Protein 4YHC (pdb70)

Structure (mmCIF, N/CA/C/O backbone):
data_4YHC
#
_entry.id   4YHC
#
_cell.length_a   38.009
_cell.length_b   109.714
_cell.length_c   103.454
_cell.angle_alpha   90.00
_cell.angle_beta   100.46
_cell.angle_gamma   90.00
#
_symmetry.space_group_name_H-M   'P 1 21 1'
#
loop_
_entity.id
_entity.type
_entity.pdbx_description
1 polymer 'Sterol regulatory element-binding protein cleavage-activating protein'
2 non-polymer 'CITRIC ACID'
3 water water
#
loop_
_atom_site.group_PDB
_atom_site.id
_atom_site.type_symbol
_atom_site.label_atom_id
_atom_site.label_alt_id
_atom_site.label_comp_id
_atom_site.label_asym_id
_atom_site.label_entity_id
_atom_site.label_seq_id
_atom_site.pdbx_PDB_ins_code
_atom_site.Cartn_x
_atom_site.Cartn_y
_atom_site.Cartn_z
_atom_site.occupancy
_atom_site.B_iso_or_equiv
_atom_site.auth_seq_id
_atom_site.auth_comp_id
_atom_site.auth_asym_id
_atom_site.auth_atom_id
_atom_site.pdbx_PDB_model_num
ATOM 1 N N . GLY A 1 2 ? -1.374 5.043 121.301 1.00 47.91 567 GLY A N 1
ATOM 2 C CA . GLY A 1 2 ? -0.693 6.264 121.767 1.00 38.74 567 GLY A CA 1
ATOM 3 C C . GLY A 1 2 ? 0.772 6.359 121.389 1.00 36.09 567 GLY A C 1
ATOM 4 O O . GLY A 1 2 ? 1.428 5.384 120.996 1.00 42.48 567 GLY A O 1
ATOM 5 N N . TRP A 1 3 ? 1.283 7.569 121.545 1.00 32.76 568 TRP A N 1
ATOM 6 C CA . TRP A 1 3 ? 2.551 7.926 121.011 1.00 27.32 568 TRP A CA 1
ATOM 7 C C . TRP A 1 3 ? 3.667 7.679 121.980 1.00 32.14 568 TRP A C 1
ATOM 8 O O . TRP A 1 3 ? 4.823 7.970 121.636 1.00 29.95 568 TRP A O 1
ATOM 19 N N . SER A 1 4 ? 3.340 7.183 123.182 1.00 28.78 569 SER A N 1
ATOM 20 C CA . SER A 1 4 ? 4.342 6.941 124.250 1.00 23.33 569 SER A CA 1
ATOM 21 C C . SER A 1 4 ? 3.818 5.856 125.174 1.00 31.80 569 SER A C 1
ATOM 22 O O . SER A 1 4 ? 2.631 5.504 125.092 1.00 26.90 569 SER A O 1
ATOM 25 N N . ASP A 1 5 ? 4.652 5.367 126.099 1.00 28.99 570 ASP A N 1
ATOM 26 C CA . ASP A 1 5 ? 4.093 4.591 127.248 1.00 31.67 570 ASP A CA 1
ATOM 27 C C . ASP A 1 5 ? 3.303 5.503 128.147 1.00 33.14 570 ASP A C 1
ATOM 28 O O . ASP A 1 5 ? 2.132 5.202 128.476 1.00 32.21 570 ASP A O 1
ATOM 33 N N . HIS A 1 6 ? 3.898 6.635 128.495 1.00 30.58 571 HIS A N 1
ATOM 34 C CA . HIS A 1 6 ? 3.134 7.711 129.183 1.00 25.62 571 HIS A CA 1
ATOM 35 C C . HIS A 1 6 ? 3.762 9.052 128.951 1.00 27.14 571 HIS A C 1
ATOM 36 O O . HIS A 1 6 ? 4.953 9.157 128.685 1.00 29.16 571 HIS A O 1
ATOM 43 N N . ASP A 1 7 ? 2.951 10.075 129.131 1.00 22.93 572 ASP A N 1
ATOM 44 C CA . ASP A 1 7 ? 3.373 11.457 129.102 1.00 23.69 572 ASP A CA 1
ATOM 45 C C . ASP A 1 7 ? 3.349 12.030 130.501 1.00 26.87 572 ASP A C 1
ATOM 46 O O . ASP A 1 7 ? 2.454 11.708 131.295 1.00 29.18 572 ASP A O 1
ATOM 51 N N . GLU A 1 8 ? 4.310 12.883 130.809 1.00 22.29 573 GLU A N 1
ATOM 52 C CA . GLU A 1 8 ? 4.320 13.611 132.060 1.00 29.54 573 GLU A CA 1
ATOM 53 C C . GLU A 1 8 ? 4.294 15.121 131.864 1.00 27.63 573 GLU A C 1
ATOM 54 O O . GLU A 1 8 ? 4.990 15.632 130.996 1.00 26.75 573 GLU A O 1
ATOM 60 N N . LEU A 1 9 ? 3.434 15.825 132.622 1.00 21.50 574 LEU A N 1
ATOM 61 C CA . LEU A 1 9 ? 3.318 17.298 132.627 1.00 23.14 574 LEU A CA 1
ATOM 62 C C . LEU A 1 9 ? 3.224 17.779 134.074 1.00 29.00 574 LEU A C 1
ATOM 63 O O . LEU A 1 9 ? 2.857 17.000 134.954 1.00 26.02 574 LEU A O 1
ATOM 68 N N . SER A 1 10 ? 3.534 19.049 134.309 1.00 26.40 575 SER A N 1
ATOM 69 C CA . SER A 1 10 ? 3.237 19.656 135.570 1.00 35.88 575 SER A CA 1
ATOM 70 C C . SER A 1 10 ? 1.735 19.838 135.744 1.00 33.00 575 SER A C 1
ATOM 71 O O . SER A 1 10 ? 1.055 20.208 134.813 1.00 23.68 575 SER A O 1
ATOM 74 N N . THR A 1 11 ? 1.245 19.608 136.956 1.00 28.56 576 THR A N 1
ATOM 75 C CA . THR A 1 11 ? -0.114 19.963 137.304 1.00 26.68 576 THR A CA 1
ATOM 76 C C . THR A 1 11 ? -0.375 21.452 137.148 1.00 28.01 576 THR A C 1
ATOM 77 O O . THR A 1 11 ? 0.481 22.255 137.468 1.00 26.58 576 THR A O 1
ATOM 81 N N . ASP A 1 12 ? -1.535 21.825 136.582 1.00 24.18 577 ASP A N 1
ATOM 82 C CA . ASP A 1 12 ? -1.879 23.242 136.394 1.00 26.53 577 ASP A CA 1
ATOM 83 C C . ASP A 1 12 ? -2.058 23.918 137.771 1.00 31.24 577 ASP A C 1
ATOM 84 O O . ASP A 1 12 ? -2.604 23.317 138.674 1.00 31.47 577 ASP A O 1
ATOM 89 N N . THR A 1 13 ? -1.617 25.161 137.888 1.00 29.72 578 THR A N 1
ATOM 90 C CA . THR A 1 13 ? -1.790 25.923 139.107 1.00 39.01 578 THR A CA 1
ATOM 91 C C . THR A 1 13 ? -2.685 27.139 138.963 1.00 41.11 578 THR A C 1
ATOM 92 O O . THR A 1 13 ? -2.801 27.900 139.930 1.00 42.88 578 THR A O 1
ATOM 96 N N . THR A 1 14 ? -3.212 27.398 137.756 1.00 32.12 579 THR A N 1
ATOM 97 C CA . THR A 1 14 ? -4.148 28.543 137.499 1.00 39.50 579 THR A CA 1
ATOM 98 C C . THR A 1 14 ? -5.160 28.064 136.501 1.00 39.83 579 THR A C 1
ATOM 99 O O . THR A 1 14 ? -4.874 27.126 135.746 1.00 26.82 579 THR A O 1
ATOM 103 N N . LEU A 1 15 ? -6.348 28.652 136.555 1.00 41.75 580 LEU A N 1
ATOM 104 C CA . LEU A 1 15 ? -7.380 28.408 135.551 1.00 43.35 580 LEU A CA 1
ATOM 105 C C . LEU A 1 15 ? -6.841 28.701 134.172 1.00 30.56 580 LEU A C 1
ATOM 106 O O . LEU A 1 15 ? -7.090 27.922 133.272 1.00 33.03 580 LEU A O 1
ATOM 111 N N . HIS A 1 16 ? -6.054 29.753 134.027 1.00 26.10 581 HIS A N 1
ATOM 112 C CA . HIS A 1 16 ? -5.435 30.066 132.723 1.00 34.63 581 HIS A CA 1
ATOM 113 C C . HIS A 1 16 ? -4.606 28.932 132.160 1.00 35.53 581 HIS A C 1
ATOM 114 O O . HIS A 1 16 ? -4.727 28.616 130.963 1.00 35.32 581 HIS A O 1
ATOM 121 N N . GLU A 1 17 ? -3.808 28.287 133.016 1.00 29.34 582 GLU A N 1
ATOM 122 C CA . GLU A 1 17 ? -3.002 27.137 132.584 1.00 27.32 582 GLU A CA 1
ATOM 123 C C . GLU A 1 17 ? -3.841 25.978 132.242 1.00 26.46 582 GLU A C 1
ATOM 124 O O . GLU A 1 17 ? -3.545 25.241 131.335 1.00 26.99 582 GLU A O 1
ATOM 130 N N . GLU A 1 18 ? -4.897 25.788 133.019 1.00 24.93 583 GLU A N 1
ATOM 131 C CA . GLU A 1 18 ? -5.761 24.692 132.782 1.00 27.06 583 GLU A CA 1
ATOM 132 C C . GLU A 1 18 ? -6.394 24.700 131.372 1.00 23.43 583 GLU A C 1
ATOM 133 O O . GLU A 1 18 ? -6.589 23.661 130.763 1.00 26.06 583 GLU A O 1
ATOM 139 N N . LYS A 1 19 ? -6.770 25.873 130.898 1.00 23.03 584 LYS A N 1
ATOM 140 C CA . LYS A 1 19 ? -7.373 26.052 129.575 1.00 21.20 584 LYS A CA 1
ATOM 141 C C . LYS A 1 19 ? -6.408 25.828 128.404 1.00 22.55 584 LYS A C 1
ATOM 142 O O . LYS A 1 19 ? -6.834 25.644 127.273 1.00 19.81 584 LYS A O 1
ATOM 148 N N . PHE A 1 20 ? -5.110 25.884 128.667 1.00 18.86 585 PHE A N 1
ATOM 149 C CA . PHE A 1 20 ? -4.098 25.543 127.649 1.00 19.15 585 PHE A CA 1
ATOM 150 C C . PHE A 1 20 ? -3.907 24.034 127.540 1.00 20.93 585 PHE A C 1
ATOM 151 O O . PHE A 1 20 ? -3.424 23.343 128.470 1.00 21.67 585 PHE A O 1
ATOM 159 N N . ARG A 1 21 ? -4.287 23.463 126.407 1.00 17.56 586 ARG A N 1
ATOM 160 C CA . ARG A 1 21 ? -4.432 21.989 126.336 1.00 22.29 586 ARG A CA 1
ATOM 161 C C . ARG A 1 21 ? -3.693 21.410 125.161 1.00 22.56 586 ARG A C 1
ATOM 162 O O . ARG A 1 21 ? -3.692 21.993 124.046 1.00 22.56 586 ARG A O 1
ATOM 170 N N . ILE A 1 22 ? -3.173 20.211 125.355 1.00 21.37 587 ILE A N 1
ATOM 171 C CA . ILE A 1 22 ? -2.683 19.397 124.231 1.00 18.76 587 ILE A CA 1
ATOM 172 C C . ILE A 1 22 ? -3.189 18.020 124.385 1.00 19.34 587 ILE A C 1
ATOM 173 O O . ILE A 1 22 ? -3.152 17.492 125.486 1.00 25.18 587 ILE A O 1
ATOM 178 N N . GLU A 1 23 ? -3.705 17.423 123.322 1.00 20.14 588 GLU A N 1
ATOM 179 C CA . GLU A 1 23 ? -4.065 16.027 123.357 1.00 18.91 588 GLU A CA 1
ATOM 180 C C . GLU A 1 23 ? -3.794 15.382 121.988 1.00 20.02 588 GLU A C 1
ATOM 181 O O . GLU A 1 23 ? -4.053 16.011 120.962 1.00 21.51 588 GLU A O 1
ATOM 187 N N . PRO A 1 24 ? -3.409 14.082 121.975 1.00 22.42 589 PRO A N 1
ATOM 188 C CA . PRO A 1 24 ? -3.218 13.285 120.776 1.00 21.19 589 PRO A CA 1
ATOM 189 C C . PRO A 1 24 ? -4.555 12.969 120.175 1.00 27.73 589 PRO A C 1
ATOM 190 O O . PRO A 1 24 ? -5.485 12.725 120.889 1.00 27.39 589 PRO A O 1
ATOM 194 N N . VAL A 1 25 ? -4.670 12.957 118.867 1.00 24.00 590 VAL A N 1
ATOM 195 C CA . VAL A 1 25 ? -5.896 12.478 118.227 1.00 26.47 590 VAL A CA 1
ATOM 196 C C . VAL A 1 25 ? -5.787 10.966 118.336 1.00 32.29 590 VAL A C 1
ATOM 197 O O . VAL A 1 25 ? -4.721 10.441 118.123 1.00 27.46 590 VAL A O 1
ATOM 201 N N . PRO A 1 26 ? -6.861 10.279 118.715 1.00 28.45 591 PRO A N 1
ATOM 202 C CA . PRO A 1 26 ? -6.757 8.861 119.069 1.00 36.42 591 PRO A CA 1
ATOM 203 C C . PRO A 1 26 ? -6.448 7.897 117.932 1.00 43.53 591 PRO A C 1
ATOM 204 O O . PRO A 1 26 ? -6.139 6.752 118.224 1.00 57.40 591 PRO A O 1
ATOM 208 N N . VAL A 1 27 ? -6.494 8.340 116.684 1.00 35.44 592 VAL A N 1
ATOM 209 C CA . VAL A 1 27 ? -6.160 7.485 115.533 1.00 46.52 592 VAL A CA 1
ATOM 210 C C . VAL A 1 27 ? -4.838 7.906 114.915 1.00 48.72 592 VAL A C 1
ATOM 211 O O . VAL A 1 27 ? -4.435 9.057 115.066 1.00 56.36 592 VAL A O 1
ATOM 215 N N . HIS A 1 28 ? -4.125 6.971 114.289 1.00 34.69 593 HIS A N 1
ATOM 216 C CA . HIS A 1 28 ? -2.887 7.321 113.594 1.00 32.59 593 HIS A CA 1
ATOM 217 C C . HIS A 1 28 ? -2.578 6.453 112.379 1.00 30.04 593 HIS A C 1
ATOM 218 O O . HIS A 1 28 ? -3.253 5.510 112.103 1.00 33.61 593 HIS A O 1
ATOM 225 N N . HIS A 1 29 ? -1.546 6.829 111.655 1.00 27.81 594 HIS A N 1
ATOM 226 C CA . HIS A 1 29 ? -1.160 6.201 110.401 1.00 27.51 594 HIS A CA 1
ATOM 227 C C . HIS A 1 29 ? 0.046 5.304 110.709 1.00 28.48 594 HIS A C 1
ATOM 228 O O . HIS A 1 29 ? 0.672 5.463 111.757 1.00 29.18 594 HIS A O 1
ATOM 235 N N . GLN A 1 30 ? 0.373 4.416 109.784 1.00 28.87 595 GLN A N 1
ATOM 236 C CA . GLN A 1 30 ? 1.526 3.517 109.976 1.00 41.03 595 GLN A CA 1
ATOM 237 C C . GLN A 1 30 ? 2.787 4.136 109.510 1.00 40.38 595 GLN A C 1
ATOM 238 O O . GLN A 1 30 ? 3.819 3.758 110.007 1.00 46.30 595 GLN A O 1
ATOM 244 N N . LEU A 1 31 ? 2.719 5.067 108.551 1.00 29.57 596 LEU A N 1
ATOM 245 C CA . LEU A 1 31 ? 3.864 5.899 108.165 1.00 30.40 596 LEU A CA 1
ATOM 246 C C . LEU A 1 31 ? 3.643 7.409 108.491 1.00 34.97 596 LEU A C 1
ATOM 247 O O . LEU A 1 31 ? 2.566 7.797 108.849 1.00 30.68 596 LEU A O 1
ATOM 252 N N . ASP A 1 32 ? 4.659 8.243 108.323 1.00 27.53 597 ASP A N 1
ATOM 253 C CA . ASP A 1 32 ? 4.538 9.652 108.662 1.00 27.76 597 ASP A CA 1
ATOM 254 C C . ASP A 1 32 ? 3.416 10.320 107.873 1.00 28.69 597 ASP A C 1
ATOM 255 O O . ASP A 1 32 ? 3.136 9.963 106.685 1.00 29.34 597 ASP A O 1
ATOM 260 N N . ILE A 1 33 ? 2.775 11.287 108.523 1.00 21.37 598 ILE A N 1
ATOM 261 C CA . ILE A 1 33 ? 1.776 12.074 107.842 1.00 19.48 598 ILE A CA 1
ATOM 262 C C . ILE A 1 33 ? 2.447 13.067 106.898 1.00 21.67 598 ILE A C 1
ATOM 263 O O . ILE A 1 33 ? 3.325 13.850 107.277 1.00 26.62 598 ILE A O 1
ATOM 268 N N . LEU A 1 34 ? 1.947 13.085 105.683 1.00 22.95 599 LEU A N 1
ATOM 269 C CA . LEU A 1 34 ? 2.383 14.023 104.642 1.00 24.31 599 LEU A CA 1
ATOM 270 C C . LEU A 1 34 ? 1.533 15.277 104.601 1.00 27.44 599 LEU A C 1
ATOM 271 O O . LEU A 1 34 ? 2.031 16.369 104.394 1.00 33.13 599 LEU A O 1
ATOM 276 N N . LYS A 1 35 ? 0.222 15.118 104.716 1.00 23.91 600 LYS A N 1
ATOM 277 C CA . LYS A 1 35 ? -0.674 16.231 104.401 1.00 25.21 600 LYS A CA 1
ATOM 278 C C . LYS A 1 35 ? -1.885 16.196 105.309 1.00 24.39 600 LYS A C 1
ATOM 279 O O . LYS A 1 35 ? -2.447 15.154 105.516 1.00 19.62 600 LYS A O 1
ATOM 285 N N . ILE A 1 36 ? -2.317 17.378 105.780 1.00 20.87 601 ILE A N 1
ATOM 286 C CA . ILE A 1 36 ? -3.542 17.472 106.554 1.00 17.18 601 ILE A CA 1
ATOM 287 C C . ILE A 1 36 ? -4.472 18.556 105.976 1.00 21.24 601 ILE A C 1
ATOM 288 O O . ILE A 1 36 ? -4.022 19.492 105.290 1.00 20.76 601 ILE A O 1
ATOM 293 N N . ALA A 1 37 ? -5.773 18.431 106.242 1.00 17.61 602 ALA A N 1
ATOM 294 C CA . ALA A 1 37 ? -6.723 19.386 105.734 1.00 15.84 602 ALA A CA 1
ATOM 295 C C . ALA A 1 37 ? -7.938 19.458 106.644 1.00 15.89 602 ALA A C 1
ATOM 296 O O . ALA A 1 37 ? -8.194 18.563 107.410 1.00 18.83 602 ALA A O 1
ATOM 298 N N . VAL A 1 38 ? -8.670 20.560 106.559 1.00 16.09 603 VAL A N 1
ATOM 299 C CA . VAL A 1 38 ? -9.855 20.718 107.348 1.00 15.81 603 VAL A CA 1
ATOM 300 C C . VAL A 1 38 ? -10.923 21.395 106.542 1.00 17.70 603 VAL A C 1
ATOM 301 O O . VAL A 1 38 ? -10.647 22.218 105.672 1.00 19.79 603 VAL A O 1
ATOM 305 N N . SER A 1 39 ? -12.179 21.058 106.803 1.00 17.60 604 SER A N 1
ATOM 306 C CA . SER A 1 39 ? -13.230 21.657 106.030 1.00 18.53 604 SER A CA 1
ATOM 307 C C . SER A 1 39 ? -13.391 23.105 106.408 1.00 23.41 604 SER A C 1
ATOM 308 O O . SER A 1 39 ? -13.077 23.543 107.542 1.00 18.07 604 SER A O 1
ATOM 311 N N . GLU A 1 40 ? -13.969 23.832 105.475 1.00 21.38 605 GLU A N 1
ATOM 312 C CA . GLU A 1 40 ? -14.205 25.275 105.647 1.00 27.85 605 GLU A CA 1
ATOM 313 C C . GLU A 1 40 ? -15.027 25.623 106.856 1.00 25.75 605 GLU A C 1
ATOM 314 O O . GLU A 1 40 ? -14.858 26.681 107.360 1.00 29.08 605 GLU A O 1
ATOM 320 N N . ASN A 1 41 ? -15.940 24.751 107.272 1.00 22.00 606 ASN A N 1
ATOM 321 C CA . ASN A 1 41 ? -16.765 24.957 108.448 1.00 22.97 606 ASN A CA 1
ATOM 322 C C . ASN A 1 41 ? -16.090 24.412 109.674 1.00 22.06 606 ASN A C 1
ATOM 323 O O . ASN A 1 41 ? -16.647 24.485 110.721 1.00 23.04 606 ASN A O 1
ATOM 328 N N . TYR A 1 42 ? -14.844 23.952 109.550 1.00 20.02 607 TYR A N 1
ATOM 329 C CA . TYR A 1 42 ? -14.071 23.388 110.675 1.00 19.19 607 TYR A CA 1
ATOM 330 C C . TYR A 1 42 ? -14.699 22.160 111.309 1.00 25.53 607 TYR A C 1
ATOM 331 O O . TYR A 1 42 ? -14.391 21.805 112.413 1.00 23.06 607 TYR A O 1
ATOM 340 N N . LYS A 1 43 ? -15.547 21.449 110.583 1.00 18.44 608 LYS A N 1
ATOM 341 C CA . LYS A 1 43 ? -16.126 20.260 111.173 1.00 20.55 608 LYS A CA 1
ATOM 342 C C . LYS A 1 43 ? -15.291 19.010 110.983 1.00 19.10 608 LYS A C 1
ATOM 343 O O . LYS A 1 43 ? -15.241 18.133 111.889 1.00 18.80 608 LYS A O 1
ATOM 349 N N . THR A 1 44 ? -14.632 18.908 109.830 1.00 18.22 609 THR A N 1
ATOM 350 C CA . THR A 1 44 ? -14.063 17.644 109.399 1.00 20.52 609 THR A CA 1
ATOM 351 C C . THR A 1 44 ? -12.603 17.831 109.066 1.00 16.73 609 THR A C 1
ATOM 352 O O . THR A 1 44 ? -12.243 18.754 108.347 1.00 18.50 609 THR A O 1
ATOM 356 N N . PHE A 1 45 ? -11.789 16.930 109.600 1.00 18.64 610 PHE A N 1
ATOM 357 C CA . PHE A 1 45 ? -10.330 16.938 109.458 1.00 19.33 610 PHE A CA 1
ATOM 358 C C . PHE A 1 45 ? -9.936 15.698 108.680 1.00 18.81 610 PHE A C 1
ATOM 359 O O . PHE A 1 45 ? -10.520 14.624 108.900 1.00 22.38 610 PHE A O 1
ATOM 367 N N . ALA A 1 46 ? -8.939 15.832 107.805 1.00 20.77 611 ALA A N 1
ATOM 368 C CA . ALA A 1 46 ? -8.358 14.681 107.105 1.00 17.72 611 ALA A CA 1
ATOM 369 C C . ALA A 1 46 ? -6.838 14.680 107.170 1.00 18.77 611 ALA A C 1
ATOM 370 O O . ALA A 1 46 ? -6.205 15.746 107.035 1.00 17.73 611 ALA A O 1
ATOM 372 N N . SER A 1 47 ? -6.242 13.484 107.269 1.00 17.28 612 SER A N 1
ATOM 373 C CA . SER A 1 47 ? -4.820 13.327 107.225 1.00 20.39 612 SER A CA 1
ATOM 374 C C . SER A 1 47 ? -4.468 12.233 106.189 1.00 24.54 612 SER A C 1
ATOM 375 O O . SER A 1 47 ? -5.183 11.237 106.059 1.00 20.88 612 SER A O 1
ATOM 378 N N . VAL A 1 48 ? -3.360 12.461 105.490 1.00 19.86 613 VAL A N 1
ATOM 379 C CA . VAL A 1 48 ? -2.873 11.572 104.449 1.00 21.58 613 VAL A CA 1
ATOM 380 C C . VAL A 1 48 ? -1.427 11.182 104.715 1.00 18.07 613 VAL A C 1
ATOM 381 O O . VAL A 1 48 ? -0.588 12.042 104.950 1.00 21.97 613 VAL A O 1
ATOM 385 N N . GLY A 1 49 ? -1.172 9.892 104.784 1.00 20.81 614 GLY A N 1
ATOM 386 C CA . GLY A 1 49 ? 0.168 9.356 105.133 1.00 19.88 614 GLY A CA 1
ATOM 387 C C . GLY A 1 49 ? 1.022 9.371 103.904 1.00 26.62 614 GLY A C 1
ATOM 388 O O . GLY A 1 49 ? 0.497 9.471 102.775 1.00 25.34 614 GLY A O 1
ATOM 389 N N . LEU A 1 50 ? 2.324 9.217 104.103 1.00 28.30 615 LEU A N 1
ATOM 390 C CA . LEU A 1 50 ? 3.260 8.963 103.039 1.00 25.66 615 LEU A CA 1
ATOM 391 C C . LEU A 1 50 ? 2.932 7.754 102.184 1.00 32.41 615 LEU A C 1
ATOM 392 O O . LEU A 1 50 ? 3.342 7.742 101.036 1.00 33.75 615 LEU A O 1
ATOM 397 N N . ASP A 1 51 ? 2.283 6.750 102.763 1.00 25.66 616 ASP A N 1
ATOM 398 C CA . ASP A 1 51 ? 1.756 5.556 102.060 1.00 29.16 616 ASP A CA 1
ATOM 399 C C . ASP A 1 51 ? 0.350 5.680 101.399 1.00 28.44 616 ASP A C 1
ATOM 400 O O . ASP A 1 51 ? -0.272 4.664 101.074 1.00 30.79 616 ASP A O 1
ATOM 405 N N . ARG A 1 52 ? -0.149 6.921 101.265 1.00 24.20 617 ARG A N 1
ATOM 406 C CA . ARG A 1 52 ? -1.515 7.242 100.764 1.00 22.85 617 ARG A CA 1
ATOM 407 C C . ARG A 1 52 ? -2.677 6.923 101.734 1.00 24.74 617 ARG A C 1
ATOM 408 O O . ARG A 1 52 ? -3.823 7.161 101.399 1.00 26.55 617 ARG A O 1
ATOM 416 N N . SER A 1 53 ? -2.399 6.440 102.946 1.00 19.45 618 SER A N 1
ATOM 417 C CA . SER A 1 53 ? -3.474 6.091 103.880 1.00 22.94 618 SER A CA 1
ATOM 418 C C . SER A 1 53 ? -4.270 7.361 104.234 1.00 20.65 618 SER A C 1
ATOM 419 O O . SER A 1 53 ? -3.706 8.463 104.319 1.00 19.30 618 SER A O 1
ATOM 422 N N . LEU A 1 54 ? -5.545 7.185 104.477 1.00 22.31 619 LEU A N 1
ATOM 423 C CA . LEU A 1 54 ? -6.414 8.295 104.759 1.00 30.45 619 LEU A CA 1
ATOM 424 C C . LEU A 1 54 ? -7.198 8.073 106.032 1.00 22.84 619 LEU A C 1
ATOM 425 O O . LEU A 1 54 ? -7.839 7.055 106.206 1.00 24.61 619 LEU A O 1
ATOM 430 N N . VAL A 1 55 ? -7.260 9.103 106.839 1.00 18.56 620 VAL A N 1
ATOM 431 C CA . VAL A 1 55 ? -8.122 9.124 108.005 1.00 26.12 620 VAL A CA 1
ATOM 432 C C . VAL A 1 55 ? -8.957 10.412 107.938 1.00 21.48 620 VAL A C 1
ATOM 433 O O . VAL A 1 55 ? -8.397 11.557 107.796 1.00 17.89 620 VAL A O 1
ATOM 437 N N . VAL A 1 56 ? -10.269 10.252 107.986 1.00 20.51 621 VAL A N 1
ATOM 438 C CA . VAL A 1 56 ? -11.104 11.380 108.137 1.00 20.97 621 VAL A CA 1
ATOM 439 C C . VAL A 1 56 ? -11.829 11.341 109.511 1.00 26.64 621 VAL A C 1
ATOM 440 O O . VAL A 1 56 ? -12.355 10.302 109.954 1.00 21.89 621 VAL A O 1
ATOM 444 N N . TRP A 1 57 ? -11.759 12.500 110.171 1.00 20.27 622 TRP A N 1
ATOM 445 C CA . TRP A 1 57 ? -11.990 12.604 111.630 1.00 24.22 622 TRP A CA 1
ATOM 446 C C . TRP A 1 57 ? -12.951 13.728 111.857 1.00 21.63 622 TRP A C 1
ATOM 447 O O . TRP A 1 57 ? -12.755 14.798 111.331 1.00 21.30 622 TRP A O 1
ATOM 458 N N . ASP A 1 58 ? -13.998 13.479 112.656 1.00 25.61 623 ASP A N 1
ATOM 459 C CA . ASP A 1 58 ? -14.948 14.500 113.080 1.00 23.00 623 ASP A CA 1
ATOM 460 C C . ASP A 1 58 ? -14.414 15.207 114.337 1.00 18.32 623 ASP A C 1
ATOM 461 O O . ASP A 1 58 ? -14.283 14.636 115.401 1.00 19.37 623 ASP A O 1
ATOM 466 N N . LEU A 1 59 ? -14.083 16.455 114.203 1.00 18.62 624 LEU A N 1
ATOM 467 C CA . LEU A 1 59 ? -13.327 17.173 115.242 1.00 20.97 624 LEU A CA 1
ATOM 468 C C . LEU A 1 59 ? -14.184 17.350 116.527 1.00 28.21 624 LEU A C 1
ATOM 469 O O . LEU A 1 59 ? -13.698 17.180 117.616 1.00 29.19 624 LEU A O 1
ATOM 474 N N . ARG A 1 60 ? -15.435 17.761 116.360 1.00 25.54 625 ARG A N 1
ATOM 475 C CA . ARG A 1 60 ? -16.255 18.064 117.534 1.00 30.76 625 ARG A CA 1
ATOM 476 C C . ARG A 1 60 ? -16.792 16.799 118.184 1.00 31.87 625 ARG A C 1
ATOM 477 O O . ARG A 1 60 ? -16.928 16.767 119.398 1.00 34.25 625 ARG A O 1
ATOM 485 N N . GLN A 1 61 ? -16.999 15.733 117.401 1.00 29.02 626 GLN A N 1
ATOM 486 C CA . GLN A 1 61 ? -17.476 14.483 117.958 1.00 28.10 626 GLN A CA 1
ATOM 487 C C . GLN A 1 61 ? -16.394 13.564 118.384 1.00 31.52 626 GLN A C 1
ATOM 488 O O . GLN A 1 61 ? -16.684 12.514 118.954 1.00 31.29 626 GLN A O 1
ATOM 494 N N . TRP A 1 62 ? -15.131 13.897 118.118 1.00 23.90 627 TRP A N 1
ATOM 495 C CA . TRP A 1 62 ? -14.039 12.956 118.423 1.00 26.71 627 TRP A CA 1
ATOM 496 C C . TRP A 1 62 ? -14.240 11.542 117.915 1.00 29.97 627 TRP A C 1
ATOM 497 O O . TRP A 1 62 ? -13.964 10.555 118.642 1.00 30.33 627 TRP A O 1
ATOM 508 N N . CYS A 1 63 ? -14.594 11.419 116.634 1.00 28.43 628 CYS A N 1
ATOM 509 C CA . CYS A 1 63 ? -14.594 10.089 116.041 1.00 28.86 628 CYS A CA 1
ATOM 510 C C . CYS A 1 63 ? -14.237 10.044 114.589 1.00 29.62 628 CYS A C 1
ATOM 511 O O . CYS A 1 63 ? -14.306 11.045 113.854 1.00 27.73 628 CYS A O 1
ATOM 514 N N . THR A 1 64 ? -13.858 8.838 114.211 1.00 26.92 629 THR A N 1
ATOM 515 C CA . THR A 1 64 ? -13.471 8.505 112.902 1.00 30.83 629 THR A CA 1
ATOM 516 C C . THR A 1 64 ? -14.682 8.423 111.996 1.00 31.85 629 THR A C 1
ATOM 517 O O . THR A 1 64 ? -15.661 7.808 112.334 1.00 30.42 629 THR A O 1
ATOM 521 N N . LYS A 1 65 ? -14.582 9.014 110.820 1.00 27.45 630 LYS A N 1
ATOM 522 C CA . LYS A 1 65 ? -15.605 8.920 109.840 1.00 27.69 630 LYS A CA 1
ATOM 523 C C . LYS A 1 65 ? -15.206 7.923 108.751 1.00 36.49 630 LYS A C 1
ATOM 524 O O . LYS A 1 65 ? -16.043 7.223 108.226 1.00 33.96 630 LYS A O 1
ATOM 530 N N . LEU A 1 66 ? -13.936 7.870 108.380 1.00 35.02 631 LEU A N 1
ATOM 531 C CA . LEU A 1 66 ? -13.520 7.006 107.275 1.00 29.69 631 LEU A CA 1
ATOM 532 C C . LEU A 1 66 ? -12.061 6.783 107.517 1.00 32.04 631 LEU A C 1
ATOM 533 O O . LEU A 1 66 ? -11.329 7.724 107.843 1.00 24.88 631 LEU A O 1
ATOM 538 N N . VAL A 1 67 ? -11.631 5.539 107.403 1.00 25.17 632 VAL A N 1
ATOM 539 C CA . VAL A 1 67 ? -10.266 5.209 107.532 1.00 29.91 632 VAL A CA 1
ATOM 540 C C . VAL A 1 67 ? -9.984 4.332 106.348 1.00 35.25 632 VAL A C 1
ATOM 541 O O . VAL A 1 67 ? -10.728 3.351 106.121 1.00 32.82 632 VAL A O 1
ATOM 545 N N . LEU A 1 68 ? -8.984 4.707 105.556 1.00 25.49 633 LEU A N 1
ATOM 546 C CA . LEU A 1 68 ? -8.506 3.820 104.465 1.00 28.36 633 LEU A CA 1
ATOM 547 C C . LEU A 1 68 ? -7.041 3.586 104.582 1.00 31.39 633 LEU A C 1
ATOM 548 O O . LEU A 1 68 ? -6.248 4.517 104.557 1.00 29.10 633 LEU A O 1
ATOM 553 N N . SER A 1 69 ? -6.652 2.306 104.676 1.00 28.84 634 SER A N 1
ATOM 554 C CA . SER A 1 69 ? -5.252 1.937 104.654 1.00 26.58 634 SER A CA 1
ATOM 555 C C . SER A 1 69 ? -4.657 2.106 103.271 1.00 23.62 634 SER A C 1
ATOM 556 O O . SER A 1 69 ? -5.357 2.225 102.290 1.00 22.90 634 SER A O 1
ATOM 559 N N . LYS A 1 70 ? -3.340 2.064 103.196 1.00 27.11 635 LYS A N 1
ATOM 560 C CA . LYS A 1 70 ? -2.643 2.056 101.911 1.00 35.24 635 LYS A CA 1
ATOM 561 C C . LYS A 1 70 ? -3.196 1.056 100.870 1.00 31.50 635 LYS A C 1
ATOM 562 O O . LYS A 1 70 ? -3.288 1.362 99.697 1.00 34.03 635 LYS A O 1
ATOM 568 N N . GLU A 1 71 ? -3.589 -0.116 101.338 1.00 35.50 636 GLU A N 1
ATOM 569 C CA . GLU A 1 71 ? -4.104 -1.185 100.487 1.00 37.59 636 GLU A CA 1
ATOM 570 C C . GLU A 1 71 ? -5.575 -1.009 100.188 1.00 44.73 636 GLU A C 1
ATOM 571 O O . GLU A 1 71 ? -6.172 -1.864 99.532 1.00 43.93 636 GLU A O 1
ATOM 577 N N . GLN A 1 72 ? -6.175 0.080 100.676 1.00 42.73 637 GLN A N 1
ATOM 578 C CA . GLN A 1 72 ? -7.543 0.391 100.337 1.00 34.63 637 GLN A CA 1
ATOM 579 C C . GLN A 1 72 ? -7.630 1.693 99.512 1.00 35.59 637 GLN A C 1
ATOM 580 O O . GLN A 1 72 ? -8.733 2.286 99.371 1.00 30.33 637 GLN A O 1
ATOM 586 N N . MET A 1 73 ? -6.489 2.096 98.945 1.00 28.97 638 MET A N 1
ATOM 587 C CA . MET A 1 73 ? -6.341 3.395 98.279 1.00 29.80 638 MET A CA 1
ATOM 588 C C . MET A 1 73 ? -5.736 3.197 96.903 1.00 31.72 638 MET A C 1
ATOM 589 O O . MET A 1 73 ? -5.002 2.267 96.721 1.00 28.36 638 MET A O 1
ATOM 594 N N . PRO A 1 74 ? -5.979 4.127 95.970 1.00 33.02 639 PRO A N 1
ATOM 595 C CA . PRO A 1 74 ? -5.235 4.094 94.710 1.00 32.82 639 PRO A CA 1
ATOM 596 C C . PRO A 1 74 ? -3.734 4.185 94.923 1.00 31.54 639 PRO A C 1
ATOM 597 O O . PRO A 1 74 ? -3.291 4.649 95.940 1.00 29.56 639 PRO A O 1
ATOM 601 N N . ARG A 1 75 ? -2.952 3.732 93.956 1.00 33.30 640 ARG A N 1
ATOM 602 C CA . ARG A 1 75 ? -1.518 3.662 94.141 1.00 40.15 640 ARG A CA 1
ATOM 603 C C . ARG A 1 75 ? -0.890 5.012 93.890 1.00 34.05 640 ARG A C 1
ATOM 604 O O . ARG A 1 75 ? 0.282 5.200 94.181 1.00 39.49 640 ARG A O 1
ATOM 612 N N . THR A 1 76 ? -1.683 5.954 93.376 1.00 26.12 641 THR A N 1
ATOM 613 C CA . THR A 1 76 ? -1.264 7.333 93.230 1.00 24.63 641 THR A CA 1
ATOM 614 C C . THR A 1 76 ? -2.287 8.237 93.893 1.00 27.30 641 THR A C 1
ATOM 615 O O . THR A 1 76 ? -3.511 7.970 93.859 1.00 30.47 641 THR A O 1
ATOM 619 N N . LEU A 1 77 ? -1.815 9.351 94.449 1.00 26.30 642 LEU A N 1
ATOM 620 C CA . LEU A 1 77 ? -2.754 10.310 95.069 1.00 25.06 642 LEU A CA 1
ATOM 621 C C . LEU A 1 77 ? -2.144 11.652 94.832 1.00 33.17 642 LEU A C 1
ATOM 622 O O . LEU A 1 77 ? -1.110 11.961 95.413 1.00 32.26 642 LEU A O 1
ATOM 627 N N . LYS A 1 78 ? -2.754 12.433 93.939 1.00 25.78 643 LYS A N 1
ATOM 628 C CA . LYS A 1 78 ? -2.248 13.726 93.631 1.00 26.86 643 LYS A CA 1
ATOM 629 C C . LYS A 1 78 ? -2.936 14.843 94.455 1.00 26.09 643 LYS A C 1
ATOM 630 O O . LYS A 1 78 ? -2.375 15.906 94.572 1.00 27.57 643 LYS A O 1
ATOM 636 N N . ALA A 1 79 ? -4.185 14.666 94.893 1.00 21.88 644 ALA A N 1
ATOM 637 C CA . ALA A 1 79 ? -4.851 15.764 95.650 1.00 22.97 644 ALA A CA 1
ATOM 638 C C . ALA A 1 79 ? -6.015 15.227 96.434 1.00 19.65 644 ALA A C 1
ATOM 639 O O . ALA A 1 79 ? -6.568 14.173 96.114 1.00 19.99 644 ALA A O 1
ATOM 641 N N . ILE A 1 80 ? -6.321 15.965 97.495 1.00 20.65 645 ILE A N 1
ATOM 642 C CA . ILE A 1 80 ? -7.483 15.739 98.317 1.00 23.84 645 ILE A CA 1
ATOM 643 C C . ILE A 1 80 ? -8.178 17.040 98.593 1.00 19.07 645 ILE A C 1
ATOM 644 O O . ILE A 1 80 ? -7.530 18.063 98.649 1.00 16.28 645 ILE A O 1
ATOM 649 N N . ALA A 1 81 ? -9.494 17.015 98.751 1.00 17.09 646 ALA A N 1
ATOM 650 C CA . ALA A 1 81 ? -10.196 18.214 99.146 1.00 19.25 646 ALA A CA 1
ATOM 651 C C . ALA A 1 81 ? -11.530 17.865 99.736 1.00 23.24 646 ALA A C 1
ATOM 652 O O . ALA A 1 81 ? -12.073 16.770 99.485 1.00 25.91 646 ALA A O 1
ATOM 654 N N . LEU A 1 82 ? -11.996 18.717 100.642 1.00 17.02 647 LEU A N 1
ATOM 655 C CA . LEU A 1 82 ? -13.277 18.526 101.295 1.00 19.09 647 LEU A CA 1
ATOM 656 C C . LEU A 1 82 ? -14.221 19.548 100.858 1.00 21.29 647 LEU A C 1
ATOM 657 O O . LEU A 1 82 ? -13.807 20.695 100.596 1.00 22.92 647 LEU A O 1
ATOM 662 N N . ASP A 1 83 ? -15.506 19.208 100.829 1.00 22.65 648 ASP A N 1
ATOM 663 C CA . ASP A 1 83 ? -16.470 20.246 100.551 1.00 27.57 648 ASP A CA 1
ATOM 664 C C . ASP A 1 83 ? -16.530 21.192 101.793 1.00 19.58 648 ASP A C 1
ATOM 665 O O . ASP A 1 83 ? -16.093 20.817 102.900 1.00 18.07 648 ASP A O 1
ATOM 670 N N . PRO A 1 84 ? -17.071 22.390 101.608 1.00 21.38 649 PRO A N 1
ATOM 671 C CA . PRO A 1 84 ? -17.051 23.343 102.690 1.00 21.72 649 PRO A CA 1
ATOM 672 C C . PRO A 1 84 ? -17.817 22.954 103.920 1.00 20.18 649 PRO A C 1
ATOM 673 O O . PRO A 1 84 ? -17.476 23.419 104.970 1.00 23.44 649 PRO A O 1
ATOM 677 N N . GLN A 1 85 ? -18.744 21.998 103.827 1.00 23.18 650 GLN A N 1
ATOM 678 C CA . GLN A 1 85 ? -19.498 21.523 104.996 1.00 23.69 650 GLN A CA 1
ATOM 679 C C . GLN A 1 85 ? -18.913 20.302 105.629 1.00 23.61 650 GLN A C 1
ATOM 680 O O . GLN A 1 85 ? -19.353 19.882 106.715 1.00 23.61 650 GLN A O 1
ATOM 686 N N . GLY A 1 86 ? -17.881 19.736 105.023 1.00 22.65 651 GLY A N 1
ATOM 687 C CA . GLY A 1 86 ? -17.248 18.573 105.627 1.00 21.28 651 GLY A CA 1
ATOM 688 C C . GLY A 1 86 ? -17.970 17.246 105.532 1.00 21.47 651 GLY A C 1
ATOM 689 O O . GLY A 1 86 ? -17.775 16.361 106.381 1.00 20.25 651 GLY A O 1
ATOM 690 N N . ASN A 1 87 ? -18.835 17.115 104.533 1.00 21.07 652 ASN A N 1
ATOM 691 C CA . ASN A 1 87 ? -19.611 15.883 104.335 1.00 26.13 652 ASN A CA 1
ATOM 692 C C . ASN A 1 87 ? -19.098 14.995 103.235 1.00 24.88 652 ASN A C 1
ATOM 693 O O . ASN A 1 87 ? -19.400 13.787 103.226 1.00 28.28 652 ASN A O 1
ATOM 698 N N . TYR A 1 88 ? -18.360 15.587 102.299 1.00 20.90 653 TYR A N 1
ATOM 699 C CA . TYR A 1 88 ? -17.790 14.865 101.173 1.00 23.33 653 TYR A CA 1
ATOM 700 C C . TYR A 1 88 ? -16.273 15.117 101.053 1.00 24.76 653 TYR A C 1
ATOM 701 O O . TYR A 1 88 ? -15.763 16.203 101.391 1.00 18.88 653 TYR A O 1
ATOM 710 N N . VAL A 1 89 ? -15.562 14.121 100.588 1.00 20.36 654 VAL A N 1
ATOM 711 C CA . VAL A 1 89 ? -14.145 14.260 100.255 1.00 19.53 654 VAL A CA 1
ATOM 712 C C . VAL A 1 89 ? -13.960 13.864 98.794 1.00 24.43 654 VAL A C 1
ATOM 713 O O . VAL A 1 89 ? -14.625 12.872 98.317 1.00 21.01 654 VAL A O 1
ATOM 717 N N . SER A 1 90 ? -13.114 14.625 98.085 1.00 20.06 655 SER A N 1
ATOM 718 C CA . SER A 1 90 ? -12.676 14.290 96.727 1.00 20.29 655 SER A CA 1
ATOM 719 C C . SER A 1 90 ? -11.253 13.902 96.750 1.00 23.55 655 SER A C 1
ATOM 720 O O . SER A 1 90 ? -10.431 14.679 97.214 1.00 19.17 655 SER A O 1
ATOM 723 N N . LEU A 1 91 ? -10.962 12.703 96.261 1.00 21.53 656 LEU A N 1
ATOM 724 C CA . LEU A 1 91 ? -9.599 12.192 96.162 1.00 22.91 656 LEU A CA 1
ATOM 725 C C . LEU A 1 91 ? -9.237 12.081 94.664 1.00 22.17 656 LEU A C 1
ATOM 726 O O . LEU A 1 91 ? -10.030 11.585 93.876 1.00 23.72 656 LEU A O 1
ATOM 731 N N . PHE A 1 92 ? -8.050 12.521 94.291 1.00 18.64 657 PHE A N 1
ATOM 732 C CA . PHE A 1 92 ? -7.606 12.448 92.920 1.00 22.15 657 PHE A CA 1
ATOM 733 C C . PHE A 1 92 ? -6.358 11.612 92.850 1.00 24.61 657 PHE A C 1
ATOM 734 O O . PHE A 1 92 ? -5.336 11.932 93.498 1.00 24.28 657 PHE A O 1
ATOM 742 N N . SER A 1 93 ? -6.423 10.532 92.078 1.00 25.82 658 SER A N 1
ATOM 743 C CA . SER A 1 93 ? -5.208 9.809 91.680 1.00 23.21 658 SER A CA 1
ATOM 744 C C . SER A 1 93 ? -4.672 10.431 90.388 1.00 30.13 658 SER A C 1
ATOM 745 O O . SER A 1 93 ? -5.161 11.498 89.965 1.00 26.09 658 SER A O 1
ATOM 748 N N . LYS A 1 94 ? -3.670 9.805 89.744 1.00 25.23 659 LYS A N 1
ATOM 749 C CA . LYS A 1 94 ? -3.157 10.337 88.505 1.00 31.55 659 LYS A CA 1
ATOM 750 C C . LYS A 1 94 ? -4.205 10.372 87.374 1.00 32.56 659 LYS A C 1
ATOM 751 O O . LYS A 1 94 ? -4.149 11.263 86.533 1.00 30.27 659 LYS A O 1
ATOM 757 N N . ASP A 1 95 ? -5.157 9.440 87.371 1.00 24.47 660 ASP A N 1
ATOM 758 C CA . ASP A 1 95 ? -6.164 9.388 86.312 1.00 33.96 660 ASP A CA 1
ATOM 759 C C . ASP A 1 95 ? -7.603 9.309 86.766 1.00 38.45 660 ASP A C 1
ATOM 760 O O . ASP A 1 95 ? -8.503 9.287 85.923 1.00 32.62 660 ASP A O 1
ATOM 765 N N . THR A 1 96 ? -7.851 9.292 88.077 1.00 30.33 661 THR A N 1
ATOM 766 C CA . THR A 1 96 ? -9.237 9.090 88.555 1.00 30.24 661 THR A CA 1
ATOM 767 C C . THR A 1 96 ? -9.590 9.983 89.726 1.00 32.62 661 THR A C 1
ATOM 768 O O . THR A 1 96 ? -8.755 10.209 90.627 1.00 26.46 661 THR A O 1
ATOM 772 N N . LEU A 1 97 ? -10.823 10.477 89.729 1.00 25.96 662 LEU A N 1
ATOM 773 C CA . LEU A 1 97 ? -11.352 11.143 90.887 1.00 27.10 662 LEU A CA 1
ATOM 774 C C . LEU A 1 97 ? -12.434 10.304 91.540 1.00 32.17 662 LEU A C 1
ATOM 775 O O . LEU A 1 97 ? -13.235 9.587 90.868 1.00 25.15 662 LEU A O 1
ATOM 780 N N . PHE A 1 98 ? -12.429 10.368 92.859 1.00 17.64 663 PHE A N 1
ATOM 781 C CA . PHE A 1 98 ? -13.320 9.608 93.676 1.00 19.98 663 PHE A CA 1
ATOM 782 C C . PHE A 1 98 ? -14.004 10.540 94.638 1.00 23.47 663 PHE A C 1
ATOM 783 O O . PHE A 1 98 ? -13.348 11.290 95.342 1.00 26.48 663 PHE A O 1
ATOM 791 N N . ILE A 1 99 ? -15.316 10.468 94.751 1.00 24.02 664 ILE A N 1
ATOM 792 C CA . ILE A 1 99 ? -16.095 11.327 95.634 1.00 26.12 664 ILE A CA 1
ATOM 793 C C . ILE A 1 99 ? -16.734 10.444 96.680 1.00 27.07 664 ILE A C 1
ATOM 794 O O . ILE A 1 99 ? -17.596 9.581 96.327 1.00 24.43 664 ILE A O 1
ATOM 799 N N . LEU A 1 100 ? -16.313 10.640 97.931 1.00 20.71 665 LEU A N 1
ATOM 800 C CA . LEU A 1 100 ? -16.839 9.899 99.062 1.00 24.17 665 LEU A CA 1
ATOM 801 C C . LEU A 1 100 ? -17.700 10.697 99.989 1.00 27.58 665 LEU A C 1
ATOM 802 O O . LEU A 1 100 ? -17.397 11.847 100.365 1.00 20.51 665 LEU A O 1
ATOM 807 N N . ASN A 1 101 ? -18.727 10.037 100.441 1.00 24.02 666 ASN A N 1
ATOM 808 C CA . ASN A 1 101 ? -19.599 10.572 101.437 1.00 25.85 666 ASN A CA 1
ATOM 809 C C . ASN A 1 101 ? -18.938 10.212 102.744 1.00 28.71 666 ASN A C 1
ATOM 810 O O . ASN A 1 101 ? -18.671 9.022 103.003 1.00 29.95 666 ASN A O 1
ATOM 815 N N . VAL A 1 102 ? -18.617 11.204 103.589 1.00 28.50 667 VAL A N 1
ATOM 816 C CA . VAL A 1 102 ? -17.936 10.831 104.848 1.00 28.77 667 VAL A CA 1
ATOM 817 C C . VAL A 1 102 ? -18.922 10.757 106.016 1.00 34.82 667 VAL A C 1
ATOM 818 O O . VAL A 1 102 ? -18.615 10.090 106.985 1.00 36.29 667 VAL A O 1
ATOM 822 N N . GLU A 1 103 ? -20.098 11.371 105.868 1.00 33.49 668 GLU A N 1
ATOM 823 C CA . GLU A 1 103 ? -21.128 11.398 106.900 1.00 38.06 668 GLU A CA 1
ATOM 824 C C . GLU A 1 103 ? -21.797 10.046 106.959 1.00 42.19 668 GLU A C 1
ATOM 825 O O . GLU A 1 103 ? -21.894 9.456 108.010 1.00 47.06 668 GLU A O 1
ATOM 831 N N . SER A 1 104 ? -22.197 9.503 105.820 1.00 45.12 669 SER A N 1
ATOM 832 C CA . SER A 1 104 ? -22.602 8.080 105.749 1.00 53.86 669 SER A CA 1
ATOM 833 C C . SER A 1 104 ? -21.686 7.330 104.786 1.00 49.06 669 SER A C 1
ATOM 834 O O . SER A 1 104 ? -21.954 7.313 103.563 1.00 50.80 669 SER A O 1
ATOM 837 N N . PRO A 1 105 ? -20.607 6.719 105.307 1.00 44.07 670 PRO A N 1
ATOM 838 C CA . PRO A 1 105 ? -19.505 6.412 104.401 1.00 41.91 670 PRO A CA 1
ATOM 839 C C . PRO A 1 105 ? -19.886 5.570 103.178 1.00 41.45 670 PRO A C 1
ATOM 840 O O . PRO A 1 105 ? -20.420 4.470 103.313 1.00 41.57 670 PRO A O 1
ATOM 844 N N . SER A 1 106 ? -19.598 6.098 102.004 1.00 34.83 671 SER A N 1
ATOM 845 C CA . SER A 1 106 ? -19.686 5.347 100.757 1.00 36.13 671 SER A CA 1
ATOM 846 C C . SER A 1 106 ? -19.054 6.117 99.603 1.00 33.12 671 SER A C 1
ATOM 847 O O . SER A 1 106 ? -18.890 7.352 99.677 1.00 28.84 671 SER A O 1
ATOM 850 N N . LEU A 1 107 ? -18.762 5.377 98.537 1.00 28.89 672 LEU A N 1
ATOM 851 C CA . LEU A 1 107 ? -18.240 5.908 97.313 1.00 30.20 672 LEU A CA 1
ATOM 852 C C . LEU A 1 107 ? -19.421 6.329 96.518 1.00 31.69 672 LEU A C 1
ATOM 853 O O . LEU A 1 107 ? -20.271 5.516 96.207 1.00 34.01 672 LEU A O 1
ATOM 858 N N . MET A 1 108 ? -19.498 7.597 96.194 1.00 27.99 673 MET A N 1
ATOM 859 C CA . MET A 1 108 ? -20.650 8.134 95.510 1.00 32.79 673 MET A CA 1
ATOM 860 C C . MET A 1 108 ? -20.360 8.114 94.022 1.00 37.71 673 MET A C 1
ATOM 861 O O . MET A 1 108 ? -21.256 7.986 93.194 1.00 33.22 673 MET A O 1
ATOM 866 N N . LEU A 1 109 ? -19.106 8.303 93.662 1.00 30.27 674 LEU A N 1
ATOM 867 C CA . LEU A 1 109 ? -18.803 8.514 92.255 1.00 27.26 674 LEU A CA 1
ATOM 868 C C . LEU A 1 109 ? -17.335 8.294 92.016 1.00 31.47 674 LEU A C 1
ATOM 869 O O . LEU A 1 109 ? -16.476 8.548 92.901 1.00 31.51 674 LEU A O 1
ATOM 874 N N . GLN A 1 110 ? -17.061 7.771 90.833 1.00 25.14 675 GLN A N 1
ATOM 875 C CA . GLN A 1 110 ? -15.717 7.608 90.326 1.00 26.37 675 GLN A CA 1
ATOM 876 C C . GLN A 1 110 ? -15.710 8.072 88.887 1.00 31.18 675 GLN A C 1
ATOM 877 O O . GLN A 1 110 ? -16.604 7.714 88.148 1.00 34.91 675 GLN A O 1
ATOM 883 N N . HIS A 1 111 ? -14.682 8.820 88.475 1.00 30.17 676 HIS A N 1
ATOM 884 C CA . HIS A 1 111 ? -14.669 9.492 87.177 1.00 28.93 676 HIS A CA 1
ATOM 885 C C . HIS A 1 111 ? -13.260 9.659 86.689 1.00 35.95 676 HIS A C 1
ATOM 886 O O . HIS A 1 111 ? -12.411 10.161 87.445 1.00 34.70 676 HIS A O 1
ATOM 893 N N . SER A 1 112 ? -12.989 9.279 85.424 1.00 29.63 677 SER A N 1
ATOM 894 C CA . SER A 1 112 ? -11.616 9.345 84.954 1.00 35.93 677 SER A CA 1
ATOM 895 C C . SER A 1 112 ? -11.309 10.697 84.298 1.00 37.94 677 SER A C 1
ATOM 896 O O . SER A 1 112 ? -12.200 11.326 83.769 1.00 30.58 677 SER A O 1
ATOM 899 N N . TYR A 1 113 ? -10.075 11.189 84.425 1.00 36.46 678 TYR A N 1
ATOM 900 C CA . TYR A 1 113 ? -9.830 12.605 84.151 1.00 44.28 678 TYR A CA 1
ATOM 901 C C . TYR A 1 113 ? -8.425 12.732 83.624 1.00 52.42 678 TYR A C 1
ATOM 902 O O . TYR A 1 113 ? -7.551 11.938 83.999 1.00 53.02 678 TYR A O 1
ATOM 911 N N . HIS A 1 114 ? -8.220 13.696 82.721 1.00 54.53 679 HIS A N 1
ATOM 912 C CA . HIS A 1 114 ? -6.882 13.977 82.161 1.00 56.92 679 HIS A CA 1
ATOM 913 C C . HIS A 1 114 ? -6.088 14.898 83.130 1.00 52.11 679 HIS A C 1
ATOM 914 O O . HIS A 1 114 ? -6.611 15.873 83.680 1.00 47.71 679 HIS A O 1
ATOM 921 N N . SER A 1 115 ? -4.851 14.492 83.382 1.00 54.35 680 SER A N 1
ATOM 922 C CA . SER A 1 115 ? -3.856 15.214 84.166 1.00 58.78 680 SER A CA 1
ATOM 923 C C . SER A 1 115 ? -2.596 15.100 83.358 1.00 57.37 680 SER A C 1
ATOM 924 O O . SER A 1 115 ? -2.358 14.058 82.789 1.00 54.86 680 SER A O 1
ATOM 927 N N . LYS A 1 116 ? -1.742 16.109 83.367 1.00 65.34 681 LYS A N 1
ATOM 928 C CA . LYS A 1 116 ? -0.548 16.071 82.533 1.00 73.01 681 LYS A CA 1
ATOM 929 C C . LYS A 1 116 ? 0.719 15.724 83.342 1.00 84.98 681 LYS A C 1
ATOM 930 O O . LYS A 1 116 ? 1.728 16.412 83.174 1.00 90.54 681 LYS A O 1
ATOM 936 N N . PRO A 1 117 ? 0.697 14.647 84.187 1.00 91.68 682 PRO A N 1
ATOM 937 C CA . PRO A 1 117 ? 1.821 14.388 85.119 1.00 89.19 682 PRO A CA 1
ATOM 938 C C . PRO A 1 117 ? 3.166 14.497 84.435 1.00 83.44 682 PRO A C 1
ATOM 939 O O . PRO A 1 117 ? 3.285 13.951 83.348 1.00 85.99 682 PRO A O 1
ATOM 943 N N . ASN A 1 118 ? 4.177 15.148 85.019 1.00 84.01 683 ASN A N 1
ATOM 944 C CA . ASN A 1 118 ? 4.219 15.606 86.423 1.00 86.40 683 ASN A CA 1
ATOM 945 C C . ASN A 1 118 ? 3.525 16.971 86.664 1.00 91.66 683 ASN A C 1
ATOM 946 O O . ASN A 1 118 ? 4.188 17.985 86.916 1.00 96.26 683 ASN A O 1
ATOM 951 N N . SER A 1 119 ? 2.196 16.979 86.597 1.00 80.29 684 SER A N 1
ATOM 952 C CA . SER A 1 119 ? 1.388 18.136 86.897 1.00 70.41 684 SER A CA 1
ATOM 953 C C . SER A 1 119 ? 1.048 18.050 88.369 1.00 52.80 684 SER A C 1
ATOM 954 O O . SER A 1 119 ? 0.717 16.982 88.883 1.00 45.00 684 SER A O 1
ATOM 957 N N . LYS A 1 120 ? 1.203 19.175 89.038 1.00 46.36 685 LYS A N 1
ATOM 958 C CA . LYS A 1 120 ? 0.789 19.354 90.398 1.00 41.30 685 LYS A CA 1
ATOM 959 C C . LYS A 1 120 ? -0.664 19.886 90.373 1.00 37.03 685 LYS A C 1
ATOM 960 O O . LYS A 1 120 ? -0.978 20.775 89.613 1.00 33.94 685 LYS A O 1
ATOM 966 N N . LEU A 1 121 ? -1.521 19.326 91.213 1.00 28.47 686 LEU A N 1
ATOM 967 C CA . LEU A 1 121 ? -2.920 19.748 91.291 1.00 32.70 686 LEU A CA 1
ATOM 968 C C . LEU A 1 121 ? -3.269 20.525 92.543 1.00 32.49 686 LEU A C 1
ATOM 969 O O . LEU A 1 121 ? -2.809 20.187 93.629 1.00 33.46 686 LEU A O 1
ATOM 974 N N . ASN A 1 122 ? -4.139 21.507 92.390 1.00 26.95 687 ASN A N 1
ATOM 975 C CA . ASN A 1 122 ? -4.881 22.040 93.516 1.00 27.20 687 ASN A CA 1
ATOM 976 C C . ASN A 1 122 ? -6.352 21.863 93.210 1.00 30.54 687 ASN A C 1
ATOM 977 O O . ASN A 1 122 ? -6.735 22.151 92.080 1.00 31.70 687 ASN A O 1
ATOM 982 N N . VAL A 1 123 ? -7.160 21.343 94.166 1.00 20.89 688 VAL A N 1
ATOM 983 C CA . VAL A 1 123 ? -8.583 21.117 93.959 1.00 15.79 688 VAL A CA 1
ATOM 984 C C . VAL A 1 123 ? -9.460 21.827 94.959 1.00 21.73 688 VAL A C 1
ATOM 985 O O . VAL A 1 123 ? -9.122 21.825 96.097 1.00 23.43 688 VAL A O 1
ATOM 989 N N . PHE A 1 124 ? -10.579 22.419 94.545 1.00 22.72 689 PHE A N 1
ATOM 990 C CA . PHE A 1 124 ? -11.434 23.214 95.432 1.00 27.89 689 PHE A CA 1
ATOM 991 C C . PHE A 1 124 ? -12.838 22.879 95.095 1.00 27.01 689 PHE A C 1
ATOM 992 O O . PHE A 1 124 ? -13.151 22.791 93.936 1.00 28.10 689 PHE A O 1
ATOM 1000 N N . TRP A 1 125 ? -13.679 22.748 96.101 1.00 21.84 690 TRP A N 1
ATOM 1001 C CA . TRP A 1 125 ? -15.131 22.684 95.947 1.00 19.12 690 TRP A CA 1
ATOM 1002 C C . TRP A 1 125 ? -15.763 24.068 96.097 1.00 29.75 690 TRP A C 1
ATOM 1003 O O . TRP A 1 125 ? -15.432 24.815 97.038 1.00 24.61 690 TRP A O 1
ATOM 1014 N N . MET A 1 126 ? -16.698 24.407 95.227 1.00 24.09 691 MET A N 1
ATOM 1015 C CA . MET A 1 126 ? -17.419 25.641 95.421 1.00 28.53 691 MET A CA 1
ATOM 1016 C C . MET A 1 126 ? -18.929 25.384 95.304 1.00 31.29 691 MET A C 1
ATOM 1017 O O . MET A 1 126 ? -19.354 24.625 94.466 1.00 33.64 691 MET A O 1
ATOM 1022 N N . PRO A 1 127 ? -19.719 26.047 96.123 1.00 31.47 692 PRO A N 1
ATOM 1023 C CA . PRO A 1 127 ? -21.168 25.801 96.103 1.00 35.85 692 PRO A CA 1
ATOM 1024 C C . PRO A 1 127 ? -21.729 26.240 94.774 1.00 36.60 692 PRO A C 1
ATOM 1025 O O . PRO A 1 127 ? -21.316 27.257 94.287 1.00 40.71 692 PRO A O 1
ATOM 1029 N N . GLY A 1 128 ? -22.553 25.411 94.135 1.00 35.22 693 GLY A N 1
ATOM 1030 C CA . GLY A 1 128 ? -23.297 25.826 92.948 1.00 44.49 693 GLY A CA 1
ATOM 1031 C C . GLY A 1 128 ? -24.713 26.223 93.327 1.00 52.96 693 GLY A C 1
ATOM 1032 O O . GLY A 1 128 ? -24.928 27.030 94.215 1.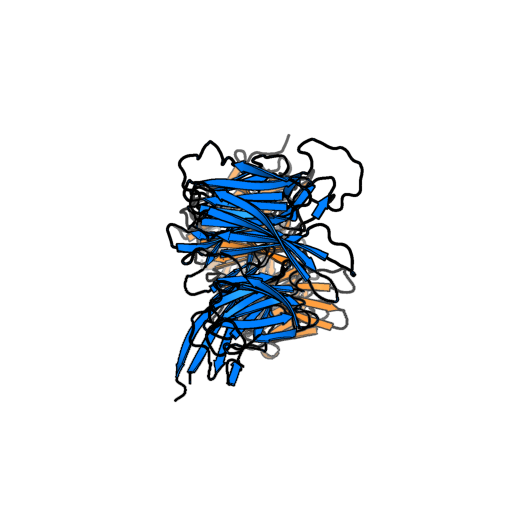00 56.60 693 GLY A O 1
ATOM 1033 N N . THR A 1 129 ? -25.682 25.577 92.702 1.00 64.41 694 THR A N 1
ATOM 1034 C CA . THR A 1 129 ? -27.101 25.868 92.930 1.00 74.78 694 THR A CA 1
ATOM 1035 C C . THR A 1 129 ? -27.790 24.853 93.894 1.00 116.00 694 THR A C 1
ATOM 1036 O O . THR A 1 129 ? -28.861 24.317 93.595 1.00 118.27 694 THR A O 1
ATOM 1040 N N . HIS A 1 130 ? -27.188 24.612 95.059 1.00 115.09 695 HIS A N 1
ATOM 1041 C CA . HIS A 1 130 ? -27.711 23.592 96.005 1.00 116.27 695 HIS A CA 1
ATOM 1042 C C . HIS A 1 130 ? -29.060 24.018 96.619 1.00 119.13 695 HIS A C 1
ATOM 1043 O O . HIS A 1 130 ? -29.622 25.042 96.222 1.00 124.09 695 HIS A O 1
ATOM 1050 N N . LYS A 1 131 ? -29.586 23.185 97.522 1.00 111.64 696 LYS A N 1
ATOM 1051 C CA . LYS A 1 131 ? -30.786 23.449 98.346 1.00 105.41 696 LYS A CA 1
ATOM 1052 C C . LYS A 1 131 ? -31.809 22.339 98.085 1.00 101.13 696 LYS A C 1
ATOM 1053 O O . LYS A 1 131 ? -32.295 22.221 96.963 1.00 101.32 696 LYS A O 1
ATOM 1055 N N . ASP A 1 132 ? -32.136 21.523 99.089 1.00 95.69 697 ASP A N 1
ATOM 1056 C CA . ASP A 1 132 ? -31.644 21.672 100.462 1.00 92.24 697 ASP A CA 1
ATOM 1057 C C . ASP A 1 132 ? -30.986 20.393 100.993 1.00 94.94 697 ASP A C 1
ATOM 1058 O O . ASP A 1 132 ? -29.815 20.124 100.692 1.00 96.69 697 ASP A O 1
ATOM 1060 N N . ASP A 1 133 ? -31.731 19.624 101.793 1.00 95.75 698 ASP A N 1
ATOM 1061 C CA . ASP A 1 133 ? -31.263 18.336 102.300 1.00 87.20 698 ASP A CA 1
ATOM 1062 C C . ASP A 1 133 ? -31.416 17.283 101.189 1.00 80.73 698 ASP A C 1
ATOM 1063 O O . ASP A 1 133 ? -30.881 16.183 101.313 1.00 83.66 698 ASP A O 1
ATOM 1068 N N . GLU A 1 134 ? -32.152 17.618 100.121 1.00 69.44 699 GLU A N 1
ATOM 1069 C CA . GLU A 1 134 ? -32.488 16.663 99.045 1.00 71.06 699 GLU A CA 1
ATOM 1070 C C . GLU A 1 134 ? -31.372 16.421 98.041 1.00 72.38 699 GLU A C 1
ATOM 1071 O O . GLU A 1 134 ? -30.970 15.279 97.794 1.00 78.14 699 GLU A O 1
ATOM 1077 N N . TRP A 1 135 ? -30.891 17.498 97.444 1.00 62.61 700 TRP A N 1
ATOM 1078 C CA . TRP A 1 135 ? -29.839 17.405 96.450 1.00 63.66 700 TRP A CA 1
ATOM 1079 C C . TRP A 1 135 ? -28.933 18.618 96.613 1.00 47.62 700 TRP A C 1
ATOM 1080 O O . TRP A 1 135 ? -29.336 19.651 97.149 1.00 43.96 700 TRP A O 1
ATOM 1091 N N . LYS A 1 136 ? -27.703 18.475 96.168 1.00 37.24 701 LYS A N 1
ATOM 1092 C CA . LYS A 1 136 ? -26.754 19.584 96.181 1.00 37.41 701 LYS A CA 1
ATOM 1093 C C . LYS A 1 136 ? -25.996 19.649 94.866 1.00 38.93 701 LYS A C 1
ATOM 1094 O O . LYS A 1 136 ? -25.587 18.616 94.302 1.00 40.40 701 LYS A O 1
ATOM 1100 N N . ASN A 1 137 ? -25.725 20.863 94.435 1.00 33.23 702 ASN A N 1
ATOM 1101 C CA . ASN A 1 137 ? -24.851 21.095 93.323 1.00 33.09 702 ASN A CA 1
ATOM 1102 C C . ASN A 1 137 ? -23.561 21.798 93.733 1.00 29.28 702 ASN A C 1
ATOM 1103 O O . ASN A 1 137 ? -23.594 22.651 94.606 1.00 24.68 702 ASN A O 1
ATOM 1108 N N . PHE A 1 138 ? -22.444 21.411 93.131 1.00 28.34 703 PHE A N 1
ATOM 1109 C CA . PHE A 1 138 ? -21.139 21.990 93.422 1.00 29.47 703 PHE A CA 1
ATOM 1110 C C . PHE A 1 138 ? -20.428 22.228 92.126 1.00 31.52 703 PHE A C 1
ATOM 1111 O O . PHE A 1 138 ? -20.685 21.541 91.149 1.00 29.94 703 PHE A O 1
ATOM 1119 N N . GLU A 1 139 ? -19.496 23.183 92.146 1.00 30.81 704 GLU A N 1
ATOM 1120 C CA . GLU A 1 139 ? -18.420 23.211 91.178 1.00 34.58 704 GLU A CA 1
ATOM 1121 C C . GLU A 1 139 ? -17.116 22.721 91.769 1.00 28.92 704 GLU A C 1
ATOM 1122 O O . GLU A 1 139 ? -16.707 23.168 92.834 1.00 30.82 704 GLU A O 1
ATOM 1128 N N . LEU A 1 140 ? -16.498 21.752 91.103 1.00 22.75 705 LEU A N 1
ATOM 1129 C CA . LEU A 1 140 ? -15.267 21.158 91.542 1.00 27.88 705 LEU A CA 1
ATOM 1130 C C . LEU A 1 140 ? -14.206 21.675 90.613 1.00 30.11 705 LEU A C 1
ATOM 1131 O O . LEU A 1 140 ? -14.231 21.363 89.390 1.00 27.94 705 LEU A O 1
ATOM 1136 N N . VAL A 1 141 ? -13.260 22.428 91.155 1.00 22.84 706 VAL A N 1
ATOM 1137 C CA . VAL A 1 141 ? -12.259 23.080 90.329 1.00 18.61 706 VAL A CA 1
ATOM 1138 C C . VAL A 1 141 ? -10.922 22.391 90.497 1.00 27.22 706 VAL A C 1
ATOM 1139 O O . VAL A 1 141 ? -10.428 22.154 91.616 1.00 23.15 706 VAL A O 1
ATOM 1143 N N . VAL A 1 142 ? -10.298 22.095 89.375 1.00 21.38 707 VAL A N 1
ATOM 1144 C CA . VAL A 1 142 ? -9.025 21.446 89.350 1.00 27.12 707 VAL A CA 1
ATOM 1145 C C . VAL A 1 142 ? -8.038 22.340 88.668 1.00 29.14 707 VAL A C 1
ATOM 1146 O O . VAL A 1 142 ? -8.205 22.684 87.485 1.00 27.94 707 VAL A O 1
ATOM 1150 N N . VAL A 1 143 ? -7.018 22.738 89.405 1.00 21.44 708 VAL A N 1
ATOM 1151 C CA . VAL A 1 143 ? -6.025 23.656 88.914 1.00 20.78 708 VAL A CA 1
ATOM 1152 C C . VAL A 1 143 ? -4.703 22.938 88.763 1.00 30.34 708 VAL A C 1
ATOM 1153 O O . VAL A 1 143 ? -4.204 22.297 89.709 1.00 28.69 708 VAL A O 1
ATOM 1157 N N . GLU A 1 144 ? -4.102 23.092 87.581 1.00 26.23 709 GLU A N 1
ATOM 1158 C CA . GLU A 1 144 ? -2.815 22.473 87.285 1.00 31.40 709 GLU A CA 1
ATOM 1159 C C . GLU A 1 144 ? -1.711 23.486 87.251 1.00 26.80 709 GLU A C 1
ATOM 1160 O O . GLU A 1 144 ? -1.874 24.597 86.788 1.00 26.15 709 GLU A O 1
ATOM 1166 N N . SER A 1 145 ? -0.569 23.113 87.773 1.00 28.58 710 SER A N 1
ATOM 1167 C CA . SER A 1 145 ? 0.562 24.060 87.752 1.00 36.71 710 SER A CA 1
ATOM 1168 C C . SER A 1 145 ? 0.938 24.500 86.338 1.00 37.39 710 SER A C 1
ATOM 1169 O O . SER A 1 145 ? 1.520 25.562 86.152 1.00 36.12 710 SER A O 1
ATOM 1172 N N . SER A 1 146 ? 0.537 23.680 85.366 1.00 39.89 711 SER A N 1
ATOM 1173 C CA . SER A 1 146 ? 0.696 23.944 83.941 1.00 44.26 711 SER A CA 1
ATOM 1174 C C . SER A 1 146 ? -0.034 25.214 83.491 1.00 43.37 711 SER A C 1
ATOM 1175 O O . SER A 1 146 ? 0.333 25.801 82.496 1.00 39.91 711 SER A O 1
ATOM 1178 N N . GLY A 1 147 ? -1.054 25.648 84.218 1.00 36.95 712 GLY A N 1
ATOM 1179 C CA . GLY A 1 147 ? -1.822 26.802 83.798 1.00 33.45 712 GLY A CA 1
ATOM 1180 C C . GLY A 1 147 ? -3.199 26.442 83.317 1.00 36.77 712 GLY A C 1
ATOM 1181 O O . GLY A 1 147 ? -3.972 27.306 82.979 1.00 41.75 712 GLY A O 1
ATOM 1182 N N . GLU A 1 148 ? -3.506 25.160 83.349 1.00 37.20 713 GLU A N 1
ATOM 1183 C CA . GLU A 1 148 ? -4.818 24.610 82.999 1.00 42.71 713 GLU A CA 1
ATOM 1184 C C . GLU A 1 148 ? -5.773 24.648 84.206 1.00 36.70 713 GLU A C 1
ATOM 1185 O O . GLU A 1 148 ? -5.390 24.262 85.295 1.00 30.80 713 GLU A O 1
ATOM 1191 N N . ILE A 1 149 ? -6.991 25.140 84.012 1.00 35.08 714 ILE A N 1
ATOM 1192 C CA . ILE A 1 149 ? -8.017 25.097 85.022 1.00 35.38 714 ILE A CA 1
ATOM 1193 C C . ILE A 1 149 ? -9.249 24.446 84.438 1.00 34.20 714 ILE A C 1
ATOM 1194 O O . ILE A 1 149 ? -9.837 24.977 83.470 1.00 34.33 714 ILE A O 1
ATOM 1199 N N . GLN A 1 150 ? -9.690 23.361 85.088 1.00 31.56 715 GLN A N 1
ATOM 1200 C CA . GLN A 1 150 ? -10.902 22.635 84.727 1.00 29.18 715 GLN A CA 1
ATOM 1201 C C . GLN A 1 150 ? -11.977 22.803 85.768 1.00 35.40 715 GLN A C 1
ATOM 1202 O O . GLN A 1 150 ? -11.735 22.727 87.004 1.00 27.50 715 GLN A O 1
ATOM 1208 N N . VAL A 1 151 ? -13.196 23.011 85.299 1.00 29.95 716 VAL A N 1
ATOM 1209 C CA . VAL A 1 151 ? -14.323 23.075 86.232 1.00 31.66 716 VAL A CA 1
ATOM 1210 C C . VAL A 1 151 ? -15.437 22.126 85.904 1.00 34.13 716 VAL A C 1
ATOM 1211 O O . VAL A 1 151 ? -15.911 22.063 84.780 1.00 32.85 716 VAL A O 1
ATOM 1215 N N . PHE A 1 152 ? -15.750 21.315 86.916 1.00 29.51 717 PHE A N 1
ATOM 1216 C CA . PHE A 1 152 ? -16.669 20.222 86.813 1.00 28.36 717 PHE A CA 1
ATOM 1217 C C . PHE A 1 152 ? -17.915 20.585 87.549 1.00 33.18 717 PHE A C 1
ATOM 1218 O O . PHE A 1 152 ? -17.878 21.193 88.603 1.00 29.36 717 PHE A O 1
ATOM 1226 N N . SER A 1 153 ? -19.051 20.250 86.964 1.00 34.21 718 SER A N 1
ATOM 1227 C CA . SER A 1 153 ? -20.318 20.393 87.682 1.00 33.02 718 SER A CA 1
ATOM 1228 C C . SER A 1 153 ? -20.611 19.045 88.294 1.00 30.41 718 SER A C 1
ATOM 1229 O O . SER A 1 153 ? -20.575 18.004 87.613 1.00 23.71 718 SER A O 1
ATOM 1232 N N . LEU A 1 154 ? -20.847 19.082 89.598 1.00 28.08 719 LEU A N 1
ATOM 1233 C CA . LEU A 1 154 ? -21.042 17.887 90.388 1.00 31.26 719 LEU A CA 1
ATOM 1234 C C . LEU A 1 154 ? -22.388 17.999 91.040 1.00 28.68 719 LEU A C 1
ATOM 1235 O O . LEU A 1 154 ? -22.625 18.943 91.790 1.00 34.44 719 LEU A O 1
ATOM 1240 N N . THR A 1 155 ? -23.264 17.043 90.772 1.00 25.12 720 THR A N 1
ATOM 1241 C CA . THR A 1 155 ? -24.533 16.978 91.489 1.00 29.06 720 THR A CA 1
ATOM 1242 C C . THR A 1 155 ? -24.565 15.771 92.383 1.00 36.02 720 THR A C 1
ATOM 1243 O O . THR A 1 155 ? -24.242 14.662 91.968 1.00 35.08 720 THR A O 1
ATOM 1247 N N . ILE A 1 156 ? -25.002 15.972 93.614 1.00 32.74 721 ILE A N 1
ATOM 1248 C CA . ILE A 1 156 ? -25.042 14.917 94.576 1.00 32.84 721 ILE A CA 1
ATOM 1249 C C . ILE A 1 156 ? -26.453 14.736 95.075 1.00 36.36 721 ILE A C 1
ATOM 1250 O O . ILE A 1 156 ? -27.141 15.707 95.396 1.00 41.71 721 ILE A O 1
ATOM 1255 N N . GLU A 1 157 ? -26.869 13.469 95.122 1.00 38.72 722 GLU A N 1
ATOM 1256 C CA . GLU A 1 157 ? -28.165 13.098 95.655 1.00 46.61 722 GLU A CA 1
ATOM 1257 C C . GLU A 1 157 ? -28.021 12.030 96.726 1.00 51.83 722 GLU A C 1
ATOM 1258 O O . GLU A 1 157 ? -26.932 11.638 97.093 1.00 57.95 722 GLU A O 1
ATOM 1264 N N . ILE A 1 158 ? -29.140 11.578 97.259 1.00 57.61 723 ILE A N 1
ATOM 1265 C CA . ILE A 1 158 ? -29.126 10.505 98.243 1.00 65.62 723 ILE A CA 1
ATOM 1266 C C . ILE A 1 158 ? -28.536 9.243 97.585 1.00 69.65 723 ILE A C 1
ATOM 1267 O O . ILE A 1 158 ? -27.583 8.636 98.078 1.00 61.52 723 ILE A O 1
ATOM 1272 N N . GLU A 1 159 ? -29.105 8.896 96.437 1.00 83.80 724 GLU A N 1
ATOM 1273 C CA . GLU A 1 159 ? -28.720 7.706 95.678 1.00 95.39 724 GLU A CA 1
ATOM 1274 C C . GLU A 1 159 ? -27.238 7.769 95.320 1.00 96.60 724 GLU A C 1
ATOM 1275 O O . GLU A 1 159 ? -26.439 7.004 95.852 1.00 105.53 724 GLU A O 1
ATOM 1281 N N . GLY A 1 160 ? -26.869 8.715 94.460 1.00 82.22 725 GLY A N 1
ATOM 1282 C CA . GLY A 1 160 ? -25.486 8.868 94.029 1.00 68.75 725 GLY A CA 1
ATOM 1283 C C . GLY A 1 160 ? -25.182 10.263 93.521 1.00 55.46 725 GLY A C 1
ATOM 1284 O O . GLY A 1 160 ? -25.674 11.256 94.055 1.00 53.79 725 GLY A O 1
ATOM 1285 N N . ALA A 1 161 ? -24.367 10.332 92.478 1.00 51.41 726 ALA A N 1
ATOM 1286 C CA . ALA A 1 161 ? -23.926 11.602 91.934 1.00 42.05 726 ALA A CA 1
ATOM 1287 C C . ALA A 1 161 ? -23.627 11.505 90.441 1.00 35.95 726 ALA A C 1
ATOM 1288 O O . ALA A 1 161 ? -23.481 10.418 89.912 1.00 33.68 726 ALA A O 1
ATOM 1290 N N . ASP A 1 162 ? -23.548 12.664 89.796 1.00 31.34 727 ASP A N 1
ATOM 1291 C CA . ASP A 1 162 ? -23.166 12.820 88.397 1.00 35.85 727 ASP A CA 1
ATOM 1292 C C . ASP A 1 162 ? -22.158 13.938 88.340 1.00 33.15 727 ASP A C 1
ATOM 1293 O O . ASP A 1 162 ? -22.191 14.865 89.202 1.00 34.23 727 ASP A O 1
ATOM 1298 N N . ILE A 1 163 ? -21.292 13.870 87.336 1.00 26.25 728 ILE A N 1
ATOM 1299 C CA . ILE A 1 163 ? -20.323 14.886 87.109 1.00 27.14 728 ILE A CA 1
ATOM 1300 C C . ILE A 1 163 ? -20.171 15.227 85.609 1.00 30.98 728 ILE A C 1
ATOM 1301 O O . ILE A 1 163 ? -20.417 14.416 84.795 1.00 33.10 728 ILE A O 1
ATOM 1306 N N . ALA A 1 164 ? -19.818 16.457 85.269 1.00 29.76 729 ALA A N 1
ATOM 1307 C CA . ALA A 1 164 ? -19.534 16.856 83.878 1.00 36.17 729 ALA A CA 1
ATOM 1308 C C . ALA A 1 164 ? -18.514 17.971 83.867 1.00 37.17 729 ALA A C 1
ATOM 1309 O O . ALA A 1 164 ? -18.664 18.906 84.636 1.00 36.09 729 ALA A O 1
ATOM 1311 N N . LEU A 1 165 ? -17.490 17.840 83.019 1.00 34.61 730 LEU A N 1
ATOM 1312 C CA . LEU A 1 165 ? -16.535 18.913 82.708 1.00 30.42 730 LEU A CA 1
ATOM 1313 C C . LEU A 1 165 ? -17.268 20.004 82.011 1.00 36.68 730 LEU A C 1
ATOM 1314 O O . LEU A 1 165 ? -17.800 19.776 80.954 1.00 39.45 730 LEU A O 1
ATOM 1319 N N . VAL A 1 166 ? -17.410 21.167 82.622 1.00 37.52 731 VAL A N 1
ATOM 1320 C CA . VAL A 1 166 ? -18.223 22.214 82.016 1.00 37.30 731 VAL A CA 1
ATOM 1321 C C . VAL A 1 166 ? -17.350 23.333 81.443 1.00 44.69 731 VAL A C 1
ATOM 1322 O O . VAL A 1 166 ? -17.709 23.926 80.461 1.00 49.28 731 VAL A O 1
ATOM 1326 N N . GLU A 1 167 ? -16.194 23.619 82.030 1.00 44.82 732 GLU A N 1
ATOM 1327 C CA . GLU A 1 167 ? -15.373 24.722 81.553 1.00 35.07 732 GLU A CA 1
ATOM 1328 C C . GLU A 1 167 ? -13.966 24.275 81.607 1.00 39.70 732 GLU A C 1
ATOM 1329 O O . GLU A 1 167 ? -13.629 23.372 82.383 1.00 36.91 732 GLU A O 1
ATOM 1335 N N . LYS A 1 168 ? -13.135 24.903 80.786 1.00 37.48 733 LYS A N 1
ATOM 1336 C CA . LYS A 1 168 ? -11.721 24.648 80.804 1.00 42.20 733 LYS A CA 1
ATOM 1337 C C . LYS A 1 168 ? -11.007 25.901 80.428 1.00 45.97 733 LYS A C 1
ATOM 1338 O O . LYS A 1 168 ? -11.367 26.515 79.451 1.00 40.71 733 LYS A O 1
ATOM 1344 N N . PHE A 1 169 ? -9.997 26.304 81.175 1.00 40.38 734 PHE A N 1
ATOM 1345 C CA . PHE A 1 169 ? -9.296 27.528 80.834 1.00 33.31 734 PHE A CA 1
ATOM 1346 C C . PHE A 1 169 ? -7.828 27.231 80.793 1.00 37.99 734 PHE A C 1
ATOM 1347 O O . PHE A 1 169 ? -7.350 26.256 81.372 1.00 41.53 734 PHE A O 1
ATOM 1355 N N . GLN A 1 170 ? -7.094 28.106 80.127 1.00 40.45 735 GLN A N 1
ATOM 1356 C CA . GLN A 1 170 ? -5.682 27.954 80.011 1.00 40.67 735 GLN A CA 1
ATOM 1357 C C . GLN A 1 170 ? -5.071 29.317 80.259 1.00 43.97 735 GLN A C 1
ATOM 1358 O O . GLN A 1 170 ? -5.454 30.305 79.654 1.00 39.96 735 GLN A O 1
ATOM 1364 N N . LEU A 1 171 ? -4.114 29.354 81.164 1.00 37.58 736 LEU A N 1
ATOM 1365 C CA . LEU A 1 171 ? -3.391 30.561 81.449 1.00 36.84 736 LEU A CA 1
ATOM 1366 C C . LEU A 1 171 ? -2.104 30.561 80.616 1.00 38.78 736 LEU A C 1
ATOM 1367 O O . LEU A 1 171 ? -1.562 29.519 80.304 1.00 39.87 736 LEU A O 1
ATOM 1372 N N . SER A 1 172 ? -1.592 31.750 80.368 1.00 38.89 737 SER A N 1
ATOM 1373 C CA . SER A 1 172 ? -0.415 31.971 79.550 1.00 48.34 737 SER A CA 1
ATOM 1374 C C . SER A 1 172 ? 0.882 31.706 80.283 1.00 50.62 737 SER A C 1
ATOM 1375 O O . SER A 1 172 ? 1.941 31.795 79.673 1.00 50.63 737 SER A O 1
ATOM 1378 N N . SER A 1 173 ? 0.825 31.414 81.578 1.00 48.01 738 SER A N 1
ATOM 1379 C CA . SER A 1 173 ? 2.029 31.083 82.320 1.00 44.85 738 SER A CA 1
ATOM 1380 C C . SER A 1 173 ? 1.803 29.953 83.366 1.00 49.54 738 SER A C 1
ATOM 1381 O O . SER A 1 173 ? 0.673 29.636 83.718 1.00 44.85 738 SER A O 1
ATOM 1384 N N . PRO A 1 174 ? 2.880 29.341 83.871 1.00 48.71 739 PRO A N 1
ATOM 1385 C CA . PRO A 1 174 ? 2.653 28.374 84.940 1.00 46.81 739 PRO A CA 1
ATOM 1386 C C . PRO A 1 174 ? 2.175 29.023 86.258 1.00 39.13 739 PRO A C 1
ATOM 1387 O O . PRO A 1 174 ? 2.547 30.138 86.592 1.00 41.99 739 PRO A O 1
ATOM 1391 N N . ILE A 1 175 ? 1.350 28.278 86.981 1.00 38.89 740 ILE A N 1
ATOM 1392 C CA . ILE A 1 175 ? 0.687 28.761 88.170 1.00 30.26 740 ILE A CA 1
ATOM 1393 C C . ILE A 1 175 ? 1.514 28.452 89.384 1.00 31.19 740 ILE A C 1
ATOM 1394 O O . ILE A 1 175 ? 1.740 27.327 89.695 1.00 37.90 740 ILE A O 1
ATOM 1399 N N . ILE A 1 176 ? 1.944 29.472 90.091 1.00 35.25 741 ILE A N 1
ATOM 1400 C CA . ILE A 1 176 ? 2.646 29.309 91.383 1.00 34.72 741 ILE A CA 1
ATOM 1401 C C . ILE A 1 176 ? 1.653 28.936 92.523 1.00 39.45 741 ILE A C 1
ATOM 1402 O O . ILE A 1 176 ? 1.975 28.169 93.408 1.00 36.78 741 ILE A O 1
ATOM 1407 N N . LYS A 1 177 ? 0.442 29.484 92.493 1.00 30.39 742 LYS A N 1
ATOM 1408 C CA . LYS A 1 177 ? -0.464 29.397 93.638 1.00 26.87 742 LYS A CA 1
ATOM 1409 C C . LYS A 1 177 ? -1.868 29.735 93.165 1.00 22.05 742 LYS A C 1
ATOM 1410 O O . LYS A 1 177 ? -2.051 30.724 92.457 1.00 20.88 742 LYS A O 1
ATOM 1416 N N . SER A 1 178 ? -2.840 28.916 93.524 1.00 21.44 743 SER A N 1
ATOM 1417 C CA . SER A 1 178 ? -4.223 29.220 93.205 1.00 22.55 743 SER A CA 1
ATOM 1418 C C . SER A 1 178 ? -5.017 29.131 94.475 1.00 23.01 743 SER A C 1
ATOM 1419 O O . SER A 1 178 ? -4.706 28.342 95.322 1.00 18.81 743 SER A O 1
ATOM 1422 N N . ILE A 1 179 ? -6.049 29.959 94.574 1.00 23.51 744 ILE A N 1
ATOM 1423 C CA . ILE A 1 179 ? -6.982 29.926 95.665 1.00 21.75 744 ILE A CA 1
ATOM 1424 C C . ILE A 1 179 ? -8.402 30.144 95.197 1.00 25.75 744 ILE A C 1
ATOM 1425 O O . ILE A 1 179 ? -8.681 30.713 94.090 1.00 22.27 744 ILE A O 1
ATOM 1430 N N . SER A 1 180 ? -9.308 29.654 96.013 1.00 18.54 745 SER A N 1
ATOM 1431 C CA . SER A 1 180 ? -10.751 29.850 95.765 1.00 20.04 745 SER A CA 1
ATOM 1432 C C . SER A 1 180 ? -11.276 30.957 96.644 1.00 27.01 745 SER A C 1
ATOM 1433 O O . SER A 1 180 ? -10.896 31.056 97.795 1.00 24.56 745 SER A O 1
ATOM 1436 N N . ILE A 1 181 ? -12.143 31.798 96.109 1.00 18.65 746 ILE A N 1
ATOM 1437 C CA . ILE A 1 181 ? -12.893 32.734 96.897 1.00 20.52 746 ILE A CA 1
ATOM 1438 C C . ILE A 1 181 ? -14.404 32.589 96.622 1.00 24.86 746 ILE A C 1
ATOM 1439 O O . ILE A 1 181 ? -14.889 33.007 95.563 1.00 25.91 746 ILE A O 1
ATOM 1444 N N . VAL A 1 182 ? -15.103 32.004 97.576 1.00 20.69 747 VAL A N 1
ATOM 1445 C CA . VAL A 1 182 ? -16.558 31.765 97.535 1.00 19.84 747 VAL A CA 1
ATOM 1446 C C . VAL A 1 182 ? -17.093 32.971 98.247 1.00 24.36 747 VAL A C 1
ATOM 1447 O O . VAL A 1 182 ? -17.081 33.035 99.441 1.00 21.62 747 VAL A O 1
ATOM 1451 N N . SER A 1 183 ? -17.452 33.995 97.514 1.00 18.24 748 SER A N 1
ATOM 1452 C CA . SER A 1 183 ? -17.740 35.258 98.161 1.00 20.25 748 SER A CA 1
ATOM 1453 C C . SER A 1 183 ? -19.264 35.460 98.189 1.00 23.42 748 SER A C 1
ATOM 1454 O O . SER A 1 183 ? -19.942 34.722 97.540 1.00 24.50 748 SER A O 1
ATOM 1457 N N . PRO A 1 184 ? -19.777 36.498 98.887 1.00 25.05 749 PRO A N 1
ATOM 1458 C CA . PRO A 1 184 ? -21.237 36.740 98.793 1.00 24.47 749 PRO A CA 1
ATOM 1459 C C . PRO A 1 184 ? -21.710 37.204 97.404 1.00 31.63 749 PRO A C 1
ATOM 1460 O O . PRO A 1 184 ? -22.877 37.055 97.061 1.00 37.11 749 PRO A O 1
ATOM 1464 N N . THR A 1 185 ? -20.796 37.660 96.562 1.00 26.94 750 THR A N 1
ATOM 1465 C CA . THR A 1 185 ? -21.151 38.211 95.259 1.00 28.33 750 THR A CA 1
ATOM 1466 C C . THR A 1 185 ? -20.926 37.164 94.185 1.00 31.44 750 THR A C 1
ATOM 1467 O O . THR A 1 185 ? -21.714 37.062 93.253 1.00 33.30 750 THR A O 1
ATOM 1471 N N . ALA A 1 186 ? -19.870 36.377 94.295 1.00 25.13 751 ALA A N 1
ATOM 1472 C CA . ALA A 1 186 ? -19.520 35.426 93.223 1.00 22.08 751 ALA A CA 1
ATOM 1473 C C . ALA A 1 186 ? -18.563 34.339 93.682 1.00 24.38 751 ALA A C 1
ATOM 1474 O O . ALA A 1 186 ? -17.888 34.480 94.723 1.00 24.61 751 ALA A O 1
ATOM 1476 N N . ASN A 1 187 ? -18.541 33.226 92.945 1.00 18.21 752 ASN A N 1
ATOM 1477 C CA . ASN A 1 187 ? -17.468 32.260 93.040 1.00 21.93 752 ASN A CA 1
ATOM 1478 C C . ASN A 1 187 ? -16.314 32.723 92.214 1.00 24.16 752 ASN A C 1
ATOM 1479 O O . ASN A 1 187 ? -16.503 33.162 91.112 1.00 26.77 752 ASN A O 1
ATOM 1484 N N . ARG A 1 188 ? -15.121 32.697 92.790 1.00 21.33 753 ARG A N 1
ATOM 1485 C CA . ARG A 1 188 ? -13.935 33.210 92.121 1.00 19.21 753 ARG A CA 1
ATOM 1486 C C . ARG A 1 188 ? -12.789 32.263 92.278 1.00 22.46 753 ARG A C 1
ATOM 1487 O O . ARG A 1 188 ? -12.689 31.574 93.283 1.00 19.46 753 ARG A O 1
ATOM 1495 N N . ILE A 1 189 ? -11.964 32.142 91.242 1.00 21.75 754 ILE A N 1
ATOM 1496 C CA . ILE A 1 189 ? -10.706 31.407 91.327 1.00 21.39 754 ILE A CA 1
ATOM 1497 C C . ILE A 1 189 ? -9.581 32.344 90.961 1.00 23.15 754 ILE A C 1
ATOM 1498 O O . ILE A 1 189 ? -9.576 32.917 89.837 1.00 23.73 754 ILE A O 1
ATOM 1503 N N . ALA A 1 190 ? -8.602 32.466 91.851 1.00 19.07 755 ALA A N 1
ATOM 1504 C CA . ALA A 1 190 ? -7.511 33.442 91.672 1.00 20.30 755 ALA A CA 1
ATOM 1505 C C . ALA A 1 190 ? -6.217 32.674 91.554 1.00 26.53 755 ALA A C 1
ATOM 1506 O O . ALA A 1 190 ? -5.997 31.747 92.337 1.00 19.54 755 ALA A O 1
ATOM 1508 N N . SER A 1 191 ? -5.360 33.069 90.593 1.00 23.80 756 SER A N 1
ATOM 1509 C CA . SER A 1 191 ? -4.112 32.376 90.319 1.00 23.89 756 SER A CA 1
ATOM 1510 C C . SER A 1 191 ? -2.935 33.344 90.159 1.00 24.64 756 SER A C 1
ATOM 1511 O O . SER A 1 191 ? -2.985 34.309 89.446 1.00 24.64 756 SER A O 1
ATOM 1514 N N . LEU A 1 192 ? -1.881 33.088 90.873 1.00 23.72 757 LEU A N 1
ATOM 1515 C CA . LEU A 1 192 ? -0.663 33.874 90.755 1.00 25.58 757 LEU A CA 1
ATOM 1516 C C . LEU A 1 192 ? 0.204 33.077 89.822 1.00 29.18 757 LEU A C 1
ATOM 1517 O O . LEU A 1 192 ? 0.464 31.883 90.084 1.00 24.10 757 LEU A O 1
ATOM 1522 N N . THR A 1 193 ? 0.580 33.679 88.685 1.00 28.55 758 THR A N 1
ATOM 1523 C CA . THR A 1 193 ? 1.441 32.973 87.705 1.00 29.49 758 THR A CA 1
ATOM 1524 C C . THR A 1 193 ? 2.881 33.466 87.768 1.00 31.68 758 THR A C 1
ATOM 1525 O O . THR A 1 193 ? 3.149 34.515 88.338 1.00 29.60 758 THR A O 1
ATOM 1529 N N . GLU A 1 194 ? 3.786 32.669 87.219 1.00 41.31 759 GLU A N 1
ATOM 1530 C CA . GLU A 1 194 ? 5.225 33.041 87.095 1.00 50.30 759 GLU A CA 1
ATOM 1531 C C . GLU A 1 194 ? 5.502 34.393 86.440 1.00 47.53 759 GLU A C 1
ATOM 1532 O O . GLU A 1 194 ? 6.532 34.983 86.688 1.00 46.56 759 GLU A O 1
ATOM 1538 N N . SER A 1 195 ? 4.563 34.875 85.638 1.00 46.88 760 SER A N 1
ATOM 1539 C CA . SER A 1 195 ? 4.587 36.218 85.081 1.00 48.96 760 SER A CA 1
ATOM 1540 C C . SER A 1 195 ? 4.459 37.315 86.083 1.00 48.14 760 SER A C 1
ATOM 1541 O O . SER A 1 195 ? 4.618 38.472 85.717 1.00 50.80 760 SER A O 1
ATOM 1544 N N . GLY A 1 196 ? 4.057 36.994 87.312 1.00 39.03 761 GLY A N 1
ATOM 1545 C CA . GLY A 1 196 ? 3.774 38.035 88.274 1.00 40.01 761 GLY A CA 1
ATOM 1546 C C . GLY A 1 196 ? 2.361 38.573 88.232 1.00 45.45 761 GLY A C 1
ATOM 1547 O O . GLY A 1 196 ? 1.987 39.386 89.082 1.00 47.16 761 GLY A O 1
ATOM 1548 N N . GLU A 1 197 ? 1.547 38.099 87.296 1.00 40.43 762 GLU A N 1
ATOM 1549 C CA . GLU A 1 197 ? 0.137 38.525 87.235 1.00 41.36 762 GLU A CA 1
ATOM 1550 C C . GLU A 1 197 ? -0.733 37.692 88.184 1.00 31.83 762 GLU A C 1
ATOM 1551 O O . GLU A 1 197 ? -0.497 36.506 88.411 1.00 28.10 762 GLU A O 1
ATOM 1557 N N . VAL A 1 198 ? -1.758 38.308 88.730 1.00 32.46 763 VAL A N 1
ATOM 1558 C CA . VAL A 1 198 ? -2.815 37.515 89.328 1.00 34.61 763 VAL A CA 1
ATOM 1559 C C . VAL A 1 198 ? -4.060 37.625 88.443 1.00 29.45 763 VAL A C 1
ATOM 1560 O O . VAL A 1 198 ? -4.546 38.713 88.150 1.00 27.71 763 VAL A O 1
ATOM 1564 N N . THR A 1 199 ? -4.513 36.468 87.972 1.00 27.12 764 THR A N 1
ATOM 1565 C CA . THR A 1 199 ? -5.712 36.378 87.175 1.00 26.05 764 THR A CA 1
ATOM 1566 C C . THR A 1 199 ? -6.844 35.832 88.056 1.00 23.12 764 THR A C 1
ATOM 1567 O O . THR A 1 199 ? -6.714 34.782 88.709 1.00 22.75 764 THR A O 1
ATOM 1571 N N . VAL A 1 200 ? -7.954 36.515 88.036 1.00 24.60 765 VAL A N 1
ATOM 1572 C CA . VAL A 1 200 ? -9.106 36.086 88.754 1.00 26.83 765 VAL A CA 1
ATOM 1573 C C . VAL A 1 200 ? -10.203 35.723 87.738 1.00 23.40 765 VAL A C 1
ATOM 1574 O O . VAL A 1 200 ? -10.711 36.588 87.050 1.00 25.35 765 VAL A O 1
ATOM 1578 N N . TYR A 1 201 ? -10.604 34.464 87.717 1.00 19.76 766 TYR A N 1
ATOM 1579 C CA . TYR A 1 201 ? -11.853 34.055 87.014 1.00 26.16 766 TYR A CA 1
ATOM 1580 C C . TYR A 1 201 ? -13.065 34.100 87.939 1.00 26.00 766 TYR A C 1
ATOM 1581 O O . TYR A 1 201 ? -13.103 33.398 88.966 1.00 26.51 766 TYR A O 1
AT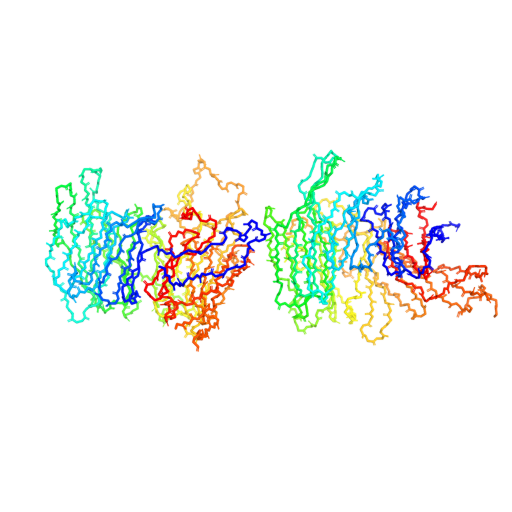OM 1590 N N . SER A 1 202 ? -14.038 34.925 87.593 1.00 25.20 767 SER A N 1
ATOM 1591 C CA . SER A 1 202 ? -15.260 35.088 88.388 1.00 27.55 767 SER A CA 1
ATOM 1592 C C . SER A 1 202 ? -16.517 34.698 87.632 1.00 33.85 767 SER A C 1
ATOM 1593 O O . SER A 1 202 ? -16.670 35.012 86.440 1.00 34.66 767 SER A O 1
ATOM 1596 N N . LYS A 1 203 ? -17.425 34.062 88.365 1.00 30.95 768 LYS A N 1
ATOM 1597 C CA . LYS A 1 203 ? -18.661 33.563 87.826 1.00 36.44 768 LYS A CA 1
ATOM 1598 C C . LYS A 1 203 ? -19.770 34.571 88.059 1.00 48.53 768 LYS A C 1
ATOM 1599 O O . LYS A 1 203 ? -20.129 34.866 89.201 1.00 55.72 768 LYS A O 1
ATOM 1605 N N . LYS A 1 204 ? -20.324 35.107 86.981 1.00 56.62 769 LYS A N 1
ATOM 1606 C CA . LYS A 1 204 ? -21.609 35.820 87.084 1.00 67.56 769 LYS A CA 1
ATOM 1607 C C . LYS A 1 204 ? -22.677 35.124 86.244 1.00 65.90 769 LYS A C 1
ATOM 1608 O O . LYS A 1 204 ? -22.536 34.971 85.016 1.00 65.74 769 LYS A O 1
ATOM 1614 N N . GLY A 1 205 ? -23.720 34.660 86.930 1.00 61.31 770 GLY A N 1
ATOM 1615 C CA . GLY A 1 205 ? -24.742 33.851 86.305 1.00 60.12 770 GLY A CA 1
ATOM 1616 C C . GLY A 1 205 ? -24.096 32.612 85.711 1.00 59.18 770 GLY A C 1
ATOM 1617 O O . GLY A 1 205 ? -23.367 31.923 86.386 1.00 53.50 770 GLY A O 1
ATOM 1618 N N . PRO A 1 206 ? -24.350 32.326 84.429 1.00 66.93 771 PRO A N 1
ATOM 1619 C CA . PRO A 1 206 ? -23.828 31.078 83.883 1.00 65.65 771 PRO A CA 1
ATOM 1620 C C . PRO A 1 206 ? -22.398 31.191 83.404 1.00 62.36 771 PRO A C 1
ATOM 1621 O O . PRO A 1 206 ? -21.836 30.177 83.045 1.00 65.37 771 PRO A O 1
ATOM 1625 N N . VAL A 1 207 ? -21.836 32.406 83.400 1.00 54.80 772 VAL A N 1
ATOM 1626 C CA . VAL A 1 207 ? -20.573 32.710 82.692 1.00 53.66 772 VAL A CA 1
ATOM 1627 C C . VAL A 1 207 ? -19.377 33.124 83.576 1.00 48.48 772 VAL A C 1
ATOM 1628 O O . VAL A 1 207 ? -19.447 34.104 84.342 1.00 46.49 772 VAL A O 1
ATOM 1632 N N . TRP A 1 208 ? -18.273 32.410 83.410 1.00 41.90 773 TRP A N 1
ATOM 1633 C CA . TRP A 1 208 ? -17.004 32.822 83.957 1.00 43.37 773 TRP A CA 1
ATOM 1634 C C . TRP A 1 208 ? -16.302 33.899 83.104 1.00 50.79 773 TRP A C 1
ATOM 1635 O O . TRP A 1 208 ? -16.279 33.766 81.882 1.00 64.43 773 TRP A O 1
ATOM 1646 N N . SER A 1 209 ? -15.756 34.949 83.735 1.00 31.23 774 SER A N 1
ATOM 1647 C CA . SER A 1 209 ? -14.883 35.897 83.062 1.00 36.40 774 SER A CA 1
ATOM 1648 C C . SER A 1 209 ? -13.630 36.231 83.880 1.00 40.14 774 SER A C 1
ATOM 1649 O O . SER A 1 209 ? -13.665 36.332 85.141 1.00 29.15 774 SER A O 1
ATOM 1652 N N . PRO A 1 210 ? -12.524 36.426 83.161 1.00 43.57 775 PRO A N 1
ATOM 1653 C CA . PRO A 1 210 ? -11.217 36.672 83.761 1.00 40.75 775 PRO A CA 1
ATOM 1654 C C . PRO A 1 210 ? -10.973 38.142 83.934 1.00 42.29 775 PRO A C 1
ATOM 1655 O O . PRO A 1 210 ? -11.460 38.953 83.167 1.00 39.15 775 PRO A O 1
ATOM 1659 N N . LYS A 1 211 ? -10.206 38.484 84.942 1.00 35.68 776 LYS A N 1
ATOM 1660 C CA . LYS A 1 211 ? -9.630 39.786 85.020 1.00 35.46 776 LYS A CA 1
ATOM 1661 C C . LYS A 1 211 ? -8.234 39.648 85.544 1.00 37.98 776 LYS A C 1
ATOM 1662 O O . LYS A 1 211 ? -7.945 38.718 86.291 1.00 39.69 776 LYS A O 1
ATOM 1668 N N . ILE A 1 212 ? -7.381 40.595 85.195 1.00 31.27 777 ILE A N 1
ATOM 1669 C CA . ILE A 1 212 ? -6.038 40.625 85.738 1.00 33.06 777 ILE A CA 1
ATOM 1670 C C . ILE A 1 212 ? -6.045 41.731 86.744 1.00 34.25 777 ILE A C 1
ATOM 1671 O O . ILE A 1 212 ? -6.391 42.866 86.391 1.00 33.69 777 ILE A O 1
ATOM 1676 N N . LEU A 1 213 ? -5.611 41.423 87.963 1.00 26.38 778 LEU A N 1
ATOM 1677 C CA . LEU A 1 213 ? -5.550 42.404 89.035 1.00 38.85 778 LEU A CA 1
ATOM 1678 C C . LEU A 1 213 ? -4.331 43.297 88.949 1.00 42.01 778 LEU A C 1
ATOM 1679 O O . LEU A 1 213 ? -3.322 42.872 88.468 1.00 44.55 778 LEU A O 1
ATOM 1684 N N . SER A 1 214 ? -4.423 44.511 89.482 1.00 44.97 779 SER A N 1
ATOM 1685 C CA . SER A 1 214 ? -3.255 45.413 89.576 1.00 52.82 779 SER A CA 1
ATOM 1686 C C . SER A 1 214 ? -2.732 45.515 91.008 1.00 48.64 779 SER A C 1
ATOM 1687 O O . SER A 1 214 ? -3.483 45.905 91.909 1.00 52.09 779 SER A O 1
ATOM 1690 N N . GLN A 1 215 ? -1.461 45.188 91.239 1.00 42.32 780 GLN A N 1
ATOM 1691 C CA . GLN A 1 215 ? -0.797 45.639 92.484 1.00 37.95 780 GLN A CA 1
ATOM 1692 C C . GLN A 1 215 ? -0.643 47.171 92.584 1.00 32.73 780 GLN A C 1
ATOM 1693 O O . GLN A 1 215 ? -0.835 47.891 91.617 1.00 39.27 780 GLN A O 1
ATOM 1699 N N . ASN A 1 216 ? -0.223 47.626 93.759 1.00 30.94 781 ASN A N 1
ATOM 1700 C CA . ASN A 1 216 ? 0.078 49.013 94.023 1.00 33.16 781 ASN A CA 1
ATOM 1701 C C . ASN A 1 216 ? 1.104 49.499 92.961 1.00 35.47 781 ASN A C 1
ATOM 1702 O O . ASN A 1 216 ? 2.178 48.928 92.783 1.00 38.71 781 ASN A O 1
ATOM 1707 N N . LYS A 1 217 ? 0.691 50.449 92.154 1.00 35.14 782 LYS A N 1
ATOM 1708 C CA . LYS A 1 217 ? 1.499 50.971 91.055 1.00 36.29 782 LYS A CA 1
ATOM 1709 C C . LYS A 1 217 ? 2.854 51.565 91.481 1.00 38.74 782 LYS A C 1
ATOM 1710 O O . LYS A 1 217 ? 3.735 51.670 90.662 1.00 44.92 782 LYS A O 1
ATOM 1716 N N . ASN A 1 218 ? 3.023 51.933 92.759 1.00 39.57 783 ASN A N 1
ATOM 1717 C CA . ASN A 1 218 ? 4.316 52.380 93.268 1.00 40.65 783 ASN A CA 1
ATOM 1718 C C . ASN A 1 218 ? 5.341 51.312 93.342 1.00 38.97 783 ASN A C 1
ATOM 1719 O O . ASN A 1 218 ? 6.451 51.627 93.678 1.00 38.85 783 ASN A O 1
ATOM 1724 N N . TYR A 1 219 ? 4.978 50.047 93.108 1.00 36.46 784 TYR A N 1
ATOM 1725 C CA . TYR A 1 219 ? 5.841 48.907 93.440 1.00 33.84 784 TYR A CA 1
ATOM 1726 C C . TYR A 1 219 ? 5.832 47.847 92.351 1.00 35.14 784 TYR A C 1
ATOM 1727 O O . TYR A 1 219 ? 5.961 46.669 92.631 1.00 32.66 784 TYR A O 1
ATOM 1736 N N . LEU A 1 220 ? 5.704 48.293 91.103 1.00 38.45 785 LEU A N 1
ATOM 1737 C CA . LEU A 1 220 ? 5.535 47.402 89.934 1.00 46.22 785 LEU A CA 1
ATOM 1738 C C . LEU A 1 220 ? 6.712 46.458 89.624 1.00 45.47 785 LEU A C 1
ATOM 1739 O O . LEU A 1 220 ? 6.500 45.412 89.011 1.00 47.52 785 LEU A O 1
ATOM 1744 N N . THR A 1 221 ? 7.923 46.796 90.067 1.00 40.23 786 THR A N 1
ATOM 1745 C CA . THR A 1 221 ? 9.074 45.917 89.813 1.00 49.74 786 THR A CA 1
ATOM 1746 C C . THR A 1 221 ? 9.269 44.803 90.853 1.00 45.11 786 THR A C 1
ATOM 1747 O O . THR A 1 221 ? 10.116 43.912 90.664 1.00 36.59 786 THR A O 1
ATOM 1751 N N . GLU A 1 222 ? 8.520 44.861 91.951 1.00 40.69 787 GLU A N 1
ATOM 1752 C CA . GLU A 1 222 ? 8.678 43.853 92.983 1.00 32.68 787 GLU A CA 1
ATOM 1753 C C . GLU A 1 222 ? 8.169 42.526 92.451 1.00 31.17 787 GLU A C 1
ATOM 1754 O O . GLU A 1 222 ? 7.262 42.461 91.654 1.00 32.47 787 GLU A O 1
ATOM 1760 N N . THR A 1 223 ? 8.891 41.487 92.790 1.00 27.95 788 THR A N 1
ATOM 1761 C CA . THR A 1 223 ? 8.404 40.126 92.645 1.00 31.78 788 THR A CA 1
ATOM 1762 C C . THR A 1 223 ? 7.136 39.859 93.555 1.00 26.20 788 THR A C 1
ATOM 1763 O O . THR A 1 223 ? 7.152 40.140 94.756 1.00 25.06 788 THR A O 1
ATOM 1767 N N . LYS A 1 224 ? 6.119 39.305 92.949 1.00 22.49 789 LYS A N 1
ATOM 1768 C CA . LYS A 1 224 ? 4.876 38.821 93.638 1.00 25.63 789 LYS A CA 1
ATOM 1769 C C . LYS A 1 224 ? 5.175 37.466 94.270 1.00 26.79 789 LYS A C 1
ATOM 1770 O O . LYS A 1 224 ? 5.741 36.575 93.647 1.00 27.12 789 LYS A O 1
ATOM 1776 N N . LYS A 1 225 ? 4.819 37.307 95.526 1.00 22.98 790 LYS A N 1
ATOM 1777 C CA . LYS A 1 225 ? 5.262 36.141 96.297 1.00 19.89 790 LYS A CA 1
ATOM 1778 C C . LYS A 1 225 ? 4.101 35.212 96.698 1.00 24.91 790 LYS A C 1
ATOM 1779 O O . LYS A 1 225 ? 4.318 34.006 96.936 1.00 24.94 790 LYS A O 1
ATOM 1785 N N . ASP A 1 226 ? 2.887 35.760 96.820 1.00 16.27 791 ASP A N 1
ATOM 1786 C CA . ASP A 1 226 ? 1.780 34.927 97.302 1.00 15.97 791 ASP A CA 1
ATOM 1787 C C . ASP A 1 226 ? 0.462 35.693 97.159 1.00 18.37 791 ASP A C 1
ATOM 1788 O O . ASP A 1 226 ? 0.406 36.914 97.002 1.00 16.66 791 ASP A O 1
ATOM 1793 N N . ILE A 1 227 ? -0.591 34.922 97.219 1.00 18.16 792 ILE A N 1
ATOM 1794 C CA . ILE A 1 227 ? -1.957 35.454 97.299 1.00 17.55 792 ILE A CA 1
ATOM 1795 C C . ILE A 1 227 ? -2.720 34.693 98.351 1.00 23.40 792 ILE A C 1
ATOM 1796 O O . ILE A 1 227 ? -2.489 33.487 98.561 1.00 18.85 792 ILE A O 1
ATOM 1801 N N . TYR A 1 228 ? -3.654 35.376 99.038 1.00 18.33 793 TYR A N 1
ATOM 1802 C CA . TYR A 1 228 ? -4.415 34.695 100.093 1.00 18.91 793 TYR A CA 1
ATOM 1803 C C . TYR A 1 228 ? -5.761 35.404 100.136 1.00 20.03 793 TYR A C 1
ATOM 1804 O O . TYR A 1 228 ? -5.819 36.624 99.977 1.00 20.28 793 TYR A O 1
ATOM 1813 N N . GLY A 1 229 ? -6.829 34.664 100.310 1.00 15.13 794 GLY A N 1
ATOM 1814 C CA . GLY A 1 229 ? -8.202 35.269 100.240 1.00 19.88 794 GLY A CA 1
ATOM 1815 C C . GLY A 1 229 ? -8.958 35.213 101.561 1.00 21.49 794 GLY A C 1
ATOM 1816 O O . GLY A 1 229 ? -8.738 34.309 102.359 1.00 20.86 794 GLY A O 1
ATOM 1817 N N . ILE A 1 230 ? -9.777 36.206 101.850 1.00 17.69 795 ILE A N 1
ATOM 1818 C CA . ILE A 1 230 ? -10.812 36.085 102.940 1.00 20.16 795 ILE A CA 1
ATOM 1819 C C . ILE A 1 230 ? -12.117 36.154 102.155 1.00 19.47 795 ILE A C 1
ATOM 1820 O O . ILE A 1 230 ? -12.570 37.232 101.732 1.00 18.56 795 ILE A O 1
ATOM 1825 N N . ALA A 1 231 ? -12.693 34.991 101.956 1.00 18.01 796 ALA A N 1
ATOM 1826 C CA . ALA A 1 231 ? -13.725 34.835 100.984 1.00 23.32 796 ALA A CA 1
ATOM 1827 C C . ALA A 1 231 ? -14.982 35.630 101.396 1.00 21.81 796 ALA A C 1
ATOM 1828 O O . ALA A 1 231 ? -15.572 36.352 100.570 1.00 18.54 796 ALA A O 1
ATOM 1830 N N . MET A 1 232 ? -15.334 35.591 102.649 1.00 17.69 797 MET A N 1
ATOM 1831 C CA . MET A 1 232 ? -16.600 36.269 103.035 1.00 25.48 797 MET A CA 1
ATOM 1832 C C . MET A 1 232 ? -16.548 37.809 102.955 1.00 24.49 797 MET A C 1
ATOM 1833 O O . MET A 1 232 ? -17.604 38.439 102.969 1.00 18.82 797 MET A O 1
ATOM 1838 N N . ALA A 1 233 ? -15.329 38.380 102.949 1.00 17.44 798 ALA A N 1
ATOM 1839 C CA . ALA A 1 233 ? -15.107 39.818 102.837 1.00 17.95 798 ALA A CA 1
ATOM 1840 C C . ALA A 1 233 ? -14.921 40.205 101.379 1.00 20.56 798 ALA A C 1
ATOM 1841 O O . ALA A 1 233 ? -14.852 41.374 101.063 1.00 23.33 798 ALA A O 1
ATOM 1843 N N . ASP A 1 234 ? -14.767 39.214 100.494 1.00 17.98 799 ASP A N 1
ATOM 1844 C CA . ASP A 1 234 ? -14.446 39.383 99.071 1.00 22.92 799 ASP A CA 1
ATOM 1845 C C . ASP A 1 234 ? -13.076 40.192 98.920 1.00 17.48 799 ASP A C 1
ATOM 1846 O O . ASP A 1 234 ? -12.958 41.153 98.177 1.00 19.72 799 ASP A O 1
ATOM 1851 N N . ILE A 1 235 ? -12.082 39.727 99.631 1.00 16.18 800 ILE A N 1
ATOM 1852 C CA . ILE A 1 235 ? -10.795 40.370 99.673 1.00 17.87 800 ILE A CA 1
ATOM 1853 C C . ILE A 1 235 ? -9.726 39.375 99.278 1.00 20.63 800 ILE A C 1
ATOM 1854 O O . ILE A 1 235 ? -9.781 38.222 99.725 1.00 20.46 800 ILE A O 1
ATOM 1859 N N . LEU A 1 236 ? -8.775 39.850 98.483 1.00 16.01 801 LEU A N 1
ATOM 1860 C CA . LEU A 1 236 ? -7.558 39.140 98.178 1.00 18.88 801 LEU A CA 1
ATOM 1861 C C . LEU A 1 236 ? -6.350 39.921 98.650 1.00 21.09 801 LEU A C 1
ATOM 1862 O O . LEU A 1 236 ? -6.285 41.177 98.428 1.00 18.48 801 LEU A O 1
ATOM 1867 N N . PHE A 1 237 ? -5.406 39.212 99.286 1.00 16.83 802 PHE A N 1
ATOM 1868 C CA . PHE A 1 237 ? -4.151 39.815 99.765 1.00 19.14 802 PHE A CA 1
ATOM 1869 C C . PHE A 1 237 ? -3.077 39.363 98.745 1.00 24.59 802 PHE A C 1
ATOM 1870 O O . PHE A 1 237 ? -2.960 38.164 98.445 1.00 21.70 802 PHE A O 1
ATOM 1878 N N . LEU A 1 238 ? -2.323 40.307 98.172 1.00 19.16 803 LEU A N 1
ATOM 1879 C CA . LEU A 1 238 ? -1.233 40.059 97.227 1.00 16.24 803 LEU A CA 1
ATOM 1880 C C . LEU A 1 238 ? 0.090 40.448 97.935 1.00 18.88 803 LEU A C 1
ATOM 1881 O O . LEU A 1 238 ? 0.299 41.578 98.216 1.00 17.52 803 LEU A O 1
ATOM 1886 N N . ALA A 1 239 ? 0.921 39.486 98.267 1.00 16.18 804 ALA A N 1
ATOM 1887 C CA . ALA A 1 239 ? 2.156 39.680 98.950 1.00 16.24 804 ALA A CA 1
ATOM 1888 C C . ALA A 1 239 ? 3.258 39.852 97.907 1.00 25.41 804 ALA A C 1
ATOM 1889 O O . ALA A 1 239 ? 3.278 39.176 96.909 1.00 18.28 804 ALA A O 1
ATOM 1891 N N . ARG A 1 240 ? 4.123 40.818 98.143 1.00 22.56 805 ARG A N 1
ATOM 1892 C CA . ARG A 1 240 ? 5.233 41.138 97.206 1.00 20.06 805 ARG A CA 1
ATOM 1893 C C . ARG A 1 240 ? 6.424 41.333 98.158 1.00 20.31 805 ARG A C 1
ATOM 1894 O O . ARG A 1 240 ? 6.492 40.619 99.210 1.00 25.74 805 ARG A O 1
ATOM 1902 N N . ASP A 1 241 ? 7.396 42.171 97.814 1.00 28.36 806 ASP A N 1
ATOM 1903 C CA . ASP A 1 241 ? 8.668 42.181 98.583 1.00 27.23 806 ASP A CA 1
ATOM 1904 C C . ASP A 1 241 ? 8.793 43.276 99.607 1.00 26.73 806 ASP A C 1
ATOM 1905 O O . ASP A 1 241 ? 9.616 43.169 100.476 1.00 23.76 806 ASP A O 1
ATOM 1910 N N . SER A 1 242 ? 8.033 44.365 99.500 1.00 20.88 807 SER A N 1
ATOM 1911 C CA . SER A 1 242 ? 7.993 45.385 100.569 1.00 19.06 807 SER A CA 1
ATOM 1912 C C . SER A 1 242 ? 6.604 45.566 101.155 1.00 22.35 807 SER A C 1
ATOM 1913 O O . SER A 1 242 ? 6.314 46.540 101.884 1.00 23.78 807 SER A O 1
ATOM 1916 N N . GLY A 1 243 ? 5.737 44.590 100.922 1.00 20.98 808 GLY A N 1
ATOM 1917 C CA . GLY A 1 243 ? 4.417 44.614 101.570 1.00 21.01 808 GLY A CA 1
ATOM 1918 C C . GLY A 1 243 ? 3.339 43.731 100.972 1.00 29.21 808 GLY A C 1
ATOM 1919 O O . GLY A 1 243 ? 3.625 42.822 100.188 1.00 16.69 808 GLY A O 1
ATOM 1920 N N . VAL A 1 244 ? 2.100 43.990 101.412 1.00 16.52 809 VAL A N 1
ATOM 1921 C CA . VAL A 1 244 ? 0.974 43.238 100.957 1.00 16.35 809 VAL A CA 1
ATOM 1922 C C . VAL A 1 244 ? -0.130 44.205 100.589 1.00 18.76 809 VAL A C 1
ATOM 1923 O O . VAL A 1 244 ? -0.507 45.031 101.413 1.00 17.74 809 VAL A O 1
ATOM 1927 N N . ASP A 1 245 ? -0.660 44.054 99.370 1.00 17.33 810 ASP A N 1
ATOM 1928 C CA . ASP A 1 245 ? -1.818 44.844 98.916 1.00 18.90 810 ASP A CA 1
ATOM 1929 C C . ASP A 1 245 ? -3.130 44.089 99.162 1.00 24.97 810 ASP A C 1
ATOM 1930 O O . ASP A 1 245 ? -3.242 42.869 98.800 1.00 18.46 810 ASP A O 1
ATOM 1935 N N . MET A 1 246 ? -4.073 44.811 99.802 1.00 19.63 811 MET A N 1
ATOM 1936 C CA . MET A 1 246 ? -5.346 44.263 100.234 1.00 18.44 811 MET A CA 1
ATOM 1937 C C . MET A 1 246 ? -6.377 44.826 99.249 1.00 23.24 811 MET A C 1
ATOM 1938 O O . MET A 1 246 ? -6.546 46.029 99.166 1.00 18.55 811 MET A O 1
ATOM 1943 N N . ILE A 1 247 ? -6.968 43.946 98.436 1.00 21.35 812 ILE A N 1
ATOM 1944 C CA . ILE A 1 247 ? -7.760 44.341 97.306 1.00 24.98 812 ILE A CA 1
ATOM 1945 C C . ILE A 1 247 ? -9.232 43.886 97.465 1.00 24.61 812 ILE A C 1
ATOM 1946 O O . ILE A 1 247 ? -9.502 42.746 97.860 1.00 20.17 812 ILE A O 1
ATOM 1951 N N . ASP A 1 248 ? -10.159 44.806 97.231 1.00 24.63 813 ASP A N 1
ATOM 1952 C CA . ASP A 1 248 ? -11.623 44.521 97.193 1.00 21.02 813 ASP A CA 1
ATOM 1953 C C . ASP A 1 248 ? -11.977 43.943 95.848 1.00 23.41 813 ASP A C 1
ATOM 1954 O O . ASP A 1 248 ? -11.907 44.602 94.793 1.00 20.81 813 ASP A O 1
ATOM 1959 N N . LEU A 1 249 ? -12.360 42.694 95.831 1.00 17.26 814 LEU A N 1
ATOM 1960 C CA . LEU A 1 249 ? -12.609 42.062 94.541 1.00 21.22 814 LEU A CA 1
ATOM 1961 C C . LEU A 1 249 ? -14.028 42.388 94.006 1.00 24.37 814 LEU A C 1
ATOM 1962 O O . LEU A 1 249 ? -14.337 42.106 92.883 1.00 22.35 814 LEU A O 1
ATOM 1967 N N . LYS A 1 250 ? -14.913 42.864 94.868 1.00 24.46 815 LYS A N 1
ATOM 1968 C CA . LYS A 1 250 ? -16.290 43.151 94.428 1.00 21.39 815 LYS A CA 1
ATOM 1969 C C . LYS A 1 250 ? -16.290 44.416 93.571 1.00 28.14 815 LYS A C 1
ATOM 1970 O O . LYS A 1 250 ? -16.664 44.393 92.387 1.00 24.80 815 LYS A O 1
ATOM 1976 N N . ASN A 1 251 ? -15.793 45.496 94.157 1.00 26.89 816 ASN A N 1
ATOM 1977 C CA . ASN A 1 251 ? -15.712 46.794 93.459 1.00 33.02 816 ASN A CA 1
ATOM 1978 C C . ASN A 1 251 ? -14.337 47.079 92.807 1.00 31.10 816 ASN A C 1
ATOM 1979 O O . ASN A 1 251 ? -14.115 48.150 92.349 1.00 27.99 816 ASN A O 1
ATOM 1984 N N A ASP A 1 252 ? -13.472 46.068 92.706 0.50 31.46 817 ASP A N 1
ATOM 1985 N N B ASP A 1 252 ? -13.440 46.104 92.902 0.50 31.33 817 ASP A N 1
ATOM 1986 C CA A ASP A 1 252 ? -12.084 46.180 92.164 0.50 35.89 817 ASP A CA 1
ATOM 1987 C CA B ASP A 1 252 ? -12.153 46.169 92.220 0.50 34.19 817 ASP A CA 1
ATOM 1988 C C A ASP A 1 252 ? -11.358 47.465 92.613 0.50 40.00 817 ASP A C 1
ATOM 1989 C C B ASP A 1 252 ? -11.365 47.415 92.619 0.50 39.15 817 ASP A C 1
ATOM 1990 O O A ASP A 1 252 ? -11.241 48.424 91.851 0.50 39.77 817 ASP A O 1
ATOM 1991 O O B ASP A 1 252 ? -11.285 48.374 91.855 0.50 39.81 817 ASP A O 1
ATOM 2000 N N . GLU A 1 253 ? -10.650 47.325 93.736 1.00 34.71 818 GLU A N 1
ATOM 2001 C CA . GLU A 1 253 ? -10.216 48.533 94.405 1.00 28.60 818 GLU A CA 1
ATOM 2002 C C . GLU A 1 253 ? -9.148 48.190 95.426 1.00 29.42 818 GLU A C 1
ATOM 2003 O O . GLU A 1 253 ? -9.352 47.337 96.284 1.00 21.56 818 GLU A O 1
ATOM 2009 N N . LEU A 1 254 ? -8.005 48.856 95.326 1.00 25.63 819 LEU A N 1
ATOM 2010 C CA . LEU A 1 254 ? -6.971 48.686 96.286 1.00 22.13 819 LEU A CA 1
ATOM 2011 C C . LEU A 1 254 ? -7.392 49.338 97.578 1.00 27.78 819 LEU A C 1
ATOM 2012 O O . LEU A 1 254 ? -7.626 50.526 97.632 1.00 27.88 819 LEU A O 1
ATOM 2017 N N . LEU A 1 255 ? -7.463 48.598 98.676 1.00 18.31 820 LEU A N 1
ATOM 2018 C CA . LEU A 1 255 ? -7.920 49.194 99.915 1.00 21.08 820 LEU A CA 1
ATOM 2019 C C . LEU A 1 255 ? -6.814 49.703 100.850 1.00 28.78 820 LEU A C 1
ATOM 2020 O O . LEU A 1 255 ? -7.008 50.659 101.604 1.00 22.82 820 LEU A O 1
ATOM 2025 N N . HIS A 1 256 ? -5.686 48.954 100.910 1.00 26.56 821 HIS A N 1
ATOM 2026 C CA . HIS A 1 256 ? -4.532 49.366 101.692 1.00 21.25 821 HIS A CA 1
ATOM 2027 C C . HIS A 1 256 ? -3.329 48.561 101.270 1.00 23.16 821 HIS A C 1
ATOM 2028 O O . HIS A 1 256 ? -3.500 47.431 100.807 1.00 17.06 821 HIS A O 1
ATOM 2035 N N . SER A 1 257 ? -2.135 49.132 101.490 1.00 18.28 822 SER A N 1
ATOM 2036 C CA . SER A 1 257 ? -0.872 48.437 101.349 1.00 22.79 822 SER A CA 1
ATOM 2037 C C . SER A 1 257 ? -0.255 48.424 102.682 1.00 17.08 822 SER A C 1
ATOM 2038 O O . SER A 1 257 ? -0.097 49.470 103.315 1.00 20.10 822 SER A O 1
ATOM 2041 N N . PHE A 1 258 ? -0.032 47.226 103.189 1.00 16.74 823 PHE A N 1
ATOM 2042 C CA . PHE A 1 258 ? 0.629 47.044 104.459 1.00 17.45 823 PHE A CA 1
ATOM 2043 C C . PHE A 1 258 ? 2.125 47.026 104.138 1.00 21.95 823 PHE A C 1
ATOM 2044 O O . PHE A 1 258 ? 2.488 46.578 103.094 1.00 19.58 823 PHE A O 1
ATOM 2052 N N . THR A 1 259 ? 2.971 47.487 105.057 1.00 19.59 824 THR A N 1
ATOM 2053 C CA . THR A 1 259 ? 4.425 47.467 104.844 1.00 21.71 824 THR A CA 1
ATOM 2054 C C . THR A 1 259 ? 5.022 46.274 105.552 1.00 21.87 824 THR A C 1
ATOM 2055 O O . THR A 1 259 ? 4.798 46.112 106.742 1.00 24.12 824 THR A O 1
ATOM 2059 N N . LEU A 1 260 ? 5.695 45.410 104.783 1.00 22.40 825 LEU A N 1
ATOM 2060 C CA . LEU A 1 260 ? 6.296 44.175 105.288 1.00 22.16 825 LEU A CA 1
ATOM 2061 C C . LEU A 1 260 ? 7.693 43.997 104.734 1.00 19.19 825 LEU A C 1
ATOM 2062 O O . LEU A 1 260 ? 8.040 44.545 103.697 1.00 21.89 825 LEU A O 1
ATOM 2067 N N . PRO A 1 261 ? 8.464 43.155 105.367 1.00 25.41 826 PRO A N 1
ATOM 2068 C CA . PRO A 1 261 ? 9.730 42.744 104.754 1.00 18.36 826 PRO A CA 1
ATOM 2069 C C . PRO A 1 261 ? 9.481 41.710 103.698 1.00 18.24 826 PRO A C 1
ATOM 2070 O O . PRO A 1 261 ? 8.303 41.298 103.480 1.00 23.01 826 PRO A O 1
ATOM 2074 N N . PRO A 1 262 ? 10.552 41.317 102.997 1.00 18.67 827 PRO A N 1
ATOM 2075 C CA . PRO A 1 262 ? 10.449 40.427 101.916 1.00 18.67 827 PRO A CA 1
ATOM 2076 C C . PRO A 1 262 ? 9.904 39.095 102.391 1.00 24.56 827 PRO A C 1
ATOM 2077 O O . PRO A 1 262 ? 10.317 38.609 103.421 1.00 23.46 827 PRO A O 1
ATOM 2081 N N . ILE A 1 263 ? 9.020 38.518 101.603 1.00 21.16 828 ILE A N 1
ATOM 2082 C CA . ILE A 1 263 ? 8.227 37.332 102.008 1.00 20.55 828 ILE A CA 1
ATOM 2083 C C . ILE A 1 263 ? 8.652 36.194 101.125 1.00 23.99 828 ILE A C 1
ATOM 2084 O O . ILE A 1 263 ? 8.816 36.333 99.923 1.00 27.44 828 ILE A O 1
ATOM 2089 N N . LYS A 1 264 ? 8.879 35.050 101.713 1.00 22.68 829 LYS A N 1
ATOM 2090 C CA . LYS A 1 264 ? 9.183 33.862 100.957 1.00 18.70 829 LYS A CA 1
ATOM 2091 C C . LYS A 1 264 ? 8.023 33.333 100.184 1.00 16.66 829 LYS A C 1
ATOM 2092 O O . LYS A 1 264 ? 6.919 33.284 100.683 1.00 17.03 829 LYS A O 1
ATOM 2098 N N . VAL A 1 265 ? 8.243 32.991 98.923 1.00 20.96 830 VAL A N 1
ATOM 2099 C CA . VAL A 1 265 ? 7.199 32.554 98.083 1.00 17.41 830 VAL A CA 1
ATOM 2100 C C . VAL A 1 265 ? 6.340 31.425 98.730 1.00 21.73 830 VAL A C 1
ATOM 2101 O O . VAL A 1 265 ? 6.806 30.548 99.422 1.00 23.21 830 VAL A O 1
ATOM 2105 N N . ASN A 1 266 ? 5.045 31.555 98.588 1.00 18.90 831 ASN A N 1
ATOM 2106 C CA . ASN A 1 266 ? 4.093 30.595 99.123 1.00 18.41 831 ASN A CA 1
ATOM 2107 C C . ASN A 1 266 ? 4.084 30.359 100.593 1.00 23.62 831 ASN A C 1
ATOM 2108 O O . ASN A 1 266 ? 3.789 29.256 101.051 1.00 20.94 831 ASN A O 1
ATOM 2113 N N . THR A 1 267 ? 4.460 31.337 101.384 1.00 15.78 832 THR A N 1
ATOM 2114 C CA . THR A 1 267 ? 4.445 31.084 102.827 1.00 15.65 832 THR A CA 1
ATOM 2115 C C . THR A 1 267 ? 3.522 31.985 103.629 1.00 17.51 832 THR A C 1
ATOM 2116 O O . THR A 1 267 ? 3.607 31.943 104.843 1.00 16.99 832 THR A O 1
ATOM 2120 N N . PHE A 1 268 ? 2.692 32.770 102.954 1.00 19.86 833 PHE A N 1
ATOM 2121 C CA . PHE A 1 268 ? 1.898 33.808 103.526 1.00 16.18 833 PHE A CA 1
ATOM 2122 C C . PHE A 1 268 ? 0.444 33.355 103.851 1.00 17.25 833 PHE A C 1
ATOM 2123 O O . PHE A 1 268 ? -0.223 32.776 103.013 1.00 19.42 833 PHE A O 1
ATOM 2131 N N . SER A 1 269 ? -0.050 33.670 105.028 1.00 14.92 834 SER A N 1
ATOM 2132 C CA . SER A 1 269 ? -1.474 33.486 105.301 1.00 19.05 834 SER A CA 1
ATOM 2133 C C . SER A 1 269 ? -1.986 34.625 106.166 1.00 16.65 834 SER A C 1
ATOM 2134 O O . SER A 1 269 ? -1.179 35.452 106.706 1.00 14.81 834 SER A O 1
ATOM 2137 N N . VAL A 1 270 ? -3.325 34.695 106.272 1.00 14.74 835 VAL A N 1
ATOM 2138 C CA . VAL A 1 270 ? -3.971 35.780 107.005 1.00 17.59 835 VAL A CA 1
ATOM 2139 C C . VAL A 1 270 ? -5.028 35.237 107.900 1.00 20.05 835 VAL A C 1
ATOM 2140 O O . VAL A 1 270 ? -5.755 34.369 107.497 1.00 14.97 835 VAL A O 1
ATOM 2144 N N . GLY A 1 271 ? -5.162 35.749 109.085 1.00 14.71 836 GLY A N 1
ATOM 2145 C CA . GLY A 1 271 ? -6.437 35.485 109.831 1.00 16.75 836 GLY A CA 1
ATOM 2146 C C . GLY A 1 271 ? -6.988 36.812 110.330 1.00 18.26 836 GLY A C 1
ATOM 2147 O O . GLY A 1 271 ? -6.204 37.747 110.584 1.00 15.37 836 GLY A O 1
ATOM 2148 N N . VAL A 1 272 ? -8.306 36.922 110.432 1.00 16.03 837 VAL A N 1
ATOM 2149 C CA . VAL A 1 272 ? -8.969 38.084 111.022 1.00 15.10 837 VAL A CA 1
ATOM 2150 C C . VAL A 1 272 ? -9.957 37.654 112.142 1.00 17.12 837 VAL A C 1
ATOM 2151 O O . VAL A 1 272 ? -10.520 36.523 112.145 1.00 16.27 837 VAL A O 1
ATOM 2155 N N . SER A 1 273 ? -10.129 38.528 113.130 1.00 15.31 838 SER A N 1
ATOM 2156 C CA . SER A 1 273 ? -10.884 38.209 114.311 1.00 15.45 838 SER A CA 1
ATOM 2157 C C . SER A 1 273 ? -12.227 38.896 114.412 1.00 18.23 838 SER A C 1
ATOM 2158 O O . SER A 1 273 ? -12.420 39.996 113.915 1.00 15.86 838 SER A O 1
ATOM 2161 N N . ASN A 1 274 ? -13.195 38.187 115.009 1.00 15.89 839 ASN A N 1
ATOM 2162 C CA . ASN A 1 274 ? -14.498 38.785 115.319 1.00 18.44 839 ASN A CA 1
ATOM 2163 C C . ASN A 1 274 ? -15.169 39.390 114.119 1.00 20.63 839 ASN A C 1
ATOM 2164 O O . ASN A 1 274 ? -15.611 40.510 114.213 1.00 23.72 839 ASN A O 1
ATOM 2169 N N . SER A 1 275 ? -15.187 38.660 113.004 1.00 16.24 840 SER A N 1
ATOM 2170 C CA . SER A 1 275 ? -15.706 39.146 111.750 1.00 16.36 840 SER A CA 1
ATOM 2171 C C . SER A 1 275 ? -17.249 39.440 111.987 1.00 25.49 840 SER A C 1
ATOM 2172 O O . SER A 1 275 ? -17.923 38.670 112.657 1.00 17.48 840 SER A O 1
ATOM 2175 N N . ARG A 1 276 ? -17.739 40.600 111.599 1.00 18.79 841 ARG A N 1
ATOM 2176 C CA . ARG A 1 276 ? -19.204 40.831 111.593 1.00 19.50 841 ARG A CA 1
ATOM 2177 C C . ARG A 1 276 ? -19.483 41.798 110.460 1.00 23.99 841 ARG A C 1
ATOM 2178 O O . ARG A 1 276 ? -18.554 42.514 109.983 1.00 21.04 841 ARG A O 1
ATOM 2186 N N . PHE A 1 277 ? -20.723 41.789 109.956 1.00 18.04 842 PHE A N 1
ATOM 2187 C CA . PHE A 1 277 ? -21.058 42.600 108.818 1.00 19.04 842 PHE A CA 1
ATOM 2188 C C . PHE A 1 277 ? -22.193 43.494 109.286 1.00 24.86 842 PHE A C 1
ATOM 2189 O O . PHE A 1 277 ? -23.227 42.975 109.799 1.00 20.60 842 PHE A O 1
ATOM 2197 N N . VAL A 1 278 ? -21.959 44.804 109.242 1.00 24.82 843 VAL A N 1
ATOM 2198 C CA . VAL A 1 278 ? -22.889 45.760 109.828 1.00 25.34 843 VAL A CA 1
ATOM 2199 C C . VAL A 1 278 ? -23.000 46.941 108.849 1.00 27.65 843 VAL A C 1
ATOM 2200 O O . VAL A 1 278 ? -21.972 47.582 108.425 1.00 22.13 843 VAL A O 1
ATOM 2204 N N . ASN A 1 279 ? -24.242 47.163 108.422 1.00 24.55 844 ASN A N 1
ATOM 2205 C CA . ASN A 1 279 ? -24.555 48.222 107.468 1.00 31.85 844 ASN A CA 1
ATOM 2206 C C . ASN A 1 279 ? -23.595 48.301 106.334 1.00 28.34 844 ASN A C 1
ATOM 2207 O O . ASN A 1 279 ? -23.024 49.382 106.061 1.00 24.80 844 ASN A O 1
ATOM 2212 N N . GLY A 1 280 ? -23.411 47.190 105.637 1.00 22.76 845 GLY A N 1
ATOM 2213 C CA . GLY A 1 280 ? -22.595 47.196 104.420 1.00 19.92 845 GLY A CA 1
ATOM 2214 C C . GLY A 1 280 ? -21.091 47.128 104.656 1.00 19.39 845 GLY A C 1
ATOM 2215 O O . GLY A 1 280 ? -20.336 47.033 103.730 1.00 21.24 845 GLY A O 1
ATOM 2216 N N . GLN A 1 281 ? -20.700 47.019 105.903 1.00 19.18 846 GLN A N 1
ATOM 2217 C CA . GLN A 1 281 ? -19.284 47.019 106.328 1.00 18.73 846 GLN A CA 1
ATOM 2218 C C . GLN A 1 281 ? -18.849 45.676 106.864 1.00 20.79 846 GLN A C 1
ATOM 2219 O O . GLN A 1 281 ? -19.424 45.180 107.851 1.00 23.77 846 GLN A O 1
ATOM 2225 N N . PHE A 1 282 ? -17.807 45.110 106.274 1.00 18.95 847 PHE A N 1
ATOM 2226 C CA . PHE A 1 282 ? -17.172 43.947 106.855 1.00 18.45 847 PHE A CA 1
ATOM 2227 C C . PHE A 1 282 ? -16.204 44.409 107.926 1.00 21.93 847 PHE A C 1
ATOM 2228 O O . PHE A 1 282 ? -15.138 45.040 107.644 1.00 17.86 847 PHE A O 1
ATOM 2236 N N . ARG A 1 283 ? -16.537 44.128 109.167 1.00 17.26 848 ARG A N 1
ATOM 2237 C CA . ARG A 1 283 ? -15.745 44.624 110.292 1.00 20.50 848 ARG A CA 1
ATOM 2238 C C . ARG A 1 283 ? -15.018 43.494 110.997 1.00 22.37 848 ARG A C 1
ATOM 2239 O O . ARG A 1 283 ? -15.544 42.380 111.054 1.00 18.49 848 ARG A O 1
ATOM 2247 N N . VAL A 1 284 ? -13.782 43.774 111.426 1.00 18.06 849 VAL A N 1
ATOM 2248 C CA . VAL A 1 284 ? -12.963 42.870 112.228 1.00 16.25 849 VAL A CA 1
ATOM 2249 C C . VAL A 1 284 ? -12.324 43.583 113.372 1.00 18.83 849 VAL A C 1
ATOM 2250 O O . VAL A 1 284 ? -12.127 44.808 113.324 1.00 16.40 849 VAL A O 1
ATOM 2254 N N . SER A 1 285 ? -12.008 42.857 114.436 1.00 18.45 850 SER A N 1
ATOM 2255 C CA . SER A 1 285 ? -11.354 43.474 115.561 1.00 20.25 850 SER A CA 1
ATOM 2256 C C . SER A 1 285 ? -9.822 43.528 115.368 1.00 25.04 850 SER A C 1
ATOM 2257 O O . SER A 1 285 ? -9.175 44.321 116.048 1.00 20.44 850 SER A O 1
ATOM 2260 N N . SER A 1 286 ? -9.280 42.696 114.483 1.00 15.63 851 SER A N 1
ATOM 2261 C CA . SER A 1 286 ? -7.787 42.553 114.286 1.00 18.29 851 SER A CA 1
ATOM 2262 C C . SER A 1 286 ? -7.456 41.812 113.033 1.00 20.21 851 SER A C 1
ATOM 2263 O O . SER A 1 286 ? -8.340 41.116 112.491 1.00 16.06 851 SER A O 1
ATOM 2266 N N . ILE A 1 287 ? -6.227 42.009 112.524 1.00 15.21 852 ILE A N 1
ATOM 2267 C CA . ILE A 1 287 ? -5.763 41.272 111.351 1.00 15.11 852 ILE A CA 1
ATOM 2268 C C . ILE A 1 287 ? -4.408 40.726 111.737 1.00 18.39 852 ILE A C 1
ATOM 2269 O O . ILE A 1 287 ? -3.583 41.477 112.316 1.00 18.27 852 ILE A O 1
ATOM 2274 N N . SER A 1 288 ? -4.120 39.494 111.336 1.00 16.63 853 SER A N 1
ATOM 2275 C CA . SER A 1 288 ? -2.824 38.835 111.622 1.00 16.56 853 SER A CA 1
ATOM 2276 C C . SER A 1 288 ? -2.324 38.242 110.347 1.00 20.01 853 SER A C 1
ATOM 2277 O O . SER A 1 288 ? -3.112 37.589 109.568 1.00 14.76 853 SER A O 1
ATOM 2280 N N . PHE A 1 289 ? -1.017 38.426 110.121 1.00 14.82 854 PHE A N 1
ATOM 2281 C CA . PHE A 1 289 ? -0.311 37.826 108.964 1.00 14.86 854 PHE A CA 1
ATOM 2282 C C . PHE A 1 289 ? 0.709 36.850 109.517 1.00 16.28 854 PHE A C 1
ATOM 2283 O O . PHE A 1 289 ? 1.324 37.136 110.567 1.00 16.72 854 PHE A O 1
ATOM 2291 N N . CYS A 1 290 ? 0.930 35.768 108.792 1.00 14.86 855 CYS A N 1
ATOM 2292 C CA . CYS A 1 290 ? 1.979 34.809 109.052 1.00 14.92 855 CYS A CA 1
ATOM 2293 C C . CYS A 1 290 ? 2.737 34.638 107.777 1.00 15.05 855 CYS A C 1
ATOM 2294 O O . CYS A 1 290 ? 2.162 34.472 106.724 1.00 16.49 855 CYS A O 1
ATOM 2297 N N . PHE A 1 291 ? 4.051 34.635 107.878 1.00 15.21 856 PHE A N 1
ATOM 2298 C CA . PHE A 1 291 ? 4.938 34.403 106.698 1.00 20.74 856 PHE A CA 1
ATOM 2299 C C . PHE A 1 291 ? 6.356 33.979 107.126 1.00 16.19 856 PHE A C 1
ATOM 2300 O O . PHE A 1 291 ? 6.698 34.042 108.310 1.00 15.65 856 PHE A O 1
ATOM 2308 N N . THR A 1 292 ? 7.102 33.459 106.162 1.00 17.53 857 THR A N 1
ATOM 2309 C CA . THR A 1 292 ? 8.532 33.212 106.300 1.00 18.68 857 THR A CA 1
ATOM 2310 C C . THR A 1 292 ? 9.291 34.307 105.636 1.00 16.35 857 THR A C 1
ATOM 2311 O O . THR A 1 292 ? 9.040 34.699 104.504 1.00 16.40 857 THR A O 1
ATOM 2315 N N . HIS A 1 293 ? 10.145 34.893 106.428 1.00 16.48 858 HIS A N 1
ATOM 2316 C CA . HIS A 1 293 ? 10.925 36.041 106.040 1.00 16.73 858 HIS A CA 1
ATOM 2317 C C . HIS A 1 293 ? 11.924 35.537 104.984 1.00 20.16 858 HIS A C 1
ATOM 2318 O O . HIS A 1 293 ? 12.657 34.532 105.218 1.00 21.93 858 HIS A O 1
ATOM 2325 N N . ALA A 1 294 ? 11.906 36.140 103.816 1.00 18.00 859 ALA A N 1
ATOM 2326 C CA . ALA A 1 294 ? 12.784 35.757 102.737 1.00 18.22 859 ALA A CA 1
ATOM 2327 C C . ALA A 1 294 ? 14.280 35.986 102.986 1.00 20.65 859 ALA A C 1
ATOM 2328 O O . ALA A 1 294 ? 15.099 35.367 102.338 1.00 25.28 859 ALA A O 1
ATOM 2330 N N . VAL A 1 295 ? 14.651 36.803 103.943 1.00 21.37 860 VAL A N 1
ATOM 2331 C CA . VAL A 1 295 ? 16.038 37.080 104.250 1.00 18.53 860 VAL A CA 1
ATOM 2332 C C . VAL A 1 295 ? 16.517 36.132 105.313 1.00 23.05 860 VAL A C 1
ATOM 2333 O O . VAL A 1 295 ? 17.430 35.366 105.077 1.00 18.90 860 VAL A O 1
ATOM 2337 N N . THR A 1 296 ? 15.880 36.140 106.463 1.00 22.37 861 THR A N 1
ATOM 2338 C CA . THR A 1 296 ? 16.347 35.304 107.616 1.00 23.49 861 THR A CA 1
ATOM 2339 C C . THR A 1 296 ? 15.763 33.886 107.665 1.00 22.21 861 THR A C 1
ATOM 2340 O O . THR A 1 296 ? 16.151 33.090 108.495 1.00 21.45 861 THR A O 1
ATOM 2344 N N . GLU A 1 297 ? 14.829 33.590 106.761 1.00 21.88 862 GLU A N 1
ATOM 2345 C CA . GLU A 1 297 ? 14.089 32.365 106.800 1.00 26.73 862 GLU A CA 1
ATOM 2346 C C . GLU A 1 297 ? 13.444 32.062 108.150 1.00 19.49 862 GLU A C 1
ATOM 2347 O O . GLU A 1 297 ? 13.157 30.924 108.418 1.00 26.06 862 GLU A O 1
ATOM 2353 N N . LYS A 1 298 ? 13.172 33.065 108.952 1.00 19.16 863 LYS A N 1
ATOM 2354 C CA . LYS A 1 298 ? 12.437 32.905 110.219 1.00 16.86 863 LYS A CA 1
ATOM 2355 C C . LYS A 1 298 ? 10.918 33.022 109.956 1.00 21.34 863 LYS A C 1
ATOM 2356 O O . LYS A 1 298 ? 10.484 33.761 109.111 1.00 19.21 863 LYS A O 1
ATOM 2362 N N . VAL A 1 299 ? 10.120 32.335 110.758 1.00 18.82 864 VAL A N 1
ATOM 2363 C CA . VAL A 1 299 ? 8.637 32.531 110.694 1.00 20.37 864 VAL A CA 1
ATOM 2364 C C . VAL A 1 299 ? 8.246 33.724 111.573 1.00 17.87 864 VAL A C 1
ATOM 2365 O O . VAL A 1 299 ? 8.594 33.832 112.723 1.00 20.68 864 VAL A O 1
ATOM 2369 N N . LEU A 1 300 ? 7.492 34.615 110.988 1.00 15.62 865 LEU A N 1
ATOM 2370 C CA . LEU A 1 300 ? 7.024 35.809 111.642 1.00 15.50 865 LEU A CA 1
ATOM 2371 C C . LEU A 1 300 ? 5.474 35.960 111.658 1.00 15.26 865 LEU A C 1
ATOM 2372 O O . LEU A 1 300 ? 4.800 35.573 110.747 1.00 15.19 865 LEU A O 1
ATOM 2377 N N . TYR A 1 301 ? 4.987 36.573 112.717 1.00 16.25 866 TYR A N 1
ATOM 2378 C CA . TYR A 1 301 ? 3.553 36.878 112.918 1.00 19.36 866 TYR A CA 1
ATOM 2379 C C . TYR A 1 301 ? 3.409 38.351 113.184 1.00 18.39 866 TYR A C 1
ATOM 2380 O O . TYR A 1 301 ? 4.041 38.891 114.087 1.00 20.20 866 TYR A O 1
ATOM 2389 N N . TYR A 1 302 ? 2.703 39.034 112.284 1.00 15.00 867 TYR A N 1
ATOM 2390 C CA . TYR A 1 302 ? 2.386 40.422 112.462 1.00 19.69 867 TYR A CA 1
ATOM 2391 C C . TYR A 1 302 ? 0.910 40.501 112.822 1.00 23.87 867 TYR A C 1
ATOM 2392 O O . TYR A 1 302 ? 0.049 39.895 112.107 1.00 17.87 867 TYR A O 1
ATOM 2401 N N . TYR A 1 303 ? 0.645 41.151 113.924 1.00 15.22 868 TYR A N 1
ATOM 2402 C CA . TYR A 1 303 ? -0.690 41.357 114.473 1.00 14.95 868 TYR A CA 1
ATOM 2403 C C . TYR A 1 303 ? -1.009 42.854 114.496 1.00 23.20 868 TYR A C 1
ATOM 2404 O O . TYR A 1 303 ? -0.219 43.694 115.063 1.00 19.55 868 TYR A O 1
ATOM 2413 N N . TYR A 1 304 ? -2.134 43.212 113.886 1.00 18.70 869 TYR A N 1
ATOM 2414 C CA . TYR A 1 304 ? -2.592 44.594 113.838 1.00 18.71 869 TYR A CA 1
ATOM 2415 C C . TYR A 1 304 ? -3.911 44.751 114.581 1.00 29.45 869 TYR A C 1
ATOM 2416 O O . TYR A 1 304 ? -4.865 44.024 114.318 1.00 20.86 869 TYR A O 1
ATOM 2425 N N . GLY A 1 305 ? -3.969 45.707 115.499 1.00 24.69 870 GLY A N 1
ATOM 2426 C CA . GLY A 1 305 ? -5.216 46.019 116.171 1.00 40.85 870 GLY A CA 1
ATOM 2427 C C . GLY A 1 305 ? -5.123 46.294 117.656 1.00 52.67 870 GLY A C 1
ATOM 2428 O O . GLY A 1 305 ? -4.194 45.855 118.330 1.00 57.69 870 GLY A O 1
ATOM 2429 N N . ASN A 1 306 ? -6.108 47.026 118.163 1.00 65.81 871 ASN A N 1
ATOM 2430 C CA . ASN A 1 306 ? -6.233 47.279 119.590 1.00 76.37 871 ASN A CA 1
ATOM 2431 C C . ASN A 1 306 ? -7.089 46.198 120.236 1.00 92.96 871 ASN A C 1
ATOM 2432 O O . ASN A 1 306 ? -7.247 46.164 121.454 1.00 98.24 871 ASN A O 1
ATOM 2437 N N . GLU A 1 307 ? -7.638 45.319 119.399 1.00 102.42 872 GLU A N 1
ATOM 2438 C CA . GLU A 1 307 ? -8.423 44.169 119.849 1.00 111.00 872 GLU A CA 1
ATOM 2439 C C . GLU A 1 307 ? -9.903 44.482 120.072 1.00 119.40 872 GLU A C 1
ATOM 2440 O O . GLU A 1 307 ? -10.317 45.642 120.051 1.00 121.40 872 GLU A O 1
ATOM 2446 N N . SER A 1 308 ? -10.684 43.424 120.281 1.00 124.78 873 SER A N 1
ATOM 2447 C CA . SER A 1 308 ? -12.134 43.504 120.449 1.00 125.62 873 SER A CA 1
ATOM 2448 C C . SER A 1 308 ? -12.586 44.661 121.337 1.00 131.29 873 SER A C 1
ATOM 2449 O O . SER A 1 308 ? -12.728 45.793 120.875 1.00 135.60 873 SER A O 1
ATOM 2452 N N . ASN A 1 309 ? -12.831 44.369 122.609 1.00 131.33 874 ASN A N 1
ATOM 2453 C CA . ASN A 1 309 ? -13.252 45.400 123.543 1.00 129.12 874 ASN A CA 1
ATOM 2454 C C . ASN A 1 309 ? -12.355 46.624 123.421 1.00 124.33 874 ASN A C 1
ATOM 2455 O O . ASN A 1 309 ? -11.374 46.763 124.152 1.00 132.38 874 ASN A O 1
ATOM 2460 N N . GLU A 1 310 ? -12.694 47.504 122.487 1.00 103.49 875 GLU A N 1
ATOM 2461 C CA . GLU A 1 310 ? -11.893 48.691 122.229 1.00 81.88 875 GLU A CA 1
ATOM 2462 C C . GLU A 1 310 ? -12.305 49.345 120.920 1.00 66.21 875 GLU A C 1
ATOM 2463 O O . GLU A 1 310 ? -12.878 50.432 120.909 1.00 68.95 875 GLU A O 1
ATOM 2469 N N . SER A 1 311 ? -12.002 48.673 119.815 1.00 43.54 876 SER A N 1
ATOM 2470 C CA . SER A 1 311 ? -12.238 49.231 118.495 1.00 41.89 876 SER A CA 1
ATOM 2471 C C . SER A 1 311 ? -12.330 48.144 117.431 1.00 32.26 876 SER A C 1
ATOM 2472 O O . SER A 1 311 ? -12.243 46.957 117.735 1.00 25.86 876 SER A O 1
ATOM 2475 N N . TYR A 1 312 ? -12.503 48.564 116.183 1.00 24.89 877 TYR A N 1
ATOM 2476 C CA . TYR A 1 312 ? -12.562 47.637 115.064 1.00 28.20 877 TYR A CA 1
ATOM 2477 C C . TYR A 1 312 ? -12.067 48.293 113.833 1.00 23.81 877 TYR A C 1
ATOM 2478 O O . TYR A 1 312 ? -11.902 49.490 113.786 1.00 26.73 877 TYR A O 1
ATOM 2487 N N . ILE A 1 313 ? -11.920 47.506 112.795 1.00 18.88 878 ILE A N 1
ATOM 2488 C CA . ILE A 1 313 ? -11.409 47.942 111.531 1.00 16.89 878 ILE A CA 1
ATOM 2489 C C . ILE A 1 313 ? -12.410 47.567 110.539 1.00 21.09 878 ILE A C 1
ATOM 2490 O O . ILE A 1 313 ? -12.907 46.394 110.568 1.00 22.36 878 ILE A O 1
ATOM 2495 N N . ILE A 1 314 ? -12.684 48.461 109.592 1.00 17.32 879 ILE A N 1
ATOM 2496 C CA . ILE A 1 314 ? -13.496 48.151 108.477 1.00 20.33 879 ILE A CA 1
ATOM 2497 C C . ILE A 1 314 ? -12.592 47.671 107.363 1.00 28.99 879 ILE A C 1
ATOM 2498 O O . ILE A 1 314 ? -11.885 48.490 106.791 1.00 19.92 879 ILE A O 1
ATOM 2503 N N . LEU A 1 315 ? -12.641 46.344 107.052 1.00 24.24 880 LEU A N 1
ATOM 2504 C CA . LEU A 1 315 ? -11.861 45.729 106.008 1.00 22.51 880 LEU A CA 1
ATOM 2505 C C . LEU A 1 315 ? -12.413 45.914 104.651 1.00 23.19 880 LEU A C 1
ATOM 2506 O O . LEU A 1 315 ? -11.674 45.918 103.708 1.00 24.82 880 LEU A O 1
ATOM 2511 N N . ASN A 1 316 ? -13.720 45.959 104.486 1.00 17.24 881 ASN A N 1
ATOM 2512 C CA . ASN A 1 316 ? -14.244 46.133 103.170 1.00 19.78 881 ASN A CA 1
ATOM 2513 C C . ASN A 1 316 ? -15.708 46.620 103.278 1.00 23.32 881 ASN A C 1
ATOM 2514 O O . ASN A 1 316 ? -16.271 46.606 104.368 1.00 19.70 881 ASN A O 1
ATOM 2519 N N . LYS A 1 317 ? -16.252 47.120 102.182 1.00 18.25 882 LYS A N 1
ATOM 2520 C CA . LYS A 1 317 ? -17.633 47.622 102.207 1.00 20.20 882 LYS A CA 1
ATOM 2521 C C . LYS A 1 317 ? -18.300 47.122 100.970 1.00 24.85 882 LYS A C 1
ATOM 2522 O O . LYS A 1 317 ? -17.664 47.066 99.934 1.00 26.80 882 LYS A O 1
ATOM 2528 N N . TRP A 1 318 ? -19.593 46.814 101.081 1.00 19.12 883 TRP A N 1
ATOM 2529 C CA . TRP A 1 318 ? -20.392 46.401 99.981 1.00 19.34 883 TRP A CA 1
ATOM 2530 C C . TRP A 1 318 ? -20.378 47.448 98.843 1.00 28.53 883 TRP A C 1
ATOM 2531 O O . TRP A 1 318 ? -20.212 47.102 97.649 1.00 24.78 883 TRP A O 1
ATOM 2542 N N . ASP A 1 319 ? -20.493 48.708 99.265 1.00 23.30 884 ASP A N 1
ATOM 2543 C CA . ASP A 1 319 ? -20.583 49.894 98.446 1.00 28.48 884 ASP A CA 1
ATOM 2544 C C . ASP A 1 319 ? -19.583 50.837 99.047 1.00 30.56 884 ASP A C 1
ATOM 2545 O O . ASP A 1 319 ? -19.600 51.055 100.262 1.00 30.92 884 ASP A O 1
ATOM 2550 N N . GLN A 1 320 ? -18.751 51.412 98.197 1.00 48.69 885 GLN A N 1
ATOM 2551 C CA . GLN A 1 320 ? -17.633 52.254 98.641 1.00 62.61 885 GLN A CA 1
ATOM 2552 C C . GLN A 1 320 ? -18.122 53.697 98.588 1.00 69.08 885 GLN A C 1
ATOM 2553 O O . GLN A 1 320 ? -17.495 54.560 97.998 1.00 77.46 885 GLN A O 1
ATOM 2559 N N . GLN A 1 321 ? -19.265 53.923 99.233 1.00 66.96 886 GLN A N 1
ATOM 2560 C CA . GLN A 1 321 ? -19.974 55.185 99.243 1.00 63.27 886 GLN A CA 1
ATOM 2561 C C . GLN A 1 321 ? -20.429 55.368 100.683 1.00 59.08 886 GLN A C 1
ATOM 2562 O O . GLN A 1 321 ? -20.373 54.419 101.470 1.00 56.50 886 GLN A O 1
ATOM 2568 N N . PRO A 1 322 ? -20.852 56.582 101.052 1.00 52.65 887 PRO A N 1
ATOM 2569 C CA . PRO A 1 322 ? -21.389 56.792 102.409 1.00 42.58 887 PRO A CA 1
ATOM 2570 C C . PRO A 1 322 ? -22.845 56.311 102.524 1.00 45.97 887 PRO A C 1
ATOM 2571 O O . PRO A 1 322 ? -23.512 56.163 101.518 1.00 43.80 887 PRO A O 1
ATOM 2575 N N . ASN A 1 323 ? -23.320 56.058 103.747 1.00 57.61 888 ASN A N 1
ATOM 2576 C CA . ASN A 1 323 ? -24.646 55.475 103.976 1.00 60.55 888 ASN A CA 1
ATOM 2577 C C . ASN A 1 323 ? -25.196 55.752 105.386 1.00 58.70 888 ASN A C 1
ATOM 2578 O O . ASN A 1 323 ? -24.704 55.192 106.366 1.00 65.47 888 ASN A O 1
ATOM 2583 N N . LEU A 1 324 ? -26.257 56.558 105.471 1.00 51.06 889 LEU A N 1
ATOM 2584 C CA . LEU A 1 324 ? -26.794 57.010 106.755 1.00 45.10 889 LEU A CA 1
ATOM 2585 C C . LEU A 1 324 ? -27.965 56.157 107.229 1.00 47.15 889 LEU A C 1
ATOM 2586 O O . LEU A 1 324 ? -28.822 56.612 107.997 1.00 47.03 889 LEU A O 1
ATOM 2591 N N . VAL A 1 325 ? -27.970 54.903 106.793 1.00 57.57 890 VAL A N 1
ATOM 2592 C CA . VAL A 1 325 ? -28.932 53.924 107.276 1.00 65.63 890 VAL A CA 1
ATOM 2593 C C . VAL A 1 325 ? -28.947 54.045 108.782 1.00 61.64 890 VAL A C 1
ATOM 2594 O O . VAL A 1 325 ? -27.892 54.103 109.421 1.00 63.84 890 VAL A O 1
ATOM 2598 N N . ASP A 1 326 ? -30.143 54.130 109.324 1.00 53.61 891 ASP A N 1
ATOM 2599 C CA . ASP A 1 326 ? -30.347 54.141 110.736 1.00 60.60 891 ASP A CA 1
ATOM 2600 C C . ASP A 1 326 ? -30.778 52.686 111.133 1.00 70.31 891 ASP A C 1
ATOM 2601 O O . ASP A 1 326 ? -31.965 52.399 111.258 1.00 75.29 891 ASP A O 1
ATOM 2606 N N . VAL A 1 327 ? -29.825 51.766 111.286 1.00 60.14 892 VAL A N 1
ATOM 2607 C CA . VAL A 1 327 ? -30.162 50.387 111.720 1.00 60.74 892 VAL A CA 1
ATOM 2608 C C . VAL A 1 327 ? -29.327 49.996 112.915 1.00 54.73 892 VAL A C 1
ATOM 2609 O O . VAL A 1 327 ? -28.492 50.773 113.395 1.00 52.36 892 VAL A O 1
ATOM 2613 N N . HIS A 1 328 ? -29.578 48.797 113.427 1.00 52.07 893 HIS A N 1
ATOM 2614 C CA . HIS A 1 328 ? -28.934 48.408 114.636 1.00 55.64 893 HIS A CA 1
ATOM 2615 C C . HIS A 1 328 ? -27.423 48.295 114.402 1.00 50.14 893 HIS A C 1
ATOM 2616 O O . HIS A 1 328 ? -26.981 47.643 113.457 1.00 58.01 893 HIS A O 1
ATOM 2623 N N . ASP A 1 329 ? -26.650 48.972 115.245 1.00 44.67 894 ASP A N 1
ATOM 2624 C CA . ASP A 1 329 ? -25.201 48.888 115.180 1.00 44.78 894 ASP A CA 1
ATOM 2625 C C . ASP A 1 329 ? -24.646 48.386 116.498 1.00 42.41 894 ASP A C 1
ATOM 2626 O O . ASP A 1 329 ? -24.469 49.162 117.439 1.00 38.06 894 ASP A O 1
ATOM 2631 N N . PRO A 1 330 ? -24.359 47.073 116.560 1.00 41.50 895 PRO A N 1
ATOM 2632 C CA . PRO A 1 330 ? -23.774 46.473 117.758 1.00 38.47 895 PRO A CA 1
ATOM 2633 C C . PRO A 1 330 ? -22.405 47.040 118.211 1.00 33.96 895 PRO A C 1
ATOM 2634 O O . PRO A 1 330 ? -22.009 46.734 119.294 1.00 39.69 895 PRO A O 1
ATOM 2638 N N . ASP A 1 331 ? -21.698 47.828 117.393 1.00 31.70 896 ASP A N 1
ATOM 2639 C CA . ASP A 1 331 ? -20.361 48.360 117.739 1.00 35.16 896 ASP A CA 1
ATOM 2640 C C . ASP A 1 331 ? -20.374 49.870 118.099 1.00 54.12 896 ASP A C 1
ATOM 2641 O O . ASP A 1 331 ? -19.352 50.583 117.983 1.00 53.68 896 ASP A O 1
ATOM 2646 N N . ASN A 1 332 ? -21.524 50.359 118.528 1.00 52.98 897 ASN A N 1
ATOM 2647 C CA . ASN A 1 332 ? -21.661 51.769 118.916 1.00 63.46 897 ASN A CA 1
ATOM 2648 C C . ASN A 1 332 ? -20.588 52.203 119.930 1.00 63.88 897 ASN A C 1
ATOM 2649 O O . ASN A 1 332 ? -19.725 53.026 119.598 1.00 66.63 897 ASN A O 1
ATOM 2654 N N . SER A 1 333 ? -20.589 51.592 121.119 1.00 61.71 898 SER A N 1
ATOM 2655 C CA . SER A 1 333 ? -19.563 51.849 122.147 1.00 63.69 898 SER A CA 1
ATOM 2656 C C . SER A 1 333 ? -18.099 51.634 121.743 1.00 64.19 898 SER A C 1
ATOM 2657 O O . SER A 1 333 ? -17.211 51.701 122.619 1.00 62.99 898 SER A O 1
ATOM 2660 N N . LEU A 1 334 ? -17.845 51.430 120.439 1.00 63.73 899 LEU A N 1
ATOM 2661 C CA . LEU A 1 334 ? -16.479 51.187 119.915 1.00 59.52 899 LEU A CA 1
ATOM 2662 C C . LEU A 1 334 ? -15.963 52.185 118.877 1.00 54.81 899 LEU A C 1
ATOM 2663 O O . LEU A 1 334 ? -16.708 52.712 118.050 1.00 55.95 899 LEU A O 1
ATOM 2668 N N . ALA A 1 335 ? -14.645 52.341 118.874 1.00 50.04 900 ALA A N 1
ATOM 2669 C CA . ALA A 1 335 ? -13.958 53.223 117.934 1.00 53.48 900 ALA A CA 1
ATOM 2670 C C . ALA A 1 335 ? -13.620 52.517 116.612 1.00 41.97 900 ALA A C 1
ATOM 2671 O O . ALA A 1 335 ? -13.037 51.490 116.622 1.00 37.16 900 ALA A O 1
ATOM 2673 N N . SER A 1 336 ? -14.043 53.085 115.505 1.00 37.98 901 SER A N 1
ATOM 2674 C CA . SER A 1 336 ? -13.612 52.699 114.168 1.00 34.64 901 SER A CA 1
ATOM 2675 C C . SER A 1 336 ? -12.203 53.200 113.843 1.00 37.40 901 SER A C 1
ATOM 2676 O O . SER A 1 336 ? -11.964 54.382 113.890 1.00 38.40 901 SER A O 1
ATOM 2679 N N . LEU A 1 337 ? -11.265 52.322 113.531 1.00 39.68 902 LEU A N 1
ATOM 2680 C CA . LEU A 1 337 ? -9.871 52.752 113.244 1.00 38.17 902 LEU A CA 1
ATOM 2681 C C . LEU A 1 337 ? -9.573 52.851 111.774 1.00 41.45 902 LEU A C 1
ATOM 2682 O O . LEU A 1 337 ? -10.070 52.053 110.987 1.00 37.76 902 LEU A O 1
ATOM 2687 N N . THR A 1 338 ? -8.748 53.832 111.399 1.00 35.64 903 THR A N 1
ATOM 2688 C CA . THR A 1 338 ? -8.173 53.872 110.062 1.00 33.94 903 THR A CA 1
ATOM 2689 C C . THR A 1 338 ? -7.037 52.885 109.951 1.00 28.83 903 THR A C 1
ATOM 2690 O O . THR A 1 338 ? -6.462 52.468 110.962 1.00 25.88 903 THR A O 1
ATOM 2694 N N . PHE A 1 339 ? -6.698 52.558 108.716 1.00 27.56 904 PHE A N 1
ATOM 2695 C CA . PHE A 1 339 ? -5.625 51.626 108.447 1.00 34.22 904 PHE A CA 1
ATOM 2696 C C . PHE A 1 339 ? -4.341 52.180 108.993 1.00 36.87 904 PHE A C 1
ATOM 2697 O O . PHE A 1 339 ? -3.603 51.466 109.675 1.00 43.66 904 PHE A O 1
ATOM 2705 N N . ASP A 1 340 ? -4.116 53.475 108.824 1.00 38.73 905 ASP A N 1
ATOM 2706 C CA . ASP A 1 340 ? -2.819 54.057 109.287 1.00 43.59 905 ASP A CA 1
ATOM 2707 C C . ASP A 1 340 ? -2.607 54.126 110.786 1.00 43.43 905 ASP A C 1
ATOM 2708 O O . ASP A 1 340 ? -1.454 54.129 111.206 1.00 45.08 905 ASP A O 1
ATOM 2713 N N . GLU A 1 341 ? -3.675 54.142 111.589 1.00 43.70 906 GLU A N 1
ATOM 2714 C CA . GLU A 1 341 ? -3.520 54.123 113.046 1.00 46.79 906 GLU A CA 1
ATOM 2715 C C . GLU A 1 341 ? -3.600 52.752 113.711 1.00 48.75 906 GLU A C 1
ATOM 2716 O O . GLU A 1 341 ? -3.826 52.652 114.923 1.00 50.68 906 GLU A O 1
ATOM 2722 N N . LEU A 1 342 ? -3.422 51.694 112.920 1.00 43.06 907 LEU A N 1
ATOM 2723 C CA . LEU A 1 342 ? -3.335 50.336 113.474 1.00 43.82 907 LEU A CA 1
ATOM 2724 C C . LEU A 1 342 ? -2.011 50.131 114.184 1.00 42.97 907 LEU A C 1
ATOM 2725 O O . LEU A 1 342 ? -0.995 50.508 113.655 1.00 36.02 907 LEU A O 1
ATOM 2730 N N . GLN A 1 343 ? -2.031 49.503 115.350 1.00 46.03 908 GLN A N 1
ATOM 2731 C CA . GLN A 1 343 ? -0.772 49.128 116.020 1.00 58.54 908 GLN A CA 1
ATOM 2732 C C . GLN A 1 343 ? -0.296 47.723 115.580 1.00 47.51 908 GLN A C 1
ATOM 2733 O O . GLN A 1 343 ? -1.071 46.813 115.508 1.00 48.97 908 GLN A O 1
ATOM 2739 N N . GLU A 1 344 ? 0.988 47.577 115.333 1.00 36.81 909 GLU A N 1
ATOM 2740 C CA . GLU A 1 344 ? 1.597 46.414 114.747 1.00 41.72 909 GLU A CA 1
ATOM 2741 C C . GLU A 1 344 ? 2.505 45.779 115.779 1.00 39.79 909 GLU A C 1
ATOM 2742 O O . GLU A 1 344 ? 3.333 46.457 116.376 1.00 36.45 909 GLU A O 1
ATOM 2748 N N . ASN A 1 345 ? 2.291 44.496 116.029 1.00 26.95 910 ASN A N 1
ATOM 2749 C CA . ASN A 1 345 ? 3.034 43.750 117.013 1.00 28.41 910 ASN A CA 1
ATOM 2750 C C . ASN A 1 345 ? 3.591 42.530 116.265 1.00 28.98 910 ASN A C 1
ATOM 2751 O O . ASN A 1 345 ? 2.863 41.918 115.504 1.00 23.51 910 ASN A O 1
ATOM 2756 N N . ILE A 1 346 ? 4.864 42.223 116.473 1.00 22.15 911 ILE A N 1
ATOM 2757 C CA . ILE A 1 346 ? 5.581 41.263 115.693 1.00 25.51 911 ILE A CA 1
ATOM 2758 C C . ILE A 1 346 ? 6.115 40.198 116.623 1.00 29.90 911 ILE A C 1
ATOM 2759 O O . ILE A 1 346 ? 6.709 40.472 117.653 1.00 26.09 911 ILE A O 1
ATOM 2764 N N . HIS A 1 347 ? 5.901 38.956 116.265 1.00 23.67 912 HIS A N 1
ATOM 2765 C CA . HIS A 1 347 ? 6.403 37.860 117.055 1.00 18.91 912 HIS A CA 1
ATOM 2766 C C . HIS A 1 347 ? 7.168 36.979 116.080 1.00 25.08 912 HIS A C 1
ATOM 2767 O O . HIS A 1 347 ? 6.586 36.478 115.073 1.00 22.51 912 HIS A O 1
ATOM 2774 N N . GLU A 1 348 ? 8.442 36.748 116.398 1.00 20.44 913 GLU A N 1
ATOM 2775 C CA . GLU A 1 348 ? 9.312 35.927 115.591 1.00 16.93 913 GLU A CA 1
ATOM 2776 C C . GLU A 1 348 ? 9.507 34.607 116.278 1.00 17.62 913 GLU A C 1
ATOM 2777 O O . GLU A 1 348 ? 9.739 34.587 117.449 1.00 20.68 913 GLU A O 1
ATOM 2783 N N . VAL A 1 349 ? 9.437 33.515 115.550 1.00 18.43 914 VAL A N 1
ATOM 2784 C CA . VAL A 1 349 ? 9.588 32.198 116.119 1.00 22.23 914 VAL A CA 1
ATOM 2785 C C . VAL A 1 349 ? 10.982 31.585 115.782 1.00 33.86 914 VAL A C 1
ATOM 2786 O O . VAL A 1 349 ? 11.421 31.616 114.610 1.00 29.60 914 VAL A O 1
ATOM 2790 N N . GLU A 1 350 ? 11.576 30.912 116.759 1.00 40.34 915 GLU A N 1
ATOM 2791 C CA . GLU A 1 350 ? 12.832 30.144 116.567 1.00 40.19 915 GLU A CA 1
ATOM 2792 C C . GLU A 1 350 ? 12.609 28.937 115.669 1.00 35.18 915 GLU A C 1
ATOM 2793 O O . GLU A 1 350 ? 11.542 28.314 115.660 1.00 33.93 915 GLU A O 1
ATOM 2799 N N . ASP A 1 351 ? 13.613 28.652 114.867 1.00 34.95 916 ASP A N 1
ATOM 2800 C CA . ASP A 1 351 ? 13.541 27.593 113.878 1.00 44.63 916 ASP A CA 1
ATOM 2801 C C . ASP A 1 351 ? 13.160 26.240 114.482 1.00 44.82 916 ASP A C 1
ATOM 2802 O O . ASP A 1 351 ? 12.468 25.419 113.854 1.00 40.06 916 ASP A O 1
ATOM 2807 N N . ALA A 1 352 ? 13.586 26.031 115.727 1.00 40.01 917 ALA A N 1
ATOM 2808 C CA . ALA A 1 352 ? 13.374 24.770 116.382 1.00 39.03 917 ALA A CA 1
ATOM 2809 C C . ALA A 1 352 ? 11.869 24.473 116.468 1.00 35.29 917 ALA A C 1
ATOM 2810 O O . ALA A 1 352 ? 11.510 23.299 116.467 1.00 34.97 917 ALA A O 1
ATOM 2812 N N . SER A 1 353 ? 11.006 25.498 116.546 1.00 23.63 918 SER A N 1
ATOM 2813 C CA . SER A 1 353 ? 9.559 25.249 116.706 1.00 26.27 918 SER A CA 1
ATOM 2814 C C . SER A 1 353 ? 8.826 25.061 115.408 1.00 25.15 918 SER A C 1
ATOM 2815 O O . SER A 1 353 ? 8.967 25.811 114.508 1.00 26.34 918 SER A O 1
ATOM 2818 N N . GLU A 1 354 ? 7.867 24.162 115.398 1.00 21.29 919 GLU A N 1
ATOM 2819 C CA . GLU A 1 354 ? 6.847 24.226 114.426 1.00 19.48 919 GLU A CA 1
ATOM 2820 C C . GLU A 1 354 ? 5.760 25.102 115.054 1.00 23.96 919 GLU A C 1
ATOM 2821 O O . GLU A 1 354 ? 5.249 24.781 116.143 1.00 27.14 919 GLU A O 1
ATOM 2827 N N . SER A 1 355 ? 5.300 26.114 114.336 1.00 16.67 920 SER A N 1
ATOM 2828 C CA . SER A 1 355 ? 4.248 26.971 114.850 1.00 15.74 920 SER A CA 1
ATOM 2829 C C . SER A 1 355 ? 3.137 27.214 113.856 1.00 15.52 920 SER A C 1
ATOM 2830 O O . SER A 1 355 ? 3.348 27.110 112.664 1.00 15.52 920 SER A O 1
ATOM 2833 N N . VAL A 1 356 ? 1.981 27.643 114.348 1.00 15.37 921 VAL A N 1
ATOM 2834 C CA . VAL A 1 356 ? 0.853 27.891 113.521 1.00 16.75 921 VAL A CA 1
ATOM 2835 C C . VAL A 1 356 ? -0.155 28.752 114.297 1.00 19.05 921 VAL A C 1
ATOM 2836 O O . VAL A 1 356 ? -0.339 28.599 115.501 1.00 15.35 921 VAL A O 1
ATOM 2840 N N . MET A 1 357 ? -0.770 29.695 113.617 1.00 14.93 922 MET A N 1
ATOM 2841 C CA . MET A 1 357 ? -1.811 30.517 114.268 1.00 14.87 922 MET A CA 1
ATOM 2842 C C . MET A 1 357 ? -3.219 29.954 114.113 1.00 14.89 922 MET A C 1
ATOM 2843 O O . MET A 1 357 ? -3.535 29.263 113.135 1.00 14.89 922 MET A O 1
ATOM 2848 N N . SER A 1 358 ? -4.048 30.281 115.058 1.00 14.93 923 SER A N 1
ATOM 2849 C CA . SER A 1 358 ? -5.446 29.937 114.992 1.00 16.36 923 SER A CA 1
ATOM 2850 C C . SER A 1 358 ? -6.153 30.592 113.820 1.00 17.40 923 SER A C 1
ATOM 2851 O O . SER A 1 358 ? -5.626 31.549 113.211 1.00 14.80 923 SER A O 1
ATOM 2854 N N . SER A 1 359 ? -7.372 30.105 113.490 1.00 14.99 924 SER A N 1
ATOM 2855 C CA . SER A 1 359 ? -7.980 30.561 112.234 1.00 17.23 924 SER A CA 1
ATOM 2856 C C . SER A 1 359 ? -8.360 32.042 112.228 1.00 16.35 924 SER A C 1
ATOM 2857 O O . SER A 1 359 ? -8.476 32.656 111.151 1.00 17.69 924 SER A O 1
ATOM 2860 N N . ASP A 1 360 ? -8.559 32.649 113.399 1.00 16.49 925 ASP A N 1
ATOM 2861 C CA . ASP A 1 360 ? -8.769 34.103 113.453 1.00 17.78 925 ASP A CA 1
ATOM 2862 C C . ASP A 1 360 ? -7.485 34.948 113.721 1.00 17.15 925 ASP A C 1
ATOM 2863 O O . ASP A 1 360 ? -7.575 36.127 113.840 1.00 15.75 925 ASP A O 1
ATOM 2868 N N . GLY A 1 361 ? -6.334 34.326 113.740 1.00 14.80 926 GLY A N 1
ATOM 2869 C CA . GLY A 1 361 ? -5.078 34.990 113.995 1.00 15.55 926 GLY A CA 1
ATOM 2870 C C . GLY A 1 361 ? -4.827 35.450 115.429 1.00 20.40 926 GLY A C 1
ATOM 2871 O O . GLY A 1 361 ? -3.889 36.196 115.698 1.00 18.54 926 GLY A O 1
ATOM 2872 N N . LEU A 1 362 ? -5.702 35.113 116.350 1.00 16.28 927 LEU A N 1
ATOM 2873 C CA . LEU A 1 362 ? -5.560 35.619 117.703 1.00 20.55 927 LEU A CA 1
ATOM 2874 C C . LEU A 1 362 ? -4.546 34.855 118.590 1.00 20.02 927 LEU A C 1
ATOM 2875 O O . LEU A 1 362 ? -4.026 35.431 119.553 1.00 21.33 927 LEU A O 1
ATOM 2880 N N . TYR A 1 363 ? -4.326 33.574 118.315 1.00 16.33 928 TYR A N 1
ATOM 2881 C CA . TYR A 1 363 ? -3.371 32.784 119.063 1.00 15.05 928 TYR A CA 1
ATOM 2882 C C . TYR A 1 363 ? -2.337 32.127 118.132 1.00 22.68 928 TYR A C 1
ATOM 2883 O O . TYR A 1 363 ? -2.668 31.674 116.967 1.00 24.73 928 TYR A O 1
ATOM 2892 N N . ILE A 1 364 ? -1.097 32.076 118.613 1.00 15.45 929 ILE A N 1
ATOM 2893 C CA . ILE A 1 364 ? -0.068 31.260 117.976 1.00 16.94 929 ILE A CA 1
ATOM 2894 C C . ILE A 1 364 ? 0.230 30.066 118.894 1.00 19.50 929 ILE A C 1
ATOM 2895 O O . ILE A 1 364 ? 0.385 30.232 120.101 1.00 15.57 929 ILE A O 1
ATOM 2900 N N . PHE A 1 365 ? 0.369 28.886 118.319 1.00 18.20 930 PHE A N 1
ATOM 2901 C CA . PHE A 1 365 ? 0.747 27.704 119.074 1.00 17.32 930 PHE A CA 1
ATOM 2902 C C . PHE A 1 365 ? 1.946 27.098 118.450 1.00 18.61 930 PHE A C 1
ATOM 2903 O O . PHE A 1 365 ? 2.135 27.158 117.232 1.00 18.18 930 PHE A O 1
ATOM 2911 N N . GLY A 1 366 ? 2.727 26.422 119.268 1.00 15.98 931 GLY A N 1
ATOM 2912 C CA . GLY A 1 366 ? 3.885 25.771 118.761 1.00 16.17 931 GLY A CA 1
ATOM 2913 C C . GLY A 1 366 ? 4.362 24.611 119.568 1.00 22.19 931 GLY A C 1
ATOM 2914 O O . GLY A 1 366 ? 3.985 24.485 120.726 1.00 16.63 931 GLY A O 1
ATOM 2915 N N . MET A 1 367 ? 5.249 23.778 118.964 1.00 18.67 932 MET A N 1
ATOM 2916 C CA . MET A 1 367 ? 5.866 22.661 119.642 1.00 20.79 932 MET A CA 1
ATOM 2917 C C . MET A 1 367 ? 7.340 22.525 119.204 1.00 23.82 932 MET A C 1
ATOM 2918 O O . MET A 1 367 ? 7.635 22.621 118.009 1.00 18.53 932 MET A O 1
ATOM 2923 N N . ARG A 1 368 ? 8.226 22.235 120.141 1.00 21.02 933 ARG A N 1
ATOM 2924 C CA . ARG A 1 368 ? 9.658 21.874 119.826 1.00 25.04 933 ARG A CA 1
ATOM 2925 C C . ARG A 1 368 ? 10.138 20.736 120.698 1.00 21.69 933 ARG A C 1
ATOM 2926 O O . ARG A 1 368 ? 9.760 20.673 121.883 1.00 22.17 933 ARG A O 1
ATOM 2934 N N . ARG A 1 369 ? 10.915 19.838 120.110 1.00 18.96 934 ARG A N 1
ATOM 2935 C CA . ARG A 1 369 ? 11.524 18.775 120.890 1.00 28.80 934 ARG A CA 1
ATOM 2936 C C . ARG A 1 369 ? 12.790 19.376 121.514 1.00 32.39 934 ARG A C 1
ATOM 2937 O O . ARG A 1 369 ? 13.662 19.700 120.789 1.00 35.42 934 ARG A O 1
ATOM 2945 N N . LYS A 1 370 ? 12.828 19.583 122.837 1.00 27.45 935 LYS A N 1
ATOM 2946 C CA . LYS A 1 370 ? 14.025 20.027 123.570 1.00 33.85 935 LYS A CA 1
ATOM 2947 C C . LYS A 1 370 ? 15.119 18.977 123.669 1.00 37.47 935 LYS A C 1
ATOM 2948 O O . LYS A 1 370 ? 16.268 19.308 123.545 1.00 41.10 935 LYS A O 1
ATOM 2954 N N . SER A 1 371 ? 14.763 17.714 123.887 1.00 38.06 936 SER A N 1
ATOM 2955 C CA . SER A 1 371 ? 15.767 16.688 124.177 1.00 43.10 936 SER A CA 1
ATOM 2956 C C . SER A 1 371 ? 15.227 15.276 124.060 1.00 45.42 936 SER A C 1
ATOM 2957 O O . SER A 1 371 ? 14.017 15.032 124.120 1.00 37.54 936 SER A O 1
ATOM 2960 N N . SER A 1 372 ? 16.139 14.331 123.919 1.00 36.65 937 SER A N 1
ATOM 2961 C CA . SER A 1 372 ? 15.767 12.941 123.981 1.00 53.68 937 SER A CA 1
ATOM 2962 C C . SER A 1 372 ? 16.877 12.092 124.564 1.00 56.78 937 SER A C 1
ATOM 2963 O O . SER A 1 372 ? 18.046 12.488 124.537 1.00 51.20 937 SER A O 1
ATOM 2966 N N . SER A 1 373 ? 16.492 10.944 125.115 1.00 63.17 938 SER A N 1
ATOM 2967 C CA . SER A 1 373 ? 17.445 10.063 125.808 1.00 63.59 938 SER A CA 1
ATOM 2968 C C . SER A 1 373 ? 16.977 8.634 125.812 1.00 61.14 938 SER A C 1
ATOM 2969 O O . SER A 1 373 ? 15.775 8.344 125.994 1.00 50.90 938 SER A O 1
ATOM 2972 N N . GLY A 1 374 ? 17.945 7.742 125.611 1.00 72.52 939 GLY A N 1
ATOM 2973 C CA . GLY A 1 374 ? 17.703 6.292 125.513 1.00 74.28 939 GLY A CA 1
ATOM 2974 C C . GLY A 1 374 ? 17.356 5.739 126.881 1.00 73.77 939 GLY A C 1
ATOM 2975 O O . GLY A 1 374 ? 17.823 6.245 127.914 1.00 72.65 939 GLY A O 1
ATOM 2976 N N . ILE A 1 375 ? 16.506 4.723 126.890 1.00 75.36 940 ILE A N 1
ATOM 2977 C CA . ILE A 1 375 ? 16.046 4.105 128.129 1.00 76.88 940 ILE A CA 1
ATOM 2978 C C . ILE A 1 375 ? 16.897 2.865 128.465 1.00 75.83 940 ILE A C 1
ATOM 2979 O O . ILE A 1 375 ? 17.105 2.555 129.654 1.00 76.19 940 ILE A O 1
ATOM 2984 N N . SER A 1 376 ? 17.386 2.170 127.426 1.00 71.91 941 SER A N 1
ATOM 2985 C CA . SER A 1 376 ? 18.281 1.017 127.603 1.00 74.84 941 SER A CA 1
ATOM 2986 C C . SER A 1 376 ? 19.614 1.471 128.187 1.00 77.52 941 SER A C 1
ATOM 2987 O O . SER A 1 376 ? 20.579 0.713 128.208 1.00 83.46 941 SER A O 1
ATOM 2989 N N . GLY A 1 405 ? 13.980 2.116 123.083 1.00 57.91 991 GLY A N 1
ATOM 2990 C CA . GLY A 1 405 ? 13.048 3.236 123.017 1.00 56.50 991 GLY A CA 1
ATOM 2991 C C . GLY A 1 405 ? 13.659 4.467 123.650 1.00 54.61 991 GLY A C 1
ATOM 2992 O O . GLY A 1 405 ? 14.721 4.390 124.263 1.00 60.52 991 GLY A O 1
ATOM 2993 N N . GLU A 1 406 ? 13.010 5.617 123.510 1.00 54.22 992 GLU A N 1
ATOM 2994 C CA . GLU A 1 406 ? 13.571 6.831 124.076 1.00 49.28 992 GLU A CA 1
ATOM 2995 C C . GLU A 1 406 ? 12.550 7.767 124.700 1.00 39.51 992 GLU A C 1
ATOM 2996 O O . GLU A 1 406 ? 11.365 7.796 124.334 1.00 43.75 992 GLU A O 1
ATOM 3002 N N . THR A 1 407 ? 13.080 8.553 125.621 1.00 28.43 993 THR A N 1
ATOM 3003 C CA . THR A 1 407 ? 12.355 9.516 126.381 1.00 33.38 993 THR A CA 1
ATOM 3004 C C . THR A 1 407 ? 12.677 10.894 125.765 1.00 34.58 993 THR A C 1
ATOM 3005 O O . THR A 1 407 ? 13.830 11.181 125.474 1.00 29.31 993 THR A O 1
ATOM 3009 N N . GLN A 1 408 ? 11.640 11.697 125.522 1.00 27.46 994 GLN A N 1
ATOM 3010 C CA . GLN A 1 408 ? 11.781 12.994 124.892 1.00 29.06 994 GLN A CA 1
ATOM 3011 C C . GLN A 1 408 ? 11.117 14.049 125.725 1.00 32.05 994 GLN A C 1
ATOM 3012 O O . GLN A 1 408 ? 10.057 13.812 126.321 1.00 30.85 994 GLN A O 1
ATOM 3018 N N . VAL A 1 409 ? 11.702 15.226 125.780 1.00 21.54 995 VAL A N 1
ATOM 3019 C CA . VAL A 1 409 ? 11.082 16.320 126.430 1.00 21.10 995 VAL A CA 1
ATOM 3020 C C . VAL A 1 409 ? 10.680 17.270 125.313 1.00 30.15 995 VAL A C 1
ATOM 3021 O O . VAL A 1 409 ? 11.549 17.631 124.483 1.00 25.15 995 VAL A O 1
ATOM 3025 N N . TRP A 1 410 ? 9.408 17.666 125.307 1.00 22.90 996 TRP A N 1
ATOM 3026 C CA . TRP A 1 410 ? 8.875 18.684 124.333 1.00 21.86 996 TRP A CA 1
ATOM 3027 C C . TRP A 1 410 ? 8.452 19.928 125.054 1.00 25.54 996 TRP A C 1
ATOM 3028 O O . TRP A 1 410 ? 8.121 19.897 126.290 1.00 27.17 996 TRP A O 1
ATOM 3039 N N . GLU A 1 411 ? 8.518 21.064 124.372 1.00 18.65 997 GLU A N 1
ATOM 3040 C CA . GLU A 1 411 ? 7.944 22.265 124.879 1.00 22.73 997 GLU A CA 1
ATOM 3041 C C . GLU A 1 411 ? 6.720 22.546 123.959 1.00 17.88 997 GLU A C 1
ATOM 3042 O O . GLU A 1 411 ? 6.834 22.508 122.727 1.00 23.52 997 GLU A O 1
ATOM 3048 N N . VAL A 1 412 ? 5.557 22.656 124.581 1.00 22.17 998 VAL A N 1
ATOM 3049 C CA . VAL A 1 412 ? 4.297 23.095 123.939 1.00 19.20 998 VAL A CA 1
ATOM 3050 C C . VAL A 1 412 ? 4.006 24.489 124.364 1.00 21.17 998 VAL A C 1
ATOM 3051 O O . VAL A 1 412 ? 3.978 24.801 125.574 1.00 21.46 998 VAL A O 1
ATOM 3055 N N . TRP A 1 413 ? 3.798 25.393 123.423 1.00 17.13 999 TRP A N 1
ATOM 3056 C CA . TRP A 1 413 ? 3.621 26.764 123.848 1.00 16.55 999 TRP A CA 1
ATOM 3057 C C . TRP A 1 413 ? 2.527 27.493 123.102 1.00 25.74 999 TRP A C 1
ATOM 3058 O O . TRP A 1 413 ? 2.105 27.084 122.022 1.00 16.13 999 TRP A O 1
ATOM 3069 N N . MET A 1 414 ? 2.113 28.620 123.676 1.00 19.17 1000 MET A N 1
ATOM 3070 C CA . MET A 1 414 ? 1.140 29.472 123.040 1.00 18.87 1000 MET A CA 1
ATOM 3071 C C . MET A 1 414 ? 1.467 30.891 123.245 1.00 21.08 1000 MET A C 1
ATOM 3072 O O . MET A 1 414 ? 2.115 31.245 124.209 1.00 22.86 1000 MET A O 1
ATOM 3077 N N . TYR A 1 415 ? 1.011 31.724 122.332 1.00 19.71 1001 TYR A N 1
ATOM 3078 C CA . TYR A 1 415 ? 1.119 33.141 122.444 1.00 16.96 1001 TYR A CA 1
ATOM 3079 C C . TYR A 1 415 ? -0.250 33.768 122.111 1.00 25.99 1001 TYR A C 1
ATOM 3080 O O . TYR A 1 415 ? -0.810 33.542 121.016 1.00 15.41 1001 TYR A O 1
ATOM 3089 N N . SER A 1 416 ? -0.777 34.569 123.046 1.00 21.43 1002 SER A N 1
ATOM 3090 C CA . SER A 1 416 ? -2.017 35.300 122.828 1.00 22.46 1002 SER A CA 1
ATOM 3091 C C . SER A 1 416 ? -1.648 36.659 122.276 1.00 31.30 1002 SER A C 1
ATOM 3092 O O . SER A 1 416 ? -1.054 37.483 123.017 1.00 24.30 1002 SER A O 1
ATOM 3095 N N . GLN A 1 417 ? -1.939 36.888 120.981 1.00 28.09 1003 GLN A N 1
ATOM 3096 C CA . GLN A 1 417 ? -1.465 38.072 120.306 1.00 27.48 1003 GLN A CA 1
ATOM 3097 C C . GLN A 1 417 ? -2.122 39.319 120.870 1.00 38.45 1003 GLN A C 1
ATOM 3098 O O . GLN A 1 417 ? -1.504 40.392 120.808 1.00 42.56 1003 GLN A O 1
ATOM 3104 N N . SER A 1 418 ? -3.335 39.219 121.407 1.00 29.66 1004 SER A N 1
ATOM 3105 C CA . SER A 1 418 ? -4.007 40.438 121.837 1.00 37.51 1004 SER A CA 1
ATOM 3106 C C . SER A 1 418 ? -3.640 40.827 123.284 1.00 44.29 1004 SER A C 1
ATOM 3107 O O . SER A 1 418 ? -3.595 41.990 123.602 1.00 50.16 1004 SER A O 1
ATOM 3110 N N . GLU A 1 419 ? -3.383 39.877 124.160 1.00 41.19 1005 GLU A N 1
ATOM 3111 C CA . GLU A 1 419 ? -2.950 40.214 125.496 1.00 42.22 1005 GLU A CA 1
ATOM 3112 C C . GLU A 1 419 ? -1.437 40.252 125.646 1.00 40.16 1005 GLU A C 1
ATOM 3113 O O . GLU A 1 419 ? -0.968 40.581 126.731 1.00 40.38 1005 GLU A O 1
ATOM 3119 N N . LYS A 1 420 ? -0.699 39.857 124.598 1.00 34.57 1006 LYS A N 1
ATOM 3120 C CA . LYS A 1 420 ? 0.782 39.783 124.593 1.00 34.41 1006 LYS A CA 1
ATOM 3121 C C . LYS A 1 420 ? 1.361 38.844 125.646 1.00 35.40 1006 LYS A C 1
ATOM 3122 O O . LYS A 1 420 ? 2.343 39.144 126.322 1.00 34.74 1006 LYS A O 1
ATOM 3128 N N . LYS A 1 421 ? 0.748 37.683 125.744 1.00 26.86 1007 LYS A N 1
ATOM 3129 C CA . LYS A 1 421 ? 1.019 36.758 126.798 1.00 27.50 1007 LYS A CA 1
ATOM 3130 C C . LYS A 1 421 ? 1.471 35.432 126.213 1.00 30.68 1007 LYS A C 1
ATOM 3131 O O . LYS A 1 421 ? 0.773 34.854 125.384 1.00 27.32 1007 LYS A O 1
ATOM 3137 N N . HIS A 1 422 ? 2.634 34.976 126.654 1.00 24.09 1008 HIS A N 1
ATOM 3138 C CA . HIS A 1 422 ? 3.185 33.703 126.298 1.00 28.42 1008 HIS A CA 1
ATOM 3139 C C . HIS A 1 422 ? 2.948 32.694 127.424 1.00 34.34 1008 HIS A C 1
ATOM 3140 O O . HIS A 1 422 ? 2.913 33.083 128.581 1.00 32.10 1008 HIS A O 1
ATOM 3147 N N . ARG A 1 423 ? 2.728 31.418 127.088 1.00 26.30 1009 ARG A N 1
ATOM 3148 C CA . ARG A 1 423 ? 2.648 30.335 128.095 1.00 23.81 1009 ARG A CA 1
ATOM 3149 C C . ARG A 1 423 ? 3.311 29.103 127.527 1.00 22.64 1009 ARG A C 1
ATOM 3150 O O . ARG A 1 423 ? 3.157 28.821 126.338 1.00 20.50 1009 ARG A O 1
ATOM 3158 N N . SER A 1 424 ? 3.977 28.313 128.350 1.00 18.82 1010 SER A N 1
ATOM 3159 C CA . SER A 1 424 ? 4.593 27.108 127.862 1.00 26.74 1010 SER A CA 1
ATOM 3160 C C . SER A 1 424 ? 4.413 25.996 128.851 1.00 28.07 1010 SER A C 1
ATOM 3161 O O . SER A 1 424 ? 4.211 26.247 130.013 1.00 26.11 1010 SER A O 1
ATOM 3164 N N . LYS A 1 425 ? 4.367 24.769 128.342 1.00 20.16 1011 LYS A N 1
ATOM 3165 C CA . LYS A 1 425 ? 4.258 23.583 129.138 1.00 21.41 1011 LYS A CA 1
ATOM 3166 C C . LYS A 1 425 ? 5.336 22.638 128.622 1.00 26.00 1011 LYS A C 1
ATOM 3167 O O . LYS A 1 425 ? 5.594 22.521 127.401 1.00 27.57 1011 LYS A O 1
ATOM 3173 N N . SER A 1 426 ? 6.007 22.013 129.573 1.00 20.28 1012 SER A N 1
ATOM 3174 C CA . SER A 1 426 ? 6.995 20.976 129.308 1.00 26.15 1012 SER A CA 1
ATOM 3175 C C . SER A 1 426 ? 6.270 19.610 129.250 1.00 22.49 1012 SER A C 1
ATOM 3176 O O . SER A 1 426 ? 5.443 19.289 130.121 1.00 26.24 1012 SER A O 1
ATOM 3179 N N . LEU A 1 427 ? 6.543 18.820 128.226 1.00 20.81 1013 LEU A N 1
ATOM 3180 C CA . LEU A 1 427 ? 5.815 17.580 127.997 1.00 20.58 1013 LEU A CA 1
ATOM 3181 C C . LEU A 1 427 ? 6.858 16.517 127.848 1.00 27.90 1013 LEU A C 1
ATOM 3182 O O . LEU A 1 427 ? 7.608 16.500 126.845 1.00 28.92 1013 LEU A O 1
ATOM 3187 N N . LYS A 1 428 ? 6.944 15.618 128.830 1.00 26.52 1014 LYS A N 1
ATOM 3188 C CA . LYS A 1 428 ? 7.912 14.521 128.746 1.00 22.16 1014 LYS A CA 1
ATOM 3189 C C . LYS A 1 428 ? 7.230 13.253 128.288 1.00 26.91 1014 LYS A C 1
ATOM 3190 O O . LYS A 1 428 ? 6.252 12.840 128.899 1.00 27.12 1014 LYS A O 1
ATOM 3196 N N . MET A 1 429 ? 7.759 12.623 127.250 1.00 22.03 1015 MET A N 1
ATOM 3197 C CA . MET A 1 429 ? 7.184 11.410 126.668 1.00 25.40 1015 MET A CA 1
ATOM 3198 C C . MET A 1 429 ? 8.138 10.237 126.933 1.00 31.43 1015 MET A C 1
ATOM 3199 O O . MET A 1 429 ? 9.300 10.221 126.431 1.00 30.85 1015 MET A O 1
ATOM 3204 N N . TYR A 1 430 ? 7.651 9.290 127.727 1.00 26.85 1016 TYR A N 1
ATOM 3205 C CA . TYR A 1 430 ? 8.454 8.136 128.137 1.00 28.75 1016 TYR A CA 1
ATOM 3206 C C . TYR A 1 430 ? 8.252 7.035 127.139 1.00 26.45 1016 TYR A C 1
ATOM 3207 O O . TYR A 1 430 ? 7.146 6.651 126.877 1.00 29.89 1016 TYR A O 1
ATOM 3216 N N . ASN A 1 431 ? 9.328 6.567 126.546 1.00 29.46 1017 ASN A N 1
ATOM 3217 C CA . ASN A 1 431 ? 9.238 5.611 125.446 1.00 37.68 1017 ASN A CA 1
ATOM 3218 C C . ASN A 1 431 ? 8.430 6.115 124.214 1.00 34.79 1017 ASN A C 1
ATOM 3219 O O . ASN A 1 431 ? 7.529 5.416 123.654 1.00 34.86 1017 ASN A O 1
ATOM 3224 N N . SER A 1 432 ? 8.734 7.356 123.856 1.00 28.50 1018 SER A N 1
ATOM 3225 C CA . SER A 1 432 ? 8.091 7.985 122.701 1.00 29.45 1018 SER A CA 1
ATOM 3226 C C . SER A 1 432 ? 8.220 7.154 121.425 1.00 34.01 1018 SER A C 1
ATOM 3227 O O . SER A 1 432 ? 9.282 6.680 121.083 1.00 31.12 1018 SER A O 1
ATOM 3230 N N . LEU A 1 433 ? 7.137 7.024 120.681 1.00 31.38 1019 LEU A N 1
ATOM 3231 C CA . LEU A 1 433 ? 7.229 6.507 119.314 1.00 25.93 1019 LEU A CA 1
ATOM 3232 C C . LEU A 1 433 ? 7.372 7.608 118.221 1.00 35.29 1019 LEU A C 1
ATOM 3233 O O . LEU A 1 433 ? 7.165 7.359 117.041 1.00 36.03 1019 LEU A O 1
ATOM 3238 N N . ILE A 1 434 ? 7.710 8.822 118.590 1.00 28.59 1020 ILE A N 1
ATOM 3239 C CA . ILE A 1 434 ? 7.819 9.884 117.600 1.00 30.93 1020 ILE A CA 1
ATOM 3240 C C . ILE A 1 434 ? 9.260 10.113 117.221 1.00 32.63 1020 ILE A C 1
ATOM 3241 O O . ILE A 1 434 ? 10.041 10.508 118.029 1.00 33.22 1020 ILE A O 1
ATOM 3246 N N . ILE A 1 435 ? 9.622 9.911 115.960 1.00 43.30 1021 ILE A N 1
ATOM 3247 C CA . ILE A 1 435 ? 11.030 10.232 115.559 1.00 49.73 1021 ILE A CA 1
ATOM 3248 C C . ILE A 1 435 ? 11.151 11.461 114.622 1.00 50.70 1021 ILE A C 1
ATOM 3249 O O . ILE A 1 435 ? 12.237 11.973 114.390 1.00 58.40 1021 ILE A O 1
ATOM 3254 N N . ALA A 1 436 ? 10.028 12.010 114.198 1.00 38.22 1022 ALA A N 1
ATOM 3255 C CA . ALA A 1 436 ? 10.046 13.130 113.292 1.00 29.73 1022 ALA A CA 1
ATOM 3256 C C . ALA A 1 436 ? 10.146 14.474 114.020 1.00 30.49 1022 ALA A C 1
ATOM 3257 O O . ALA A 1 436 ? 9.796 14.628 115.198 1.00 28.99 1022 ALA A O 1
ATOM 3259 N N . ASP A 1 437 ? 10.617 15.471 113.303 1.00 29.49 1023 ASP A N 1
ATOM 3260 C CA . ASP A 1 437 ? 10.437 16.845 113.720 1.00 28.24 1023 ASP A CA 1
ATOM 3261 C C . ASP A 1 437 ? 8.935 17.175 113.491 1.00 22.12 1023 ASP A C 1
ATOM 3262 O O . ASP A 1 437 ? 8.335 16.627 112.617 1.00 26.63 1023 ASP A O 1
ATOM 3267 N N . PRO A 1 438 ? 8.370 18.092 114.263 1.00 21.54 1024 PRO A N 1
ATOM 3268 C CA . PRO A 1 438 ? 6.943 18.436 114.167 1.00 20.98 1024 PRO A CA 1
ATOM 3269 C C . PRO A 1 438 ? 6.609 19.143 112.891 1.00 21.20 1024 PRO A C 1
ATOM 3270 O O . PRO A 1 438 ? 7.460 19.762 112.338 1.00 22.14 1024 PRO A O 1
ATOM 3274 N N . GLY A 1 439 ? 5.390 18.994 112.411 1.00 21.46 1025 GLY A N 1
ATOM 3275 C CA . GLY A 1 439 ? 4.960 19.670 111.208 1.00 19.61 1025 GLY A CA 1
ATOM 3276 C C . GLY A 1 439 ? 4.541 18.649 110.191 1.00 24.80 1025 GLY A C 1
ATOM 3277 O O . GLY A 1 439 ? 5.010 17.544 110.215 1.00 18.27 1025 GLY A O 1
ATOM 3278 N N . PRO A 1 440 ? 3.644 18.994 109.286 1.00 20.83 1026 PRO A N 1
ATOM 3279 C CA . PRO A 1 440 ? 3.085 20.278 109.052 1.00 20.24 1026 PRO A CA 1
ATOM 3280 C C . PRO A 1 440 ? 1.970 20.612 110.076 1.00 21.47 1026 PRO A C 1
ATOM 3281 O O . PRO A 1 440 ? 1.719 19.853 111.020 1.00 19.41 1026 PRO A O 1
ATOM 3285 N N . SER A 1 441 ? 1.337 21.764 109.929 1.00 16.01 1027 SER A N 1
ATOM 3286 C CA . SER A 1 441 ? 0.395 22.171 110.944 1.00 20.79 1027 SER A CA 1
ATOM 3287 C C . SER A 1 441 ? -0.702 22.978 110.356 1.00 15.63 1027 SER A C 1
ATOM 3288 O O . SER A 1 441 ? -0.519 23.529 109.295 1.00 19.6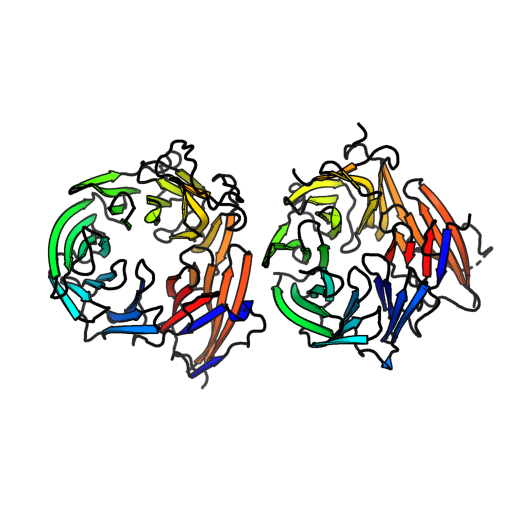8 1027 SER A O 1
ATOM 3291 N N . LEU A 1 442 ? -1.878 22.964 110.981 1.00 18.79 1028 LEU A N 1
ATOM 3292 C CA . LEU A 1 442 ? -3.066 23.643 110.439 1.00 22.50 1028 LEU A CA 1
ATOM 3293 C C . LEU A 1 442 ? -4.022 24.107 111.556 1.00 19.19 1028 LEU A C 1
ATOM 3294 O O . LEU A 1 442 ? -4.232 23.393 112.557 1.00 15.56 1028 LEU A O 1
ATOM 3299 N N . ALA A 1 443 ? -4.600 25.283 111.392 1.00 15.21 1029 ALA A N 1
ATOM 3300 C CA . ALA A 1 443 ? -5.594 25.744 112.319 1.00 15.53 1029 ALA A CA 1
ATOM 3301 C C . ALA A 1 443 ? -6.834 24.878 112.181 1.00 19.41 1029 ALA A C 1
ATOM 3302 O O . ALA A 1 443 ? -7.240 24.575 111.044 1.00 15.55 1029 ALA A O 1
ATOM 3304 N N . VAL A 1 444 ? -7.462 24.574 113.316 1.00 15.53 1030 VAL A N 1
ATOM 3305 C CA . VAL A 1 444 ? -8.675 23.838 113.334 1.00 20.78 1030 VAL A CA 1
ATOM 3306 C C . VAL A 1 444 ? -9.875 24.567 113.916 1.00 20.29 1030 VAL A C 1
ATOM 3307 O O . VAL A 1 444 ? -10.989 24.087 113.842 1.00 20.32 1030 VAL A O 1
ATOM 3311 N N . SER A 1 445 ? -9.650 25.747 114.467 1.00 19.66 1031 SER A N 1
ATOM 3312 C CA . SER A 1 445 ? -10.673 26.608 114.943 1.00 21.30 1031 SER A CA 1
ATOM 3313 C C . SER A 1 445 ? -9.975 27.929 115.349 1.00 16.74 1031 SER A C 1
ATOM 3314 O O . SER A 1 445 ? -8.742 28.028 115.276 1.00 15.50 1031 SER A O 1
ATOM 3317 N N . ASP A 1 446 ? -10.780 28.901 115.771 1.00 16.13 1032 ASP A N 1
ATOM 3318 C CA . ASP A 1 446 ? -10.290 30.152 116.324 1.00 17.30 1032 ASP A CA 1
ATOM 3319 C C . ASP A 1 446 ? -9.414 29.992 117.619 1.00 18.56 1032 ASP A C 1
ATOM 3320 O O . ASP A 1 446 ? -8.741 30.939 118.036 1.00 18.11 1032 ASP A O 1
ATOM 3325 N N . ARG A 1 447 ? -9.453 28.838 118.258 1.00 15.73 1033 ARG A N 1
ATOM 3326 C CA . ARG A 1 447 ? -8.640 28.601 119.434 1.00 17.86 1033 ARG A CA 1
ATOM 3327 C C . ARG A 1 447 ? -7.895 27.277 119.434 1.00 17.40 1033 ARG A C 1
ATOM 3328 O O . ARG A 1 447 ? -7.473 26.784 120.486 1.00 18.37 1033 ARG A O 1
ATOM 3336 N N . CYS A 1 448 ? -7.789 26.632 118.299 1.00 16.30 1034 CYS A N 1
ATOM 3337 C CA . CYS A 1 448 ? -7.202 25.299 118.277 1.00 15.96 1034 CYS A CA 1
ATOM 3338 C C . CYS A 1 448 ? -6.508 25.013 116.957 1.00 15.79 1034 CYS A C 1
ATOM 3339 O O . CYS A 1 448 ? -6.917 25.503 115.886 1.00 15.77 1034 CYS A O 1
ATOM 3342 N N . VAL A 1 449 ? -5.438 24.245 117.061 1.00 15.88 1035 VAL A N 1
ATOM 3343 C CA . VAL A 1 449 ? -4.578 23.886 115.989 1.00 15.80 1035 VAL A CA 1
ATOM 3344 C C . VAL A 1 449 ? -4.285 22.397 116.034 1.00 18.00 1035 VAL A C 1
ATOM 3345 O O . VAL A 1 449 ? -4.365 21.752 117.086 1.00 16.32 1035 VAL A O 1
ATOM 3349 N N . ALA A 1 450 ? -3.985 21.850 114.875 1.00 16.04 1036 ALA A N 1
ATOM 3350 C CA . ALA A 1 450 ? -3.442 20.506 114.731 1.00 20.13 1036 ALA A CA 1
ATOM 3351 C C . ALA A 1 450 ? -1.975 20.585 114.283 1.00 19.68 1036 ALA A C 1
ATOM 3352 O O . ALA A 1 450 ? -1.644 21.306 113.308 1.00 17.71 1036 ALA A O 1
ATOM 3354 N N . ILE A 1 451 ? -1.123 19.841 114.985 1.00 16.57 1037 ILE A N 1
ATOM 3355 C CA . ILE A 1 451 ? 0.311 19.783 114.712 1.00 20.52 1037 ILE A CA 1
ATOM 3356 C C . ILE A 1 451 ? 0.656 18.295 114.493 1.00 22.55 1037 ILE A C 1
ATOM 3357 O O . ILE A 1 451 ? 0.478 17.486 115.369 1.00 18.74 1037 ILE A O 1
ATOM 3362 N N . VAL A 1 452 ? 1.209 17.970 113.325 1.00 19.52 1038 VAL A N 1
ATOM 3363 C CA . VAL A 1 452 ? 1.641 16.599 113.030 1.00 19.62 1038 VAL A CA 1
ATOM 3364 C C . VAL A 1 452 ? 2.928 16.280 113.796 1.00 21.29 1038 VAL A C 1
ATOM 3365 O O . VAL A 1 452 ? 3.880 17.074 113.838 1.00 23.57 1038 VAL A O 1
ATOM 3369 N N . LEU A 1 453 ? 2.950 15.101 114.381 1.00 20.68 1039 LEU A N 1
ATOM 3370 C CA . LEU A 1 453 ? 4.133 14.579 115.092 1.00 23.23 1039 LEU A CA 1
ATOM 3371 C C . LEU A 1 453 ? 4.444 13.235 114.492 1.00 24.08 1039 LEU A C 1
ATOM 3372 O O . LEU A 1 453 ? 3.935 12.207 114.965 1.00 20.82 1039 LEU A O 1
ATOM 3377 N N . GLY A 1 454 ? 5.170 13.221 113.367 1.00 21.89 1040 GLY A N 1
ATOM 3378 C CA . GLY A 1 454 ? 5.347 11.938 112.660 1.00 19.47 1040 GLY A CA 1
ATOM 3379 C C . GLY A 1 454 ? 4.105 11.293 112.095 1.00 22.32 1040 GLY A C 1
ATOM 3380 O O . GLY A 1 454 ? 3.511 11.798 111.141 1.00 22.24 1040 GLY A O 1
ATOM 3381 N N . ASN A 1 455 ? 3.675 10.185 112.679 1.00 21.90 1041 ASN A N 1
ATOM 3382 C CA . ASN A 1 455 ? 2.461 9.557 112.225 1.00 22.44 1041 ASN A CA 1
ATOM 3383 C C . ASN A 1 455 ? 1.281 9.815 113.126 1.00 22.87 1041 ASN A C 1
ATOM 3384 O O . ASN A 1 455 ? 0.265 9.218 112.948 1.00 19.70 1041 ASN A O 1
ATOM 3389 N N . TYR A 1 456 ? 1.424 10.744 114.068 1.00 20.71 1042 TYR A N 1
ATOM 3390 C CA . TYR A 1 456 ? 0.352 11.133 114.959 1.00 22.52 1042 TYR A CA 1
ATOM 3391 C C . TYR A 1 456 ? -0.013 12.575 114.692 1.00 22.56 1042 TYR A C 1
ATOM 3392 O O . TYR A 1 456 ? 0.771 13.295 114.097 1.00 19.70 1042 TYR A O 1
ATOM 3401 N N . VAL A 1 457 ? -1.165 12.987 115.200 1.00 21.26 1043 VAL A N 1
ATOM 3402 C CA . VAL A 1 457 ? -1.485 14.382 115.310 1.00 19.91 1043 VAL A CA 1
ATOM 3403 C C . VAL A 1 457 ? -1.870 14.822 116.737 1.00 18.97 1043 VAL A C 1
ATOM 3404 O O . VAL A 1 457 ? -2.618 14.133 117.408 1.00 19.75 1043 VAL A O 1
ATOM 3408 N N . 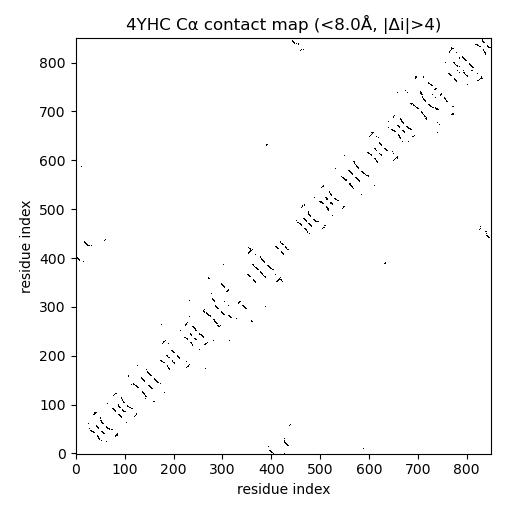ALA A 1 458 ? -1.340 15.975 117.112 1.00 17.86 1044 ALA A N 1
ATOM 3409 C CA . ALA A 1 458 ? -1.654 16.610 118.366 1.00 22.70 1044 ALA A CA 1
ATOM 3410 C C . ALA A 1 458 ? -2.521 17.784 118.069 1.00 19.82 1044 ALA A C 1
ATOM 3411 O O . ALA A 1 458 ? -2.181 18.575 117.198 1.00 17.10 1044 ALA A O 1
ATOM 3413 N N . LEU A 1 459 ? -3.538 17.930 118.887 1.00 17.50 1045 LEU A N 1
ATOM 3414 C CA . LEU A 1 459 ? -4.365 19.112 118.966 1.00 18.32 1045 LEU A CA 1
ATOM 3415 C C . LEU A 1 459 ? -3.907 19.921 120.157 1.00 19.32 1045 LEU A C 1
ATOM 3416 O O . LEU A 1 459 ? -3.746 19.377 121.289 1.00 17.66 1045 LEU A O 1
ATOM 3421 N N . VAL A 1 460 ? -3.726 21.210 119.917 1.00 16.84 1046 VAL A N 1
ATOM 3422 C CA . VAL A 1 460 ? -3.253 22.175 120.917 1.00 16.77 1046 VAL A CA 1
ATOM 3423 C C . VAL A 1 460 ? -4.123 23.384 120.828 1.00 17.64 1046 VAL A C 1
ATOM 3424 O O . VAL A 1 460 ? -4.298 23.965 119.733 1.00 16.24 1046 VAL A O 1
ATOM 3428 N N . GLY A 1 461 ? -4.682 23.776 121.965 1.00 16.63 1047 GLY A N 1
ATOM 3429 C CA . GLY A 1 461 ? -5.626 24.884 122.016 1.00 19.87 1047 GLY A CA 1
ATOM 3430 C C . GLY A 1 461 ? -5.744 25.615 123.328 1.00 21.48 1047 GLY A C 1
ATOM 3431 O O . GLY A 1 461 ? -5.195 25.189 124.340 1.00 17.37 1047 GLY A O 1
ATOM 3432 N N . TYR A 1 462 ? -6.449 26.710 123.281 1.00 16.43 1048 TYR A N 1
ATOM 3433 C CA . TYR A 1 462 ? -6.706 27.558 124.443 1.00 19.80 1048 TYR A CA 1
ATOM 3434 C C . TYR A 1 462 ? -8.181 27.839 124.648 1.00 16.68 1048 TYR A C 1
ATOM 3435 O O . TYR A 1 462 ? -8.871 28.490 123.833 1.00 21.53 1048 TYR A O 1
ATOM 3444 N N . GLY A 1 463 ? -8.679 27.345 125.750 1.00 19.52 1049 GLY A N 1
ATOM 3445 C CA . GLY A 1 463 ? -10.083 27.473 126.028 1.00 26.08 1049 GLY A CA 1
ATOM 3446 C C . GLY A 1 463 ? -11.006 26.929 124.941 1.00 30.07 1049 GLY A C 1
ATOM 3447 O O . GLY A 1 463 ? -12.062 27.521 124.656 1.00 22.73 1049 GLY A O 1
ATOM 3448 N N . SER A 1 464 ? -10.583 25.862 124.295 1.00 26.50 1050 SER A N 1
ATOM 3449 C CA . SER A 1 464 ? -11.265 25.369 123.081 1.00 26.71 1050 SER A CA 1
ATOM 3450 C C . SER A 1 464 ? -12.362 24.367 123.428 1.00 25.74 1050 SER A C 1
ATOM 3451 O O . SER A 1 464 ? -12.141 23.469 124.210 1.00 25.37 1050 SER A O 1
ATOM 3454 N N . GLU A 1 465 ? -13.508 24.481 122.766 1.00 29.19 1051 GLU A N 1
ATOM 3455 C CA . GLU A 1 465 ? -14.601 23.491 122.949 1.00 26.84 1051 GLU A CA 1
ATOM 3456 C C . GLU A 1 465 ? -14.283 22.146 122.306 1.00 29.50 1051 GLU A C 1
ATOM 3457 O O . GLU A 1 465 ? -15.033 21.180 122.463 1.00 29.99 1051 GLU A O 1
ATOM 3463 N N . ILE A 1 466 ? -13.211 22.089 121.519 1.00 20.28 1052 ILE A N 1
ATOM 3464 C CA . ILE A 1 466 ? -12.784 20.854 120.961 1.00 21.63 1052 ILE A CA 1
ATOM 3465 C C . ILE A 1 466 ? -12.410 19.859 122.076 1.00 28.19 1052 ILE A C 1
ATOM 3466 O O . ILE A 1 466 ? -12.542 18.657 121.897 1.00 31.64 1052 ILE A O 1
ATOM 3471 N N . PHE A 1 467 ? -11.945 20.319 123.216 1.00 23.91 1053 PHE A N 1
ATOM 3472 C CA . PHE A 1 467 ? -11.562 19.366 124.252 1.00 32.97 1053 PHE A CA 1
ATOM 3473 C C . PHE A 1 467 ? -12.720 18.963 125.198 1.00 47.11 1053 PHE A C 1
ATOM 3474 O O . PHE A 1 467 ? -13.604 19.788 125.471 1.00 44.84 1053 PHE A O 1
ATOM 3482 N N . ARG A 1 468 ? -12.788 17.690 125.612 1.00 62.28 1054 ARG A N 1
ATOM 3483 C CA . ARG A 1 468 ? -12.134 16.523 124.940 1.00 65.69 1054 ARG A CA 1
ATOM 3484 C C . ARG A 1 468 ? -12.927 15.233 125.209 1.00 77.87 1054 ARG A C 1
ATOM 3485 O O . ARG A 1 468 ? -12.338 14.136 125.280 1.00 82.58 1054 ARG A O 1
ATOM 3487 N N . GLU B 1 17 ? 6.073 78.072 166.325 1.00 105.58 582 GLU B N 1
ATOM 3488 C CA . GLU B 1 17 ? 5.916 77.481 167.688 1.00 106.47 582 GLU B CA 1
ATOM 3489 C C . GLU B 1 17 ? 6.534 76.073 167.725 1.00 105.22 582 GLU B C 1
ATOM 3490 O O . GLU B 1 17 ? 7.512 75.799 167.011 1.00 107.15 582 GLU B O 1
ATOM 3496 N N . GLU B 1 18 ? 5.991 75.196 168.569 1.00 97.73 583 GLU B N 1
ATOM 3497 C CA . GLU B 1 18 ? 6.296 73.774 168.496 1.00 94.73 583 GLU B CA 1
ATOM 3498 C C . GLU B 1 18 ? 5.456 73.107 167.367 1.00 59.52 583 GLU B C 1
ATOM 3499 O O . GLU B 1 18 ? 4.772 72.119 167.592 1.00 61.49 583 GLU B O 1
ATOM 3505 N N . LYS B 1 19 ? 5.493 73.692 166.163 1.00 51.82 584 LYS B N 1
ATOM 3506 C CA . LYS B 1 19 ? 5.004 73.042 164.933 1.00 45.10 584 LYS B CA 1
ATOM 3507 C C . LYS B 1 19 ? 6.035 72.018 164.423 1.00 37.37 584 LYS B C 1
ATOM 3508 O O . LYS B 1 19 ? 5.653 70.956 163.924 1.00 33.00 584 LYS B O 1
ATOM 3514 N N . PHE B 1 20 ? 7.318 72.311 164.614 1.00 26.84 585 PHE B N 1
ATOM 3515 C CA . PHE B 1 20 ? 8.390 71.347 164.322 1.00 30.66 585 PHE B CA 1
ATOM 3516 C C . PHE B 1 20 ? 8.545 70.423 165.466 1.00 29.76 585 PHE B C 1
ATOM 3517 O O . PHE B 1 20 ? 9.004 70.818 166.544 1.00 29.17 585 PHE B O 1
ATOM 3525 N N . ARG B 1 21 ? 8.132 69.180 165.257 1.00 28.11 586 ARG B N 1
ATOM 3526 C CA . ARG B 1 21 ? 8.020 68.219 166.346 1.00 28.45 586 ARG B CA 1
ATOM 3527 C C . ARG B 1 21 ? 8.689 66.894 166.049 1.00 32.27 586 ARG B C 1
ATOM 3528 O O . ARG B 1 21 ? 8.678 66.417 164.891 1.00 25.82 586 ARG B O 1
ATOM 3536 N N . ILE B 1 22 ? 9.185 66.248 167.096 1.00 26.15 587 ILE B N 1
ATOM 3537 C CA . ILE B 1 22 ? 9.658 64.869 166.990 1.00 31.20 587 ILE B CA 1
ATOM 3538 C C . ILE B 1 22 ? 9.126 64.032 168.150 1.00 30.81 587 ILE B C 1
ATOM 3539 O O . ILE B 1 22 ? 9.137 64.487 169.307 1.00 28.49 587 ILE B O 1
ATOM 3544 N N . GLU B 1 23 ? 8.632 62.838 167.824 1.00 29.35 588 GLU B N 1
ATOM 3545 C CA . GLU B 1 23 ? 7.971 61.987 168.779 1.00 31.42 588 GLU B CA 1
ATOM 3546 C C . GLU B 1 23 ? 8.314 60.571 168.486 1.00 29.23 588 GLU B C 1
ATOM 3547 O O . GLU B 1 23 ? 7.966 60.080 167.426 1.00 29.06 588 GLU B O 1
ATOM 3553 N N . PRO B 1 24 ? 8.972 59.886 169.450 1.00 32.74 589 PRO B N 1
ATOM 3554 C CA . PRO B 1 24 ? 9.241 58.453 169.356 1.00 29.20 589 PRO B CA 1
ATOM 3555 C C . PRO B 1 24 ? 7.954 57.687 169.396 1.00 31.18 589 PRO B C 1
ATOM 3556 O O . PRO B 1 24 ? 7.023 58.118 170.031 1.00 26.63 589 PRO B O 1
ATOM 3560 N N . VAL B 1 25 ? 7.884 56.599 168.635 1.00 33.13 590 VAL B N 1
ATOM 3561 C CA . VAL B 1 25 ? 6.816 55.647 168.764 1.00 32.08 590 VAL B CA 1
ATOM 3562 C C . VAL B 1 25 ? 7.163 54.917 170.031 1.00 33.87 590 VAL B C 1
ATOM 3563 O O . VAL B 1 25 ? 8.268 54.404 170.145 1.00 38.08 590 VAL B O 1
ATOM 3567 N N . PRO B 1 26 ? 6.252 54.965 171.018 1.00 37.42 591 PRO B N 1
ATOM 3568 C CA . PRO B 1 26 ? 6.547 54.554 172.399 1.00 37.77 591 PRO B CA 1
ATOM 3569 C C . PRO B 1 26 ? 6.664 53.060 172.587 1.00 43.69 591 PRO B C 1
ATOM 3570 O O . PRO B 1 26 ? 6.952 52.608 173.684 1.00 50.19 591 PRO B O 1
ATOM 3574 N N . VAL B 1 27 ? 6.429 52.292 171.532 1.00 46.50 592 VAL B N 1
ATOM 3575 C CA . VAL B 1 27 ? 6.620 50.860 171.584 1.00 47.82 592 VAL B CA 1
ATOM 3576 C C . VAL B 1 27 ? 7.773 50.527 170.678 1.00 46.72 592 VAL B C 1
ATOM 3577 O O . VAL B 1 27 ? 7.764 50.884 169.520 1.00 51.61 592 VAL B O 1
ATOM 3581 N N . HIS B 1 28 ? 8.790 49.883 171.216 1.00 48.11 593 HIS B N 1
ATOM 3582 C CA . HIS B 1 28 ? 9.975 49.570 170.432 1.00 52.04 593 HIS B CA 1
ATOM 3583 C C . HIS B 1 28 ? 10.286 48.081 170.429 1.00 47.29 593 HIS B C 1
ATOM 3584 O O . HIS B 1 28 ? 9.618 47.307 171.097 1.00 53.57 593 HIS B O 1
ATOM 3591 N N . HIS B 1 29 ? 11.285 47.690 169.651 1.00 35.17 594 HIS B N 1
ATOM 3592 C CA . HIS B 1 29 ? 11.685 46.290 169.522 1.00 44.06 594 HIS B CA 1
ATOM 3593 C C . HIS B 1 29 ? 12.865 45.987 170.448 1.00 46.93 594 HIS B C 1
ATOM 3594 O O . HIS B 1 29 ? 13.571 46.894 170.840 1.00 44.43 594 HIS B O 1
ATOM 3601 N N . GLN B 1 30 ? 13.085 44.712 170.761 1.00 55.01 595 GLN B N 1
ATOM 3602 C CA . GLN B 1 30 ? 14.270 44.277 171.546 1.00 58.39 595 GLN B CA 1
ATOM 3603 C C . GLN B 1 30 ? 15.557 44.460 170.792 1.00 56.82 595 GLN B C 1
ATOM 3604 O O . GLN B 1 30 ? 16.590 44.658 171.422 1.00 54.55 595 GLN B O 1
ATOM 3610 N N . LEU B 1 31 ? 15.491 44.395 169.456 1.00 58.86 596 LEU B N 1
ATOM 3611 C CA . LEU B 1 31 ? 16.673 44.535 168.582 1.00 59.68 596 LEU B CA 1
ATOM 3612 C C . LEU B 1 31 ? 16.386 45.525 167.434 1.00 56.49 596 LEU B C 1
ATOM 3613 O O . LEU B 1 31 ? 15.247 45.909 167.208 1.00 55.15 596 LEU B O 1
ATOM 3618 N N . ASP B 1 32 ? 17.412 45.912 166.701 1.00 48.85 597 ASP B N 1
ATOM 3619 C CA . ASP B 1 32 ? 17.239 46.823 165.572 1.00 48.28 597 ASP B CA 1
ATOM 3620 C C . ASP B 1 32 ? 16.155 46.459 164.575 1.00 45.54 597 ASP B C 1
ATOM 3621 O O . ASP B 1 32 ? 15.844 45.280 164.302 1.00 38.50 597 ASP B O 1
ATOM 3626 N N . ILE B 1 33 ? 15.540 47.525 164.083 1.00 46.87 598 ILE B N 1
ATOM 3627 C CA . ILE B 1 33 ? 14.478 47.420 163.133 1.00 37.78 598 ILE B CA 1
ATOM 3628 C C . ILE B 1 33 ? 15.057 47.075 161.755 1.00 45.33 598 ILE B C 1
ATOM 3629 O O . ILE B 1 33 ? 16.064 47.623 161.325 1.00 53.13 598 ILE B O 1
ATOM 3634 N N . LEU B 1 34 ? 14.403 46.149 161.086 1.00 50.88 599 LEU B N 1
ATOM 3635 C CA . LEU B 1 34 ? 14.830 45.703 159.786 1.00 62.17 599 LEU B CA 1
ATOM 3636 C C . LEU B 1 34 ? 14.014 46.468 158.784 1.00 58.75 599 LEU B C 1
ATOM 3637 O O . LEU B 1 34 ? 14.559 47.243 158.008 1.00 57.57 599 LEU B O 1
ATOM 3642 N N . LYS B 1 35 ? 12.698 46.268 158.830 1.00 52.68 600 LYS B N 1
ATOM 3643 C CA . LYS B 1 35 ? 11.822 46.877 157.850 1.00 50.44 600 LYS B CA 1
ATOM 3644 C C . LYS B 1 35 ? 10.666 47.682 158.433 1.00 48.12 600 LYS B C 1
ATOM 3645 O O . LYS B 1 35 ? 10.173 47.394 159.511 1.00 45.31 600 LYS B O 1
ATOM 3651 N N . ILE B 1 36 ? 10.274 48.724 157.706 1.00 43.90 601 ILE B N 1
ATOM 3652 C CA . ILE B 1 36 ? 9.085 49.480 158.022 1.00 40.22 601 ILE B CA 1
ATOM 3653 C C . ILE B 1 36 ? 8.152 49.626 156.823 1.00 45.88 601 ILE B C 1
ATOM 3654 O O . ILE B 1 36 ? 8.593 49.605 155.647 1.00 44.93 601 ILE B O 1
ATOM 3659 N N . ALA B 1 37 ? 6.861 49.755 157.142 1.00 35.40 602 ALA B N 1
ATOM 3660 C CA . ALA B 1 37 ? 5.862 50.042 156.164 1.00 38.41 602 ALA B CA 1
ATOM 3661 C C . ALA B 1 37 ? 4.783 50.967 156.755 1.00 39.95 602 ALA B C 1
ATOM 3662 O O . ALA B 1 37 ? 4.535 50.982 157.975 1.00 41.03 602 ALA B O 1
ATOM 3664 N N . VAL B 1 38 ? 4.148 51.700 155.864 1.00 32.81 603 VAL B N 1
ATOM 3665 C CA . VAL B 1 38 ? 2.985 52.490 156.196 1.00 35.21 603 VAL B CA 1
ATOM 3666 C C . VAL B 1 38 ? 1.914 52.295 155.115 1.00 31.52 603 VAL B C 1
ATOM 3667 O O . VAL B 1 38 ? 2.225 52.149 153.953 1.00 31.04 603 VAL B O 1
ATOM 3671 N N . SER B 1 39 ? 0.659 52.298 155.522 1.00 30.07 604 SER B N 1
ATOM 3672 C CA . SER B 1 39 ? -0.411 52.152 154.568 1.00 33.91 604 SER B CA 1
ATOM 3673 C C . SER B 1 39 ? -0.546 53.427 153.762 1.00 36.09 604 SER B C 1
ATOM 3674 O O . SER B 1 39 ? -0.164 54.492 154.224 1.00 36.69 604 SER B O 1
ATOM 3677 N N . GLU B 1 40 ? -1.077 53.280 152.554 1.00 40.44 605 GLU B N 1
ATOM 3678 C CA . GLU B 1 40 ? -1.273 54.360 151.564 1.00 46.69 605 GLU B CA 1
ATOM 3679 C C . GLU B 1 40 ? -2.047 55.583 152.122 1.00 52.81 605 GLU B C 1
ATOM 3680 O O . GLU B 1 40 ? -1.730 56.736 151.783 1.00 49.52 605 GLU B O 1
ATOM 3686 N N . ASN B 1 41 ? -3.032 55.326 152.989 1.00 49.59 606 ASN B N 1
ATOM 3687 C CA . ASN B 1 41 ? -3.831 56.378 153.623 1.00 50.15 606 ASN B CA 1
ATOM 3688 C C . ASN B 1 41 ? -3.218 56.885 154.929 1.00 49.74 606 ASN B C 1
ATOM 3689 O O . ASN B 1 41 ? -3.868 57.517 155.757 1.00 44.08 606 ASN B O 1
ATOM 3694 N N . TYR B 1 42 ? -1.970 56.529 155.165 1.00 50.03 607 TYR B N 1
ATOM 3695 C CA . TYR B 1 42 ? -1.253 57.075 156.304 1.00 48.62 607 TYR B CA 1
ATOM 3696 C C . TYR B 1 42 ? -1.855 56.745 157.657 1.00 43.47 607 TYR B C 1
ATOM 3697 O O . TYR B 1 42 ? -1.471 57.319 158.678 1.00 46.51 607 TYR B O 1
ATOM 3706 N N . LYS B 1 43 ? -2.775 55.783 157.712 1.00 39.60 608 LYS B N 1
ATOM 3707 C CA . LYS B 1 43 ? -3.384 55.425 159.015 1.00 37.39 608 LYS B CA 1
ATOM 3708 C C . LYS B 1 43 ? -2.575 54.413 159.849 1.00 34.43 608 LYS B C 1
ATOM 3709 O O . LYS B 1 43 ? -2.612 54.401 161.070 1.00 33.06 608 LYS B O 1
ATOM 3715 N N . THR B 1 44 ? -1.888 53.504 159.180 1.00 39.35 609 THR B N 1
ATOM 3716 C CA . THR B 1 44 ? -1.298 52.397 159.900 1.00 39.71 609 THR B CA 1
ATOM 3717 C C . THR B 1 44 ? 0.186 52.314 159.560 1.00 30.14 609 THR B C 1
ATOM 3718 O O . THR B 1 44 ? 0.557 52.475 158.418 1.00 27.11 609 THR B O 1
ATOM 3722 N N . PHE B 1 45 ? 0.996 52.055 160.573 1.00 30.77 610 PHE B N 1
ATOM 3723 C CA . PHE B 1 45 ? 2.449 51.931 160.422 1.00 36.92 610 PHE B CA 1
ATOM 3724 C C . PHE B 1 45 ? 2.870 50.590 161.045 1.00 38.42 610 PHE B C 1
ATOM 3725 O O . PHE B 1 45 ? 2.270 50.113 162.046 1.00 35.34 610 PHE B O 1
ATOM 3733 N N . ALA B 1 46 ? 3.874 49.969 160.430 1.00 32.33 611 ALA B N 1
ATOM 3734 C CA . ALA B 1 46 ? 4.336 48.645 160.872 1.00 34.10 611 ALA B CA 1
ATOM 3735 C C . ALA B 1 46 ? 5.852 48.618 160.772 1.00 34.27 611 ALA B C 1
ATOM 3736 O O . ALA B 1 46 ? 6.411 49.253 159.885 1.00 38.75 611 ALA B O 1
ATOM 3738 N N . SER B 1 47 ? 6.514 48.000 161.753 1.00 32.73 612 SER B N 1
ATOM 3739 C CA . SER B 1 47 ? 7.962 47.881 161.803 1.00 30.84 612 SER B CA 1
ATOM 3740 C C . SER B 1 47 ? 8.291 46.432 162.132 1.00 43.18 612 SER B C 1
ATOM 3741 O O . SER B 1 47 ? 7.540 45.785 162.832 1.00 36.03 612 SER B O 1
ATOM 3744 N N . VAL B 1 48 ? 9.421 45.928 161.641 1.00 44.70 613 VAL B N 1
ATOM 3745 C CA . VAL B 1 48 ? 9.791 44.550 161.899 1.00 43.63 613 VAL B CA 1
ATOM 3746 C C . VAL B 1 48 ? 11.212 44.544 162.425 1.00 41.70 613 VAL B C 1
ATOM 3747 O O . VAL B 1 48 ? 12.088 45.163 161.816 1.00 41.92 613 VAL B O 1
ATOM 3751 N N . GLY B 1 49 ? 11.428 43.900 163.581 1.00 39.67 614 GLY B N 1
ATOM 3752 C CA . GLY B 1 49 ? 12.772 43.898 164.203 1.00 50.25 614 GLY B CA 1
ATOM 3753 C C . GLY B 1 49 ? 13.640 42.725 163.731 1.00 59.49 614 GLY B C 1
ATOM 3754 O O . GLY B 1 49 ? 13.100 41.691 163.355 1.00 61.34 614 GLY B O 1
ATOM 3755 N N . LEU B 1 50 ? 14.965 42.881 163.736 1.00 63.14 615 LEU B N 1
ATOM 3756 C CA . LEU B 1 50 ? 15.894 41.736 163.528 1.00 67.05 615 LEU B CA 1
ATOM 3757 C C . LEU B 1 50 ? 15.538 40.530 164.417 1.00 70.48 615 LEU B C 1
ATOM 3758 O O . LEU B 1 50 ? 15.645 39.378 164.006 1.00 69.90 615 LEU B O 1
ATOM 3763 N N . ASP B 1 51 ? 15.080 40.815 165.631 1.00 78.12 616 ASP B N 1
ATOM 3764 C CA . ASP B 1 51 ? 14.594 39.795 166.547 1.00 88.14 616 ASP B CA 1
ATOM 3765 C C . ASP B 1 51 ? 13.174 39.280 166.209 1.00 98.61 616 ASP B C 1
ATOM 3766 O O . ASP B 1 51 ? 12.487 38.752 167.092 1.00 104.42 616 ASP B O 1
ATOM 3771 N N . ARG B 1 52 ? 12.731 39.445 164.957 1.00 104.06 617 ARG B N 1
ATOM 3772 C CA . ARG B 1 52 ? 11.485 38.840 164.451 1.00 108.21 617 ARG B CA 1
ATOM 3773 C C . ARG B 1 52 ? 10.178 39.306 165.118 1.00 105.02 617 ARG B C 1
ATOM 3774 O O . ARG B 1 52 ? 9.164 38.627 164.998 1.00 112.45 617 ARG B O 1
ATOM 3782 N N . SER B 1 53 ? 10.173 40.445 165.807 1.00 84.71 618 SER B N 1
ATOM 3783 C CA . SER B 1 53 ? 8.924 40.959 166.379 1.00 63.32 618 SER B CA 1
ATOM 3784 C C . SER B 1 53 ? 8.279 41.963 165.435 1.00 53.35 618 SER B C 1
ATOM 3785 O O . SER B 1 53 ? 8.951 42.640 164.662 1.00 48.86 618 SER B O 1
ATOM 3788 N N . LEU B 1 54 ? 6.963 42.062 165.534 1.00 48.94 619 LEU B N 1
ATOM 3789 C CA . LEU B 1 54 ? 6.200 42.949 164.698 1.00 46.17 619 LEU B CA 1
ATOM 3790 C C . LEU B 1 54 ? 5.470 43.913 165.598 1.00 46.41 619 LEU B C 1
ATOM 3791 O O . LEU B 1 54 ? 4.965 43.534 166.648 1.00 48.45 619 LEU B O 1
ATOM 3796 N N . VAL B 1 55 ? 5.408 45.164 165.194 1.00 45.35 620 VAL B N 1
ATOM 3797 C CA . VAL B 1 55 ? 4.610 46.138 165.923 1.00 47.12 620 VAL B CA 1
ATOM 3798 C C . VAL B 1 55 ? 3.793 46.872 164.877 1.00 45.04 620 VAL B C 1
ATOM 3799 O O . VAL B 1 55 ? 4.387 47.465 163.964 1.00 42.10 620 VAL B O 1
ATOM 3803 N N . VAL B 1 56 ? 2.466 46.860 164.970 1.00 40.42 621 VAL B N 1
A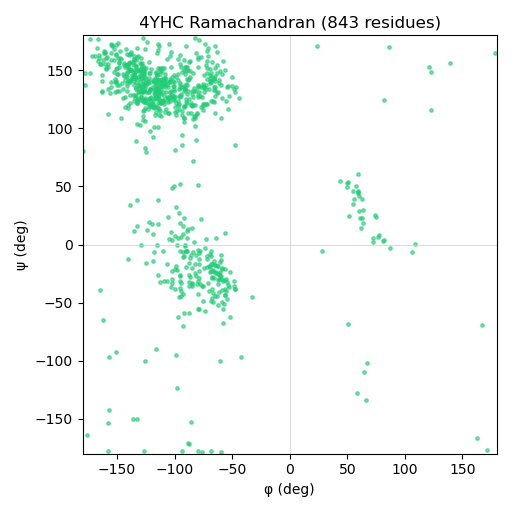TOM 3804 C CA . VAL B 1 56 ? 1.712 47.778 164.122 1.00 36.73 621 VAL B CA 1
ATOM 3805 C C . VAL B 1 56 ? 1.008 48.784 164.967 1.00 38.61 621 VAL B C 1
ATOM 3806 O O . VAL B 1 56 ? 0.406 48.459 166.014 1.00 46.02 621 VAL B O 1
ATOM 3810 N N . TRP B 1 57 ? 1.068 50.013 164.479 1.00 37.07 622 TRP B N 1
ATOM 3811 C CA . TRP B 1 57 ? 0.771 51.203 165.273 1.00 36.24 622 TRP B CA 1
ATOM 3812 C C . TRP B 1 57 ? -0.250 52.035 164.535 1.00 33.74 622 TRP B C 1
ATOM 3813 O O . TRP B 1 57 ? -0.211 52.131 163.313 1.00 37.25 622 TRP B O 1
ATOM 3824 N N . ASP B 1 58 ? -1.229 52.558 165.261 1.00 37.11 623 ASP B N 1
ATOM 3825 C CA . ASP B 1 58 ? -2.191 53.460 164.664 1.00 41.86 623 ASP B CA 1
ATOM 3826 C C . ASP B 1 58 ? -1.671 54.896 164.741 1.00 42.84 623 ASP B C 1
ATOM 3827 O O . ASP B 1 58 ? -1.588 55.465 165.819 1.00 39.89 623 ASP B O 1
ATOM 3832 N N . LEU B 1 59 ? -1.369 55.488 163.595 1.00 49.11 624 LEU B N 1
ATOM 3833 C CA . LEU B 1 59 ? -0.858 56.847 163.554 1.00 44.72 624 LEU B CA 1
ATOM 3834 C C . LEU B 1 59 ? -1.918 57.881 164.015 1.00 70.03 624 LEU B C 1
ATOM 3835 O O . LEU B 1 59 ? -1.567 59.001 164.386 1.00 69.18 624 LEU B O 1
ATOM 3840 N N . ARG B 1 60 ? -3.203 57.529 163.948 1.00 67.85 625 ARG B N 1
ATOM 3841 C CA . ARG B 1 60 ? -4.280 58.499 164.234 1.00 67.49 625 ARG B CA 1
ATOM 3842 C C . ARG B 1 60 ? -4.769 58.386 165.670 1.00 58.34 625 ARG B C 1
ATOM 3843 O O . ARG B 1 60 ? -4.924 59.374 166.363 1.00 59.52 625 ARG B O 1
ATOM 3851 N N . GLN B 1 61 ? -4.975 57.168 166.129 1.00 48.74 626 GLN B N 1
ATOM 3852 C CA . GLN B 1 61 ? -5.362 56.927 167.513 1.00 51.04 626 GLN B CA 1
ATOM 3853 C C . GLN B 1 61 ? -4.148 57.008 168.438 1.00 50.00 626 GLN B C 1
ATOM 3854 O O . GLN B 1 61 ? -4.305 57.218 169.614 1.00 48.01 626 GLN B O 1
ATOM 3860 N N . TRP B 1 62 ? -2.941 56.813 167.901 1.00 48.50 627 TRP B N 1
ATOM 3861 C CA . TRP B 1 62 ? -1.727 56.787 168.702 1.00 43.62 627 TRP B CA 1
ATOM 3862 C C . TRP B 1 62 ? -1.740 55.716 169.762 1.00 43.56 627 TRP B C 1
ATOM 3863 O O . TRP B 1 62 ? -1.625 55.992 170.959 1.00 48.69 627 TRP B O 1
ATOM 3874 N N . CYS B 1 63 ? -1.855 54.466 169.315 1.00 41.78 628 CYS B N 1
ATOM 3875 C CA . CYS B 1 63 ? -1.867 53.335 170.221 1.00 46.46 628 CYS B CA 1
ATOM 3876 C C . CYS B 1 63 ? -1.506 52.162 169.361 1.00 43.55 628 CYS B C 1
ATOM 3877 O O . CYS B 1 63 ? -1.654 52.264 168.165 1.00 45.92 628 CYS B O 1
ATOM 3880 N N . THR B 1 64 ? -1.050 51.069 169.955 1.00 45.66 629 THR B N 1
ATOM 3881 C CA . THR B 1 64 ? -0.689 49.884 169.183 1.00 47.54 629 THR B CA 1
ATOM 3882 C C . THR B 1 64 ? -1.933 49.193 168.727 1.00 45.64 629 THR B C 1
ATOM 3883 O O . THR B 1 64 ? -2.936 49.206 169.418 1.00 47.97 629 THR B O 1
ATOM 3887 N N . LYS B 1 65 ? -1.872 48.602 167.545 1.00 47.71 630 LYS B N 1
ATOM 3888 C CA . LYS B 1 65 ? -2.944 47.752 167.056 1.00 49.33 630 LYS B CA 1
ATOM 3889 C C . LYS B 1 65 ? -2.571 46.286 167.208 1.00 54.17 630 LYS B C 1
ATOM 3890 O O . LYS B 1 65 ? -3.436 45.437 167.441 1.00 57.43 630 LYS B O 1
ATOM 3896 N N . LEU B 1 66 ? -1.285 45.976 167.076 1.00 52.44 631 LEU B N 1
ATOM 3897 C CA . LEU B 1 66 ? -0.858 44.602 167.049 1.00 51.46 631 LEU B CA 1
ATOM 3898 C C . LEU B 1 66 ? 0.583 44.548 167.472 1.00 52.90 631 LEU B C 1
ATOM 3899 O O . LEU B 1 66 ? 1.403 45.320 166.972 1.00 60.06 631 LEU B O 1
ATOM 3904 N N . VAL B 1 67 ? 0.892 43.669 168.416 1.00 45.32 632 VAL B N 1
ATOM 3905 C CA . VAL B 1 67 ? 2.280 43.369 168.766 1.00 45.60 632 VAL B CA 1
ATOM 3906 C C . VAL B 1 67 ? 2.448 41.859 168.749 1.00 50.29 632 VAL B C 1
ATOM 3907 O O . VAL B 1 67 ? 1.640 41.161 169.323 1.00 58.40 632 VAL B O 1
ATOM 3911 N N . LEU B 1 68 ? 3.453 41.371 168.012 1.00 49.82 633 LEU B N 1
ATOM 3912 C CA . LEU B 1 68 ? 3.824 39.960 167.968 1.00 50.70 633 LEU B CA 1
ATOM 3913 C C . LEU B 1 68 ? 5.298 39.843 168.258 1.00 57.33 633 LEU B C 1
ATOM 3914 O O . LEU B 1 68 ? 6.086 40.560 167.648 1.00 59.27 633 LEU B O 1
ATOM 3919 N N . SER B 1 69 ? 5.673 38.929 169.159 1.00 61.59 634 SER B N 1
ATOM 3920 C CA . SER B 1 69 ? 7.086 38.776 169.583 1.00 71.40 634 SER B CA 1
ATOM 3921 C C . SER B 1 69 ? 7.805 37.690 168.801 1.00 78.36 634 SER B C 1
ATOM 3922 O O . SER B 1 69 ? 7.163 36.853 168.182 1.00 79.77 634 SER B O 1
ATOM 3925 N N . LYS B 1 70 ? 9.138 37.705 168.848 1.00 85.36 635 LYS B N 1
ATOM 3926 C CA . LYS B 1 70 ? 9.991 36.697 168.178 1.00 88.21 635 LYS B CA 1
ATOM 3927 C C . LYS B 1 70 ? 9.344 35.319 168.132 1.00 86.27 635 LYS B C 1
ATOM 3928 O O . LYS B 1 70 ? 9.347 34.646 167.093 1.00 85.12 635 LYS B O 1
ATOM 3934 N N . GLU B 1 71 ? 8.785 34.918 169.270 1.00 77.86 636 GLU B N 1
ATOM 3935 C CA . GLU B 1 71 ? 8.090 33.649 169.400 1.00 75.10 636 GLU B CA 1
ATOM 3936 C C . GLU B 1 71 ? 6.949 33.557 168.402 1.00 72.31 636 GLU B C 1
ATOM 3937 O O . GLU B 1 71 ? 6.924 32.636 167.591 1.00 72.28 636 GLU B O 1
ATOM 3943 N N . GLN B 1 72 ? 6.044 34.544 168.428 1.00 74.74 637 GLN B N 1
ATOM 3944 C CA . GLN B 1 72 ? 4.753 34.496 167.685 1.00 71.79 637 GLN B CA 1
ATOM 3945 C C . GLN B 1 72 ? 4.838 34.667 166.147 1.00 69.55 637 GLN B C 1
ATOM 3946 O O . GLN B 1 72 ? 3.809 34.706 165.469 1.00 72.42 637 GLN B O 1
ATOM 3952 N N . MET B 1 73 ? 6.047 34.738 165.608 1.00 67.11 638 MET B N 1
ATOM 3953 C CA . MET B 1 73 ? 6.290 35.104 164.212 1.00 68.15 638 MET B CA 1
ATOM 3954 C C . MET B 1 73 ? 7.054 34.017 163.473 1.00 60.53 638 MET B C 1
ATOM 3955 O O . MET B 1 73 ? 7.801 33.255 164.082 1.00 59.87 638 MET B O 1
ATOM 3960 N N . PRO B 1 74 ? 6.930 33.995 162.145 1.00 53.80 639 PRO B N 1
ATOM 3961 C CA . PRO B 1 74 ? 7.798 33.119 161.398 1.00 53.99 639 PRO B CA 1
ATOM 3962 C C . PRO B 1 74 ? 9.219 33.429 161.721 1.00 60.98 639 PRO B C 1
ATOM 3963 O O . PRO B 1 74 ? 9.550 34.574 162.052 1.00 58.52 639 PRO B O 1
ATOM 3967 N N . ARG B 1 75 ? 10.053 32.405 161.643 1.00 69.03 640 ARG B N 1
ATOM 3968 C CA . ARG B 1 75 ? 11.471 32.567 161.866 1.00 82.12 640 ARG B CA 1
ATOM 3969 C C . ARG B 1 75 ? 12.127 33.253 160.667 1.00 80.32 640 ARG B C 1
ATOM 3970 O O . ARG B 1 75 ? 13.201 33.818 160.811 1.00 82.42 640 ARG B O 1
ATOM 3978 N N . THR B 1 76 ? 11.477 33.221 159.500 1.00 71.37 641 THR B N 1
ATOM 3979 C CA . THR B 1 76 ? 11.966 33.930 158.322 1.00 66.15 641 THR B CA 1
ATOM 3980 C C . THR B 1 76 ? 10.947 35.015 157.915 1.00 58.12 641 THR B C 1
ATOM 3981 O O . THR B 1 76 ? 9.748 34.862 158.126 1.00 58.18 641 THR B O 1
ATOM 3985 N N . LEU B 1 77 ? 11.448 36.122 157.377 1.00 52.59 642 LEU B N 1
ATOM 3986 C CA . LEU B 1 77 ? 10.621 37.211 156.897 1.00 49.92 642 LEU B CA 1
ATOM 3987 C C . LEU B 1 77 ? 11.202 37.783 155.597 1.00 50.60 642 LEU B C 1
ATOM 3988 O O . LEU B 1 77 ? 12.301 38.299 155.592 1.00 54.10 642 LEU B O 1
ATOM 3993 N N . LYS B 1 78 ? 10.439 37.676 154.506 1.00 37.49 643 LYS B N 1
ATOM 3994 C CA . LYS B 1 78 ? 10.807 38.188 153.181 1.00 35.92 643 LYS B CA 1
ATOM 3995 C C . LYS B 1 78 ? 10.129 39.499 152.803 1.00 36.56 643 LYS B C 1
ATOM 3996 O O . LYS B 1 78 ? 10.647 40.246 152.015 1.00 35.36 643 LYS B O 1
ATOM 4002 N N . ALA B 1 79 ? 8.926 39.745 153.301 1.00 37.96 644 ALA B N 1
ATOM 4003 C CA . ALA B 1 79 ? 8.179 40.939 152.886 1.00 33.59 644 ALA B CA 1
ATOM 4004 C C . ALA B 1 79 ? 7.049 41.187 153.834 1.00 35.06 644 ALA B C 1
ATOM 4005 O O . ALA B 1 79 ? 6.531 40.264 154.476 1.00 31.52 644 ALA B O 1
ATOM 4007 N N . ILE B 1 80 ? 6.646 42.450 153.877 1.00 32.72 645 ILE B N 1
ATOM 4008 C CA . ILE B 1 80 ? 5.471 42.873 154.597 1.00 39.67 645 ILE B CA 1
ATOM 4009 C C . ILE B 1 80 ? 4.788 44.001 153.828 1.00 39.60 645 ILE B C 1
ATOM 4010 O O . ILE B 1 80 ? 5.451 44.812 153.199 1.00 35.08 645 ILE B O 1
ATOM 4015 N N . ALA B 1 81 ? 3.466 44.057 153.868 1.00 35.49 646 ALA B N 1
ATOM 4016 C CA . ALA B 1 81 ? 2.779 45.148 153.208 1.00 32.39 646 ALA B CA 1
ATOM 4017 C C . ALA B 1 81 ? 1.429 45.268 153.848 1.00 39.50 646 ALA B C 1
ATOM 4018 O O . ALA B 1 81 ? 0.947 44.306 154.468 1.00 39.51 646 ALA B O 1
ATOM 4020 N N . LEU B 1 82 ? 0.874 46.464 153.751 1.00 38.86 647 LEU B N 1
ATOM 4021 C CA . LEU B 1 82 ? -0.462 46.804 154.236 1.00 37.09 647 LEU B CA 1
ATOM 4022 C C . LEU B 1 82 ? -1.357 47.112 153.049 1.00 31.64 647 LEU B C 1
ATOM 4023 O O . LEU B 1 82 ? -0.903 47.657 152.027 1.00 34.92 647 LEU B O 1
ATOM 4028 N N . ASP B 1 83 ? -2.631 46.768 153.176 1.00 32.95 648 ASP B N 1
ATOM 4029 C CA . ASP B 1 83 ? -3.614 47.248 152.226 1.00 39.00 648 ASP B CA 1
ATOM 4030 C C . ASP B 1 83 ? -3.692 48.797 152.312 1.00 32.78 648 ASP B C 1
ATOM 4031 O O . ASP B 1 83 ? -3.410 49.404 153.330 1.00 36.01 648 ASP B O 1
ATOM 4036 N N . PRO B 1 84 ? -4.109 49.421 151.240 1.00 43.61 649 PRO B N 1
ATOM 4037 C CA . PRO B 1 84 ? -4.187 50.871 151.227 1.00 43.11 649 PRO B CA 1
ATOM 4038 C C . PRO B 1 84 ? -4.895 51.513 152.460 1.00 41.46 649 PRO B C 1
ATOM 4039 O O . PRO B 1 84 ? -4.514 52.617 152.852 1.00 41.72 649 PRO B O 1
ATOM 4043 N N . GLN B 1 85 ? -5.882 50.835 153.062 1.00 36.28 650 GLN B N 1
ATOM 4044 C CA . GLN B 1 85 ? -6.646 51.418 154.171 1.00 43.15 650 GLN B CA 1
ATOM 4045 C C . GLN B 1 85 ? -5.990 51.197 155.518 1.00 41.32 650 GLN B C 1
ATOM 4046 O O . GLN B 1 85 ? -6.437 51.732 156.517 1.00 36.51 650 GLN B O 1
ATOM 4052 N N . GLY B 1 86 ? -4.987 50.333 155.575 1.00 38.36 651 GLY B N 1
ATOM 4053 C CA . GLY B 1 86 ? -4.334 50.060 156.835 1.00 33.24 651 GLY B CA 1
ATOM 4054 C C . GLY B 1 86 ? -5.114 49.203 157.817 1.00 37.91 651 GLY B C 1
ATOM 4055 O O . GLY B 1 86 ? -4.856 49.257 159.044 1.00 36.60 651 GLY B O 1
ATOM 4056 N N . ASN B 1 87 ? -6.019 48.365 157.300 1.00 39.53 652 ASN B N 1
ATOM 4057 C CA . ASN B 1 87 ? -6.706 47.375 158.138 1.00 42.95 652 ASN B CA 1
ATOM 4058 C C . ASN B 1 87 ? -6.078 45.960 158.157 1.00 42.58 652 ASN B C 1
ATOM 4059 O O . ASN B 1 87 ? -6.265 45.185 159.127 1.00 39.98 652 ASN B O 1
ATOM 4064 N N . TYR B 1 88 ? -5.376 45.612 157.068 1.00 39.40 653 TYR B N 1
ATOM 4065 C CA . TYR B 1 88 ? -4.736 44.308 156.911 1.00 38.73 653 TYR B CA 1
ATOM 4066 C C . TYR B 1 88 ? -3.228 44.383 156.581 1.00 39.41 653 TYR B C 1
ATOM 4067 O O . TYR B 1 88 ? -2.766 45.263 155.864 1.00 38.36 653 TYR B O 1
ATOM 4076 N N . VAL B 1 89 ? -2.472 43.428 157.128 1.00 39.44 654 VAL B N 1
ATOM 4077 C CA . VAL B 1 89 ? -1.060 43.233 156.836 1.00 33.96 654 VAL B CA 1
ATOM 4078 C C . VAL B 1 89 ? -0.912 41.868 156.200 1.00 36.35 654 VAL B C 1
ATOM 4079 O O . VAL B 1 89 ? -1.571 40.908 156.615 1.00 37.29 654 VAL B O 1
ATOM 4083 N N . SER B 1 90 ? -0.073 41.789 155.174 1.00 31.71 655 SER B N 1
ATOM 4084 C CA . SER B 1 90 ? 0.353 40.529 154.597 1.00 32.59 655 SER B CA 1
ATOM 4085 C C . SER B 1 90 ? 1.801 40.358 154.955 1.00 33.58 655 SER B C 1
ATOM 4086 O O . SER B 1 90 ? 2.624 41.234 154.656 1.00 34.47 655 SER B O 1
ATOM 4089 N N . LEU B 1 91 ? 2.109 39.236 155.592 1.00 31.55 656 LEU B N 1
ATOM 4090 C CA . LEU B 1 91 ? 3.444 38.876 155.994 1.00 34.93 656 LEU B CA 1
ATOM 4091 C C . LEU B 1 91 ? 3.935 37.684 155.205 1.00 38.68 656 LEU B C 1
ATOM 4092 O O . LEU B 1 91 ? 3.264 36.648 155.160 1.00 36.07 656 LEU B O 1
ATOM 4097 N N . PHE B 1 92 ? 5.133 37.800 154.652 1.00 33.94 657 PHE B N 1
ATOM 4098 C CA . PHE B 1 92 ? 5.690 36.749 153.832 1.00 40.04 657 PHE B CA 1
ATOM 4099 C C . PHE B 1 92 ? 6.938 36.222 154.465 1.00 44.47 657 PHE B C 1
ATOM 4100 O O . PHE B 1 92 ? 7.894 36.976 154.646 1.00 35.43 657 PHE B O 1
ATOM 4108 N N . SER B 1 93 ? 6.893 34.930 154.819 1.00 48.85 658 SER B N 1
ATOM 4109 C CA . SER B 1 93 ? 8.076 34.172 155.221 1.00 44.85 658 SER B CA 1
ATOM 4110 C C . SER B 1 93 ? 8.767 33.570 153.992 1.00 39.63 658 SER B C 1
ATOM 4111 O O . SER B 1 93 ? 8.416 33.855 152.863 1.00 37.07 658 SER B O 1
ATOM 4114 N N . LYS B 1 94 ? 9.757 32.718 154.207 1.00 39.28 659 LYS B N 1
ATOM 4115 C CA . LYS B 1 94 ? 10.438 32.072 153.098 1.00 43.35 659 LYS B CA 1
ATOM 4116 C C . LYS B 1 94 ? 9.458 31.183 152.297 1.00 44.82 659 LYS B C 1
ATOM 4117 O O . LYS B 1 94 ? 9.668 30.969 151.116 1.00 46.00 659 LYS B O 1
ATOM 4123 N N . ASP B 1 95 ? 8.381 30.717 152.942 1.00 43.83 660 ASP B N 1
ATOM 4124 C CA . ASP B 1 95 ? 7.466 29.698 152.371 1.00 48.42 660 ASP B CA 1
ATOM 4125 C C . ASP B 1 95 ? 5.958 29.886 152.630 1.00 44.48 660 ASP B C 1
ATOM 4126 O O . ASP B 1 95 ? 5.129 29.202 152.009 1.00 45.51 660 ASP B O 1
ATOM 4131 N N . THR B 1 96 ? 5.589 30.778 153.541 1.00 40.96 661 THR B N 1
ATOM 4132 C CA . THR B 1 96 ? 4.171 31.027 153.835 1.00 46.43 661 THR B CA 1
ATOM 4133 C C . THR B 1 96 ? 3.772 32.530 153.821 1.00 41.65 661 THR B C 1
ATOM 4134 O O . THR B 1 96 ? 4.527 33.407 154.253 1.00 38.35 661 THR B O 1
ATOM 4138 N N . LEU B 1 97 ? 2.546 32.789 153.390 1.00 38.66 662 LEU B N 1
ATOM 4139 C CA . LEU B 1 97 ? 1.998 34.101 153.508 1.00 42.84 662 LEU B CA 1
ATOM 4140 C C . LEU B 1 97 ? 0.870 34.133 154.516 1.00 43.13 662 LEU B C 1
ATOM 4141 O O . LEU B 1 97 ? 0.054 33.209 154.596 1.00 43.00 662 LEU B O 1
ATOM 4146 N N . PHE B 1 98 ? 0.824 35.221 155.286 1.00 33.81 663 PHE B N 1
ATOM 4147 C CA . PHE B 1 98 ? -0.101 35.329 156.367 1.00 38.71 663 PHE B CA 1
ATOM 4148 C C . PHE B 1 98 ? -0.828 36.628 156.169 1.00 44.32 663 PHE B C 1
ATOM 4149 O O . PHE B 1 98 ? -0.183 37.667 155.934 1.00 41.32 663 PHE B O 1
ATOM 4157 N N . ILE B 1 99 ? -2.157 36.572 156.257 1.00 43.54 664 ILE B N 1
ATOM 4158 C CA . ILE B 1 99 ? -2.967 37.765 156.174 1.00 45.48 664 ILE B CA 1
ATOM 4159 C C . ILE B 1 99 ? -3.541 37.965 157.552 1.00 43.02 664 ILE B C 1
ATOM 4160 O O . ILE B 1 99 ? -4.195 37.052 158.088 1.00 40.49 664 ILE B O 1
ATOM 4165 N N . LEU B 1 100 ? -3.255 39.142 158.118 1.00 39.11 665 LEU B N 1
ATOM 4166 C CA . LEU B 1 100 ? -3.751 39.559 159.420 1.00 40.47 665 LEU B CA 1
ATOM 4167 C C . LEU B 1 100 ? -4.685 40.747 159.298 1.00 40.50 665 LEU B C 1
ATOM 4168 O O . LEU B 1 100 ? -4.412 41.715 158.589 1.00 37.83 665 LEU B O 1
ATOM 4173 N N . ASN B 1 101 ? -5.822 40.637 159.973 1.00 37.37 666 ASN B N 1
ATOM 4174 C CA . ASN B 1 101 ? -6.670 41.754 160.239 1.00 40.70 666 ASN B CA 1
ATOM 4175 C C . ASN B 1 101 ? -6.051 42.474 161.425 1.00 46.53 666 ASN B C 1
ATOM 4176 O O . ASN B 1 101 ? -5.759 41.889 162.467 1.00 47.22 666 ASN B O 1
ATOM 4181 N N . VAL B 1 102 ? -5.829 43.760 161.235 1.00 42.09 667 VAL B N 1
ATOM 4182 C CA . VAL B 1 102 ? -5.110 44.574 162.184 1.00 45.37 667 VAL B CA 1
ATOM 4183 C C . VAL B 1 102 ? -6.102 45.496 162.917 1.00 54.32 667 VAL B C 1
ATOM 4184 O O . VAL B 1 102 ? -5.798 46.008 163.993 1.00 63.95 667 VAL B O 1
ATOM 4188 N N . GLU B 1 103 ? -7.301 45.653 162.357 1.00 56.82 668 GLU B N 1
ATOM 4189 C CA . GLU B 1 103 ? -8.399 46.407 162.981 1.00 59.22 668 GLU B CA 1
ATOM 4190 C C . GLU B 1 103 ? -9.025 45.596 164.090 1.00 64.12 668 GLU B C 1
ATOM 4191 O O . GLU B 1 103 ? -9.431 46.143 165.105 1.00 62.92 668 GLU B O 1
ATOM 4197 N N . SER B 1 104 ? -9.096 44.281 163.899 1.00 69.61 669 SER B N 1
ATOM 4198 C CA . SER B 1 104 ? -9.577 43.351 164.932 1.00 72.48 669 SER B CA 1
ATOM 4199 C C . SER B 1 104 ? -8.622 42.211 164.997 1.00 68.34 669 SER B C 1
ATOM 4200 O O . SER B 1 104 ? -8.813 41.217 164.311 1.00 66.99 669 SER B O 1
ATOM 4203 N N . PRO B 1 105 ? -7.590 42.336 165.838 1.00 65.29 670 PRO B N 1
ATOM 4204 C CA . PRO B 1 105 ? -6.454 41.445 165.670 1.00 65.10 670 PRO B CA 1
ATOM 4205 C C . PRO B 1 105 ? -6.907 40.013 165.425 1.00 69.59 670 PRO B C 1
ATOM 4206 O O . PRO B 1 105 ? -7.731 39.492 166.168 1.00 72.15 670 PRO B O 1
ATOM 4210 N N . SER B 1 106 ? -6.415 39.426 164.341 1.00 67.27 671 SER B N 1
ATOM 4211 C CA . SER B 1 106 ? -6.606 38.010 164.048 1.00 66.85 671 SER B CA 1
ATOM 4212 C C . SER B 1 106 ? -5.862 37.632 162.758 1.00 57.27 671 SER B C 1
ATOM 4213 O O . SER B 1 106 ? -5.686 38.462 161.848 1.00 50.43 671 SER B O 1
ATOM 4216 N N . LEU B 1 107 ? -5.395 36.388 162.728 1.00 47.19 672 LEU B N 1
ATOM 4217 C CA . LEU B 1 107 ? -4.853 35.777 161.537 1.00 46.89 672 LEU B CA 1
ATOM 4218 C C . LEU B 1 107 ? -6.075 35.454 160.686 1.00 50.43 672 LEU B C 1
ATOM 4219 O O . LEU B 1 107 ? -6.932 34.722 161.135 1.00 54.43 672 LEU B O 1
ATOM 4224 N N . MET B 1 108 ? -6.194 36.019 159.489 1.00 49.80 673 MET B N 1
ATOM 4225 C CA . MET B 1 108 ? -7.332 35.716 158.635 1.00 48.74 673 MET B CA 1
ATOM 4226 C C . MET B 1 108 ? -7.044 34.477 157.796 1.00 54.58 673 MET B C 1
ATOM 4227 O O . MET B 1 108 ? -7.972 33.781 157.404 1.00 54.62 673 MET B O 1
ATOM 4232 N N . LEU B 1 109 ? -5.767 34.210 157.501 1.00 50.25 674 LEU B N 1
ATOM 4233 C CA . LEU B 1 109 ? -5.446 33.312 156.398 1.00 52.65 674 LEU B CA 1
ATOM 4234 C C . LEU B 1 109 ? -3.963 33.028 156.345 1.00 54.69 674 LEU B C 1
ATOM 4235 O O . LEU B 1 109 ? -3.145 33.895 156.675 1.00 51.74 674 LEU B O 1
ATOM 4240 N N . GLN B 1 110 ? -3.639 31.815 155.911 1.00 48.30 675 GLN B N 1
ATOM 4241 C CA . GLN B 1 110 ? -2.267 31.327 155.853 1.00 52.17 675 GLN B CA 1
ATOM 4242 C C . GLN B 1 110 ? -2.159 30.431 154.595 1.00 54.90 675 GLN B C 1
ATOM 4243 O O . GLN B 1 110 ? -2.974 29.546 154.390 1.00 59.92 675 GLN B O 1
ATOM 4249 N N . HIS B 1 111 ? -1.202 30.709 153.723 1.00 45.81 676 HIS B N 1
ATOM 4250 C CA . HIS B 1 111 ? -1.116 30.022 152.459 1.00 44.06 676 HIS B CA 1
ATOM 4251 C C . HIS B 1 111 ? 0.337 29.890 152.019 1.00 49.33 676 HIS B C 1
ATOM 4252 O O . HIS B 1 111 ? 1.117 30.834 152.151 1.00 45.87 676 HIS B O 1
ATOM 4259 N N . SER B 1 112 ? 0.675 28.695 151.514 1.00 50.03 677 SER B N 1
ATOM 4260 C CA . SER B 1 112 ? 1.988 28.363 150.972 1.00 48.80 677 SER B CA 1
ATOM 4261 C C . SER B 1 112 ? 2.216 29.182 149.760 1.00 47.95 677 SER B C 1
ATOM 4262 O O . SER B 1 112 ? 1.302 29.364 148.991 1.00 52.30 677 SER B O 1
ATOM 4265 N N . TYR B 1 113 ? 3.435 29.600 149.506 1.00 46.99 678 TYR B N 1
ATOM 4266 C CA . TYR B 1 113 ? 3.690 30.245 148.222 1.00 43.64 678 TYR B CA 1
ATOM 4267 C C . TYR B 1 113 ? 5.116 29.932 147.652 1.00 53.09 678 TYR B C 1
ATOM 4268 O O . TYR B 1 113 ? 6.132 29.998 148.363 1.00 56.47 678 TYR B O 1
ATOM 4277 N N . HIS B 1 114 ? 5.159 29.599 146.360 1.00 55.69 679 HIS B N 1
ATOM 4278 C CA . HIS B 1 114 ? 6.404 29.304 145.655 1.00 63.82 679 HIS B CA 1
ATOM 4279 C C . HIS B 1 114 ? 7.162 30.611 145.366 1.00 65.40 679 HIS B C 1
ATOM 4280 O O . HIS B 1 114 ? 6.671 31.502 144.646 1.00 56.82 679 HIS B O 1
ATOM 4287 N N . SER B 1 115 ? 8.333 30.713 145.988 1.00 65.54 680 SER B N 1
ATOM 4288 C CA . SER B 1 115 ? 9.323 31.762 145.731 1.00 65.16 680 SER B CA 1
ATOM 4289 C C . SER B 1 115 ? 10.507 31.014 145.120 1.00 67.74 680 SER B C 1
ATOM 4290 O O . SER B 1 115 ? 10.488 29.792 145.089 1.00 70.48 680 SER B O 1
ATOM 4293 N N . LYS B 1 116 ? 11.520 31.702 144.603 1.00 71.65 681 LYS B N 1
ATOM 4294 C CA . LYS B 1 116 ? 12.714 30.989 144.158 1.00 79.04 681 LYS B CA 1
ATOM 4295 C C . LYS B 1 116 ? 13.904 31.370 145.027 1.00 88.64 681 LYS B C 1
ATOM 4296 O O . LYS B 1 116 ? 15.020 31.438 144.519 1.00 93.57 681 LYS B O 1
ATOM 4302 N N . PRO B 1 117 ? 13.695 31.553 146.354 1.00 98.99 682 PRO B N 1
ATOM 4303 C CA . PRO B 1 117 ? 14.818 32.058 147.154 1.00 103.82 682 PRO B CA 1
ATOM 4304 C C . PRO B 1 117 ? 16.070 31.245 146.847 1.00 100.93 682 PRO B C 1
ATOM 4305 O O . PRO B 1 117 ? 15.968 30.022 146.799 1.00 97.96 682 PRO B O 1
ATOM 4309 N N . ASN B 1 118 ? 17.223 31.874 146.630 1.00 99.46 683 ASN B N 1
ATOM 4310 C CA . ASN B 1 118 ? 17.438 33.302 146.813 1.00 98.12 683 ASN B CA 1
ATOM 4311 C C . ASN B 1 118 ? 16.631 34.139 145.815 1.00 93.21 683 ASN B C 1
ATOM 4312 O O . ASN B 1 118 ? 16.636 33.824 144.621 1.00 94.71 683 ASN B O 1
ATOM 4317 N N . SER B 1 119 ? 15.947 35.181 146.318 1.00 78.18 684 SER B N 1
ATOM 4318 C CA . SER B 1 119 ? 15.018 36.035 145.542 1.00 66.62 684 SER B CA 1
ATOM 4319 C C . SER B 1 119 ? 14.460 37.157 146.435 1.00 60.35 684 SER B C 1
ATOM 4320 O O . SER B 1 119 ? 14.119 36.911 147.574 1.00 57.17 684 SER B O 1
ATOM 4323 N N . LYS B 1 120 ? 14.375 38.387 145.944 1.00 59.15 685 LYS B N 1
ATOM 4324 C CA . LYS B 1 120 ? 13.800 39.476 146.757 1.00 58.18 685 LYS B CA 1
ATOM 4325 C C . LYS B 1 120 ? 12.374 39.747 146.320 1.00 50.47 685 LYS B C 1
ATOM 4326 O O . LYS B 1 120 ? 12.074 39.672 145.135 1.00 43.23 685 LYS B O 1
ATOM 4332 N N . LEU B 1 121 ? 11.509 40.014 147.303 1.00 45.37 686 LEU B N 1
ATOM 4333 C CA . LEU B 1 121 ? 10.074 40.155 147.085 1.00 42.30 686 LEU B CA 1
ATOM 4334 C C . LEU B 1 121 ? 9.577 41.547 147.279 1.00 40.05 686 LEU B C 1
ATOM 4335 O O . LEU B 1 121 ? 9.895 42.176 148.243 1.00 39.14 686 LEU B O 1
ATOM 4340 N N . ASN B 1 122 ? 8.682 41.959 146.413 1.00 35.29 687 ASN B N 1
ATOM 4341 C CA . ASN B 1 122 ? 7.940 43.165 146.584 1.00 37.05 687 ASN B CA 1
ATOM 4342 C C . ASN B 1 122 ? 6.438 42.825 146.510 1.00 37.02 687 ASN B C 1
ATOM 4343 O O . ASN B 1 122 ? 6.006 42.105 145.607 1.00 36.23 687 ASN B O 1
ATOM 4348 N N . VAL B 1 123 ? 5.644 43.298 147.455 1.00 33.22 688 VAL B N 1
ATOM 4349 C CA . VAL B 1 123 ? 4.263 42.847 147.525 1.00 35.10 688 VAL B CA 1
ATOM 4350 C C . VAL B 1 123 ? 3.367 44.063 147.528 1.00 35.38 688 VAL B C 1
ATOM 4351 O O . VAL B 1 123 ? 3.618 45.020 148.288 1.00 32.37 688 VAL B O 1
ATOM 4355 N N . PHE B 1 124 ? 2.334 44.022 146.708 1.00 24.66 689 PHE B N 1
ATOM 4356 C CA . PHE B 1 124 ? 1.453 45.170 146.546 1.00 32.03 689 PHE B CA 1
ATOM 4357 C C . PHE B 1 124 ? 0.024 44.714 146.676 1.00 36.17 689 PHE B C 1
ATOM 4358 O O . PHE B 1 124 ? -0.394 43.715 146.040 1.00 34.91 689 PHE B O 1
ATOM 4366 N N . TRP B 1 125 ? -0.754 45.482 147.436 1.00 30.37 690 TRP B N 1
ATOM 4367 C CA . TRP B 1 125 ? -2.179 45.216 147.547 1.00 29.43 690 TRP B CA 1
ATOM 4368 C C . TRP B 1 125 ? -2.871 46.109 146.550 1.00 34.23 690 TRP B C 1
ATOM 4369 O O . TRP B 1 125 ? -2.756 47.323 146.629 1.00 36.85 690 TRP B O 1
ATOM 4380 N N . MET B 1 126 ? -3.602 45.520 145.620 1.00 29.79 691 MET B N 1
ATOM 4381 C CA . MET B 1 126 ? -4.358 46.300 144.661 1.00 32.14 691 MET B CA 1
ATOM 4382 C C . MET B 1 126 ? -5.859 46.054 144.772 1.00 43.75 691 MET B C 1
ATOM 4383 O O . MET B 1 126 ? -6.270 44.898 144.803 1.00 41.24 691 MET B O 1
ATOM 4388 N N . PRO B 1 127 ? -6.653 47.146 144.850 1.00 46.25 692 PRO B N 1
ATOM 4389 C CA . PRO B 1 127 ? -8.124 47.118 144.992 1.00 50.47 692 PRO B CA 1
ATOM 4390 C C . PRO B 1 127 ? -8.779 46.402 143.848 1.00 60.21 692 PRO B C 1
ATOM 4391 O O . PRO B 1 127 ? -8.790 46.922 142.741 1.00 55.78 692 PRO B O 1
ATOM 4395 N N . GLY B 1 128 ? -9.306 45.207 144.117 1.00 70.28 693 GLY B N 1
ATOM 4396 C CA . GLY B 1 128 ? -9.970 44.393 143.101 1.00 76.89 693 GLY B CA 1
ATOM 4397 C C . GLY B 1 128 ? -11.427 44.810 142.991 1.00 78.56 693 GLY B C 1
ATOM 4398 O O . GLY B 1 128 ? -11.779 45.958 143.288 1.00 71.78 693 GLY B O 1
ATOM 4399 N N . THR B 1 129 ? -12.286 43.883 142.575 1.00 90.08 694 THR B N 1
ATOM 4400 C CA . THR B 1 129 ? -13.715 44.198 142.437 1.00 101.90 694 THR B CA 1
ATOM 4401 C C . THR B 1 129 ? -14.447 44.097 143.791 1.00 105.20 694 THR B C 1
ATOM 4402 O O . THR B 1 129 ? -14.745 43.000 144.275 1.00 104.06 694 THR B O 1
ATOM 4406 N N . HIS B 1 130 ? -14.711 45.252 144.402 1.00 106.70 695 HIS B N 1
ATOM 4407 C CA . HIS B 1 130 ? -15.305 45.292 145.734 1.00 110.66 695 HIS B CA 1
ATOM 4408 C C . HIS B 1 130 ? -16.391 46.373 145.879 1.00 111.42 695 HIS B C 1
ATOM 4409 O O . HIS B 1 130 ? -16.426 47.349 145.123 1.00 109.95 695 HIS B O 1
ATOM 4416 N N . LYS B 1 131 ? -17.274 46.170 146.857 1.00 112.35 696 LYS B N 1
ATOM 4417 C CA . LYS B 1 131 ? -18.413 47.056 147.125 1.00 112.56 696 LYS B CA 1
ATOM 4418 C C . LYS B 1 131 ? -19.232 46.542 148.340 1.00 122.49 696 LYS B C 1
ATOM 4419 O O . LYS B 1 131 ? -20.249 45.862 148.170 1.00 122.46 696 LYS B O 1
ATOM 4421 N N . ASP B 1 132 ? -18.787 46.823 149.564 1.00 120.03 697 ASP B N 1
ATOM 4422 C CA . ASP B 1 132 ? -17.508 47.474 149.842 1.00 118.60 697 ASP B CA 1
ATOM 4423 C C . ASP B 1 132 ? -17.154 47.219 151.296 1.00 124.93 697 ASP B C 1
ATOM 4424 O O . ASP B 1 132 ? -16.179 46.529 151.606 1.00 129.49 697 ASP B O 1
ATOM 4426 N N . ASP B 1 133 ? -17.974 47.773 152.185 1.00 124.86 698 ASP B N 1
ATOM 4427 C CA . ASP B 1 133 ? -17.735 47.676 153.617 1.00 121.64 698 ASP B CA 1
ATOM 4428 C C . ASP B 1 133 ? -17.839 46.210 154.039 1.00 117.15 698 ASP B C 1
ATOM 4429 O O . ASP B 1 133 ? -16.979 45.698 154.761 1.00 117.49 698 ASP B O 1
ATOM 4434 N N . GLU B 1 134 ? -18.870 45.541 153.525 1.00 113.46 699 GLU B N 1
ATOM 4435 C CA . GLU B 1 134 ? -19.281 44.224 154.001 1.00 109.64 699 GLU B CA 1
ATOM 4436 C C . GLU B 1 134 ? -18.415 43.096 153.450 1.00 107.21 699 GLU B C 1
ATOM 4437 O O . GLU B 1 134 ? -18.214 42.079 154.119 1.00 108.97 699 GLU B O 1
ATOM 4443 N N . TRP B 1 135 ? -17.909 43.277 152.232 1.00 96.08 700 TRP B N 1
ATOM 4444 C CA . TRP B 1 135 ? -16.999 42.315 151.620 1.00 89.58 700 TRP B CA 1
ATOM 4445 C C . TRP B 1 135 ? -15.920 43.036 150.784 1.00 77.50 700 TRP B C 1
ATOM 4446 O O . TRP B 1 135 ? -16.195 44.031 150.104 1.00 78.08 700 TRP B O 1
ATOM 4457 N N . LYS B 1 136 ? -14.692 42.535 150.830 1.00 67.87 701 LYS B N 1
ATOM 4458 C CA . LYS B 1 136 ? -13.602 43.167 150.095 1.00 57.90 701 LYS B CA 1
ATOM 4459 C C . LYS B 1 136 ? -12.846 42.169 149.236 1.00 46.00 701 LYS B C 1
ATOM 4460 O O . LYS B 1 136 ? -12.465 41.100 149.685 1.00 41.85 701 LYS B O 1
ATOM 4466 N N . ASN B 1 137 ? -12.600 42.548 147.997 1.00 43.50 702 ASN B N 1
ATOM 4467 C CA . ASN B 1 137 ? -11.748 41.758 147.110 1.00 46.77 702 ASN B CA 1
ATOM 4468 C C . ASN B 1 137 ? -10.462 42.551 146.741 1.00 41.54 702 ASN B C 1
ATOM 4469 O O . ASN B 1 137 ? -10.508 43.749 146.464 1.00 41.11 702 ASN B O 1
ATOM 4474 N N . PHE B 1 138 ? -9.322 41.884 146.785 1.00 39.90 703 PHE B N 1
ATOM 4475 C CA . PHE B 1 138 ? -8.044 42.513 146.443 1.00 37.78 703 PHE B CA 1
ATOM 4476 C C . PHE B 1 138 ? -7.323 41.640 145.467 1.00 43.66 703 PHE B C 1
ATOM 4477 O O . PHE B 1 138 ? -7.501 40.416 145.486 1.00 42.57 703 PHE B O 1
ATOM 4485 N N . GLU B 1 139 ? -6.428 42.228 144.682 1.00 41.73 704 GLU B N 1
ATOM 4486 C CA . GLU B 1 139 ? -5.392 41.420 144.072 1.00 42.22 704 GLU B CA 1
ATOM 4487 C C . GLU B 1 139 ? -4.091 41.701 144.837 1.00 43.45 704 GLU B C 1
ATOM 4488 O O . GLU B 1 139 ? -3.724 42.853 145.053 1.00 41.81 704 GLU B O 1
ATOM 4494 N N . LEU B 1 140 ? -3.461 40.629 145.325 1.00 32.92 705 LEU B N 1
ATOM 4495 C CA . LEU B 1 140 ? -2.176 40.687 145.985 1.00 31.23 705 LEU B CA 1
ATOM 4496 C C . LEU B 1 140 ? -1.124 40.300 144.962 1.00 32.73 705 LEU B C 1
ATOM 4497 O O . LEU B 1 140 ? -1.032 39.132 144.555 1.00 34.04 705 LEU B O 1
ATOM 4502 N N . VAL B 1 141 ? -0.306 41.260 144.580 1.00 29.32 706 VAL B N 1
ATOM 4503 C CA . VAL B 1 141 ? 0.681 41.078 143.552 1.00 30.21 706 VAL B CA 1
ATOM 4504 C C . VAL B 1 141 ? 2.030 40.887 144.211 1.00 33.12 706 VAL B C 1
ATOM 4505 O O . VAL B 1 141 ? 2.427 41.693 145.017 1.00 36.24 706 VAL B O 1
ATOM 4509 N N . VAL B 1 142 ? 2.712 39.807 143.897 1.00 25.56 707 VAL B N 1
ATOM 4510 C CA . VAL B 1 142 ? 4.046 39.523 144.457 1.00 26.86 707 VAL B CA 1
ATOM 4511 C C . VAL B 1 142 ? 5.047 39.560 143.310 1.00 36.59 707 VAL B C 1
ATOM 4512 O O . VAL B 1 142 ? 4.883 38.813 142.333 1.00 35.65 707 VAL B O 1
ATOM 4516 N N . VAL B 1 143 ? 6.055 40.431 143.393 1.00 30.06 708 VAL B N 1
ATOM 4517 C CA . VAL B 1 143 ? 7.051 40.533 142.341 1.00 25.41 708 VAL B CA 1
ATOM 4518 C C . VAL B 1 143 ? 8.383 40.068 142.882 1.00 32.86 708 VAL B C 1
ATOM 4519 O O . VAL B 1 143 ? 8.841 40.559 143.913 1.00 36.85 708 VAL B O 1
ATOM 4523 N N . GLU B 1 144 ? 8.993 39.116 142.188 1.00 31.39 709 GLU B N 1
ATOM 4524 C CA . GLU B 1 144 ? 10.279 38.540 142.581 1.00 35.16 709 GLU B CA 1
ATOM 4525 C C . GLU B 1 144 ? 11.394 39.123 141.742 1.00 30.86 709 GLU B C 1
ATOM 4526 O O . GLU B 1 144 ? 11.207 39.397 140.550 1.00 30.89 709 GLU B O 1
ATOM 4532 N N . SER B 1 145 ? 12.558 39.307 142.363 1.00 33.04 710 SER B N 1
ATOM 4533 C CA . SER B 1 145 ? 13.750 39.824 141.665 1.00 38.42 710 SER B CA 1
ATOM 4534 C C . SER B 1 145 ? 14.201 38.898 140.514 1.00 40.89 710 SER B C 1
ATOM 4535 O O . SER B 1 145 ? 14.752 39.362 139.551 1.00 39.52 710 SER B O 1
ATOM 4538 N N . SER B 1 146 ? 13.858 37.611 140.607 1.00 43.71 711 SER B N 1
ATOM 4539 C CA . SER B 1 146 ? 13.974 36.632 139.513 1.00 47.44 711 SER B CA 1
ATOM 4540 C C . SER B 1 146 ? 13.228 37.029 138.222 1.00 47.03 711 SER B C 1
ATOM 4541 O O . SER B 1 146 ? 13.542 36.556 137.145 1.00 55.76 711 SER B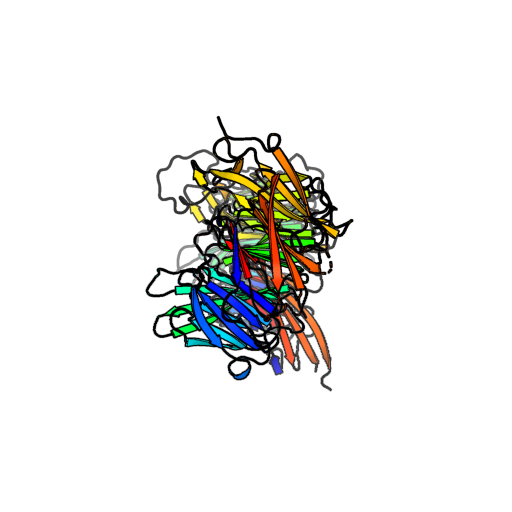 O 1
ATOM 4544 N N . GLY B 1 147 ? 12.257 37.917 138.305 1.00 39.09 712 GLY B N 1
ATOM 4545 C CA . GLY B 1 147 ? 11.536 38.329 137.103 1.00 34.13 712 GLY B CA 1
ATOM 4546 C C . GLY B 1 147 ? 10.149 37.724 137.081 1.00 38.46 712 GLY B C 1
ATOM 4547 O O . GLY B 1 147 ? 9.360 38.084 136.249 1.00 38.33 712 GLY B O 1
ATOM 4548 N N . GLU B 1 148 ? 9.856 36.839 138.035 1.00 37.13 713 GLU B N 1
ATOM 4549 C CA . GLU B 1 148 ? 8.519 36.274 138.224 1.00 43.69 713 GLU B CA 1
ATOM 4550 C C . GLU B 1 148 ? 7.570 37.203 138.975 1.00 34.91 713 GLU B C 1
ATOM 4551 O O . GLU B 1 148 ? 7.934 37.795 139.976 1.00 33.69 713 GLU B O 1
ATOM 4557 N N . ILE B 1 149 ? 6.335 37.277 138.495 1.00 31.76 714 ILE B N 1
ATOM 4558 C CA . ILE B 1 149 ? 5.273 38.066 139.125 1.00 35.94 714 ILE B CA 1
ATOM 4559 C C . ILE B 1 149 ? 4.103 37.141 139.364 1.00 39.34 714 ILE B C 1
ATOM 4560 O O . ILE B 1 149 ? 3.652 36.507 138.410 1.00 43.71 714 ILE B O 1
ATOM 4565 N N . GLN B 1 150 ? 3.601 37.048 140.597 1.00 28.44 715 GLN B N 1
ATOM 4566 C CA . GLN B 1 150 ? 2.385 36.288 140.808 1.00 33.31 715 GLN B CA 1
ATOM 4567 C C . GLN B 1 150 ? 1.269 37.193 141.227 1.00 34.40 715 GLN B C 1
ATOM 4568 O O . GLN B 1 150 ? 1.465 38.125 141.996 1.00 34.74 715 GLN B O 1
ATOM 4574 N N . VAL B 1 151 ? 0.074 36.925 140.731 1.00 29.34 716 VAL B N 1
ATOM 4575 C CA . VAL B 1 151 ? -1.108 37.643 141.234 1.00 29.34 716 VAL B CA 1
ATOM 4576 C C . VAL B 1 151 ? -2.121 36.702 141.866 1.00 34.37 716 VAL B C 1
ATOM 4577 O O . VAL B 1 151 ? -2.594 35.705 141.269 1.00 32.82 716 VAL B O 1
ATOM 4581 N N . PHE B 1 152 ? -2.409 37.010 143.116 1.00 34.31 717 PHE B N 1
ATOM 4582 C CA . PHE B 1 152 ? -3.343 36.264 143.914 1.00 36.76 717 PHE B CA 1
ATOM 4583 C C . PHE B 1 152 ? -4.631 37.076 143.997 1.00 38.53 717 PHE B C 1
ATOM 4584 O O . PHE B 1 152 ? -4.615 38.306 144.120 1.00 34.85 717 PHE B O 1
ATOM 4592 N N . SER B 1 153 ? -5.738 36.380 143.918 1.00 36.56 718 SER B N 1
ATOM 4593 C CA . SER B 1 153 ? -7.048 36.982 144.174 1.00 41.79 718 SER B CA 1
ATOM 4594 C C . SER B 1 153 ? -7.422 36.660 145.631 1.00 40.45 718 SER B C 1
ATOM 4595 O O . SER B 1 153 ? -7.433 35.507 146.054 1.00 37.59 718 SER B O 1
ATOM 4598 N N . LEU B 1 154 ? -7.680 37.706 146.405 1.00 37.49 719 LEU B N 1
ATOM 4599 C CA . LEU B 1 154 ? -7.818 37.584 147.841 1.00 40.10 719 LEU B CA 1
ATOM 4600 C C . LEU B 1 154 ? -9.152 38.189 148.191 1.00 45.00 719 LEU B C 1
ATOM 4601 O O . LEU B 1 154 ? -9.419 39.354 147.876 1.00 40.05 719 LEU B O 1
ATOM 4606 N N . THR B 1 155 ? -9.981 37.391 148.865 1.00 53.05 720 THR B N 1
ATOM 4607 C CA . THR B 1 155 ? -11.352 37.812 149.246 1.00 47.76 720 THR B CA 1
ATOM 4608 C C . THR B 1 155 ? -11.514 37.847 150.763 1.00 41.47 720 THR B C 1
ATOM 4609 O O . THR B 1 155 ? -11.178 36.904 151.463 1.00 37.30 720 THR B O 1
ATOM 4613 N N . ILE B 1 156 ? -11.960 38.982 151.279 1.00 39.50 721 ILE B N 1
ATOM 4614 C CA . ILE B 1 156 ? -12.043 39.120 152.741 1.00 48.66 721 ILE B CA 1
ATOM 4615 C C . ILE B 1 156 ? -13.483 39.430 153.142 1.00 53.50 721 ILE B C 1
ATOM 4616 O O . ILE B 1 156 ? -14.097 40.339 152.582 1.00 55.46 721 ILE B O 1
ATOM 4621 N N . GLU B 1 157 ? -14.024 38.618 154.051 1.00 64.14 722 GLU B N 1
ATOM 4622 C CA . GLU B 1 157 ? -15.340 38.856 154.649 1.00 76.07 722 GLU B CA 1
ATOM 4623 C C . GLU B 1 157 ? -15.141 38.850 156.153 1.00 84.07 722 GLU B C 1
ATOM 4624 O O . GLU B 1 157 ? -14.080 38.457 156.633 1.00 88.54 722 GLU B O 1
ATOM 4630 N N . ILE B 1 158 ? -16.156 39.281 156.897 1.00 84.10 723 ILE B N 1
ATOM 4631 C CA . ILE B 1 158 ? -16.058 39.368 158.367 1.00 81.54 723 ILE B CA 1
ATOM 4632 C C . ILE B 1 158 ? -15.639 38.023 158.979 1.00 83.65 723 ILE B C 1
ATOM 4633 O O . ILE B 1 158 ? -14.750 37.961 159.822 1.00 75.41 723 ILE B O 1
ATOM 4638 N N . GLU B 1 159 ? -16.302 36.960 158.527 1.00 95.77 724 GLU B N 1
ATOM 4639 C CA . GLU B 1 159 ? -16.051 35.580 158.971 1.00 99.31 724 GLU B CA 1
ATOM 4640 C C . GLU B 1 159 ? -14.611 35.162 158.701 1.00 89.99 724 GLU B C 1
ATOM 4641 O O . GLU B 1 159 ? -13.932 34.613 159.578 1.00 94.10 724 GLU B O 1
ATOM 4647 N N . GLY B 1 160 ? -14.152 35.401 157.474 1.00 75.59 725 GLY B N 1
ATOM 4648 C CA . GLY B 1 160 ? -12.770 35.083 157.119 1.00 70.27 725 GLY B CA 1
ATOM 4649 C C . GLY B 1 160 ? -12.334 35.492 155.724 1.00 62.91 725 GLY B C 1
ATOM 4650 O O . GLY B 1 160 ? 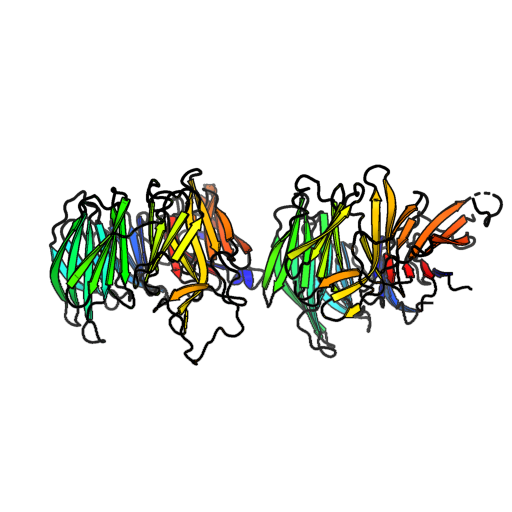-12.995 36.298 155.060 1.00 58.82 725 GLY B O 1
ATOM 4651 N N . ALA B 1 161 ? -11.217 34.904 155.296 1.00 59.74 726 ALA B N 1
ATOM 4652 C CA . ALA B 1 161 ? -10.583 35.186 154.010 1.00 60.12 726 ALA B CA 1
ATOM 4653 C C . ALA B 1 161 ? -10.307 33.930 153.171 1.00 52.05 726 ALA B C 1
ATOM 4654 O O . ALA B 1 161 ? -10.054 32.877 153.721 1.00 50.28 726 ALA B O 1
ATOM 4656 N N . ASP B 1 162 ? -10.326 34.084 151.838 1.00 47.72 727 ASP B N 1
ATOM 4657 C CA . ASP B 1 162 ? -9.911 33.038 150.881 1.00 47.02 727 ASP B CA 1
ATOM 4658 C C . ASP B 1 162 ? -8.901 33.647 149.897 1.00 43.08 727 ASP B C 1
ATOM 4659 O O . ASP B 1 162 ? -8.983 34.832 149.589 1.00 39.69 727 ASP B O 1
ATOM 4664 N N . ILE B 1 163 ? -8.011 32.819 149.365 1.00 36.26 728 ILE B N 1
ATOM 4665 C CA . ILE B 1 163 ? -7.038 33.281 148.416 1.00 43.28 728 ILE B CA 1
ATOM 4666 C C . ILE B 1 163 ? -6.799 32.254 147.314 1.00 41.57 728 ILE B C 1
ATOM 4667 O O . ILE B 1 163 ? -6.917 31.074 147.549 1.00 48.27 728 ILE B O 1
ATOM 4672 N N . ALA B 1 164 ? -6.480 32.706 146.110 1.00 36.72 729 ALA B N 1
ATOM 4673 C CA . ALA B 1 164 ? -6.085 31.783 145.046 1.00 38.38 729 ALA B CA 1
ATOM 4674 C C . ALA B 1 164 ? -5.144 32.412 144.042 1.00 38.19 729 ALA B C 1
ATOM 4675 O O . ALA B 1 164 ? -5.284 33.577 143.696 1.00 41.95 729 ALA B O 1
ATOM 4677 N N . LEU B 1 165 ? -4.177 31.637 143.568 1.00 34.31 730 LEU B N 1
ATOM 4678 C CA . LEU B 1 165 ? -3.300 32.081 142.500 1.00 36.01 730 LEU B CA 1
ATOM 4679 C C . LEU B 1 165 ? -4.140 32.254 141.228 1.00 44.75 730 LEU B C 1
ATOM 4680 O O . LEU B 1 165 ? -4.771 31.302 140.788 1.00 45.58 730 LEU B O 1
ATOM 4685 N N . VAL B 1 166 ? -4.153 33.433 140.616 1.00 39.14 731 VAL B N 1
ATOM 4686 C CA . VAL B 1 166 ? -4.902 33.579 139.358 1.00 33.94 731 VAL B CA 1
ATOM 4687 C C . VAL B 1 166 ? -3.990 33.733 138.166 1.00 36.64 731 VAL B C 1
ATOM 4688 O O . VAL B 1 166 ? -4.354 33.305 137.091 1.00 38.95 731 VAL B O 1
ATOM 4692 N N . GLU B 1 167 ? -2.812 34.334 138.345 1.00 37.35 732 GLU B N 1
ATOM 4693 C CA . GLU B 1 167 ? -1.912 34.633 137.206 1.00 37.16 732 GLU B CA 1
ATOM 4694 C C . GLU B 1 167 ? -0.454 34.628 137.616 1.00 37.91 732 GLU B C 1
ATOM 4695 O O . GLU B 1 167 ? -0.128 34.928 138.775 1.00 35.78 732 GLU B O 1
ATOM 4701 N N . LYS B 1 168 ? 0.415 34.296 136.660 1.00 41.08 733 LYS B N 1
ATOM 4702 C CA . LYS B 1 168 ? 1.879 34.460 136.827 1.00 48.19 733 LYS B CA 1
ATOM 4703 C C . LYS B 1 168 ? 2.552 34.931 135.530 1.00 45.83 733 LYS B C 1
ATOM 4704 O O . LYS B 1 168 ? 2.268 34.428 134.451 1.00 46.34 733 LYS B O 1
ATOM 4710 N N . PHE B 1 169 ? 3.393 35.938 135.631 1.00 40.68 734 PHE B N 1
ATOM 4711 C CA . PHE B 1 169 ? 4.154 36.376 134.492 1.00 39.52 734 PHE B CA 1
ATOM 4712 C C . PHE B 1 169 ? 5.607 36.095 134.791 1.00 40.62 734 PHE B C 1
ATOM 4713 O O . PHE B 1 169 ? 5.975 35.783 135.930 1.00 40.30 734 PHE B O 1
ATOM 4721 N N . GLN B 1 170 ? 6.414 36.197 133.737 1.00 34.19 735 GLN B N 1
ATOM 4722 C CA . GLN B 1 170 ? 7.848 36.048 133.831 1.00 41.01 735 GLN B CA 1
ATOM 4723 C C . GLN B 1 170 ? 8.406 37.085 132.904 1.00 47.18 735 GLN B C 1
ATOM 4724 O O . GLN B 1 170 ? 8.124 37.059 131.723 1.00 51.84 735 GLN B O 1
ATOM 4730 N N . LEU B 1 171 ? 9.190 38.010 133.418 1.00 45.66 736 LEU B N 1
ATOM 4731 C CA . LEU B 1 171 ? 9.882 38.927 132.532 1.00 46.01 736 LEU B CA 1
ATOM 4732 C C . LEU B 1 171 ? 11.117 38.234 131.952 1.00 49.65 736 LEU B C 1
ATOM 4733 O O . LEU B 1 171 ? 11.579 37.220 132.491 1.00 52.34 736 LEU B O 1
ATOM 4738 N N . SER B 1 172 ? 11.632 38.791 130.857 1.00 53.54 737 SER B N 1
ATOM 4739 C CA . SER B 1 172 ? 12.835 38.254 130.162 1.00 63.54 737 SER B CA 1
ATOM 4740 C C . SER B 1 172 ? 14.136 38.406 130.958 1.00 57.31 737 SER B C 1
ATOM 4741 O O . SER B 1 172 ? 15.172 37.922 130.517 1.00 48.24 737 SER B O 1
ATOM 4744 N N . SER B 1 173 ? 14.062 39.088 132.109 1.00 54.92 738 SER B N 1
ATOM 4745 C CA . SER B 1 173 ? 15.222 39.618 132.792 1.00 54.20 738 SER B CA 1
ATOM 4746 C C . SER B 1 173 ? 14.918 39.847 134.290 1.00 52.25 738 SER B C 1
ATOM 4747 O O . SER B 1 173 ? 13.764 40.050 134.661 1.00 53.09 738 SER B O 1
ATOM 4750 N N . PRO B 1 174 ? 15.943 39.786 135.162 1.00 47.25 739 PRO B N 1
ATOM 4751 C CA . PRO B 1 174 ? 15.622 40.032 136.564 1.00 48.19 739 PRO B CA 1
ATOM 4752 C C . PRO B 1 174 ? 15.192 41.481 136.799 1.00 43.47 739 PRO B C 1
ATOM 4753 O O . PRO B 1 174 ? 15.527 42.386 136.025 1.00 33.70 739 PRO B O 1
ATOM 4757 N N . ILE B 1 175 ? 14.458 41.673 137.878 1.00 38.55 740 ILE B N 1
ATOM 4758 C CA . ILE B 1 175 ? 13.816 42.932 138.133 1.00 37.51 740 ILE B CA 1
ATOM 4759 C C . ILE B 1 175 ? 14.607 43.662 139.219 1.00 37.78 740 ILE B C 1
ATOM 4760 O O . ILE B 1 175 ? 14.810 43.132 140.319 1.00 32.89 740 ILE B O 1
ATOM 4765 N N . ILE B 1 176 ? 15.027 44.872 138.851 1.00 37.22 741 ILE B N 1
ATOM 4766 C CA . ILE B 1 176 ? 15.702 45.830 139.709 1.00 45.24 741 ILE B CA 1
ATOM 4767 C C . ILE B 1 176 ? 14.746 46.604 140.627 1.00 39.47 741 ILE B C 1
ATOM 4768 O O . ILE B 1 176 ? 15.087 46.852 141.762 1.00 39.71 741 ILE B O 1
ATOM 4773 N N . LYS B 1 177 ? 13.600 47.035 140.093 1.00 33.38 742 LYS B N 1
ATOM 4774 C CA . LYS B 1 177 ? 12.666 47.868 140.822 1.00 30.14 742 LYS B CA 1
ATOM 4775 C C . LYS B 1 177 ? 11.281 47.580 140.256 1.00 23.00 742 LYS B C 1
ATOM 4776 O O . LYS B 1 177 ? 11.072 47.536 139.018 1.00 19.42 742 LYS B O 1
ATOM 4782 N N . SER B 1 178 ? 10.311 47.513 141.148 1.00 24.39 743 SER B N 1
ATOM 4783 C CA . SER B 1 178 ? 8.906 47.428 140.698 1.00 24.50 743 SER B CA 1
ATOM 4784 C C . SER B 1 178 ? 8.094 48.381 141.532 1.00 25.50 743 SER B C 1
ATOM 4785 O O . SER B 1 178 ? 8.438 48.648 142.684 1.00 23.85 743 SER B O 1
ATOM 4788 N N . ILE B 1 179 ? 7.070 48.959 140.932 1.00 19.94 744 ILE B N 1
ATOM 4789 C CA . ILE B 1 179 ? 6.155 49.824 141.648 1.00 25.61 744 ILE B CA 1
ATOM 4790 C C . ILE B 1 179 ? 4.693 49.501 141.238 1.00 26.52 744 ILE B C 1
ATOM 4791 O O . ILE B 1 179 ? 4.432 48.920 140.141 1.00 22.01 744 ILE B O 1
ATOM 4796 N N . SER B 1 180 ? 3.767 49.851 142.130 1.00 23.48 745 SER B N 1
ATOM 4797 C CA . SER B 1 180 ? 2.357 49.699 141.834 1.00 28.16 745 SER B CA 1
ATOM 4798 C C . SER B 1 180 ? 1.779 51.026 141.531 1.00 32.42 745 SER B C 1
ATOM 4799 O O . SER B 1 180 ? 2.111 52.029 142.154 1.00 27.61 745 SER B O 1
ATOM 4802 N N . ILE B 1 181 ? 0.869 51.038 140.585 1.00 26.83 746 ILE B N 1
ATOM 4803 C CA . ILE B 1 181 ? 0.187 52.256 140.204 1.00 31.98 746 ILE B CA 1
ATOM 4804 C C . ILE B 1 181 ? -1.324 51.908 140.153 1.00 25.90 746 ILE B C 1
ATOM 4805 O O . ILE B 1 181 ? -1.805 51.267 139.221 1.00 31.15 746 ILE B O 1
ATOM 4810 N N . VAL B 1 182 ? -2.028 52.338 141.167 1.00 27.44 747 VAL B N 1
ATOM 4811 C CA . VAL B 1 182 ? -3.482 52.170 141.272 1.00 27.27 747 VAL B CA 1
ATOM 4812 C C . VAL B 1 182 ? -4.144 53.418 140.713 1.00 35.00 747 VAL B C 1
ATOM 4813 O O . VAL B 1 182 ? -4.443 54.374 141.442 1.00 28.91 747 VAL B O 1
ATOM 4817 N N . SER B 1 183 ? -4.347 53.449 139.409 1.00 29.97 748 SER B N 1
ATOM 4818 C CA . SER B 1 183 ? -4.804 54.704 138.794 1.00 29.66 748 SER B CA 1
ATOM 4819 C C . SER B 1 183 ? -6.325 54.798 138.761 1.00 30.89 748 SER B C 1
ATOM 4820 O O . SER B 1 183 ? -7.018 53.803 139.008 1.00 35.11 748 SER B O 1
ATOM 4823 N N . PRO B 1 184 ? -6.842 55.969 138.398 1.00 30.74 749 PRO B N 1
ATOM 4824 C CA . PRO B 1 184 ? -8.286 56.124 138.287 1.00 35.29 749 PRO B CA 1
ATOM 4825 C C . PRO B 1 184 ? -8.841 55.241 137.174 1.00 36.70 749 PRO B C 1
ATOM 4826 O O . PRO B 1 184 ? -9.980 54.848 137.244 1.00 38.89 749 PRO B O 1
ATOM 4830 N N . THR B 1 185 ? -7.979 54.911 136.210 1.00 34.46 750 THR B N 1
ATOM 4831 C CA . THR B 1 185 ? -8.270 54.101 135.038 1.00 36.35 750 THR B CA 1
ATOM 4832 C C . THR B 1 185 ? -7.939 52.618 135.207 1.00 37.35 750 THR B C 1
ATOM 4833 O O . THR B 1 185 ? -8.655 51.762 134.735 1.00 39.65 750 THR B O 1
ATOM 4837 N N . ALA B 1 186 ? -6.839 52.284 135.844 1.00 33.63 751 ALA B N 1
ATOM 4838 C CA . ALA B 1 186 ? -6.472 50.893 135.892 1.00 29.12 751 ALA B CA 1
ATOM 4839 C C . ALA B 1 186 ? -5.542 50.610 137.035 1.00 28.85 751 ALA B C 1
ATOM 4840 O O . ALA B 1 186 ? -4.938 51.512 137.597 1.00 26.49 751 ALA B O 1
ATOM 4842 N N . ASN B 1 187 ? -5.456 49.344 137.389 1.00 24.79 752 ASN B N 1
ATOM 4843 C CA . ASN B 1 187 ? -4.412 48.849 138.226 1.00 27.12 752 ASN B CA 1
ATOM 4844 C C . ASN B 1 187 ? -3.193 48.570 137.344 1.00 28.25 752 ASN B C 1
ATOM 4845 O O . ASN B 1 187 ? -3.340 47.963 136.262 1.00 32.22 752 ASN B O 1
ATOM 4850 N N . ARG B 1 188 ? -2.013 48.993 137.777 1.00 24.12 753 ARG B N 1
ATOM 4851 C CA . ARG B 1 188 ? -0.809 48.760 136.994 1.00 21.95 753 ARG B CA 1
ATOM 4852 C C . ARG B 1 188 ? 0.367 48.350 137.862 1.00 23.07 753 ARG B C 1
ATOM 4853 O O . ARG B 1 188 ? 0.465 48.744 139.019 1.00 24.86 753 ARG B O 1
ATOM 4861 N N . ILE B 1 189 ? 1.261 47.558 137.284 1.00 21.15 754 ILE B N 1
ATOM 4862 C CA . ILE B 1 189 ? 2.477 47.158 137.946 1.00 19.08 754 ILE B CA 1
ATOM 4863 C C . ILE B 1 189 ? 3.563 47.440 136.920 1.00 27.14 754 ILE B C 1
ATOM 4864 O O . ILE B 1 189 ? 3.527 46.893 135.793 1.00 24.20 754 ILE B O 1
ATOM 4869 N N . ALA B 1 190 ? 4.555 48.239 137.303 1.00 23.12 755 ALA B N 1
ATOM 4870 C CA . ALA B 1 190 ? 5.595 48.638 136.390 1.00 20.29 755 ALA B CA 1
ATOM 4871 C C . ALA B 1 190 ? 6.883 48.112 136.937 1.00 22.69 755 ALA B C 1
ATOM 4872 O O . ALA B 1 190 ? 7.107 48.105 138.186 1.00 21.50 755 ALA B O 1
ATOM 4874 N N . SER B 1 191 ? 7.746 47.632 136.049 1.00 20.18 756 SER B N 1
ATOM 4875 C CA . SER B 1 191 ? 9.002 46.994 136.465 1.00 21.16 756 SER B CA 1
ATOM 4876 C C . SER B 1 191 ? 10.176 47.465 135.575 1.00 23.28 756 SER B C 1
ATOM 4877 O O . SER B 1 191 ? 10.019 47.623 134.363 1.00 24.11 756 SER B O 1
ATOM 4880 N N . LEU B 1 192 ? 11.323 47.627 136.202 1.00 22.47 757 LEU B N 1
ATOM 4881 C CA . LEU B 1 192 ? 12.584 47.984 135.573 1.00 26.70 757 LEU B CA 1
ATOM 4882 C C . LEU B 1 192 ? 13.466 46.786 135.696 1.00 30.35 757 LEU B C 1
ATOM 4883 O O . LEU B 1 192 ? 13.700 46.314 136.796 1.00 23.30 757 LEU B O 1
ATOM 4888 N N . THR B 1 193 ? 13.937 46.257 134.562 1.00 34.10 758 THR B N 1
ATOM 4889 C CA . THR B 1 193 ? 14.730 45.010 134.603 1.00 31.90 758 THR B CA 1
ATOM 4890 C C . THR B 1 193 ? 16.200 45.318 134.355 1.00 37.99 758 THR B C 1
ATOM 4891 O O . THR B 1 193 ? 16.544 46.381 133.782 1.00 35.85 758 THR B O 1
ATOM 4895 N N . GLU B 1 194 ? 17.069 44.392 134.765 1.00 41.69 759 GLU B N 1
ATOM 4896 C CA . GLU B 1 194 ? 18.516 44.489 134.437 1.00 44.53 759 GLU B CA 1
ATOM 4897 C C . GLU B 1 194 ? 18.791 44.803 132.977 1.00 44.27 759 GLU B C 1
ATOM 4898 O O . GLU B 1 194 ? 19.723 45.561 132.651 1.00 48.20 759 GLU B O 1
ATOM 4904 N N . SER B 1 195 ? 17.998 44.217 132.086 1.00 39.70 760 SER B N 1
ATOM 4905 C CA . SER B 1 195 ? 18.097 44.522 130.655 1.00 43.47 760 SER B CA 1
ATOM 4906 C C . SER B 1 195 ? 17.766 45.972 130.234 1.00 45.73 760 SER B C 1
ATOM 4907 O O . SER B 1 195 ? 17.690 46.266 129.042 1.00 50.60 760 SER B O 1
ATOM 4910 N N . GLY B 1 196 ? 17.530 46.881 131.175 1.00 47.40 761 GLY B N 1
ATOM 4911 C CA . GLY B 1 196 ? 17.214 48.274 130.818 1.00 38.50 761 GLY B CA 1
ATOM 4912 C C . GLY B 1 196 ? 15.791 48.492 130.337 1.00 46.97 761 GLY B C 1
ATOM 4913 O O . GLY B 1 196 ? 15.475 49.566 129.889 1.00 46.84 761 GLY B O 1
ATOM 4914 N N . GLU B 1 197 ? 14.911 47.500 130.431 1.00 47.16 762 GLU B N 1
ATOM 4915 C CA . GLU B 1 197 ? 13.515 47.672 130.006 1.00 57.71 762 GLU B CA 1
ATOM 4916 C C . GLU B 1 197 ? 12.523 48.011 131.175 1.00 28.31 762 GLU B C 1
ATOM 4917 O O . GLU B 1 197 ? 12.694 47.540 132.292 1.00 29.76 762 GLU B O 1
ATOM 4923 N N . VAL B 1 198 ? 11.521 48.814 130.844 1.00 25.38 763 VAL B N 1
ATOM 4924 C CA . VAL B 1 198 ? 10.392 49.106 131.683 1.00 30.76 763 VAL B CA 1
ATOM 4925 C C . VAL B 1 198 ? 9.116 48.529 131.077 1.00 29.91 763 VAL B C 1
ATOM 4926 O O . VAL B 1 198 ? 8.597 49.044 130.102 1.00 29.54 763 VAL B O 1
ATOM 4930 N N . THR B 1 199 ? 8.596 47.519 131.757 1.00 23.64 764 THR B N 1
ATOM 4931 C CA . THR B 1 199 ? 7.357 46.875 131.428 1.00 22.51 764 THR B CA 1
ATOM 4932 C C . THR B 1 199 ? 6.285 47.235 132.379 1.00 25.49 764 THR B C 1
ATOM 4933 O O . THR B 1 199 ? 6.443 47.113 133.612 1.00 28.78 764 THR B O 1
ATOM 4937 N N . VAL B 1 200 ? 5.222 47.734 131.816 1.00 20.50 765 VAL B N 1
ATOM 4938 C CA . VAL B 1 200 ? 4.038 47.985 132.565 1.00 22.15 765 VAL B CA 1
ATOM 4939 C C . VAL B 1 200 ? 2.966 46.920 132.246 1.00 30.57 765 VAL B C 1
ATOM 4940 O O . VAL B 1 200 ? 2.438 46.898 131.116 1.00 27.13 765 VAL B O 1
ATOM 4944 N N . TYR B 1 201 ? 2.646 46.092 133.247 1.00 24.06 766 TYR B N 1
ATOM 4945 C CA . TYR B 1 201 ? 1.428 45.271 133.244 1.00 26.66 766 TYR B CA 1
ATOM 4946 C C . TYR B 1 201 ? 0.201 46.031 133.777 1.00 29.51 766 TYR B C 1
ATOM 4947 O O . TYR B 1 201 ? 0.191 46.491 134.961 1.00 29.53 766 TYR B O 1
ATOM 4956 N N . SER B 1 202 ? -0.811 46.170 132.919 1.00 21.49 767 SER B N 1
ATOM 4957 C CA . SER B 1 202 ? -2.075 46.792 133.259 1.00 27.20 767 SER B CA 1
ATOM 4958 C C . SER B 1 202 ? -3.327 45.916 133.216 1.00 34.95 767 SER B C 1
ATOM 4959 O O . SER B 1 202 ? -3.551 45.140 132.289 1.00 33.10 767 SER B O 1
ATOM 4962 N N . LYS B 1 203 ? -4.189 46.098 134.200 1.00 35.97 768 LYS B N 1
ATOM 4963 C CA . LYS B 1 203 ? -5.430 45.338 134.259 1.00 38.58 768 LYS B CA 1
ATOM 4964 C C . LYS B 1 203 ? -6.561 46.101 133.557 1.00 47.70 768 LYS B C 1
ATOM 4965 O O . LYS B 1 203 ? -7.071 47.100 134.046 1.00 46.91 768 LYS B O 1
ATOM 4971 N N . LYS B 1 204 ? -6.890 45.601 132.377 1.00 59.00 769 LYS B N 1
ATOM 4972 C CA . LYS B 1 204 ? -8.044 45.998 131.592 1.00 67.90 769 LYS B CA 1
ATOM 4973 C C . LYS B 1 204 ? -9.020 44.855 131.665 1.00 57.37 769 LYS B C 1
ATOM 4974 O O . LYS B 1 204 ? -8.737 43.757 131.177 1.00 55.86 769 LYS B O 1
ATOM 4980 N N . GLY B 1 205 ? -10.159 45.108 132.295 1.00 53.76 770 GLY B N 1
ATOM 4981 C CA . GLY B 1 205 ? -11.183 44.079 132.441 1.00 55.69 770 GLY B CA 1
ATOM 4982 C C . GLY B 1 205 ? -10.661 42.968 133.329 1.00 57.54 770 GLY B C 1
ATOM 4983 O O . GLY B 1 205 ? -10.087 43.234 134.378 1.00 62.34 770 GLY B O 1
ATOM 4984 N N . PRO B 1 206 ? -10.845 41.711 132.915 1.00 61.20 771 PRO B N 1
ATOM 4985 C CA . PRO B 1 206 ? -10.199 40.585 133.599 1.00 56.77 771 PRO B CA 1
ATOM 4986 C C . PRO B 1 206 ? -8.813 40.264 133.024 1.00 51.07 771 PRO B C 1
ATOM 4987 O O . PRO B 1 206 ? -8.243 39.237 133.339 1.00 60.00 771 PRO B O 1
ATOM 4991 N N . VAL B 1 207 ? -8.262 41.128 132.186 1.00 43.95 772 VAL B N 1
ATOM 4992 C CA . VAL B 1 207 ? -6.979 40.818 131.552 1.00 48.80 772 VAL B CA 1
ATOM 4993 C C . VAL B 1 207 ? -5.841 41.730 132.031 1.00 40.05 772 VAL B C 1
ATOM 4994 O O . VAL B 1 207 ? -5.906 42.947 131.883 1.00 43.19 772 VAL B O 1
ATOM 4998 N N . TRP B 1 208 ? -4.809 41.126 132.581 1.00 34.53 773 TRP B N 1
ATOM 4999 C CA . TRP B 1 208 ? -3.513 41.799 132.737 1.00 43.32 773 TRP B CA 1
ATOM 5000 C C . TRP B 1 208 ? -2.810 41.787 131.402 1.00 50.51 773 TRP B C 1
ATOM 5001 O O . TRP B 1 208 ? -2.763 40.724 130.782 1.00 61.17 773 TRP B O 1
ATOM 5012 N N . SER B 1 209 ? -2.347 42.939 130.898 1.00 43.99 774 SER B N 1
ATOM 5013 C CA . SER B 1 209 ? -1.543 42.958 129.640 1.00 38.36 774 SER B CA 1
ATOM 5014 C C . SER B 1 209 ? -0.281 43.855 129.692 1.00 31.63 774 SER B C 1
ATOM 5015 O O . SER B 1 209 ? -0.325 44.955 130.239 1.00 29.25 774 SER B O 1
ATOM 5018 N N . PRO B 1 210 ? 0.837 43.396 129.089 1.00 34.88 775 PRO B N 1
ATOM 5019 C CA . PRO B 1 210 ? 2.066 44.219 129.184 1.00 28.35 775 PRO B CA 1
ATOM 5020 C C . PRO B 1 210 ? 2.245 45.227 128.084 1.00 37.60 775 PRO B C 1
ATOM 5021 O O . PRO B 1 210 ? 1.785 44.978 126.967 1.00 38.60 775 PRO B O 1
ATOM 5025 N N . LYS B 1 211 ? 2.892 46.356 128.397 1.00 26.32 776 LYS B N 1
ATOM 5026 C CA . LYS B 1 211 ? 3.455 47.259 127.372 1.00 35.65 776 LYS B CA 1
ATOM 5027 C C . LYS B 1 211 ? 4.886 47.677 127.750 1.00 36.00 776 LYS B C 1
ATOM 5028 O O . LYS B 1 211 ? 5.206 47.839 128.934 1.00 31.31 776 LYS B O 1
ATOM 5034 N N . ILE B 1 212 ? 5.781 47.814 126.775 1.00 33.10 777 ILE B N 1
ATOM 5035 C CA . ILE B 1 212 ? 7.137 48.262 127.102 1.00 33.64 777 ILE B CA 1
ATOM 5036 C C . ILE B 1 212 ? 7.158 49.758 126.879 1.00 39.90 777 ILE B C 1
ATOM 5037 O O . ILE B 1 212 ? 6.688 50.254 125.866 1.00 37.63 777 ILE B O 1
ATOM 5042 N N . LEU B 1 213 ? 7.728 50.482 127.827 1.00 38.47 778 LEU B N 1
ATOM 5043 C CA . LEU B 1 213 ? 7.800 51.922 127.722 1.00 41.13 778 LEU B CA 1
ATOM 5044 C C . LEU B 1 213 ? 9.124 52.262 127.104 1.00 40.49 778 LEU B C 1
ATOM 5045 O O . LEU B 1 213 ? 10.137 51.582 127.357 1.00 40.02 778 LEU B O 1
ATOM 5050 N N . SER B 1 214 ? 9.126 53.356 126.362 1.00 32.18 779 SER B N 1
ATOM 5051 C CA . SER B 1 214 ? 10.367 53.941 125.943 1.00 39.51 779 SER B CA 1
ATOM 5052 C C . SER B 1 214 ? 10.581 55.305 126.615 1.00 37.35 779 SER B C 1
ATOM 5053 O O . SER B 1 214 ? 9.646 56.057 126.902 1.00 39.62 779 SER B O 1
ATOM 5056 N N . GLN B 1 215 ? 11.848 55.600 126.818 1.00 33.88 780 GLN B N 1
ATOM 5057 C CA . GLN B 1 215 ? 12.314 56.889 127.321 1.00 33.54 780 GLN B CA 1
ATOM 5058 C C . GLN B 1 215 ? 12.381 57.875 126.146 1.00 31.34 780 GLN B C 1
ATOM 5059 O O . GLN B 1 215 ? 12.056 57.515 125.019 1.00 30.40 780 GLN B O 1
ATOM 5065 N N . ASN B 1 216 ? 12.752 59.124 126.429 1.00 31.70 781 ASN B N 1
ATOM 5066 C CA . ASN B 1 216 ? 12.802 60.177 125.429 1.00 28.92 781 ASN B CA 1
ATOM 5067 C C . ASN B 1 216 ? 13.655 59.676 124.224 1.00 27.33 781 ASN B C 1
ATOM 5068 O O . ASN B 1 216 ? 14.808 59.206 124.363 1.00 22.34 781 ASN B O 1
ATOM 5073 N N . LYS B 1 217 ? 13.112 59.765 123.034 1.00 24.41 782 LYS B N 1
ATOM 5074 C CA . LYS B 1 217 ? 13.807 59.109 121.905 1.00 33.91 782 LYS B CA 1
ATOM 5075 C C . LYS B 1 217 ? 15.091 59.814 121.482 1.00 27.98 782 LYS B C 1
ATOM 5076 O O . LYS B 1 217 ? 15.884 59.248 120.785 1.00 31.96 782 LYS B O 1
ATOM 5082 N N . ASN B 1 218 ? 15.320 61.024 121.952 1.00 20.10 783 ASN B N 1
ATOM 5083 C CA . ASN B 1 218 ? 16.623 61.635 121.732 1.00 23.65 783 ASN B CA 1
ATOM 5084 C C . ASN B 1 218 ? 17.701 61.110 122.679 1.00 30.86 783 ASN B C 1
ATOM 5085 O O . ASN B 1 218 ? 18.864 61.484 122.541 1.00 27.61 783 ASN B O 1
ATOM 5090 N N . TYR B 1 219 ? 17.330 60.277 123.645 1.00 27.30 784 TYR B N 1
ATOM 5091 C CA . TYR B 1 219 ? 18.320 59.804 124.643 1.00 27.99 784 TYR B CA 1
ATOM 5092 C C . TYR B 1 219 ? 18.228 58.296 124.832 1.00 32.60 784 TYR B C 1
ATOM 5093 O O . TYR B 1 219 ? 18.427 57.777 125.933 1.00 28.20 784 TYR B O 1
ATOM 5102 N N . LEU B 1 220 ? 17.993 57.585 123.730 1.00 29.37 785 LEU B N 1
ATOM 5103 C CA . LEU B 1 220 ? 17.766 56.157 123.757 1.00 34.29 785 LEU B CA 1
ATOM 5104 C C . LEU B 1 220 ? 18.932 55.274 124.214 1.00 27.72 785 LEU B C 1
ATOM 5105 O O . LEU B 1 220 ? 18.695 54.173 124.660 1.00 40.97 785 LEU B O 1
ATOM 5110 N N . THR B 1 221 ? 20.144 55.777 124.210 1.00 26.00 786 THR B N 1
ATOM 5111 C CA . THR B 1 221 ? 21.288 54.982 124.613 1.00 32.89 786 THR B CA 1
ATOM 5112 C C . THR B 1 221 ? 21.694 55.238 126.069 1.00 35.32 786 THR B C 1
ATOM 5113 O O . THR B 1 221 ? 22.664 54.683 126.574 1.00 31.29 786 THR B O 1
ATOM 5117 N N . GLU B 1 222 ? 20.983 56.127 126.740 1.00 29.10 787 GLU B N 1
ATOM 5118 C CA . GLU B 1 222 ? 21.213 56.267 128.195 1.00 25.97 787 GLU B CA 1
ATOM 5119 C C . GLU B 1 222 ? 20.741 55.061 128.972 1.00 21.15 787 GLU B C 1
ATOM 5120 O O . GLU B 1 222 ? 19.659 54.492 128.693 1.00 24.46 787 GLU B O 1
ATOM 5126 N N . THR B 1 223 ? 21.466 54.757 130.050 1.00 25.24 788 THR B N 1
ATOM 5127 C CA . THR B 1 223 ? 21.065 53.699 130.978 1.00 26.96 788 THR B CA 1
ATOM 5128 C C . THR B 1 223 ? 19.843 54.175 131.814 1.00 24.58 788 THR B C 1
ATOM 5129 O O . THR B 1 223 ? 19.817 55.270 132.311 1.00 26.23 788 THR B O 1
ATOM 5133 N N . LYS B 1 224 ? 18.834 53.337 131.950 1.00 19.98 789 LYS B N 1
ATOM 5134 C CA . LYS B 1 224 ? 17.679 53.634 132.798 1.00 23.49 789 LYS B CA 1
ATOM 5135 C C . LYS B 1 224 ? 18.095 53.361 134.278 1.00 29.63 789 LYS B C 1
ATOM 5136 O O . LYS B 1 224 ? 18.695 52.324 134.582 1.00 29.07 789 LYS B O 1
ATOM 5142 N N . LYS B 1 225 ? 17.724 54.250 135.164 1.00 21.11 790 LYS B N 1
ATOM 5143 C CA . LYS B 1 225 ? 18.179 54.170 136.551 1.00 19.15 790 LYS B CA 1
ATOM 5144 C C . LYS B 1 225 ? 17.066 53.862 137.561 1.00 22.51 790 LYS B C 1
ATOM 5145 O O . LYS B 1 225 ? 17.303 53.255 138.590 1.00 23.02 790 LYS B O 1
ATOM 5151 N N . ASP B 1 226 ? 15.857 54.319 137.299 1.00 21.42 791 ASP B N 1
ATOM 5152 C CA . ASP B 1 226 ? 14.793 54.089 138.249 1.00 18.62 791 ASP B CA 1
ATOM 5153 C C . ASP B 1 226 ? 13.440 54.404 137.642 1.00 19.93 791 ASP B C 1
ATOM 5154 O O . ASP B 1 226 ? 13.333 55.029 136.567 1.00 21.08 791 ASP B O 1
ATOM 5159 N N . ILE B 1 227 ? 12.418 54.014 138.371 1.00 18.29 792 ILE B N 1
ATOM 5160 C CA . ILE B 1 227 ? 11.077 54.377 138.061 1.00 21.40 792 ILE B CA 1
ATOM 5161 C C . ILE B 1 227 ? 10.291 54.727 139.293 1.00 22.61 792 ILE B C 1
ATOM 5162 O O . ILE B 1 227 ? 10.503 54.137 140.336 1.00 24.83 792 ILE B O 1
ATOM 5167 N N . TYR B 1 228 ? 9.315 55.616 139.125 1.00 18.29 793 TYR B N 1
ATOM 5168 C CA . TYR B 1 228 ? 8.520 56.116 140.245 1.00 19.51 793 TYR B CA 1
ATOM 5169 C C . TYR B 1 228 ? 7.155 56.595 139.708 1.00 24.75 793 TYR B C 1
ATOM 5170 O O . TYR B 1 228 ? 7.054 57.228 138.685 1.00 24.14 793 TYR B O 1
ATOM 5179 N N . GLY B 1 229 ? 6.090 56.250 140.369 1.00 23.19 794 GLY B N 1
ATOM 5180 C CA . GLY B 1 229 ? 4.758 56.577 139.874 1.00 18.76 794 GLY B CA 1
ATOM 5181 C C . GLY B 1 229 ? 4.020 57.575 140.728 1.00 27.00 794 GLY B C 1
ATOM 5182 O O . GLY B 1 229 ? 4.246 57.651 141.941 1.00 26.12 794 GLY B O 1
ATOM 5183 N N . ILE B 1 230 ? 3.137 58.356 140.098 1.00 25.80 795 ILE B N 1
ATOM 5184 C CA . ILE B 1 230 ? 2.161 59.142 140.856 1.00 24.58 795 ILE B CA 1
ATOM 5185 C C . ILE B 1 230 ? 0.833 58.578 140.395 1.00 27.21 795 ILE B C 1
ATOM 5186 O O . ILE B 1 230 ? 0.365 58.903 139.286 1.00 25.50 795 ILE B O 1
ATOM 5191 N N . ALA B 1 231 ? 0.277 57.718 141.234 1.00 21.54 796 ALA B N 1
ATOM 5192 C CA . ALA B 1 231 ? -0.829 56.835 140.838 1.00 31.17 796 ALA B CA 1
ATOM 5193 C C . ALA B 1 231 ? -2.081 57.641 140.459 1.00 29.59 796 ALA B C 1
ATOM 5194 O O . ALA B 1 231 ? -2.755 57.381 139.437 1.00 27.67 796 ALA B O 1
ATOM 5196 N N . MET B 1 232 ? -2.403 58.639 141.270 1.00 26.44 797 MET B N 1
ATOM 5197 C CA . MET B 1 232 ? -3.642 59.374 140.947 1.00 34.02 797 MET B CA 1
ATOM 5198 C C . MET B 1 232 ? -3.590 60.200 139.672 1.00 27.06 797 MET B C 1
ATOM 5199 O O . MET B 1 232 ? -4.622 60.476 139.096 1.00 28.51 797 MET B O 1
ATOM 5204 N N . ALA B 1 233 ? -2.400 60.579 139.216 1.00 23.58 798 ALA B N 1
ATOM 5205 C CA . ALA B 1 233 ? -2.270 61.295 138.006 1.00 25.66 798 ALA B CA 1
ATOM 5206 C C . ALA B 1 233 ? -2.065 60.332 136.827 1.00 31.98 798 ALA B C 1
ATOM 5207 O O . ALA B 1 233 ? -2.081 60.762 135.647 1.00 27.06 798 ALA B O 1
ATOM 5209 N N . ASP B 1 234 ? -1.838 59.043 137.125 1.00 24.64 799 ASP B N 1
ATOM 5210 C CA . ASP B 1 234 ? -1.500 58.018 136.070 1.00 24.14 799 ASP B CA 1
ATOM 5211 C C . ASP B 1 234 ? -0.196 58.363 135.276 1.00 28.52 799 ASP B C 1
ATOM 5212 O O . ASP B 1 234 ? -0.089 58.268 134.026 1.00 26.59 799 ASP B O 1
ATOM 5217 N N . ILE B 1 235 ? 0.816 58.745 136.048 1.00 22.69 800 ILE B N 1
ATOM 5218 C CA . ILE B 1 235 ? 2.085 59.134 135.480 1.00 22.35 800 ILE B CA 1
ATOM 5219 C C . ILE B 1 235 ? 3.193 58.253 136.036 1.00 21.99 800 ILE B C 1
ATOM 5220 O O . ILE B 1 235 ? 3.159 57.880 137.196 1.00 19.64 800 ILE B O 1
ATOM 5225 N N . LEU B 1 236 ? 4.159 57.933 135.176 1.00 21.36 801 LEU B N 1
ATOM 5226 C CA . LEU B 1 236 ? 5.353 57.267 135.572 1.00 23.28 801 LEU B CA 1
ATOM 5227 C C . LEU B 1 236 ? 6.553 58.142 135.207 1.00 26.54 801 LEU B C 1
ATOM 5228 O O . LEU B 1 236 ? 6.623 58.727 134.089 1.00 20.27 801 LEU B O 1
ATOM 5233 N N . PHE B 1 237 ? 7.455 58.260 136.183 1.00 18.37 802 PHE B N 1
ATOM 5234 C CA . PHE B 1 237 ? 8.703 58.987 135.987 1.00 23.97 802 PHE B CA 1
ATOM 5235 C C . PHE B 1 237 ? 9.797 57.978 135.767 1.00 23.55 802 PHE B C 1
ATOM 5236 O O . PHE B 1 237 ? 9.959 57.034 136.558 1.00 23.78 802 PHE B O 1
ATOM 5244 N N . LEU B 1 238 ? 10.526 58.174 134.676 1.00 25.70 803 LEU B N 1
ATOM 5245 C CA . LEU B 1 238 ? 11.546 57.237 134.254 1.00 21.12 803 LEU B CA 1
ATOM 5246 C C . LEU B 1 238 ? 12.847 58.016 134.315 1.00 25.96 803 LEU B C 1
ATOM 5247 O O . LEU B 1 238 ? 13.073 58.965 133.519 1.00 22.03 803 LEU B O 1
ATOM 5252 N N . ALA B 1 239 ? 13.695 57.628 135.267 1.00 18.74 804 ALA B N 1
ATOM 5253 C CA . ALA B 1 239 ? 14.960 58.308 135.512 1.00 22.57 804 ALA B CA 1
ATOM 5254 C C . ALA B 1 239 ? 16.027 57.639 134.670 1.00 23.06 804 ALA B C 1
ATOM 5255 O O . ALA B 1 239 ? 16.113 56.384 134.577 1.00 21.94 804 ALA B O 1
ATOM 5257 N N . ARG B 1 240 ? 16.804 58.471 134.000 1.00 21.98 805 ARG B N 1
ATOM 5258 C CA . ARG B 1 240 ? 17.936 58.010 133.172 1.00 25.19 805 ARG B CA 1
ATOM 5259 C C . ARG B 1 240 ? 19.158 58.861 133.503 1.00 24.86 805 ARG B C 1
ATOM 5260 O O . ARG B 1 240 ? 19.313 59.251 134.650 1.00 29.74 805 ARG B O 1
ATOM 5268 N N . ASP B 1 241 ? 20.074 59.095 132.575 1.00 28.70 806 ASP B N 1
ATOM 5269 C CA . ASP B 1 241 ? 21.380 59.674 132.973 1.00 32.67 806 ASP B CA 1
ATOM 5270 C C . ASP B 1 241 ? 21.552 61.160 132.803 1.00 36.03 806 ASP B C 1
ATOM 5271 O O . ASP B 1 241 ? 22.335 61.741 133.540 1.00 29.89 806 ASP B O 1
ATOM 5276 N N . SER B 1 242 ? 20.757 61.799 131.929 1.00 26.35 807 SER B N 1
ATOM 5277 C CA . SER B 1 242 ? 20.754 63.246 131.891 1.00 30.62 807 SER B CA 1
ATOM 5278 C C . SER B 1 242 ? 19.343 63.770 132.131 1.00 25.72 807 SER B C 1
ATOM 5279 O O . SER B 1 242 ? 19.043 64.907 131.808 1.00 25.36 807 SER B O 1
ATOM 5282 N N . GLY B 1 243 ? 18.473 62.963 132.711 1.00 23.82 808 GLY B N 1
ATOM 5283 C CA . GLY B 1 243 ? 17.094 63.482 132.975 1.00 21.08 808 GLY B CA 1
ATOM 5284 C C . GLY B 1 243 ? 16.107 62.437 133.451 1.00 26.25 808 GLY B C 1
ATOM 5285 O O . GLY B 1 243 ? 16.471 61.280 133.616 1.00 19.92 808 GLY B O 1
ATOM 5286 N N . VAL B 1 244 ? 14.849 62.876 133.620 1.00 21.68 809 VAL B N 1
ATOM 5287 C CA . VAL B 1 244 ? 13.737 62.055 133.998 1.00 23.61 809 VAL B CA 1
ATOM 5288 C C . VAL B 1 244 ? 12.617 62.361 132.998 1.00 23.02 809 VAL B C 1
ATOM 5289 O O . VAL B 1 244 ? 12.272 63.540 132.768 1.00 21.67 809 VAL B O 1
ATOM 5293 N N . ASP B 1 245 ? 12.019 61.311 132.464 1.00 19.22 810 ASP B N 1
ATOM 5294 C CA . ASP B 1 245 ? 10.908 61.440 131.472 1.00 22.93 810 ASP B CA 1
ATOM 5295 C C . ASP B 1 245 ? 9.633 61.199 132.265 1.00 23.96 810 ASP B C 1
ATOM 5296 O O . ASP B 1 245 ? 9.455 60.177 132.990 1.00 25.49 810 ASP B O 1
ATOM 5301 N N . MET B 1 246 ? 8.733 62.137 132.120 1.00 23.55 811 MET B N 1
ATOM 5302 C CA . MET B 1 246 ? 7.423 62.022 132.742 1.00 22.39 811 MET B CA 1
ATOM 5303 C C . MET B 1 246 ? 6.435 61.499 131.701 1.00 25.84 811 MET B C 1
ATOM 5304 O O . MET B 1 246 ? 6.099 62.219 130.752 1.00 23.20 811 MET B O 1
ATOM 5309 N N . ILE B 1 247 ? 5.916 60.308 131.941 1.00 25.26 812 ILE B N 1
ATOM 5310 C CA . ILE B 1 247 ? 5.100 59.595 130.961 1.00 25.41 812 ILE B CA 1
ATOM 5311 C C . ILE B 1 247 ? 3.654 59.395 131.416 1.00 27.17 812 ILE B C 1
ATOM 5312 O O . ILE B 1 247 ? 3.383 58.905 132.509 1.00 24.66 812 ILE B O 1
ATOM 5317 N N . ASP B 1 248 ? 2.715 59.787 130.577 1.00 22.33 813 ASP B N 1
ATOM 5318 C CA . ASP B 1 248 ? 1.307 59.481 130.841 1.00 22.03 813 ASP B CA 1
ATOM 5319 C C . ASP B 1 248 ? 0.987 58.025 130.504 1.00 24.66 813 ASP B C 1
ATOM 5320 O O . ASP B 1 248 ? 1.085 57.624 129.347 1.00 24.35 813 ASP B O 1
ATOM 5325 N N . LEU B 1 249 ? 0.574 57.238 131.480 1.00 25.29 814 LEU B N 1
ATOM 5326 C CA . LEU B 1 249 ? 0.356 55.787 131.270 1.00 28.42 814 LEU B CA 1
ATOM 5327 C C . LEU B 1 249 ? -0.985 55.488 130.557 1.00 39.60 814 LEU B C 1
ATOM 5328 O O . LEU B 1 249 ? -1.178 54.397 130.056 1.00 31.52 814 LEU B O 1
ATOM 5333 N N . LYS B 1 250 ? -1.883 56.465 130.545 1.00 34.66 815 LYS B N 1
ATOM 5334 C CA . LYS B 1 250 ? -3.253 56.279 130.101 1.00 42.82 815 LYS B CA 1
ATOM 5335 C C . LYS B 1 250 ? -3.255 56.306 128.584 1.00 46.86 815 LYS B C 1
ATOM 5336 O O . LYS B 1 250 ? -3.655 55.364 127.930 1.00 48.86 815 LYS B O 1
ATOM 5342 N N . ASN B 1 251 ? -2.728 57.368 128.019 1.00 48.94 816 ASN B N 1
ATOM 5343 C CA . ASN B 1 251 ? -2.621 57.469 126.572 1.00 49.96 816 ASN B CA 1
ATOM 5344 C C . ASN B 1 251 ? -1.203 57.112 126.121 1.00 50.39 816 ASN B C 1
ATOM 5345 O O . ASN B 1 251 ? -0.873 57.257 124.973 1.00 57.48 816 ASN B O 1
ATOM 5350 N N . ASP B 1 252 ? -0.357 56.644 127.030 1.00 49.37 817 ASP B N 1
ATOM 5351 C CA . ASP B 1 252 ? 1.073 56.321 126.741 1.00 51.64 817 ASP B CA 1
ATOM 5352 C C . ASP B 1 252 ? 1.958 57.371 126.010 1.00 49.67 817 ASP B C 1
ATOM 5353 O O . ASP B 1 252 ? 2.674 57.059 125.063 1.00 54.24 817 ASP B O 1
ATOM 5358 N N . GLU B 1 253 ? 1.987 58.580 126.533 1.00 38.84 818 GLU B N 1
ATOM 5359 C CA . GLU B 1 253 ? 2.637 59.691 125.889 1.00 33.17 818 GLU B CA 1
ATOM 5360 C C . GLU B 1 253 ? 3.713 60.322 126.783 1.00 30.61 818 GLU B C 1
ATOM 5361 O O . GLU B 1 253 ? 3.508 60.474 128.009 1.00 27.66 818 GLU B O 1
ATOM 5367 N N . LEU B 1 254 ? 4.826 60.710 126.177 1.00 24.85 819 LEU B N 1
ATOM 5368 C CA . LEU B 1 254 ? 5.826 61.484 126.875 1.00 30.02 819 LEU B CA 1
ATOM 5369 C C . LEU B 1 254 ? 5.327 62.895 127.087 1.00 30.85 819 LEU B C 1
ATOM 5370 O O . LEU B 1 254 ? 5.061 63.596 126.135 1.00 33.88 819 LEU B O 1
ATOM 5375 N N . LEU B 1 255 ? 5.235 63.342 128.341 1.00 23.03 820 LEU B N 1
ATOM 5376 C CA . LEU B 1 255 ? 4.704 64.681 128.596 1.00 24.71 820 LEU B CA 1
ATOM 5377 C C . LEU B 1 255 ? 5.815 65.704 128.698 1.00 28.62 820 LEU B C 1
ATOM 5378 O O . LEU B 1 255 ? 5.687 66.812 128.187 1.00 29.79 820 LEU B O 1
ATOM 5383 N N . HIS B 1 256 ? 6.897 65.378 129.425 1.00 21.44 821 HIS B N 1
ATOM 5384 C CA . HIS B 1 256 ? 7.989 66.309 129.617 1.00 20.40 821 HIS B CA 1
ATOM 5385 C C . HIS B 1 256 ? 9.234 65.560 130.013 1.00 21.91 821 HIS B C 1
ATOM 5386 O O . HIS B 1 256 ? 9.145 64.449 130.545 1.00 26.47 821 HIS B O 1
ATOM 5393 N N . SER B 1 257 ? 10.390 66.115 129.683 1.00 22.60 822 SER B N 1
ATOM 5394 C CA . SER B 1 257 ? 11.657 65.565 130.145 1.00 25.77 822 SER B CA 1
ATOM 5395 C C . SER B 1 257 ? 12.325 66.604 130.971 1.00 24.98 822 SER B C 1
ATOM 5396 O O . SER B 1 257 ? 12.607 67.630 130.438 1.00 23.43 822 SER B O 1
ATOM 5399 N N . PHE B 1 258 ? 12.616 66.320 132.243 1.00 20.74 823 PHE B N 1
ATOM 5400 C CA . PHE B 1 258 ? 13.330 67.237 133.096 1.00 21.12 823 PHE B CA 1
ATOM 5401 C C . PHE B 1 258 ? 14.814 66.949 132.923 1.00 26.96 823 PHE B C 1
ATOM 5402 O O . PHE B 1 258 ? 15.253 65.787 132.795 1.00 25.08 823 PHE B O 1
ATOM 5410 N N . THR B 1 259 ? 15.601 67.986 132.924 1.00 21.70 824 THR B N 1
ATOM 5411 C CA . THR B 1 259 ? 17.005 67.845 132.789 1.00 27.86 824 THR B CA 1
ATOM 5412 C C . THR B 1 259 ? 17.588 67.684 134.200 1.00 33.78 824 THR B C 1
ATOM 5413 O O . THR B 1 259 ? 17.377 68.562 135.043 1.00 37.46 824 THR B O 1
ATOM 5417 N N . LEU B 1 260 ? 18.294 66.580 134.449 1.00 27.32 825 LEU B N 1
ATOM 5418 C CA . LEU B 1 260 ? 18.892 66.287 135.752 1.00 29.85 825 LEU B CA 1
ATOM 5419 C C . LEU B 1 260 ? 20.267 65.724 135.584 1.00 33.14 825 LEU B C 1
ATOM 5420 O O . LEU B 1 260 ? 20.586 65.194 134.521 1.00 31.36 825 LEU B O 1
ATOM 5425 N N . PRO B 1 261 ? 21.062 65.717 136.677 1.00 31.84 826 PRO B N 1
ATOM 5426 C CA . PRO B 1 261 ? 22.324 64.988 136.653 1.00 29.50 826 PRO B CA 1
ATOM 5427 C C . PRO B 1 261 ? 22.130 63.500 136.727 1.00 28.67 826 PRO B C 1
ATOM 5428 O O . PRO B 1 261 ? 21.028 63.034 136.905 1.00 27.27 826 PRO B O 1
ATOM 5432 N N . PRO B 1 262 ? 23.199 62.745 136.554 1.00 28.36 827 PRO B N 1
ATOM 5433 C CA . PRO B 1 262 ? 23.086 61.313 136.637 1.00 29.45 827 PRO B CA 1
ATOM 5434 C C . PRO B 1 262 ? 22.609 60.829 138.000 1.00 32.25 827 PRO B C 1
ATOM 5435 O O . PRO B 1 262 ? 22.993 61.366 139.055 1.00 30.98 827 PRO B O 1
ATOM 5439 N N . ILE B 1 263 ? 21.773 59.815 137.946 1.00 29.86 828 ILE B N 1
ATOM 5440 C CA . ILE B 1 263 ? 21.016 59.311 139.093 1.00 29.13 828 ILE B CA 1
ATOM 5441 C C . ILE B 1 263 ? 21.459 57.914 139.408 1.00 28.88 828 ILE B C 1
ATOM 5442 O O . ILE B 1 263 ? 21.548 57.039 138.522 1.00 23.41 828 ILE B O 1
ATOM 5447 N N . LYS B 1 264 ? 21.725 57.682 140.690 1.00 24.83 829 LYS B N 1
ATOM 5448 C CA . LYS B 1 264 ? 22.161 56.403 141.104 1.00 25.42 829 LYS B CA 1
ATOM 5449 C C . LYS B 1 264 ? 20.988 55.447 141.110 1.00 26.88 829 LYS B C 1
ATOM 5450 O O . LYS B 1 264 ? 19.889 55.816 141.497 1.00 24.10 829 LYS B O 1
ATOM 5456 N N . VAL B 1 265 ? 21.214 54.224 140.629 1.00 24.51 830 VAL B N 1
ATOM 5457 C CA . VAL B 1 265 ? 20.148 53.269 140.457 1.00 22.41 830 VAL B CA 1
ATOM 5458 C C . VAL B 1 265 ? 19.352 53.067 141.737 1.00 22.82 830 VAL B C 1
ATOM 5459 O O . VAL B 1 265 ? 19.913 52.958 142.834 1.00 27.57 830 VAL B O 1
ATOM 5463 N N . ASN B 1 266 ? 18.020 53.023 141.601 1.00 23.40 831 ASN B N 1
ATOM 5464 C CA . ASN B 1 266 ? 17.144 52.713 142.732 1.00 22.55 831 ASN B CA 1
ATOM 5465 C C . ASN B 1 266 ? 17.162 53.726 143.887 1.00 25.24 831 ASN B C 1
ATOM 5466 O O . ASN B 1 266 ? 16.985 53.308 145.029 1.00 25.25 831 ASN B O 1
ATOM 5471 N N . THR B 1 267 ? 17.423 55.011 143.628 1.00 24.21 832 THR B N 1
ATOM 5472 C CA . THR B 1 267 ? 17.495 56.035 144.710 1.00 22.19 832 THR B CA 1
ATOM 5473 C C . THR B 1 267 ? 16.536 57.226 144.501 1.00 27.73 832 THR B C 1
ATOM 5474 O O . THR B 1 267 ? 16.619 58.204 145.234 1.00 24.95 832 THR B O 1
ATOM 5478 N N . PHE B 1 268 ? 15.591 57.083 143.562 1.00 22.70 833 PHE B N 1
ATOM 5479 C CA . PHE B 1 268 ? 14.870 58.188 142.975 1.00 19.68 833 PHE B CA 1
ATOM 5480 C C . PHE B 1 268 ? 13.485 58.137 143.506 1.00 23.52 833 PHE B C 1
ATOM 5481 O O . PHE B 1 268 ? 12.897 57.068 143.550 1.00 19.86 833 PHE B O 1
ATOM 5489 N N . SER B 1 269 ? 12.941 59.293 143.858 1.00 19.74 834 SER B N 1
ATOM 5490 C CA . SER B 1 269 ? 11.490 59.394 144.184 1.00 20.34 834 SER B CA 1
ATOM 5491 C C . SER B 1 269 ? 10.999 60.796 143.897 1.00 20.39 834 SER B C 1
ATOM 5492 O O . SER B 1 269 ? 11.807 61.723 143.566 1.00 20.05 834 SER B O 1
ATOM 5495 N N . VAL B 1 270 ? 9.679 60.938 143.917 1.00 19.82 835 VAL B N 1
ATOM 5496 C CA . VAL B 1 270 ? 9.036 62.162 143.525 1.00 21.99 835 VAL B CA 1
ATOM 5497 C C . VAL B 1 270 ? 7.924 62.481 144.496 1.00 23.84 835 VAL B C 1
ATOM 5498 O O . VAL B 1 270 ? 7.327 61.561 144.984 1.00 24.08 835 VAL B O 1
ATOM 5502 N N . GLY B 1 271 ? 7.697 63.765 144.752 1.00 21.26 836 GLY B N 1
ATOM 5503 C CA . GLY B 1 271 ? 6.464 64.254 145.394 1.00 23.19 836 GLY B CA 1
ATOM 5504 C C . GLY B 1 271 ? 5.940 65.463 144.682 1.00 20.98 836 GLY B C 1
ATOM 5505 O O . GLY B 1 271 ? 6.699 66.225 144.105 1.00 21.98 836 GLY B O 1
ATOM 5506 N N . VAL B 1 272 ? 4.636 65.647 144.714 1.00 21.11 837 VAL B N 1
ATOM 5507 C CA . VAL B 1 272 ? 4.002 66.839 144.203 1.00 22.10 837 VAL B CA 1
ATOM 5508 C C . VAL B 1 272 ? 3.024 67.419 145.207 1.00 28.71 837 VAL B C 1
ATOM 5509 O O . VAL B 1 272 ? 2.432 66.675 146.008 1.00 27.22 837 VAL B O 1
ATOM 5513 N N . SER B 1 273 ? 2.849 68.738 145.180 1.00 25.22 838 SER B N 1
ATOM 5514 C CA . SER B 1 273 ? 2.007 69.388 146.177 1.00 32.98 838 SER B CA 1
ATOM 5515 C C . SER B 1 273 ? 0.700 69.949 145.626 1.00 32.10 838 SER B C 1
ATOM 5516 O O . SER B 1 273 ? 0.589 70.353 144.417 1.00 26.77 838 SER B O 1
ATOM 5519 N N . ASN B 1 274 ? -0.266 69.977 146.543 1.00 25.12 839 ASN B N 1
ATOM 5520 C CA . ASN B 1 274 ? -1.617 70.512 146.246 1.00 27.49 839 ASN B CA 1
ATOM 5521 C C . ASN B 1 274 ? -2.269 69.941 144.986 1.00 25.80 839 ASN B C 1
ATOM 5522 O O . ASN B 1 274 ? -2.683 70.664 144.122 1.00 30.97 839 ASN B O 1
ATOM 5527 N N . SER B 1 275 ? -2.341 68.624 144.913 1.00 23.56 840 SER B N 1
ATOM 5528 C CA . SER B 1 275 ? -2.884 67.992 143.738 1.00 25.67 840 SER B CA 1
ATOM 5529 C C . SER B 1 275 ? -4.359 68.373 143.657 1.00 30.94 840 SER B C 1
ATOM 5530 O O . SER B 1 275 ? -5.061 68.298 144.664 1.00 29.74 840 SER B O 1
ATOM 5533 N N . ARG B 1 276 ? -4.840 68.745 142.487 1.00 29.34 841 ARG B N 1
ATOM 5534 C CA . ARG B 1 276 ? -6.303 68.815 142.311 1.00 25.49 841 ARG B CA 1
ATOM 5535 C C . ARG B 1 276 ? -6.588 68.493 140.861 1.00 28.62 841 ARG B C 1
ATOM 5536 O O . ARG B 1 276 ? -5.680 68.529 139.988 1.00 27.87 841 ARG B O 1
ATOM 5544 N N . PHE B 1 277 ? -7.817 68.123 140.604 1.00 24.24 842 PHE B N 1
ATOM 5545 C CA . PHE B 1 277 ? -8.200 67.714 139.260 1.00 23.26 842 PHE B CA 1
ATOM 5546 C C . PHE B 1 277 ? -9.351 68.632 138.893 1.00 28.21 842 PHE B C 1
ATOM 5547 O O . PHE B 1 277 ? -10.342 68.662 139.577 1.00 27.31 842 PHE B O 1
ATOM 5555 N N . VAL B 1 278 ? -9.144 69.441 137.878 1.00 28.93 843 VAL B N 1
ATOM 5556 C CA . VAL B 1 278 ? -10.031 70.536 137.542 1.00 33.05 843 VAL B CA 1
ATOM 5557 C C . VAL B 1 278 ? -10.049 70.593 136.040 1.00 35.63 843 VAL B C 1
ATOM 5558 O O . VAL B 1 278 ? -8.977 70.633 135.407 1.00 39.41 843 VAL B O 1
ATOM 5562 N N . ASN B 1 279 ? -11.240 70.563 135.446 1.00 40.33 844 ASN B N 1
ATOM 5563 C CA . ASN B 1 279 ? -11.397 70.741 133.998 1.00 36.82 844 ASN B CA 1
ATOM 5564 C C . ASN B 1 279 ? -10.570 69.746 133.167 1.00 37.24 844 ASN B C 1
ATOM 5565 O O . ASN B 1 279 ? -10.039 70.066 132.116 1.00 31.94 844 ASN B O 1
ATOM 5570 N N . GLY B 1 280 ? -10.507 68.503 133.638 1.00 33.97 845 GLY B N 1
ATOM 5571 C CA . GLY B 1 280 ? -9.816 67.437 132.894 1.00 35.83 845 GLY B CA 1
ATOM 5572 C C . GLY B 1 280 ? -8.299 67.431 133.102 1.00 29.85 845 GLY B C 1
ATOM 5573 O O . GLY B 1 280 ? -7.603 66.623 132.528 1.00 30.25 845 GLY B O 1
ATOM 5574 N N . GLN B 1 281 ? -7.827 68.311 133.972 1.00 24.76 846 GLN B N 1
ATOM 5575 C CA . GLN B 1 281 ? -6.413 68.556 134.191 1.00 29.77 846 GLN B CA 1
ATOM 5576 C C . GLN B 1 281 ? -5.972 68.142 135.594 1.00 27.63 846 GLN B C 1
ATOM 5577 O O . GLN B 1 281 ? -6.534 68.616 136.586 1.00 22.86 846 GLN B O 1
ATOM 5583 N N . PHE B 1 282 ? -4.911 67.332 135.675 1.00 27.65 847 PHE B N 1
ATOM 5584 C CA . PHE B 1 282 ? -4.249 67.061 136.929 1.00 24.54 847 PHE B CA 1
ATOM 5585 C C . PHE B 1 282 ? -3.234 68.195 137.210 1.00 28.18 847 PHE B C 1
ATOM 5586 O O . PHE B 1 282 ? -2.151 68.309 136.566 1.00 30.48 847 PHE B O 1
ATOM 5594 N N . ARG B 1 283 ? -3.583 69.017 138.192 1.00 23.22 848 ARG B N 1
ATOM 5595 C CA . ARG B 1 283 ? -2.821 70.214 138.521 1.00 23.79 848 ARG B CA 1
ATOM 5596 C C . ARG B 1 283 ? -2.112 70.037 139.841 1.00 27.93 848 ARG B C 1
ATOM 5597 O O . ARG B 1 283 ? -2.651 69.468 140.759 1.00 26.74 848 ARG B O 1
ATOM 5605 N N . VAL B 1 284 ? -0.883 70.534 139.919 1.00 26.57 849 VAL B N 1
ATOM 5606 C CA . VAL B 1 284 ? -0.148 70.599 141.184 1.00 25.06 849 VAL B CA 1
ATOM 5607 C C . VAL B 1 284 ? 0.514 71.962 141.407 1.00 23.26 849 VAL B C 1
ATOM 5608 O O . VAL B 1 284 ? 0.720 72.705 140.482 1.00 28.07 849 VAL B O 1
ATOM 5612 N N . SER B 1 285 ? 0.855 72.342 142.630 1.00 23.48 850 SER B N 1
ATOM 5613 C CA . SER B 1 285 ? 1.506 73.665 142.741 1.00 24.94 850 SER B CA 1
ATOM 5614 C C . SER B 1 285 ? 3.007 73.485 142.614 1.00 27.56 850 SER B C 1
ATOM 5615 O O . SER B 1 285 ? 3.746 74.453 142.347 1.00 31.89 850 SER B O 1
ATOM 5618 N N . SER B 1 286 ? 3.503 72.277 142.833 1.00 23.16 851 SER B N 1
ATOM 5619 C CA . SER B 1 286 ? 4.994 72.050 142.695 1.00 23.20 851 SER B CA 1
ATOM 5620 C C . SER B 1 286 ? 5.366 70.607 142.522 1.00 24.22 851 SER B C 1
ATOM 5621 O O . SER B 1 286 ? 4.571 69.711 142.803 1.00 22.14 851 SER B O 1
ATOM 5624 N N . ILE B 1 287 ? 6.604 70.357 142.114 1.00 22.20 852 ILE B N 1
ATOM 5625 C CA . ILE B 1 287 ? 7.044 68.981 142.035 1.00 21.71 852 ILE B CA 1
ATOM 5626 C C . ILE B 1 287 ? 8.456 68.886 142.597 1.00 23.40 852 ILE B C 1
ATOM 5627 O O . ILE B 1 287 ? 9.283 69.743 142.309 1.00 23.81 852 ILE B O 1
ATOM 5632 N N . SER B 1 288 ? 8.737 67.801 143.290 1.00 21.44 853 SER B N 1
ATOM 5633 C CA . SER B 1 288 ? 10.051 67.554 143.863 1.00 28.94 853 SER B CA 1
ATOM 5634 C C . SER B 1 288 ? 10.636 66.249 143.505 1.00 21.06 853 SER B C 1
ATOM 5635 O O . SER B 1 288 ? 9.949 65.238 143.499 1.00 20.76 853 SER B O 1
ATOM 5638 N N . PHE B 1 289 ? 11.937 66.244 143.256 1.00 21.10 854 PHE B N 1
ATOM 5639 C CA . PHE B 1 289 ? 12.682 65.012 143.027 1.00 21.80 854 PHE B CA 1
ATOM 5640 C C . PHE B 1 289 ? 13.736 64.818 144.115 1.00 22.48 854 PHE B C 1
ATOM 5641 O O . PHE B 1 289 ? 14.338 65.756 144.575 1.00 22.52 854 PHE B O 1
ATOM 5649 N N . CYS B 1 290 ? 13.900 63.589 144.529 1.00 20.74 855 CYS B N 1
ATOM 5650 C CA . CYS B 1 290 ? 14.883 63.220 145.494 1.00 20.88 855 CYS B CA 1
ATOM 5651 C C . CYS B 1 290 ? 15.653 62.078 144.883 1.00 20.68 855 CYS B C 1
ATOM 5652 O O . CYS B 1 290 ? 15.054 61.131 144.339 1.00 23.70 855 CYS B O 1
ATOM 5655 N N . PHE B 1 291 ? 16.980 62.161 144.958 1.00 20.89 856 PHE B N 1
ATOM 5656 C CA . PHE B 1 291 ? 17.830 61.136 144.415 1.00 20.79 856 PHE B CA 1
ATOM 5657 C C . PHE B 1 291 ? 19.266 61.236 144.905 1.00 21.13 856 PHE B C 1
ATOM 5658 O O . PHE B 1 291 ? 19.706 62.248 145.429 1.00 25.77 856 PHE B O 1
ATOM 5666 N N . THR B 1 292 ? 20.000 60.160 144.741 1.00 24.16 857 THR B N 1
ATOM 5667 C CA . THR B 1 292 ? 21.438 60.135 144.991 1.00 21.43 857 THR B CA 1
ATOM 5668 C C . THR B 1 292 ? 22.191 60.359 143.679 1.00 27.36 857 THR B C 1
ATOM 5669 O O . THR B 1 292 ? 21.968 59.708 142.654 1.00 23.89 857 THR B O 1
ATOM 5673 N N . HIS B 1 293 ? 23.079 61.311 143.714 1.00 24.14 858 HIS B N 1
ATOM 5674 C CA . HIS B 1 293 ? 23.870 61.682 142.585 1.00 24.60 858 HIS B CA 1
ATOM 5675 C C . HIS B 1 293 ? 24.788 60.511 142.286 1.00 31.40 858 HIS B C 1
ATOM 5676 O O . HIS B 1 293 ? 25.549 60.039 143.172 1.00 22.40 858 HIS B O 1
ATOM 5683 N N . ALA B 1 294 ? 24.681 60.025 141.042 1.00 26.46 859 ALA B N 1
ATOM 5684 C CA . ALA B 1 294 ? 25.527 58.903 140.586 1.00 28.33 859 ALA B CA 1
ATOM 5685 C C . ALA B 1 294 ? 27.022 59.202 140.664 1.00 33.45 859 ALA B C 1
ATOM 5686 O O . ALA B 1 294 ? 27.794 58.244 140.688 1.00 34.92 859 ALA B O 1
ATOM 5688 N N . VAL B 1 295 ? 27.442 60.490 140.572 1.00 25.53 860 VAL B N 1
ATOM 5689 C CA . VAL B 1 295 ? 28.892 60.836 140.622 1.00 23.55 860 VAL B CA 1
ATOM 5690 C C . VAL B 1 295 ? 29.478 61.050 142.056 1.00 30.19 860 VAL B C 1
ATOM 5691 O O . VAL B 1 295 ? 30.396 60.362 142.464 1.00 31.34 860 VAL B O 1
ATOM 5695 N N . THR B 1 296 ? 28.913 61.999 142.799 1.00 29.21 861 THR B N 1
ATOM 5696 C CA . THR B 1 296 ? 29.341 62.392 144.138 1.00 29.04 861 THR B CA 1
ATOM 5697 C C . THR B 1 296 ? 28.705 61.570 145.230 1.00 30.19 861 THR B C 1
ATOM 5698 O O . THR B 1 296 ? 29.173 61.578 146.331 1.00 32.98 861 THR B O 1
ATOM 5702 N N . GLU B 1 297 ? 27.633 60.847 144.936 1.00 30.33 862 GLU B N 1
ATOM 5703 C CA . GLU B 1 297 ? 26.927 60.077 145.943 1.00 33.51 862 GLU B CA 1
ATOM 5704 C C . GLU B 1 297 ? 26.296 60.903 147.088 1.00 30.18 862 GLU B C 1
ATOM 5705 O O . GLU B 1 297 ? 26.038 60.378 148.141 1.00 33.37 862 GLU B O 1
ATOM 5711 N N . LYS B 1 298 ? 26.045 62.164 146.855 1.00 24.53 863 LYS B N 1
ATOM 5712 C CA . LYS B 1 298 ? 25.278 62.998 147.770 1.00 26.18 863 LYS B CA 1
ATOM 5713 C C . LYS B 1 298 ? 23.773 62.897 147.417 1.00 24.71 863 LYS B C 1
ATOM 5714 O O . LYS B 1 298 ? 23.405 62.659 146.248 1.00 23.37 863 LYS B O 1
ATOM 5720 N N . VAL B 1 299 ? 22.920 63.106 148.400 1.00 22.65 864 VAL B N 1
ATOM 5721 C CA . VAL B 1 299 ? 21.482 63.081 148.201 1.00 22.29 864 VAL B CA 1
ATOM 5722 C C . VAL B 1 299 ? 21.106 64.514 147.855 1.00 22.67 864 VAL B C 1
ATOM 5723 O O . VAL B 1 299 ? 21.476 65.472 148.572 1.00 22.80 864 VAL B O 1
ATOM 5727 N N . LEU B 1 300 ? 20.439 64.678 146.714 1.00 22.37 865 LEU B N 1
ATOM 5728 C CA . LEU B 1 300 ? 19.906 65.942 146.259 1.00 23.48 865 LEU B CA 1
ATOM 5729 C C . LEU B 1 300 ? 18.381 65.971 146.236 1.00 26.29 865 LEU B C 1
ATOM 5730 O O . LEU B 1 300 ? 17.739 64.950 146.024 1.00 23.66 865 LEU B O 1
ATOM 5735 N N . TYR B 1 301 ? 17.845 67.168 146.405 1.00 22.30 866 TYR B N 1
ATOM 5736 C CA . TYR B 1 301 ? 16.427 67.471 146.353 1.00 28.56 866 TYR B CA 1
ATOM 5737 C C . TYR B 1 301 ? 16.263 68.589 145.348 1.00 27.12 866 TYR B C 1
ATOM 5738 O O . TYR B 1 301 ? 16.882 69.636 145.508 1.00 25.52 866 TYR B O 1
ATOM 5747 N N . TYR B 1 302 ? 15.565 68.300 144.249 1.00 23.19 867 TYR B N 1
ATOM 5748 C CA . TYR B 1 302 ? 15.264 69.312 143.234 1.00 26.25 867 TYR B CA 1
ATOM 5749 C C . TYR B 1 302 ? 13.823 69.661 143.361 1.00 29.45 867 TYR B C 1
ATOM 5750 O O . TYR B 1 302 ? 12.985 68.755 143.287 1.00 26.89 867 TYR B O 1
ATOM 5759 N N . TYR B 1 303 ? 13.533 70.954 143.500 1.00 25.76 868 TYR B N 1
ATOM 5760 C CA . TYR B 1 303 ? 12.174 71.412 143.716 1.00 28.29 868 TYR B CA 1
ATOM 5761 C C . TYR B 1 303 ? 11.865 72.385 142.597 1.00 32.54 868 TYR B C 1
ATOM 5762 O O . TYR B 1 303 ? 12.696 73.290 142.321 1.00 27.27 868 TYR B O 1
ATOM 5771 N N . TYR B 1 304 ? 10.713 72.198 141.957 1.00 23.65 869 TYR B N 1
ATOM 5772 C CA . TYR B 1 304 ? 10.229 73.080 140.902 1.00 32.48 869 TYR B CA 1
ATOM 5773 C C . TYR B 1 304 ? 8.881 73.655 141.314 1.00 33.27 869 TYR B C 1
ATOM 5774 O O . TYR B 1 304 ? 7.923 72.912 141.516 1.00 31.45 869 TYR B O 1
ATOM 5783 N N . GLY B 1 305 ? 8.806 74.974 141.431 1.00 30.93 870 GLY B N 1
ATOM 5784 C CA . GLY B 1 305 ? 7.573 75.616 141.835 1.00 39.93 870 GLY B CA 1
ATOM 5785 C C . GLY B 1 305 ? 7.474 77.069 141.422 1.00 59.34 870 GLY B C 1
ATOM 5786 O O . GLY B 1 305 ? 8.077 77.493 140.440 1.00 62.79 870 GLY B O 1
ATOM 5787 N N . ASN B 1 306 ? 6.703 77.836 142.181 1.00 77.03 871 ASN B N 1
ATOM 5788 C CA . ASN B 1 306 ? 6.509 79.258 141.908 1.00 89.26 871 ASN B CA 1
ATOM 5789 C C . ASN B 1 306 ? 5.908 80.094 143.048 1.00 103.59 871 ASN B C 1
ATOM 5790 O O . ASN B 1 306 ? 6.323 81.236 143.245 1.00 108.85 871 ASN B O 1
ATOM 5795 N N . GLU B 1 307 ? 4.935 79.560 143.788 1.00 106.81 872 GLU B N 1
ATOM 5796 C CA . GLU B 1 307 ? 4.414 78.209 143.613 1.00 107.53 872 GLU B CA 1
ATOM 5797 C C . GLU B 1 307 ? 2.956 78.126 144.048 1.00 112.94 872 GLU B C 1
ATOM 5798 O O . GLU B 1 307 ? 2.049 78.384 143.259 1.00 109.70 872 GLU B O 1
ATOM 5804 N N . SER B 1 308 ? 2.738 77.767 145.308 1.00 127.05 873 SER B N 1
ATOM 5805 C CA . SER B 1 308 ? 1.392 77.624 145.842 1.00 135.67 873 SER B CA 1
ATOM 5806 C C . SER B 1 308 ? 0.633 78.936 145.731 1.00 138.66 873 SER B C 1
ATOM 5807 O O . SER B 1 308 ? 1.149 79.924 145.210 1.00 140.86 873 SER B O 1
ATOM 5810 N N . ASN B 1 309 ? -0.602 78.931 146.221 1.00 133.45 874 ASN B N 1
ATOM 5811 C CA . ASN B 1 309 ? -1.474 80.090 146.116 1.00 125.72 874 ASN B CA 1
ATOM 5812 C C . ASN B 1 309 ? -1.550 80.612 144.687 1.00 114.24 874 ASN B C 1
ATOM 5813 O O . ASN B 1 309 ? -2.590 80.505 144.036 1.00 110.48 874 ASN B O 1
ATOM 5818 N N . GLU B 1 310 ? -0.449 81.173 144.198 1.00 103.21 875 GLU B N 1
ATOM 5819 C CA . GLU B 1 310 ? -0.446 81.752 142.860 1.00 94.12 875 GLU B CA 1
ATOM 5820 C C . GLU B 1 310 ? -0.771 80.733 141.765 1.00 93.71 875 GLU B C 1
ATOM 5821 O O . GLU B 1 310 ? -1.934 80.403 141.536 1.00 96.64 875 GLU B O 1
ATOM 5827 N N . SER B 1 311 ? 0.262 80.242 141.091 1.00 83.93 876 SER B N 1
ATOM 5828 C CA . SER B 1 311 ? 0.083 79.415 139.906 1.00 73.77 876 SER B CA 1
ATOM 5829 C C . SER B 1 311 ? 0.068 77.913 140.171 1.00 57.62 876 SER B C 1
ATOM 5830 O O . SER B 1 311 ? 0.158 77.457 141.309 1.00 51.97 876 SER B O 1
ATOM 5833 N N . TYR B 1 312 ? -0.046 77.156 139.087 1.00 42.08 877 TYR B N 1
ATOM 5834 C CA . TYR B 1 312 ? -0.050 75.705 139.139 1.00 40.78 877 TYR B CA 1
ATOM 5835 C C . TYR B 1 312 ? 0.513 75.149 137.841 1.00 35.54 877 TYR B C 1
ATOM 5836 O O . TYR B 1 312 ? 0.599 75.855 136.839 1.00 35.97 877 TYR B O 1
ATOM 5845 N N . ILE B 1 313 ? 0.895 73.879 137.862 1.00 29.52 878 ILE B N 1
ATOM 5846 C CA . ILE B 1 313 ? 1.413 73.226 136.668 1.00 29.28 878 ILE B CA 1
ATOM 5847 C C . ILE B 1 313 ? 0.500 72.081 136.247 1.00 27.86 878 ILE B C 1
ATOM 5848 O O . ILE B 1 313 ? -0.056 71.386 137.092 1.00 25.84 878 ILE B O 1
ATOM 5853 N N . ILE B 1 314 ? 0.344 71.878 134.943 1.00 23.59 879 ILE B N 1
ATOM 5854 C CA . ILE B 1 314 ? -0.472 70.740 134.455 1.00 29.37 879 ILE B CA 1
ATOM 5855 C C . ILE B 1 314 ? 0.423 69.541 134.200 1.00 31.31 879 ILE B C 1
ATOM 5856 O O . ILE B 1 314 ? 1.220 69.575 133.285 1.00 33.20 879 ILE B O 1
ATOM 5861 N N . LEU B 1 315 ? 0.278 68.491 135.029 1.00 25.15 880 LEU B N 1
ATOM 5862 C CA . LEU B 1 315 ? 1.057 67.282 134.906 1.00 27.78 880 LEU B CA 1
ATOM 5863 C C . LEU B 1 315 ? 0.473 66.312 133.917 1.00 24.97 880 LEU B C 1
ATOM 5864 O O . LEU B 1 315 ? 1.202 65.616 133.271 1.00 29.47 880 LEU B O 1
ATOM 5869 N N . ASN B 1 316 ? -0.838 66.229 133.823 1.00 23.54 881 ASN B N 1
ATOM 5870 C CA . ASN B 1 316 ? -1.432 65.275 132.891 1.00 23.14 881 ASN B CA 1
ATOM 5871 C C . ASN B 1 316 ? -2.854 65.734 132.655 1.00 25.68 881 ASN B C 1
ATOM 5872 O O . ASN B 1 316 ? -3.394 66.558 133.412 1.00 24.24 881 ASN B O 1
ATOM 5877 N N . LYS B 1 317 ? -3.480 65.187 131.625 1.00 33.28 882 LYS B N 1
ATOM 5878 C CA . LYS B 1 317 ? -4.874 65.486 131.341 1.00 37.31 882 LYS B CA 1
ATOM 5879 C C . LYS B 1 317 ? -5.595 64.197 130.956 1.00 38.26 882 LYS B C 1
ATOM 5880 O O . LYS B 1 317 ? -4.968 63.275 130.439 1.00 33.59 882 LYS B O 1
ATOM 5886 N N . TRP B 1 318 ? -6.896 64.134 131.262 1.00 32.33 883 TRP B N 1
ATOM 5887 C CA . TRP B 1 318 ? -7.701 62.966 130.952 1.00 40.55 883 TRP B CA 1
ATOM 5888 C C . TRP B 1 318 ? -7.663 62.653 129.455 1.00 48.26 883 TRP B C 1
ATOM 5889 O O . TRP B 1 318 ? -7.371 61.518 129.056 1.00 46.98 883 TRP B O 1
ATOM 5900 N N . ASP B 1 319 ? -7.935 63.684 128.655 1.00 54.49 884 ASP B N 1
ATOM 5901 C CA . ASP B 1 319 ? -7.922 63.600 127.185 1.00 72.11 884 ASP B CA 1
ATOM 5902 C C . ASP B 1 319 ? -6.824 64.465 126.552 1.00 85.59 884 ASP B C 1
ATOM 5903 O O . ASP B 1 319 ? -6.833 65.703 126.673 1.00 91.22 884 ASP B O 1
ATOM 5908 N N . GLN B 1 320 ? -5.894 63.833 125.848 1.00 91.27 885 GLN B N 1
ATOM 5909 C CA . GLN B 1 320 ? -4.835 64.594 125.184 1.00 93.70 885 GLN B CA 1
ATOM 5910 C C . GLN B 1 320 ? -5.196 64.750 123.713 1.00 89.99 885 GLN B C 1
ATOM 5911 O O . GLN B 1 320 ? -5.125 65.849 123.181 1.00 86.70 885 GLN B O 1
ATOM 5917 N N . LEU B 1 334 ? -5.259 81.744 133.311 1.00 94.63 899 LEU B N 1
ATOM 5918 C CA . LEU B 1 334 ? -4.169 82.731 133.374 1.00 90.27 899 LEU B CA 1
ATOM 5919 C C . LEU B 1 334 ? -2.978 82.260 134.215 1.00 87.42 899 LEU B C 1
ATOM 5920 O O . LEU B 1 334 ? -1.836 82.617 133.924 1.00 87.65 899 LEU B O 1
ATOM 5925 N N . ALA B 1 335 ? -3.249 81.478 135.263 1.00 78.66 900 ALA B N 1
ATOM 5926 C CA . ALA B 1 335 ? -2.215 81.062 136.217 1.00 70.57 900 ALA B CA 1
ATOM 5927 C C . ALA B 1 335 ? -1.548 79.709 135.889 1.00 65.21 900 ALA B C 1
ATOM 5928 O O . ALA B 1 335 ? -0.792 79.179 136.717 1.00 63.85 900 ALA B O 1
ATOM 5930 N N . SER B 1 336 ? -1.832 79.156 134.707 1.00 58.05 901 SER B N 1
ATOM 5931 C CA . SER B 1 336 ? -1.310 77.876 134.312 1.00 54.04 901 SER B CA 1
ATOM 5932 C C . SER B 1 336 ? 0.081 78.106 133.732 1.00 58.36 901 SER B C 1
ATOM 5933 O O . SER B 1 336 ? 0.243 78.906 132.812 1.00 66.75 901 SER B O 1
ATOM 5936 N N . LEU B 1 337 ? 1.071 77.381 134.238 1.00 53.66 902 LEU B N 1
ATOM 5937 C CA . LEU B 1 337 ? 2.470 77.652 133.932 1.00 51.72 902 LEU B CA 1
ATOM 5938 C C . LEU B 1 337 ? 3.014 76.673 132.931 1.00 49.89 902 LEU B C 1
ATOM 5939 O O . LEU B 1 337 ? 2.555 75.548 132.872 1.00 46.69 902 LEU B O 1
ATOM 5944 N N . THR B 1 338 ? 4.016 77.115 132.172 1.00 49.74 903 THR B N 1
ATOM 5945 C CA . THR B 1 338 ? 4.810 76.239 131.313 1.00 47.52 903 THR B CA 1
ATOM 5946 C C . THR B 1 338 ? 5.965 75.670 132.150 1.00 38.52 903 THR B C 1
ATOM 5947 O O . THR B 1 338 ? 6.364 76.233 133.169 1.00 36.88 903 THR B O 1
ATOM 5951 N N . PHE B 1 339 ? 6.482 74.541 131.697 1.00 41.40 904 PHE B N 1
ATOM 5952 C CA . 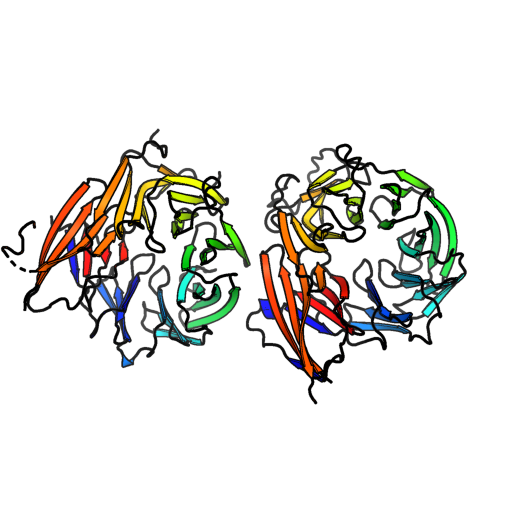PHE B 1 339 ? 7.629 73.910 132.319 1.00 49.74 904 PHE B CA 1
ATOM 5953 C C . PHE B 1 339 ? 8.825 74.837 132.396 1.00 58.17 904 PHE B C 1
ATOM 5954 O O . PHE B 1 339 ? 9.523 74.877 133.420 1.00 57.73 904 PHE B O 1
ATOM 5962 N N . ASP B 1 340 ? 9.007 75.637 131.347 1.00 65.26 905 ASP B N 1
ATOM 5963 C CA . ASP B 1 340 ? 10.126 76.558 131.291 1.00 65.65 905 ASP B CA 1
ATOM 5964 C C . ASP B 1 340 ? 10.070 77.578 132.379 1.00 66.08 905 ASP B C 1
ATOM 5965 O O . ASP B 1 340 ? 11.114 77.961 132.864 1.00 74.44 905 ASP B O 1
ATOM 5970 N N . GLU B 1 341 ? 8.875 78.013 132.778 1.00 60.15 906 GLU B N 1
ATOM 5971 C CA . GLU B 1 341 ? 8.762 79.100 133.782 1.00 56.77 906 GLU B CA 1
ATOM 5972 C C . GLU B 1 341 ? 8.653 78.690 135.274 1.00 59.10 906 GLU B C 1
ATOM 5973 O O . GLU B 1 341 ? 8.188 79.456 136.132 1.00 59.87 906 GLU B O 1
ATOM 5979 N N . LEU B 1 342 ? 9.130 77.494 135.589 1.00 56.60 907 LEU B N 1
ATOM 5980 C CA . LEU B 1 342 ? 9.175 77.035 136.978 1.00 52.03 907 LEU B CA 1
ATOM 5981 C C . LEU B 1 342 ? 10.456 77.505 137.644 1.00 56.25 907 LEU B C 1
ATOM 5982 O O . LEU B 1 342 ? 11.517 77.466 137.021 1.00 51.52 907 LEU B O 1
ATOM 5987 N N . GLN B 1 343 ? 10.393 77.849 138.924 1.00 55.58 908 GLN B N 1
ATOM 5988 C CA . GLN B 1 343 ? 11.612 78.113 139.680 1.00 59.40 908 GLN B CA 1
ATOM 5989 C C . GLN B 1 343 ? 12.236 76.806 140.185 1.00 50.54 908 GLN B C 1
ATOM 5990 O O . GLN B 1 343 ? 11.604 76.058 140.926 1.00 47.80 908 GLN B O 1
ATOM 5996 N N . GLU B 1 344 ? 13.474 76.538 139.772 1.00 42.90 909 GLU B N 1
ATOM 5997 C CA . GLU B 1 344 ? 14.223 75.350 140.224 1.00 43.70 909 GLU B CA 1
ATOM 5998 C C . GLU B 1 344 ? 15.080 75.630 141.471 1.00 43.87 909 GLU B C 1
ATOM 5999 O O . GLU B 1 344 ? 15.966 76.471 141.426 1.00 43.80 909 GLU B O 1
ATOM 6005 N N . ASN B 1 345 ? 14.824 74.925 142.576 1.00 35.80 910 ASN B N 1
ATOM 6006 C CA . ASN B 1 345 ? 15.650 75.036 143.786 1.00 33.38 910 ASN B CA 1
ATOM 6007 C C . ASN B 1 345 ? 16.355 73.716 144.056 1.00 33.33 910 ASN B C 1
ATOM 6008 O O . ASN B 1 345 ? 15.721 72.663 144.006 1.00 32.23 910 ASN B O 1
ATOM 6013 N N . ILE B 1 346 ? 17.659 73.737 144.302 1.00 25.82 911 ILE B N 1
ATOM 6014 C CA . ILE B 1 346 ? 18.377 72.496 144.555 1.00 30.62 911 ILE B CA 1
ATOM 6015 C C . ILE B 1 346 ? 18.933 72.487 145.999 1.00 30.45 911 ILE B C 1
ATOM 6016 O O . ILE B 1 346 ? 19.587 73.406 146.389 1.00 29.57 911 ILE B O 1
ATOM 6021 N N . HIS B 1 347 ? 18.669 71.455 146.785 1.00 31.18 912 HIS B N 1
ATOM 6022 C CA . HIS B 1 347 ? 19.276 71.311 148.098 1.00 31.91 912 HIS B CA 1
ATOM 6023 C C . HIS B 1 347 ? 20.068 70.001 148.152 1.00 29.37 912 HIS B C 1
ATOM 6024 O O . HIS B 1 347 ? 19.534 68.886 147.932 1.00 31.32 912 HIS B O 1
ATOM 6031 N N . GLU B 1 348 ? 21.341 70.132 148.480 1.00 28.73 913 GLU B N 1
ATOM 6032 C CA . GLU B 1 348 ? 22.242 69.003 148.682 1.00 25.37 913 GLU B CA 1
ATOM 6033 C C . GLU B 1 348 ? 22.421 68.729 150.167 1.00 25.86 913 GLU B C 1
ATOM 6034 O O . GLU B 1 348 ? 22.624 69.637 150.934 1.00 28.76 913 GLU B O 1
ATOM 6040 N N . VAL B 1 349 ? 22.328 67.474 150.567 1.00 28.05 914 VAL B N 1
ATOM 6041 C CA . VAL B 1 349 ? 22.544 67.040 151.910 1.00 28.53 914 VAL B CA 1
ATOM 6042 C C . VAL B 1 349 ? 23.927 66.391 152.141 1.00 30.10 914 VAL B C 1
ATOM 6043 O O . VAL B 1 349 ? 24.312 65.509 151.417 1.00 36.56 914 VAL B O 1
ATOM 6047 N N . GLU B 1 350 ? 24.580 66.735 153.235 1.00 39.68 915 GLU B N 1
ATOM 6048 C CA . GLU B 1 350 ? 25.814 66.023 153.687 1.00 49.45 915 GLU B CA 1
ATOM 6049 C C . GLU B 1 350 ? 25.533 64.554 153.952 1.00 50.06 915 GLU B C 1
ATOM 6050 O O . GLU B 1 350 ? 24.438 64.164 154.403 1.00 48.23 915 GLU B O 1
ATOM 6056 N N . ASP B 1 351 ? 26.538 63.732 153.731 1.00 54.47 916 ASP B N 1
ATOM 6057 C CA . ASP B 1 351 ? 26.436 62.315 154.015 1.00 60.16 916 ASP B CA 1
ATOM 6058 C C . ASP B 1 351 ? 26.084 62.009 155.486 1.00 58.99 916 ASP B C 1
ATOM 6059 O O . ASP B 1 351 ? 25.393 61.017 155.776 1.00 60.78 916 ASP B O 1
ATOM 6064 N N . ALA B 1 352 ? 26.524 62.872 156.398 1.00 46.61 917 ALA B N 1
ATOM 6065 C CA . ALA B 1 352 ? 26.191 62.713 157.843 1.00 48.81 917 ALA B CA 1
ATOM 6066 C C . ALA B 1 352 ? 24.671 62.582 158.095 1.00 48.49 917 ALA B C 1
ATOM 6067 O O . ALA B 1 352 ? 24.266 61.848 159.001 1.00 57.58 917 ALA B O 1
ATOM 6069 N N . SER B 1 353 ? 23.825 63.267 157.327 1.00 30.86 918 SER B N 1
ATOM 6070 C CA . SER B 1 353 ? 22.405 63.148 157.599 1.00 28.75 918 SER B CA 1
ATOM 6071 C C . SER B 1 353 ? 21.704 62.052 156.811 1.00 34.50 918 SER B C 1
ATOM 6072 O O . SER B 1 353 ? 21.892 61.930 155.601 1.00 35.67 918 SER B O 1
ATOM 6075 N N . GLU B 1 354 ? 20.920 61.252 157.532 1.00 25.86 919 GLU B N 1
ATOM 6076 C CA . GLU B 1 354 ? 19.831 60.475 156.973 1.00 26.59 919 GLU B CA 1
ATOM 6077 C C . GLU B 1 354 ? 18.733 61.516 156.763 1.00 27.03 919 GLU B C 1
ATOM 6078 O O . GLU B 1 354 ? 18.447 62.274 157.689 1.00 30.40 919 GLU B O 1
ATOM 6084 N N . SER B 1 355 ? 18.181 61.611 155.541 1.00 22.69 920 SER B N 1
ATOM 6085 C CA . SER B 1 355 ? 17.179 62.607 155.190 1.00 22.62 920 SER B CA 1
ATOM 6086 C C . SER B 1 355 ? 16.056 61.924 154.394 1.00 28.80 920 SER B C 1
ATOM 6087 O O . SER B 1 355 ? 16.247 60.845 153.863 1.00 27.06 920 SER B O 1
ATOM 6090 N N . VAL B 1 356 ? 14.884 62.540 154.361 1.00 23.82 921 VAL B N 1
ATOM 6091 C CA . VAL B 1 356 ? 13.666 61.959 153.799 1.00 21.90 921 VAL B CA 1
ATOM 6092 C C . VAL B 1 356 ? 12.709 63.140 153.573 1.00 27.82 921 VAL B C 1
ATOM 6093 O O . VAL B 1 356 ? 12.554 64.008 154.450 1.00 22.80 921 VAL B O 1
ATOM 6097 N N . MET B 1 357 ? 12.111 63.237 152.384 1.00 21.75 922 MET B N 1
ATOM 6098 C CA . MET B 1 357 ? 11.084 64.281 152.187 1.00 21.87 922 MET B CA 1
ATOM 6099 C C . MET B 1 357 ? 9.668 63.817 152.491 1.00 21.94 922 MET B C 1
ATOM 6100 O O . MET B 1 357 ? 9.317 62.600 152.505 1.00 21.88 922 MET B O 1
ATOM 6105 N N . SER B 1 358 ? 8.814 64.779 152.752 1.00 23.29 923 SER B N 1
ATOM 6106 C CA . SER B 1 358 ? 7.427 64.438 153.046 1.00 26.21 923 SER B CA 1
ATOM 6107 C C . SER B 1 358 ? 6.781 63.955 151.728 1.00 23.92 923 SER B C 1
ATOM 6108 O O . SER B 1 358 ? 7.327 64.176 150.645 1.00 21.92 923 SER B O 1
ATOM 6111 N N . SER B 1 359 ? 5.597 63.391 151.835 1.00 23.07 924 SER B N 1
ATOM 6112 C CA . SER B 1 359 ? 5.044 62.722 150.685 1.00 29.07 924 SER B CA 1
ATOM 6113 C C . SER B 1 359 ? 4.687 63.671 149.583 1.00 29.28 924 SER B C 1
ATOM 6114 O O . SER B 1 359 ? 4.664 63.233 148.443 1.00 29.95 924 SER B O 1
ATOM 6117 N N . ASP B 1 360 ? 4.575 64.983 149.862 1.00 23.71 925 ASP B N 1
ATOM 6118 C CA . ASP B 1 360 ? 4.255 65.941 148.797 1.00 27.18 925 ASP B CA 1
ATOM 6119 C C . ASP B 1 360 ? 5.437 66.731 148.307 1.00 29.36 925 ASP B C 1
ATOM 6120 O O . ASP B 1 360 ? 5.276 67.658 147.486 1.00 25.48 925 ASP B O 1
ATOM 6125 N N . GLY B 1 361 ? 6.607 66.393 148.856 1.00 23.85 926 GLY B N 1
ATOM 6126 C CA . GLY B 1 361 ? 7.857 67.015 148.478 1.00 23.96 926 GLY B CA 1
ATOM 6127 C C . GLY B 1 361 ? 8.123 68.424 149.034 1.00 27.80 926 GLY B C 1
ATOM 6128 O O . GLY B 1 361 ? 9.095 69.088 148.620 1.00 27.22 926 GLY B O 1
ATOM 6129 N N . LEU B 1 362 ? 7.261 68.922 149.913 1.00 22.66 927 LEU B N 1
ATOM 6130 C CA . LEU B 1 362 ? 7.447 70.318 150.381 1.00 25.85 927 LEU B CA 1
ATOM 6131 C C . LEU B 1 362 ? 8.495 70.417 151.514 1.00 30.75 927 LEU B C 1
ATOM 6132 O O . LEU B 1 362 ? 9.068 71.470 151.737 1.00 27.92 927 LEU B O 1
ATOM 6137 N N . TYR B 1 363 ? 8.707 69.340 152.238 1.00 24.18 928 TYR B N 1
ATOM 6138 C CA . TYR B 1 363 ? 9.571 69.387 153.414 1.00 27.12 928 TYR B CA 1
ATOM 6139 C C . TYR B 1 363 ? 10.586 68.250 153.350 1.00 28.97 928 TYR B C 1
ATOM 6140 O O . TYR B 1 363 ? 10.240 67.129 152.960 1.00 29.46 928 TYR B O 1
ATOM 6149 N N . ILE B 1 364 ? 11.826 68.574 153.670 1.00 23.14 929 ILE B N 1
ATOM 6150 C CA . ILE B 1 364 ? 12.875 67.585 153.923 1.00 29.65 929 ILE B CA 1
ATOM 6151 C C . ILE B 1 364 ? 13.169 67.584 155.443 1.00 24.87 929 ILE B C 1
ATOM 6152 O O . ILE B 1 364 ? 13.213 68.643 156.039 1.00 23.65 929 ILE B O 1
ATOM 6157 N N . PHE B 1 365 ? 13.283 66.413 156.035 1.00 23.15 930 PHE B N 1
ATOM 6158 C CA . PHE B 1 365 ? 13.668 66.226 157.441 1.00 24.53 930 PHE B CA 1
ATOM 6159 C C . PHE B 1 365 ? 14.906 65.365 157.430 1.00 25.69 930 PHE B C 1
ATOM 6160 O O . PHE B 1 365 ? 15.024 64.452 156.580 1.00 28.82 930 PHE B O 1
ATOM 6168 N N . GLY B 1 366 ? 15.785 65.588 158.401 1.00 28.32 931 GLY B N 1
ATOM 6169 C CA . GLY B 1 366 ? 16.884 64.664 158.660 1.00 23.66 931 GLY B CA 1
ATOM 6170 C C . GLY B 1 366 ? 17.457 64.663 160.031 1.00 33.58 931 GLY B C 1
ATOM 6171 O O . GLY B 1 366 ? 17.090 65.507 160.904 1.00 26.66 931 GLY B O 1
ATOM 6172 N N . MET B 1 367 ? 18.351 63.688 160.243 1.00 28.62 932 MET B N 1
ATOM 6173 C CA . MET B 1 367 ? 18.991 63.473 161.534 1.00 29.30 932 MET B CA 1
ATOM 6174 C C . MET B 1 367 ? 20.442 63.085 161.261 1.00 29.79 932 MET B C 1
ATOM 6175 O O . MET B 1 367 ? 20.707 62.247 160.388 1.00 26.54 932 MET B O 1
ATOM 6180 N N . ARG B 1 368 ? 21.339 63.670 162.044 1.00 26.72 933 ARG B N 1
ATOM 6181 C CA . ARG B 1 368 ? 22.768 63.341 162.063 1.00 33.08 933 ARG B CA 1
ATOM 6182 C C . ARG B 1 368 ? 23.340 63.367 163.495 1.00 35.89 933 ARG B C 1
ATOM 6183 O O . ARG B 1 368 ? 22.948 64.260 164.302 1.00 34.43 933 ARG B O 1
ATOM 6191 N N . ARG B 1 369 ? 24.282 62.453 163.793 1.00 35.63 934 ARG B N 1
ATOM 6192 C CA . ARG B 1 369 ? 25.009 62.491 165.087 1.00 37.46 934 ARG B CA 1
ATOM 6193 C C . ARG B 1 369 ? 25.822 63.753 165.109 1.00 34.16 934 ARG B C 1
ATOM 6194 O O . ARG B 1 369 ? 26.383 64.133 164.121 1.00 37.73 934 ARG B O 1
ATOM 6202 N N . LYS B 1 370 ? 25.814 64.467 166.218 1.00 38.66 935 LYS B N 1
ATOM 6203 C CA . LYS B 1 370 ? 26.763 65.544 166.413 1.00 39.86 935 LYS B CA 1
ATOM 6204 C C . LYS B 1 370 ? 27.954 64.909 167.153 1.00 51.67 935 LYS B C 1
ATOM 6205 O O . LYS B 1 370 ? 28.996 64.747 166.560 1.00 64.00 935 LYS B O 1
ATOM 6211 N N . SER B 1 371 ? 27.763 64.539 168.430 1.00 52.78 936 SER B N 1
ATOM 6212 C CA . SER B 1 371 ? 28.795 63.904 169.289 1.00 59.32 936 SER B CA 1
ATOM 6213 C C . SER B 1 371 ? 28.101 63.138 170.402 1.00 54.95 936 SER B C 1
ATOM 6214 O O . SER B 1 371 ? 27.124 62.445 170.141 1.00 41.66 936 SER B O 1
ATOM 6217 N N . ILE B 1 375 ? 31.688 72.786 171.852 1.00 74.02 940 ILE B N 1
ATOM 6218 C CA . ILE B 1 375 ? 31.312 71.847 172.892 1.00 71.68 940 ILE B CA 1
ATOM 6219 C C . ILE B 1 375 ? 29.826 71.891 173.183 1.00 59.75 940 ILE B C 1
ATOM 6220 O O . ILE B 1 375 ? 29.269 70.881 173.490 1.00 58.35 940 ILE B O 1
ATOM 6225 N N . SER B 1 376 ? 29.200 73.052 173.076 1.00 57.45 941 SER B N 1
ATOM 6226 C CA . SER B 1 376 ? 27.779 73.124 173.365 1.00 51.56 941 SER B CA 1
ATOM 6227 C C . SER B 1 376 ? 27.019 72.201 172.459 1.00 42.17 941 SER B C 1
ATOM 6228 O O . SER B 1 376 ? 27.121 72.277 171.267 1.00 38.21 941 SER B O 1
ATOM 6231 N N . PRO B 1 377 ? 26.198 71.304 173.144 1.00 35.87 942 PRO B N 1
ATOM 6232 C CA . PRO B 1 377 ? 25.379 70.475 172.276 1.00 37.75 942 PRO B CA 1
ATOM 6233 C C . PRO B 1 377 ? 24.361 71.187 171.379 1.00 36.32 942 PRO B C 1
ATOM 6234 O O . PRO B 1 377 ? 23.967 70.565 170.449 1.00 37.07 942 PRO B O 1
ATOM 6238 N N . THR B 1 378 ? 23.967 72.420 171.635 1.00 36.31 943 THR B N 1
ATOM 6239 C CA . THR B 1 378 ? 23.048 73.138 170.754 1.00 40.63 943 THR B CA 1
ATOM 6240 C C . THR B 1 378 ? 23.723 74.075 169.769 1.00 44.57 943 THR B C 1
ATOM 6241 O O . THR B 1 378 ? 23.084 74.817 169.107 1.00 40.76 943 THR B O 1
ATOM 6245 N N . ALA B 1 379 ? 25.037 74.044 169.736 1.00 45.09 944 ALA B N 1
ATOM 6246 C CA . ALA B 1 379 ? 25.809 74.921 168.909 1.00 41.87 944 ALA B CA 1
ATOM 6247 C C . ALA B 1 379 ? 25.621 74.565 167.460 1.00 38.62 944 ALA B C 1
ATOM 6248 O O . ALA B 1 379 ? 25.567 73.424 167.121 1.00 38.88 944 ALA B O 1
ATOM 6250 N N . ASP B 1 380 ? 25.496 75.573 166.620 1.00 50.33 945 ASP B N 1
ATOM 6251 C CA . ASP B 1 380 ? 25.288 75.400 165.191 1.00 58.91 945 ASP B CA 1
ATOM 6252 C C . ASP B 1 380 ? 26.619 75.126 164.542 1.00 60.95 945 ASP B C 1
ATOM 6253 O O . ASP B 1 380 ? 27.313 76.028 164.146 1.00 59.97 945 ASP B O 1
ATOM 6258 N N . GLU B 1 381 ? 26.967 73.855 164.464 1.00 68.19 946 GLU B N 1
ATOM 6259 C CA . GLU B 1 381 ? 28.254 73.422 163.983 1.00 77.22 946 GLU B CA 1
ATOM 6260 C C . GLU B 1 381 ? 28.202 72.993 162.518 1.00 79.14 946 GLU B C 1
ATOM 6261 O O . GLU B 1 381 ? 29.226 72.917 161.843 1.00 77.70 946 GLU B O 1
ATOM 6267 N N . GLU B 1 406 ? 26.008 56.743 177.916 1.00 81.16 992 GLU B N 1
ATOM 6268 C CA . GLU B 1 406 ? 27.259 57.488 177.821 1.00 82.26 992 GLU B CA 1
ATOM 6269 C C . GLU B 1 406 ? 27.038 58.902 177.274 1.00 75.17 992 GLU B C 1
ATOM 6270 O O . GLU B 1 406 ? 27.980 59.686 177.180 1.00 78.57 992 GLU B O 1
ATOM 6276 N N . THR B 1 407 ? 25.809 59.190 176.868 1.00 64.57 993 THR B N 1
ATOM 6277 C CA . THR B 1 407 ? 25.396 60.500 176.297 1.00 55.04 993 THR B CA 1
ATOM 6278 C C . THR B 1 407 ? 25.716 60.656 174.812 1.00 48.20 993 THR B C 1
ATOM 6279 O O . THR B 1 407 ? 26.868 60.549 174.411 1.00 49.38 993 THR B O 1
ATOM 6283 N N . GLN B 1 408 ? 24.702 60.956 174.009 1.00 39.42 994 GLN B N 1
ATOM 6284 C CA . GLN B 1 408 ? 24.920 61.327 172.576 1.00 42.13 994 GLN B CA 1
ATOM 6285 C C . GLN B 1 408 ? 24.236 62.611 172.282 1.00 39.67 994 GLN B C 1
ATOM 6286 O O . GLN B 1 408 ? 23.250 62.910 172.895 1.00 40.51 994 GLN B O 1
ATOM 6292 N N . VAL B 1 409 ? 24.725 63.348 171.309 1.00 37.56 995 VAL B N 1
ATOM 6293 C CA . VAL B 1 409 ? 23.995 64.485 170.815 1.00 27.95 995 VAL B CA 1
ATOM 6294 C C . VAL B 1 409 ? 23.640 64.226 169.326 1.00 27.40 995 VAL B C 1
ATOM 6295 O O . VAL B 1 409 ? 24.509 63.883 168.522 1.00 27.47 995 VAL B O 1
ATOM 6299 N N . TRP B 1 410 ? 22.369 64.396 168.985 1.00 27.09 996 TRP B N 1
ATOM 6300 C CA . TRP B 1 410 ? 21.877 64.371 167.585 1.00 26.59 996 TRP B CA 1
ATOM 6301 C C . TRP B 1 410 ? 21.294 65.733 167.160 1.00 26.53 996 TRP B C 1
ATOM 6302 O O . TRP B 1 410 ? 20.849 66.524 167.983 1.00 27.76 996 TRP B O 1
ATOM 6313 N N . GLU B 1 411 ? 21.419 66.074 165.892 1.00 26.94 997 GLU B N 1
ATOM 6314 C CA . GLU B 1 411 ? 20.678 67.157 165.315 1.00 26.13 997 GLU B CA 1
ATOM 6315 C C . GLU B 1 411 ? 19.481 66.557 164.522 1.00 25.68 997 GLU B C 1
ATOM 6316 O O . GLU B 1 411 ? 19.633 65.578 163.767 1.00 25.69 997 GLU B O 1
ATOM 6322 N N . VAL B 1 412 ? 18.313 67.154 164.666 1.00 25.69 998 VAL B N 1
ATOM 6323 C CA . VAL B 1 412 ? 17.145 66.837 163.841 1.00 27.17 998 VAL B CA 1
ATOM 6324 C C . VAL B 1 412 ? 16.806 68.130 163.172 1.00 26.98 998 VAL B C 1
ATOM 6325 O O . VAL B 1 412 ? 16.726 69.147 163.843 1.00 25.71 998 VAL B O 1
ATOM 6329 N N . TRP B 1 413 ? 16.694 68.113 161.847 1.00 25.00 999 TRP B N 1
ATOM 6330 C CA . TRP B 1 413 ? 16.517 69.287 161.104 1.00 25.05 999 TRP B CA 1
ATOM 6331 C C . TRP B 1 413 ? 15.387 69.185 160.099 1.00 24.73 999 TRP B C 1
ATOM 6332 O O . TRP B 1 413 ? 14.963 68.116 159.763 1.00 24.40 999 TRP B O 1
ATOM 6343 N N . MET B 1 414 ? 14.925 70.330 159.621 1.00 24.87 1000 MET B N 1
ATOM 6344 C CA . MET B 1 414 ? 13.898 70.382 158.601 1.00 24.62 1000 MET B CA 1
ATOM 6345 C C . MET B 1 414 ? 14.273 71.484 157.674 1.00 27.42 1000 MET B C 1
ATOM 6346 O O . MET B 1 414 ? 14.874 72.469 158.077 1.00 26.25 1000 MET B O 1
ATOM 6351 N N . TYR B 1 415 ? 13.844 71.347 156.425 1.00 29.01 1001 TYR B N 1
ATOM 6352 C CA . TYR B 1 415 ? 14.037 72.317 155.400 1.00 26.53 1001 TYR B CA 1
ATOM 6353 C C . TYR B 1 415 ? 12.751 72.408 154.601 1.00 34.43 1001 TYR B C 1
ATOM 6354 O O . TYR B 1 415 ? 12.119 71.332 154.180 1.00 24.42 1001 TYR B O 1
ATOM 6363 N N . SER B 1 416 ? 12.307 73.665 154.460 1.00 29.50 1002 SER B N 1
ATOM 6364 C CA . SER B 1 416 ? 11.118 73.969 153.696 1.00 41.17 1002 SER B CA 1
ATOM 6365 C C . SER B 1 416 ? 11.630 74.300 152.304 1.00 46.02 1002 SER B C 1
ATOM 6366 O O . SER B 1 416 ? 12.402 75.275 152.126 1.00 45.22 1002 SER B O 1
ATOM 6369 N N . GLN B 1 417 ? 11.264 73.463 151.331 1.00 40.35 1003 GLN B N 1
ATOM 6370 C CA . GLN B 1 417 ? 11.734 73.628 149.952 1.00 42.76 1003 GLN B CA 1
ATOM 6371 C C . GLN B 1 417 ? 11.239 74.869 149.277 1.00 41.99 1003 GLN B C 1
ATOM 6372 O O . GLN B 1 417 ? 11.935 75.362 148.388 1.00 46.75 1003 GLN B O 1
ATOM 6378 N N . SER B 1 418 ? 10.062 75.348 149.683 1.00 41.56 1004 SER B N 1
ATOM 6379 C CA . SER B 1 418 ? 9.403 76.500 149.046 1.00 50.71 1004 SER B CA 1
ATOM 6380 C C . SER B 1 418 ? 9.776 77.848 149.698 1.00 62.80 1004 SER B C 1
ATOM 6381 O O . SER B 1 418 ? 9.274 78.898 149.277 1.00 68.13 1004 SER B O 1
ATOM 6384 N N . GLU B 1 419 ? 10.609 77.815 150.742 1.00 61.42 1005 GLU B N 1
ATOM 6385 C CA . GLU B 1 419 ? 11.152 79.044 151.333 1.00 59.26 1005 GLU B CA 1
ATOM 6386 C C . GLU B 1 419 ? 12.657 79.058 151.382 1.00 48.40 1005 GLU B C 1
ATOM 6387 O O . GLU B 1 419 ? 13.261 80.108 151.513 1.00 48.31 1005 GLU B O 1
ATOM 6393 N N . LYS B 1 420 ? 13.255 77.894 151.203 1.00 45.70 1006 LYS B N 1
ATOM 6394 C CA . LYS B 1 420 ? 14.666 77.696 151.457 1.00 57.60 1006 LYS B CA 1
ATOM 6395 C C . LYS B 1 420 ? 14.931 78.002 152.948 1.00 57.70 1006 LYS B C 1
ATOM 6396 O O . LYS B 1 420 ? 15.931 78.638 153.288 1.00 53.93 1006 LYS B O 1
ATOM 6402 N N . LYS B 1 421 ? 14.011 77.540 153.807 1.00 54.61 1007 LYS B N 1
ATOM 6403 C CA . LYS B 1 421 ? 14.032 77.814 155.249 1.00 58.16 1007 LYS B CA 1
ATOM 6404 C C . LYS B 1 421 ? 14.343 76.542 156.078 1.00 47.24 1007 LYS B C 1
ATOM 6405 O O . LYS B 1 421 ? 13.622 75.524 156.034 1.00 40.27 1007 LYS B O 1
ATOM 6411 N N . HIS B 1 422 ? 15.410 76.650 156.858 1.00 38.54 1008 HIS B N 1
ATOM 6412 C CA . HIS B 1 422 ? 15.930 75.556 157.630 1.00 36.75 1008 HIS B CA 1
ATOM 6413 C C . HIS B 1 422 ? 15.524 75.766 159.134 1.00 36.61 1008 HIS B C 1
ATOM 6414 O O . HIS B 1 422 ? 15.490 76.916 159.621 1.00 29.86 1008 HIS B O 1
ATOM 6421 N N . ARG B 1 423 ? 15.153 74.693 159.839 1.00 27.81 1009 ARG B N 1
ATOM 6422 C CA . ARG B 1 423 ? 14.988 74.763 161.298 1.00 31.67 1009 ARG B CA 1
ATOM 6423 C C . ARG B 1 423 ? 15.740 73.574 161.910 1.00 34.43 1009 ARG B C 1
ATOM 6424 O O . ARG B 1 423 ? 15.850 72.484 161.290 1.00 26.37 1009 ARG B O 1
ATOM 6432 N N . SER B 1 424 ? 16.244 73.749 163.132 1.00 26.59 1010 SER B N 1
ATOM 6433 C CA . SER B 1 424 ? 16.871 72.634 163.746 1.00 33.79 1010 SER B CA 1
ATOM 6434 C C . SER B 1 424 ? 16.809 72.554 165.280 1.00 26.83 1010 SER B C 1
ATOM 6435 O O . SER B 1 424 ? 16.663 73.547 165.987 1.00 27.25 1010 SER B O 1
ATOM 6438 N N . LYS B 1 425 ? 16.850 71.330 165.736 1.00 26.66 1011 LYS B N 1
ATOM 6439 C CA . LYS B 1 425 ? 16.809 71.003 167.120 1.00 35.60 1011 LYS B CA 1
ATOM 6440 C C . LYS B 1 425 ? 17.979 70.145 167.399 1.00 29.72 1011 LYS B C 1
ATOM 6441 O O . LYS B 1 425 ? 18.407 69.393 166.517 1.00 26.59 1011 LYS B O 1
ATOM 6447 N N . SER B 1 426 ? 18.452 70.206 168.633 1.00 27.34 1012 SER B N 1
ATOM 6448 C CA . SER B 1 426 ? 19.436 69.308 169.076 1.00 34.98 1012 SER B CA 1
ATOM 6449 C C . SER B 1 426 ? 18.825 68.406 170.125 1.00 34.90 1012 SER B C 1
ATOM 6450 O O . SER B 1 426 ? 18.055 68.847 170.968 1.00 31.99 1012 SER B O 1
ATOM 6453 N N . LEU B 1 427 ? 19.155 67.137 170.077 1.00 27.35 1013 LEU B N 1
ATOM 6454 C CA . LEU B 1 427 ? 18.658 66.189 171.051 1.00 27.70 1013 LEU B CA 1
ATOM 6455 C C . LEU B 1 427 ? 19.804 65.616 171.828 1.00 32.12 1013 LEU B C 1
ATOM 6456 O O . LEU B 1 427 ? 20.791 65.144 171.244 1.00 33.70 1013 LEU B O 1
ATOM 6461 N N . LYS B 1 428 ? 19.665 65.574 173.139 1.00 28.24 1014 LYS B N 1
ATOM 6462 C CA . LYS B 1 428 ? 20.758 65.071 173.963 1.00 28.59 1014 LYS B CA 1
ATOM 6463 C C . LYS B 1 428 ? 20.264 63.802 174.610 1.00 36.45 1014 LYS B C 1
ATOM 6464 O O . LYS B 1 428 ? 19.264 63.816 175.345 1.00 34.40 1014 LYS B O 1
ATOM 6470 N N . MET B 1 429 ? 20.923 62.686 174.297 1.00 32.80 1015 MET B N 1
ATOM 6471 C CA . MET B 1 429 ? 20.491 61.360 174.730 1.00 35.48 1015 MET B CA 1
ATOM 6472 C C . MET B 1 429 ? 21.203 60.993 175.988 1.00 40.29 1015 MET B C 1
ATOM 6473 O O . MET B 1 429 ? 22.428 61.060 176.005 1.00 33.88 1015 MET B O 1
ATOM 6478 N N . TYR B 1 430 ? 20.420 60.602 177.017 1.00 37.73 1016 TYR B N 1
ATOM 6479 C CA . TYR B 1 430 ? 20.932 60.206 178.331 1.00 41.49 1016 TYR B CA 1
ATOM 6480 C C . TYR B 1 430 ? 20.614 58.742 178.604 1.00 46.26 1016 TYR B C 1
ATOM 6481 O O . TYR B 1 430 ? 21.408 57.875 178.330 1.00 35.09 1016 TYR B O 1
ATOM 6490 N N . ASN B 1 431 ? 19.453 58.488 179.212 1.00 47.65 1017 ASN B N 1
ATOM 6491 C CA . ASN B 1 431 ? 19.045 57.120 179.592 1.00 49.93 1017 ASN B CA 1
ATOM 6492 C C . ASN B 1 431 ? 18.656 56.225 178.417 1.00 51.20 1017 ASN B C 1
ATOM 6493 O O . ASN B 1 431 ? 18.546 55.025 178.595 1.00 64.38 1017 ASN B O 1
ATOM 6498 N N . SER B 1 432 ? 18.339 56.804 177.258 1.00 44.87 1018 SER B N 1
ATOM 6499 C CA . SER B 1 432 ? 18.017 55.987 176.097 1.00 51.37 1018 SER B CA 1
ATOM 6500 C C . SER B 1 432 ? 18.831 56.451 174.895 1.00 66.67 1018 SER B C 1
ATOM 6501 O O . SER B 1 432 ? 18.514 57.475 174.286 1.00 71.54 1018 SER B O 1
ATOM 6504 N N . LEU B 1 433 ? 19.876 55.666 174.596 1.00 67.46 1019 LEU B N 1
ATOM 6505 C CA . LEU B 1 433 ? 20.906 55.944 173.585 1.00 64.48 1019 LEU B CA 1
ATOM 6506 C C . LEU B 1 433 ? 20.602 55.229 172.279 1.00 70.45 1019 LEU B C 1
ATOM 6507 O O . LEU B 1 433 ? 20.164 54.083 172.292 1.00 72.78 1019 LEU B O 1
ATOM 6512 N N . ILE B 1 434 ? 20.863 55.891 171.151 1.00 72.99 1020 ILE B N 1
ATOM 6513 C CA . ILE B 1 434 ? 20.648 55.274 169.822 1.00 68.38 1020 ILE B CA 1
ATOM 6514 C C . ILE B 1 434 ? 21.853 54.425 169.425 1.00 70.79 1020 ILE B C 1
ATOM 6515 O O . ILE B 1 434 ? 22.963 54.925 169.274 1.00 70.05 1020 ILE B O 1
ATOM 6520 N N . ILE B 1 435 ? 21.602 53.150 169.207 1.00 78.10 1021 ILE B N 1
ATOM 6521 C CA . ILE B 1 435 ? 22.676 52.164 169.065 1.00 86.54 1021 ILE B CA 1
ATOM 6522 C C . ILE B 1 435 ? 23.034 51.813 167.591 1.00 74.23 1021 ILE B C 1
ATOM 6523 O O . ILE B 1 435 ? 23.452 50.707 167.314 1.00 75.44 1021 ILE B O 1
ATOM 6528 N N . ALA B 1 436 ? 22.907 52.773 166.672 1.00 70.07 1022 ALA B N 1
ATOM 6529 C CA . ALA B 1 436 ? 23.141 52.570 165.227 1.00 66.84 1022 ALA B CA 1
ATOM 6530 C C . ALA B 1 436 ? 22.879 53.864 164.429 1.00 64.50 1022 ALA B C 1
ATOM 6531 O O . ALA B 1 436 ? 22.275 54.809 164.941 1.00 67.16 1022 ALA B O 1
ATOM 6533 N N . ASP B 1 437 ? 23.347 53.915 163.179 1.00 52.18 1023 ASP B N 1
ATOM 6534 C CA . ASP B 1 437 ? 23.066 55.061 162.322 1.00 41.26 1023 ASP B CA 1
ATOM 6535 C C . ASP B 1 437 ? 21.574 55.087 161.932 1.00 34.30 1023 ASP B C 1
ATOM 6536 O O . ASP B 1 437 ? 20.932 54.020 161.825 1.00 30.69 1023 ASP B O 1
ATOM 6541 N N . PRO B 1 438 ? 20.990 56.298 161.843 1.00 37.25 1024 PRO B N 1
ATOM 6542 C CA . PRO B 1 438 ? 19.542 56.491 161.607 1.00 29.66 1024 PRO B CA 1
ATOM 6543 C C . PRO B 1 438 ? 19.230 55.964 160.241 1.00 30.25 1024 PRO B C 1
ATOM 6544 O O . PRO B 1 438 ? 20.105 55.957 159.388 1.00 29.83 1024 PRO B O 1
ATOM 6548 N N . GLY B 1 439 ? 18.025 55.512 159.994 1.00 28.73 1025 GLY B N 1
ATOM 6549 C CA . GLY B 1 439 ? 17.784 54.933 158.658 1.00 32.17 1025 GLY B CA 1
ATOM 6550 C C . GLY B 1 439 ? 17.298 53.527 158.915 1.00 37.91 1025 GLY B C 1
ATOM 6551 O O . GLY B 1 439 ? 17.637 52.941 159.949 1.00 39.49 1025 GLY B O 1
ATOM 6552 N N . PRO B 1 440 ? 16.441 53.021 158.040 1.00 33.92 1026 PRO B N 1
ATOM 6553 C CA . PRO B 1 440 ? 15.883 53.701 156.881 1.00 31.40 1026 PRO B CA 1
ATOM 6554 C C . PRO B 1 440 ? 14.801 54.680 157.318 1.00 33.62 1026 PRO B C 1
ATOM 6555 O O . PRO B 1 440 ? 14.485 54.788 158.517 1.00 33.48 1026 PRO B O 1
ATOM 6559 N N . SER B 1 441 ? 14.199 55.342 156.357 1.00 21.91 1027 SER B N 1
ATOM 6560 C CA . SER B 1 441 ? 13.157 56.270 156.634 1.00 32.47 1027 SER B CA 1
ATOM 6561 C C . SER B 1 441 ? 12.094 56.314 155.556 1.00 32.68 1027 SER B C 1
ATOM 6562 O O . SER B 1 441 ? 12.314 55.870 154.431 1.00 32.77 1027 SER B O 1
ATOM 6565 N N . LEU B 1 442 ? 10.922 56.814 155.910 1.00 27.48 1028 LEU B N 1
ATOM 6566 C CA . LEU B 1 442 ? 9.738 56.714 155.027 1.00 30.65 1028 LEU B CA 1
ATOM 6567 C C . LEU B 1 442 ? 8.816 57.916 155.276 1.00 34.80 1028 LEU B C 1
ATOM 6568 O O . LEU B 1 442 ? 8.584 58.277 156.457 1.00 29.34 1028 LEU B O 1
ATOM 6573 N N . ALA B 1 443 ? 8.278 58.529 154.211 1.00 21.41 1029 ALA B N 1
ATOM 6574 C CA . ALA B 1 443 ? 7.226 59.537 154.378 1.00 21.90 1029 ALA B CA 1
ATOM 6575 C C . ALA B 1 443 ? 5.990 58.925 154.957 1.00 26.40 1029 ALA B C 1
ATOM 6576 O O . ALA B 1 443 ? 5.596 57.871 154.540 1.00 27.05 1029 ALA B O 1
ATOM 6578 N N . VAL B 1 444 ? 5.325 59.624 155.861 1.00 27.87 1030 VAL B N 1
ATOM 6579 C CA . VAL B 1 444 ? 4.103 59.121 156.427 1.00 34.21 1030 VAL B CA 1
ATOM 6580 C C . VAL B 1 444 ? 2.910 60.030 156.139 1.00 39.03 1030 VAL B C 1
ATOM 6581 O O . VAL B 1 444 ? 1.801 59.627 156.379 1.00 49.54 1030 VAL B O 1
ATOM 6585 N N . SER B 1 445 ? 3.133 61.268 155.696 1.00 31.88 1031 SER B N 1
ATOM 6586 C CA . SER B 1 445 ? 2.072 62.182 155.284 1.00 29.48 1031 SER B CA 1
ATOM 6587 C C . SER B 1 445 ? 2.754 63.320 154.547 1.00 26.66 1031 SER B C 1
ATOM 6588 O O . SER B 1 445 ? 4.022 63.368 154.475 1.00 24.85 1031 SER B O 1
ATOM 6591 N N . ASP B 1 446 ? 1.966 64.246 154.025 1.00 24.45 1032 ASP B N 1
ATOM 6592 C CA . ASP B 1 446 ? 2.497 65.520 153.481 1.00 24.46 1032 ASP B CA 1
ATOM 6593 C C . ASP B 1 446 ? 3.259 66.376 154.529 1.00 29.41 1032 ASP B C 1
ATOM 6594 O O . ASP B 1 446 ? 3.926 67.352 154.187 1.00 29.20 1032 ASP B O 1
ATOM 6599 N N . ARG B 1 447 ? 3.210 66.008 155.791 1.00 26.33 1033 ARG B N 1
ATOM 6600 C CA . ARG B 1 447 ? 3.905 66.851 156.798 1.00 32.83 1033 ARG B CA 1
ATOM 6601 C C . ARG B 1 447 ? 4.721 66.102 157.820 1.00 27.47 1033 ARG B C 1
ATOM 6602 O O . ARG B 1 447 ? 5.184 66.704 158.798 1.00 30.50 1033 ARG B O 1
ATOM 6610 N N . CYS B 1 448 ? 4.921 64.819 157.578 1.00 28.09 1034 CYS B N 1
ATOM 6611 C CA . CYS B 1 448 ? 5.464 63.943 158.574 1.00 29.46 1034 CYS B CA 1
ATOM 6612 C C . CYS B 1 448 ? 6.204 62.758 157.927 1.00 29.84 1034 CYS B C 1
ATOM 6613 O O . CYS B 1 448 ? 5.845 62.234 156.825 1.00 23.73 1034 CYS B O 1
ATOM 6616 N N . VAL B 1 449 ? 7.222 62.326 158.663 1.00 23.12 1035 VAL B N 1
ATOM 6617 C CA . VAL B 1 449 ? 8.134 61.340 158.197 1.00 27.99 1035 VAL B CA 1
ATOM 6618 C C . VAL B 1 449 ? 8.482 60.468 159.378 1.00 30.42 1035 VAL B C 1
ATOM 6619 O O . VAL B 1 449 ? 8.389 60.880 160.554 1.00 29.64 1035 VAL B O 1
ATOM 6623 N N . ALA B 1 450 ? 8.868 59.256 159.071 1.00 27.87 1036 ALA B N 1
ATOM 6624 C CA . ALA B 1 450 ? 9.325 58.339 160.056 1.00 32.46 1036 ALA B CA 1
ATOM 6625 C C . ALA B 1 450 ? 10.795 57.984 159.807 1.00 29.67 1036 ALA B C 1
ATOM 6626 O O . ALA B 1 450 ? 11.213 57.644 158.657 1.00 28.89 1036 ALA B O 1
ATOM 6628 N N . ILE B 1 451 ? 11.572 58.018 160.894 1.00 26.25 1037 ILE B N 1
ATOM 6629 C CA . ILE B 1 451 ? 13.037 57.720 160.887 1.00 28.29 1037 ILE B CA 1
ATOM 6630 C C . ILE B 1 451 ? 13.408 56.717 162.073 1.00 35.61 1037 ILE B C 1
ATOM 6635 N N . VAL B 1 452 ? 13.975 55.605 161.583 1.00 37.85 1038 VAL B N 1
ATOM 6636 C CA . VAL B 1 452 ? 14.291 54.427 162.376 1.00 32.15 1038 VAL B CA 1
ATOM 6637 C C . VAL B 1 452 ? 15.572 54.792 163.068 1.00 34.22 1038 VAL B C 1
ATOM 6638 O O . VAL B 1 452 ? 16.517 55.288 162.463 1.00 27.67 1038 VAL B O 1
ATOM 6642 N N . LEU B 1 453 ? 15.571 54.608 164.369 1.00 37.46 1039 LEU B N 1
ATOM 6643 C CA . LEU B 1 453 ? 16.710 54.966 165.183 1.00 40.95 1039 LEU B CA 1
ATOM 6644 C C . LEU B 1 453 ? 17.078 53.706 165.938 1.00 42.41 1039 LEU B C 1
ATOM 6645 O O . LEU B 1 453 ? 16.671 53.501 167.067 1.00 44.50 1039 LEU B O 1
ATOM 6650 N N . GLY B 1 454 ? 17.766 52.815 165.270 1.00 42.36 1040 GLY B N 1
ATOM 6651 C CA . GLY B 1 454 ? 18.073 51.508 165.847 1.00 44.01 1040 GLY B CA 1
ATOM 6652 C C . GLY B 1 454 ? 16.844 50.658 166.039 1.00 42.42 1040 GLY B C 1
ATOM 6653 O O . GLY B 1 454 ? 16.305 50.076 165.084 1.00 43.73 1040 GLY B O 1
ATOM 6654 N N . ASN B 1 455 ? 16.367 50.579 167.274 1.00 38.76 1041 ASN B N 1
ATOM 6655 C CA . ASN B 1 455 ? 15.332 49.638 167.568 1.00 36.04 1041 ASN B CA 1
ATOM 6656 C C . ASN B 1 455 ? 13.941 50.252 167.740 1.00 40.08 1041 ASN B C 1
ATOM 6657 O O . ASN B 1 455 ? 12.997 49.538 168.084 1.00 39.49 1041 ASN B O 1
ATOM 6662 N N . TYR B 1 456 ? 13.821 51.562 167.508 1.00 37.04 1042 TYR B N 1
ATOM 6663 C CA . TYR B 1 456 ? 12.543 52.267 167.606 1.00 42.91 1042 TYR B CA 1
ATOM 6664 C C . TYR B 1 456 ? 12.483 53.260 166.460 1.00 40.36 1042 TYR B C 1
ATOM 6665 O O . TYR B 1 456 ? 13.536 53.579 165.867 1.00 39.72 1042 TYR B O 1
ATOM 6674 N N . VAL B 1 457 ? 11.269 53.738 166.184 1.00 34.00 1043 VAL B N 1
ATOM 6675 C CA . VAL B 1 457 ? 11.011 54.764 165.197 1.00 27.36 1043 VAL B CA 1
ATOM 6676 C C . VAL B 1 457 ? 10.574 56.082 165.820 1.00 34.35 1043 VAL B C 1
ATOM 6677 O O . VAL B 1 457 ? 9.806 56.107 166.788 1.00 37.25 1043 VAL B O 1
ATOM 6681 N N . ALA B 1 458 ? 11.159 57.154 165.290 1.00 24.59 1044 ALA B N 1
ATOM 6682 C CA . ALA B 1 458 ? 10.829 58.498 165.569 1.00 29.10 1044 ALA B CA 1
ATOM 6683 C C . ALA B 1 458 ? 10.033 59.089 164.416 1.00 34.24 1044 ALA B C 1
ATOM 6684 O O . ALA B 1 458 ? 10.418 58.999 163.209 1.00 30.31 1044 ALA B O 1
ATOM 6686 N N . LEU B 1 459 ? 8.934 59.715 164.774 1.00 30.56 1045 LEU B N 1
ATOM 6687 C CA . LEU B 1 459 ? 8.146 60.468 163.808 1.00 29.54 1045 LEU B CA 1
ATOM 6688 C C . LEU B 1 459 ? 8.588 61.908 163.902 1.00 30.48 1045 LEU B C 1
ATOM 6689 O O . LEU B 1 459 ? 8.822 62.410 165.010 1.00 28.23 1045 LEU B O 1
ATOM 6694 N N . VAL B 1 460 ? 8.749 62.557 162.758 1.00 24.26 1046 VAL B N 1
ATOM 6695 C CA . VAL B 1 460 ? 9.247 63.906 162.667 1.00 24.40 1046 VAL B CA 1
ATOM 6696 C C . VAL B 1 460 ? 8.388 64.674 161.698 1.00 34.23 1046 VAL B C 1
ATOM 6697 O O . VAL B 1 460 ? 8.279 64.278 160.517 1.00 31.54 1046 VAL B O 1
ATOM 6701 N N . GLY B 1 461 ? 7.823 65.782 162.159 1.00 29.27 1047 GLY B N 1
ATOM 6702 C CA . GLY B 1 461 ? 6.856 66.518 161.361 1.00 30.28 1047 GLY B CA 1
ATOM 6703 C C . GLY B 1 461 ? 6.846 68.011 161.538 1.00 29.11 1047 GLY B C 1
ATOM 6704 O O . GLY B 1 461 ? 7.471 68.539 162.468 1.00 27.79 1047 GLY B O 1
ATOM 6705 N N . TYR B 1 462 ? 6.176 68.700 160.614 1.00 31.10 1048 TYR B N 1
ATOM 6706 C CA . TYR B 1 462 ? 6.014 70.152 160.739 1.00 33.39 1048 TYR B CA 1
ATOM 6707 C C . TYR B 1 462 ? 4.548 70.535 160.625 1.00 31.66 1048 TYR B C 1
ATOM 6708 O O . TYR B 1 462 ? 3.951 70.430 159.552 1.00 29.12 1048 TYR B O 1
ATOM 6717 N N . GLY B 1 463 ? 3.941 70.918 161.749 1.00 37.84 1049 GLY B N 1
ATOM 6718 C CA . GLY B 1 463 ? 2.495 71.242 161.750 1.00 41.74 1049 GLY B CA 1
ATOM 6719 C C . GLY B 1 463 ? 1.627 70.039 161.374 1.00 45.02 1049 GLY B C 1
ATOM 6720 O O . GLY B 1 463 ? 0.626 70.174 160.670 1.00 36.73 1049 GLY B O 1
ATOM 6721 N N . SER B 1 464 ? 1.995 68.856 161.859 1.00 40.91 1050 SER B N 1
ATOM 6722 C CA . SER B 1 464 ? 1.289 67.616 161.494 1.00 34.47 1050 SER B CA 1
ATOM 6723 C C . SER B 1 464 ? 0.244 67.275 162.521 1.00 45.61 1050 SER B C 1
ATOM 6724 O O . SER B 1 464 ? 0.520 67.332 163.723 1.00 47.13 1050 SER B O 1
ATOM 6727 N N . GLU B 1 465 ? -0.920 66.826 162.053 1.00 50.58 1051 GLU B N 1
ATOM 6728 C CA . GLU B 1 465 ? -2.040 66.463 162.944 1.00 57.05 1051 GLU B CA 1
ATOM 6729 C C . GLU B 1 465 ? -1.875 65.092 163.594 1.00 52.35 1051 GLU B C 1
ATOM 6730 O O . GLU B 1 465 ? -2.642 64.716 164.455 1.00 48.86 1051 GLU B O 1
ATOM 6736 N N . ILE B 1 466 ? -0.853 64.348 163.182 1.00 50.66 1052 ILE B N 1
ATOM 6737 C CA . ILE B 1 466 ? -0.496 63.101 163.835 1.00 47.80 1052 ILE B CA 1
ATOM 6738 C C . ILE B 1 466 ? -0.131 63.337 165.322 1.00 48.61 1052 ILE B C 1
ATOM 6739 O O . ILE B 1 466 ? -0.306 62.443 166.146 1.00 54.98 1052 ILE B O 1
ATOM 6744 N N . PHE B 1 467 ? 0.342 64.540 165.645 1.00 48.70 1053 PHE B N 1
ATOM 6745 C CA . PHE B 1 467 ? 0.855 64.899 166.994 1.00 49.36 1053 PHE B CA 1
ATOM 6746 C C . PHE B 1 467 ? -0.191 65.500 167.960 1.00 54.00 1053 PHE B C 1
ATOM 6747 O O . PHE B 1 467 ? -0.646 66.629 167.768 1.00 57.41 1053 PHE B O 1
#

Nearest PDB structures (foldseek):
  4yhc-assembly2_B  TM=1.002E+00  e=1.210E-76  Schizosaccharomyces pombe 972h-
  4yhc-assembly1_A  TM=9.748E-01  e=1.523E-67  Schizosaccharomyces pombe 972h-
  5grs-assembly1_A  TM=9.612E-01  e=2.138E-44  Schizosaccharomyces pombe 972h-
  8tie-assembly1_o  TM=6.380E-01  e=8.852E-05  Saccharomyces cerevisiae
  8ivq-assembly1_B  TM=4.179E-01  e=3.447E-04  Mus musculus

Secondary structure (P-SEA, 3-state):
ccccccccccccccccccccccccccccccccccccccccccbbbbbcccbbbbbbbcccccccccccccccccccccccccccccbbbbbcccbbbbbbcccccccbbbbbbbcccbbbbbbbbbcccccccbbbbbbbbbbcccbbbbbbbbbccccccccccbbbbccccccbbbbbbcccbbbbbbbccccbbbbbbbcccbbbbbbbbccccccccccccccccccccbbbbbcccbbbbbbcccccccbbbbbcccccccbbbbbcccccccccccccbbbbbbccccccbbbbbbbcccccccccccccccccccccccccccccbbbbccccbbbbbbbbccccccccccccccccccccccccccccbbbbbbbbcccccccbbbbbbbbbccccccccccccccccccbbbbbcccbbbbbbccccccc/cccccccccccccccccccccccccccbbbbbcccbbbbbbccccccccccccccccccccccccccccccbbbbbcccbbbbbbcccccccccbbbbbcccbbbbbbbbbcccccccbbbbbbbbbbcccbbbbbbbbbccccccccccccccccccccbbbbbbcccccbbbbbcccbbbbbbbbcccbbbbbbbbccccccccccccccccccccbbbbbcccbbbbbbcccccccbbbbbcccccccccccccccccccccccccbbbbbbccccccbbbbbbbccccccccccccccccccccccccbbbbbbbbccccccccccccccccccccccccccccccbbbbbbbcccccccbbbbbbbbbccccccccccccccccccbbbbbcccbbbbbbcccccc

Sequence (850 aa):
GWSDHDELSTDTTLHEEKFRIEPVPVHHQLDILKIAVSENYKTFASVGLDRSLVVWDLRQWCTKLVLSKEQMPRTLKAIALDPQGNYVSLFSKDTLFILNVESPSLMLQHSYHSKPNSKLNVFWMPGTHKDDEWKNFELVVVESSGEIQVFSLTIEIEGADIALVEKFQLSSPIIKSISIVSPTANRIASLTESGEVTVYSKKGPVWSPKILSQNKNYLTETKKDIYGIAMADILFLARDSGVDMIDLKNDDELLHSFTLPPIKVNTFSVGVSNSRFVNGQFRVSSISFCFTHAVTEKVLYYYYGNESNESYIILNKWDQQPNLVDVHDPDNSLASLTFDELQENIHEVEDASESVMSSDGLYIFGMRRKSSSGISGETQVWEVWMYSQSEKKHRSKSLKMYNSLIIADPGPSLAVSDRCVAIVLGNYVALVGYGSEIFREEKFRIEPVPVHHQLDILKIAVSENYKTFASVGLDRSLVVWDLRQWCTKLVLSKEQMPRTLKAIALDPQGNYVSLFSKDTLFILNVESPSLMLQHSYHSKPNSKLNVFWMPGTHKDDEWKNFELVVVESSGEIQVFSLTIEIEGADIALVEKFQLSSPIIKSISIVSPTANRIASLTESGEVTVYSKKGPVWSPKILSQNKNYLTETKKDIYGIAMADILFLARDSGVDMIDLKNDELLHSFTLPPIKVNTFSVGVSNSRFVNGQFRVSSISFCFTHAVTEKVLYYYYGNESNESYIILNKWDQLASLTFDELQENIHEVEDASESVMSSDGLYIFGMRRKSISPTADEETQVWEVWMYSQSEKKHRSKSLKMYNSLIIADPGPSLAVSDRCVAIVLGNYVALVGYGSEIF

Foldseek 3Di:
DQFPDKDWDDDDDPQVVLWDKDWQPDWAPFFWDDKDAALVLQKIWTAHPLRWIWIAGLLVSDTQDTGHSVRDDRAWQDKDAANVRQWIWTDGQFKIWIFGRNNTDTQDMDTDHDDPVWHKDKYKEFDPQDDLAKGWIWIWIDTQQQKIWIKIWIAGPRHIDIDTDDMDGDPAGFLDKDWAREPQWTWIWTQGPVRWIKIWTDDDNDTDIDTADDDPVCVPWRWADWEDPRHQCWIWIATAQFIWIFRNQVTGTDDTDGDHGFHHPFKYKAFAPFDADQQFTKTQKMKMWTQHPPPRWIKIKIWHLGDVEAIEGRHGNDPDDDPDPDDDPQPVYYYDDPVPIDIDMDIDDPQWAWDAARRRQKIKIKGWPDWDDPCLIKTKMKIKMAGVNVRDIDIMIMIGHSGNFDDRKDDKAHSHNFWIWITRTGIIMITGGSDSSDD/DVLWDKDFLPDWAPFFWDDKAAAQQLQKIWIAGPLGWIWIAGLAVSGTQDIGGSVRGDVAWQDWYAYNVRQWMWTDGPFKIWIAGSNHGDTQDMDTDDDPPVKHKDWYWAFDDADDDAKGWTWIWIAIQQQKIWTKIKIAGPNGIDIDTDDMDGDPAGFQDKDWAHEPQWTWIWTQGPVQWIWIFTDDPPDTDIDIAADDVVPRPWRWADWEDDRHQQWIWIATAQWIFIFRNQVGDTDDTGGDHGFHHPFKYKAFADWDADPQFTKTFKMKMWGQHPPPRWIKIKIWHPGPPAAIETRHGNPPVRYDDPVPTDIDMDTDDPQWAWDAARRSQKIKTKGWDQVDLFDPVVKTKMKIKMAGRVVRDIDIDIDIDDPDDQDDRKDDKAHSHNFWIWIGRTTIIMITGRNDSSD

B-factor: mean 40.6, std 21.35, range [14.64, 141.68]

Radius of gyration: 34.42 Å; Cα contacts (8 Å, |Δi|>4): 2191; chains: 2; bounding box: 64×84×100 Å

Solvent-accessible surface area: 37570 Å² total; per-residue (Å²): 84,8,22,99,97,50,94,79,98,125,53,72,10,124,46,35,95,78,2,82,18,54,46,8,84,44,66,5,140,93,53,10,107,96,13,16,31,2,124,56,75,55,0,4,1,5,7,1,98,24,58,10,0,10,0,5,5,0,116,131,56,51,53,23,20,74,37,41,95,140,114,20,34,169,29,42,52,15,16,12,20,2,23,98,0,30,20,0,0,3,0,5,88,75,12,0,34,0,20,21,1,89,78,88,52,93,27,19,110,63,81,18,154,16,76,82,143,8,149,26,57,10,26,8,0,45,33,96,97,58,59,141,126,98,45,16,12,12,0,0,1,3,1,38,52,0,30,2,7,1,5,33,0,43,2,74,136,135,20,26,106,25,51,84,79,55,101,28,110,16,122,17,58,15,61,46,5,20,33,0,44,14,87,38,10,20,18,2,0,1,0,5,117,64,15,76,4,13,6,26,19,50,134,57,114,90,17,62,71,125,95,16,82,8,17,124,118,85,123,139,33,81,34,27,0,0,69,20,21,34,120,6,6,0,0,0,1,0,3,40,42,0,0,0,0,4,0,16,60,53,70,84,54,38,38,31,7,112,8,32,44,0,74,64,67,44,6,37,6,2,17,0,70,49,53,110,11,47,22,33,11,8,0,2,0,0,0,0,19,0,21,29,38,108,71,90,70,48,12,0,17,3,11,6,44,32,42,123,96,3,15,0,44,0,7,58,105,71,72,96,112,73,171,70,144,91,150,46,78,14,109,109,45,57,58,29,80,43,128,91,24,101,88,44,87,36,94,7,94,112,61,13,45,18,20,15,1,27,11,0,24,33,0,0,0,0,54,72,98,55,60,72,67,70,144,76,56,22,2,33,0,29,0,13,2,32,4,4,34,48,62,20,80,33,63,36,58,3,77,0,78,39,7,90,0,140,23,104,20,20,56,24,58,18,0,12,74,109,0,0,0,0,1,0,3,23,9,4,0,0,0,0,19,26,15,140,4,32,89,173,127,92,7,72,38,57,66,3,74,45,108,4,156,89,29,12,95,92,9,13,30,1,115,42,72,43,0,3,0,4,2,2,84,22,95,12,0,6,0,8,6,0,153,136,78,58,57,28,17,75,28,42,111,148,114,16,28,167,40,39,51,11,11,12,18,0,31,84,0,29,23,0,0,3,0,3,107,71,23,0,32,0,14,19,2,89,65,95,54,96,31,20,110,67,86,12,155,18,90,75,133,4,142,22,60,13,28,13,0,44,23,107,79,72,48,138,137,102,35,17,11,15,0,0,0,3,1,37,45,0,14,2,7,1,4,34,0,43,3,74,146,138,24,27,102,15,54,34,46,15,64,8,118,15,120,15,52,14,67,38,6,20,36,0,42,13,87,47,8,18,11,4,0,2,1,4,117,67,30,72,0,13,6,16,14,51,112,55,115,46,7,35,19,96,84,9,68,5,18,120,127,93,104,140,37,83,25,30,0,0,69,18,20,32,124,6,6,0,0,0,0,0,4,40,45,0,0,0,0,3,0,16,63,63,58,93,52,49,48,29,9,112,8,30,43,0,78,67,72,41,6,32,7,3,17,0,84,47,80,111,56,140,27,31,9,40,0,5,0,0,0,0,17,0,20,29,40,109,70,94,59,43,15,1,19,0,17,0,63,16,25,144,92,20,29,2,34,2,6,83,112,119,112,224,28,50,20,82,54,137,92,23,70,91,16,86,36,102,6,86,99,62,9,46,18,19,15,1,34,12,0,30,33,0,0,0,2,33,98,34,96,224,64,48,101,44,149,142,172,56,17,10,0,22,0,8,0,18,3,1,46,96,136,111,91,88,59,75,36,35,94,31,127,158,73,56,4,111,37,103,18,19,63,26,60,24,1,21,75,121,0,0,0,0,2,3,3,34,23,3,1,0,0,0,27,28,13,177,30,61

Organism: Schizosaccharomyces pombe (strain 972 / ATCC 24843) (NCBI:txid284812)

GO terms:
  GO:0098554 cytoplasmic side of endoplasmic reticulum membrane (C, TAS)
  GO:0000139 Golgi membrane (C, TAS)
  GO:0071456 cellular response to hypoxia (P, TAS)
  GO:0070452 positive regulation of ergosterol biosynthetic process (P, IC)
  GO:0005783 endoplasmic reticulum (C, HDA)
  GO:0032933 SREBP signaling pathway (P, IMP)
  GO:0032936 SREBP-SCAP complex (C, IPI)

InterPro domains:
  IPR000731 Sterol-sensing domain [PS50156] (244-391)
  IPR015943 WD40/YVTN repeat-like-containing domain superfamily [G3DSA:2.130.10.10] (565-910)
  IPR030225 Sterol regulatory element-binding protein cleavage-activating protein [PTHR46378] (1-1064)
  IPR036322 WD40-repeat-containing domain superfamily [SSF50978] (592-843)
  IPR053958 HMGCR/SNAP/NPC1-like, sterol-sensing domain [PF12349] (258-407)